Protein AF-0000000084978138 (afdb_homodimer)

Organism: Faecalibacterium duncaniae (strain DSM 17677 / JCM 31915 / A2-165) (NCBI:txid411483)

Secondary structure (DSSP, 8-state):
-TTTTSHHHHHHHHHHHHHHHHHHHHHTT-TT--HHHHHHHHHTSS---HHHHHHHHHHH--HHHHHHHHHHHH-TTTGGGTTTT--HHHHHHHHHHHHHHHHHHHHHHHHHHHHHHHHHHHHHTTT-EEEEEETTEEEEEEEHHHHHHHHHHHHHHHHHHHHHHHHH--B--S--SSSS-HHHHHHTTT-HHHHHHHHHHHHHHTTS-TT-B-SS-SSS--THHHHHHHHHHHHHHHHHHHHHHHHHHHHHTTSEE----TT----SS-TT----HHHHHHHHHHHHHHHHTHHHHHHHHT--TTB-SHHHHHHHHHHHHHHHHHHHHHHHHHHHHTS-EE-HHHHHHHHHHHHHHHTHHHHHHHHHHTT--HHHHHHHHHHHHHHHHHHHHHH-----HHHHHHH-TTT---HHHHHHH--GGGGSTTHHHHHHHHIIIIIHHHHHH-HHHHS-------/-TTTTSHHHHHHHHHHHHHHHHHHHHHTT-TT--HHHHHHHHHTSS---HHHHHHHHHHH--HHHHHHHHHHHH-TTTGGGTTTT--HHHHHHHHHHHHHHHHHHHHHHHHHHHHHHHHHHHHHTTT-EEEEEETTEEEEEEEHHHHHHHHHHHHHHHHHHHHHHHHH--B--S--SSSS-HHHHHHTTT-HHHHHHHHHHHHHHTTS-TT-B-SS-SSS--THHHHHHHHHHHHHHHHHHHHHHHHHHHHHTTSEE----TT----SS-TT----HHHHHHHHHHHHHHHHTHHHHHHHHT--TTB-SHHHHHHHHHHHHHHHHHHHHHHHHHHHHTS-EE-HHHHHHHHHHHHHHHTHHHHHHHHHHTT--HHHHHHHHHHHHHHHHHIIIII-----HHHHHHH-TTT---HHHHHHH--GGGGSTTHHHHHHHHIIIIIHHHHHH-HHHHS---PPP-

Solvent-accessible surface area (backbone atoms only — not comparable to full-atom values): 47304 Å² total; per-residue (Å²): 103,67,60,60,73,26,68,65,45,48,54,33,43,33,39,49,46,43,40,38,49,47,47,29,42,34,74,63,62,46,78,89,48,50,72,66,31,46,51,45,45,58,74,48,33,82,68,72,58,59,69,53,20,53,56,41,21,75,73,69,72,37,67,63,63,13,46,51,52,34,50,20,72,78,19,68,86,29,38,84,54,62,60,68,61,56,42,66,46,39,44,51,48,32,38,52,50,51,40,50,50,53,49,48,54,54,48,52,35,47,51,44,12,36,44,42,34,42,49,52,51,17,62,74,27,19,80,40,50,26,66,26,30,46,69,80,35,89,43,64,37,29,17,55,5,33,57,39,46,47,48,41,50,47,46,51,55,32,48,53,44,49,51,48,52,64,72,66,59,50,38,51,47,77,31,26,77,50,28,28,25,39,49,49,32,60,74,49,73,64,42,62,66,50,54,53,48,32,33,21,45,36,26,41,74,73,73,38,54,49,78,33,42,54,84,71,43,24,38,48,62,68,45,52,58,53,27,55,51,42,46,41,48,22,45,45,27,23,37,48,16,18,46,26,50,40,47,47,52,33,34,74,71,54,30,32,40,60,57,72,60,93,82,61,79,58,33,98,87,40,81,83,44,76,69,57,58,68,34,50,48,33,38,55,47,20,53,53,35,51,57,48,38,50,57,37,39,53,43,32,23,64,42,42,77,32,31,44,67,79,46,53,72,51,45,63,47,52,52,52,52,40,52,48,43,47,48,51,40,46,39,49,45,31,38,36,52,70,35,59,40,72,36,66,67,50,32,44,51,60,31,58,60,50,43,65,75,74,38,46,66,60,52,51,50,56,17,35,76,73,69,31,55,63,73,59,48,50,54,49,48,52,50,40,49,52,50,22,48,44,35,33,73,74,66,68,41,73,65,43,41,61,57,49,49,33,67,34,70,73,37,74,37,50,53,66,57,54,53,68,65,64,48,64,75,77,50,16,47,41,19,43,57,46,37,53,49,42,41,63,71,56,49,43,57,54,41,71,77,34,64,82,28,40,79,58,83,43,86,85,81,133,103,67,60,60,72,27,66,66,46,48,53,32,43,32,40,48,47,42,39,38,49,46,46,27,44,32,74,64,62,43,77,91,50,48,72,67,32,47,52,46,46,59,75,48,34,80,69,72,60,57,70,53,19,53,56,40,21,74,72,70,72,38,65,63,64,14,45,52,51,36,49,22,70,77,20,66,86,30,38,84,52,62,60,65,61,55,42,66,47,38,41,49,48,34,37,52,49,51,39,50,50,54,50,47,52,52,49,50,36,48,51,43,13,37,44,44,36,41,49,52,50,20,61,74,28,18,81,40,52,26,66,25,30,48,71,80,35,89,43,65,38,30,17,57,5,34,57,40,46,48,47,42,50,48,46,51,54,31,49,54,45,50,50,51,51,64,72,66,59,50,38,52,47,77,30,27,78,50,26,27,26,39,50,48,32,60,74,50,72,63,42,62,66,52,54,52,48,31,34,21,45,35,26,40,74,73,74,38,54,50,79,32,42,53,82,70,42,26,38,46,65,67,46,52,57,53,27,55,51,43,44,42,49,23,45,44,27,23,40,48,15,19,47,26,50,39,47,48,51,32,33,74,71,54,30,31,39,61,56,73,59,93,82,59,82,58,33,97,88,40,81,85,45,76,69,57,59,68,36,51,49,34,39,56,48,21,54,54,37,51,60,50,37,49,55,38,38,53,41,32,23,64,42,43,75,30,31,46,68,80,46,53,70,50,44,63,46,51,53,52,52,41,52,48,43,47,50,52,42,46,39,52,45,31,38,35,52,70,35,60,41,74,35,66,66,49,32,44,52,60,29,58,61,51,42,64,76,74,38,48,67,60,51,50,51,55,17,36,74,73,67,30,56,62,71,59,49,50,54,50,50,51,51,40,49,53,51,22,48,45,36,32,74,74,65,68,42,76,66,44,42,60,57,48,48,33,68,34,72,74,38,74,40,49,54,66,56,53,54,69,65,64,49,62,77,78,50,16,48,41,20,45,57,48,38,52,48,43,40,63,71,55,49,44,58,54,40,73,76,34,64,84,27,41,79,59,83,46,84,85,82,133

pLDDT: mean 95.04, std 5.7, range [57.56, 98.94]

Nearest PDB structures (foldseek):
  5nxa-assembly2_H  TM=9.726E-01  e=1.420E-44  Homo sapiens neanderthalensis
  5nxa-assembly2_E  TM=9.711E-01  e=4.985E-43  Homo sapiens neanderthalensis
  5v4l-assembly5_C  TM=9.621E-01  e=5.386E-40  Cryptococcus neoformans
  5nxa-assembly1_B  TM=9.755E-01  e=3.313E-35  Homo sapiens neanderthalensis
  4nle-assembly1_A-2  TM=9.613E-01  e=9.241E-31  Mycolicibacterium smegmatis MC2 155

InterPro domains:
  IPR000362 Fumarate lyase family [PR00149] (127-145)
  IPR000362 Fumarate lyase family [PR00149] (223-250)
  IPR000362 Fumarate lyase family [PR00149] (266-282)
  IPR004769 Adenylosuccinate lyase [TIGR00928] (1-438)
  IPR008948 L-Aspartase-like [SSF48557] (1-440)
  IPR019468 Adenylosuccinate lyase C-terminal [PF10397] (356-438)
  IPR019468 Adenylosuccinate lyase C-terminal [SM00998] (355-439)
  IPR020557 Fumarate lyase, conserved site [PS00163] (266-275)
  IPR022761 Fumarate lyase, N-terminal [PF00206] (65-284)

Foldseek 3Di:
DCVLLDPLLLQLLLLLLQLLLLVLLVVLPQPLRDPVLSVQSVVCSRPQPVVQLVVVCVVPVDNQVSRLVRSCVSRVSNSVVGQQLADPQSSVQQSVLLSLLVLLVVLLLLLLQLLLLLLVVLLVWLQQKFFDDDVHDTDFIAIPSLVSVVLSVLSLVLSVLSVVLNVLRAGQFGQGQFRPSVSVCVSSVNDVVSRLSSRLSSCVSSPHHSPRHDPTATRHPQLVSVLSSLVSLLSLLVSLLVVLVVQQVCVVLVFKAFDDDPPDQADPVDRVDHHNVLSVLSNVLSVVSNVLSVQSVVVNVPADRRGDCVNPVSCSCSRVSSSVSSVSSSLSSQRRSNGMDGDSVSRVVVCVLCLLVVCLVVLLVQLVVVPADSVVSVVQLVVLSVVQVCCCVVVVDTRCSLVSLCPDVRSVDHSVRSVVSSDSSVRNPCSSVVSVCCCVPRSVVVCVVPVVSNDDHHDDDD/DCVLLDPLLLQLLLLLLQLLLLVLLVVLPQPLRDPVLSVQSVVCSRPQPVVQLVVVCVVPVDRQVSRLCRSCVSRVSNSVVGQQLADPQSSVQQSVLLSLLVLLVVLLLLLLQLLLLLLVVLLVWLQQKFFDDDVHDTDFIAIPSLVSVVLSVLSLVLSVLSVVLNVLRAGQFGQGQFRPSVSVCVSSVNDVVSRLSSRLSSCVSSPHHSPRHDPTATRHPQLVSVLSSLVSLLSLLVSLLVVLVVQQVCVVLVFKAFDDDPPDQADPVDRVDHHNVLSVLSNVLSVVSNVLSVQSVVVNVPADRRGDCVNPVSCSCSRVSSSVSSVSSSLSSQRRSNGMDGDSVSRVVVCLLCLCVVCLVVLLVQLVVVPADNVVSVVQLVVLSVVQVCCCPVVVDTRCSLVSLCPDVRSVDHSVRSVVSSDSSVRNPCSSVVSVCCCVPRSVVVCVVPVVSNDDHHDDDD

Structure (mmCIF, N/CA/C/O backbone):
data_AF-0000000084978138-model_v1
#
loop_
_entity.id
_entity.type
_entity.pdbx_description
1 polymer 'Adenylosuccinate lyase'
#
loop_
_atom_site.group_PDB
_atom_site.id
_atom_site.type_symbol
_atom_site.label_atom_id
_atom_site.label_alt_id
_atom_site.label_comp_id
_atom_site.label_asym_id
_atom_site.label_entity_id
_atom_site.label_seq_id
_atom_site.pdbx_PDB_ins_code
_atom_site.Cartn_x
_atom_site.Cartn_y
_atom_site.Cartn_z
_atom_site.occupancy
_atom_site.B_iso_or_equiv
_atom_site.auth_seq_id
_atom_site.auth_comp_id
_atom_site.auth_asym_id
_atom_site.auth_atom_id
_atom_site.pdbx_PDB_model_num
ATOM 1 N N . MET A 1 1 ? 22.484 -2.121 -3.578 1 96.38 1 MET A N 1
ATOM 2 C CA . MET A 1 1 ? 21.266 -2.506 -4.273 1 96.38 1 MET A CA 1
ATOM 3 C C . MET A 1 1 ? 21.578 -3.121 -5.633 1 96.38 1 MET A C 1
ATOM 5 O O . MET A 1 1 ? 20.953 -4.109 -6.031 1 96.38 1 MET A O 1
ATOM 9 N N . GLN A 1 2 ? 22.625 -2.605 -6.273 1 95.38 2 GLN A N 1
ATOM 10 C CA . GLN A 1 2 ? 23.031 -3.148 -7.566 1 95.38 2 GLN A CA 1
ATOM 11 C C . GLN A 1 2 ? 23.453 -4.609 -7.441 1 95.38 2 GLN A C 1
ATOM 13 O O . GLN A 1 2 ? 23.125 -5.434 -8.297 1 95.38 2 GLN A O 1
ATOM 18 N N . TYR A 1 3 ? 24.172 -4.871 -6.426 1 97.25 3 TYR A N 1
ATOM 19 C CA . TYR A 1 3 ? 24.562 -6.262 -6.215 1 97.25 3 TYR A CA 1
ATOM 20 C C . TYR A 1 3 ? 23.359 -7.141 -5.941 1 97.25 3 TYR A C 1
ATOM 22 O O . TYR A 1 3 ? 23.25 -8.25 -6.469 1 97.25 3 TYR A O 1
ATOM 30 N N . ILE A 1 4 ? 22.469 -6.66 -5.113 1 98.25 4 ILE A N 1
ATOM 31 C CA . ILE A 1 4 ? 21.312 -7.434 -4.707 1 98.25 4 ILE A CA 1
ATOM 32 C C . ILE A 1 4 ? 20.5 -7.848 -5.941 1 98.25 4 ILE A C 1
ATOM 34 O O . ILE A 1 4 ? 20.031 -8.977 -6.023 1 98.25 4 ILE A O 1
ATOM 38 N N . PHE A 1 5 ? 20.438 -6.93 -6.949 1 97.62 5 PHE A N 1
ATOM 39 C CA . PHE A 1 5 ? 19.656 -7.215 -8.141 1 97.62 5 PHE A CA 1
ATOM 40 C C . PHE A 1 5 ? 20.547 -7.668 -9.289 1 97.62 5 PHE A C 1
ATOM 42 O O . PHE A 1 5 ? 20.109 -7.711 -10.438 1 97.62 5 PHE A O 1
ATOM 49 N N . SER A 1 6 ? 21.781 -8.047 -9.016 1 97.25 6 SER A N 1
ATOM 50 C CA . SER A 1 6 ? 22.734 -8.484 -10.031 1 97.25 6 SER A CA 1
ATOM 51 C C . SER A 1 6 ? 22.5 -9.938 -10.422 1 97.25 6 SER A C 1
ATOM 53 O O . SER A 1 6 ? 21.875 -10.695 -9.664 1 97.25 6 SER A O 1
ATOM 55 N N . ASP A 1 7 ? 23.047 -10.305 -11.516 1 95.75 7 ASP A N 1
ATOM 56 C CA . ASP A 1 7 ? 23 -11.688 -11.969 1 95.75 7 ASP A CA 1
ATOM 57 C C . ASP A 1 7 ? 23.781 -12.602 -11.016 1 95.75 7 ASP A C 1
ATOM 59 O O . ASP A 1 7 ? 23.359 -13.742 -10.781 1 95.75 7 ASP A O 1
ATOM 63 N N . ASP A 1 8 ? 24.797 -12.086 -10.547 1 97.38 8 ASP A N 1
ATOM 64 C CA . ASP A 1 8 ? 25.609 -12.891 -9.641 1 97.38 8 ASP A CA 1
ATOM 65 C C . ASP A 1 8 ? 24.812 -13.32 -8.414 1 97.38 8 ASP A C 1
ATOM 67 O O . ASP A 1 8 ? 24.844 -14.492 -8.031 1 97.38 8 ASP A O 1
ATOM 71 N N . ASN A 1 9 ? 24.141 -12.352 -7.809 1 98.19 9 ASN A N 1
ATOM 72 C CA . ASN A 1 9 ? 23.312 -12.695 -6.66 1 98.19 9 ASN A CA 1
ATOM 73 C C . ASN A 1 9 ? 22.172 -13.633 -7.051 1 98.19 9 ASN A C 1
ATOM 75 O O . ASN A 1 9 ? 21.828 -14.555 -6.305 1 98.19 9 ASN A O 1
ATOM 79 N N . LYS A 1 10 ? 21.625 -13.398 -8.141 1 97.69 10 LYS A N 1
ATOM 80 C CA . LYS A 1 10 ? 20.516 -14.211 -8.648 1 97.69 10 LYS A CA 1
ATOM 81 C C . LYS A 1 10 ? 20.938 -15.672 -8.812 1 97.69 10 LYS A C 1
ATOM 83 O O . LYS A 1 10 ? 20.312 -16.578 -8.25 1 97.69 10 LYS A O 1
ATOM 88 N N . PHE A 1 11 ? 22.047 -15.914 -9.5 1 98 11 PHE A N 1
ATOM 89 C CA . PHE A 1 11 ? 22.406 -17.281 -9.859 1 98 11 PHE A CA 1
ATOM 90 C C . PHE A 1 11 ? 23.031 -18 -8.664 1 98 11 PHE A C 1
ATOM 92 O O . PHE A 1 11 ? 22.859 -19.219 -8.516 1 98 11 PHE A O 1
ATOM 99 N N . ARG A 1 12 ? 23.672 -17.297 -7.805 1 98.31 12 ARG A N 1
ATOM 100 C CA . ARG A 1 12 ? 24.125 -17.891 -6.555 1 98.31 12 ARG A CA 1
ATOM 101 C C . ARG A 1 12 ? 22.938 -18.328 -5.699 1 98.31 12 ARG A C 1
ATOM 103 O O . ARG A 1 12 ? 22.969 -19.375 -5.055 1 98.31 12 ARG A O 1
ATOM 110 N N . THR A 1 13 ? 21.891 -17.484 -5.703 1 98.62 13 THR A N 1
ATOM 111 C CA . THR A 1 13 ? 20.688 -17.828 -4.961 1 98.62 13 THR A CA 1
ATOM 112 C C . THR A 1 13 ? 19.984 -19.031 -5.578 1 98.62 13 THR A C 1
ATOM 114 O O . THR A 1 13 ? 19.438 -19.875 -4.863 1 98.62 13 THR A O 1
ATOM 117 N N . TRP A 1 14 ? 19.984 -19.141 -6.941 1 98.5 14 TRP A N 1
ATOM 118 C CA . TRP A 1 14 ? 19.484 -20.344 -7.59 1 98.5 14 TRP A CA 1
ATOM 119 C C . TRP A 1 14 ? 20.156 -21.594 -7.043 1 98.5 14 TRP A C 1
ATOM 121 O O . TRP A 1 14 ? 19.484 -22.562 -6.688 1 98.5 14 TRP A O 1
ATOM 131 N N . ARG A 1 15 ? 21.469 -21.547 -6.988 1 98.69 15 ARG A N 1
ATOM 132 C CA . ARG A 1 15 ? 22.219 -22.719 -6.555 1 98.69 15 ARG A CA 1
ATOM 133 C C . ARG A 1 15 ? 21.969 -23.031 -5.086 1 98.69 15 ARG A C 1
ATOM 135 O O . ARG A 1 15 ? 21.875 -24.203 -4.699 1 98.69 15 ARG A O 1
ATOM 142 N N . ARG A 1 16 ? 21.844 -21.969 -4.258 1 98.69 16 ARG A N 1
ATOM 143 C CA . ARG A 1 16 ? 21.484 -22.203 -2.861 1 98.69 16 ARG A CA 1
ATOM 144 C C . ARG A 1 16 ? 20.125 -22.891 -2.752 1 98.69 16 ARG A C 1
ATOM 146 O O . ARG A 1 16 ? 19.922 -23.75 -1.886 1 98.69 16 ARG A O 1
ATOM 153 N N . LEU A 1 17 ? 19.203 -22.5 -3.572 1 98.75 17 LEU A N 1
ATOM 154 C CA . LEU A 1 17 ? 17.875 -23.109 -3.584 1 98.75 17 LEU A CA 1
ATOM 155 C C . LEU A 1 17 ? 17.953 -24.562 -4.043 1 98.75 17 LEU A C 1
ATOM 157 O O . LEU A 1 17 ? 17.234 -25.422 -3.516 1 98.75 17 LEU A O 1
ATOM 161 N N . TRP A 1 18 ? 18.797 -24.812 -5.047 1 98.5 18 TRP A N 1
ATOM 162 C CA . TRP A 1 18 ? 18.953 -26.203 -5.5 1 98.5 18 TRP A CA 1
ATOM 163 C C . TRP A 1 18 ? 19.578 -27.062 -4.41 1 98.5 18 TRP A C 1
ATOM 165 O O . TRP A 1 18 ? 19.188 -28.219 -4.23 1 98.5 18 TRP A O 1
ATOM 175 N N . VAL A 1 19 ? 20.547 -26.531 -3.689 1 98.69 19 VAL A N 1
ATOM 176 C CA . VAL A 1 19 ? 21.141 -27.25 -2.568 1 98.69 19 VAL A CA 1
ATOM 177 C C . VAL A 1 19 ? 20.078 -27.516 -1.505 1 98.69 19 VAL A C 1
ATOM 179 O O . VAL A 1 19 ? 19.969 -28.625 -0.989 1 98.69 19 VAL A O 1
ATOM 182 N N . ALA A 1 20 ? 19.297 -26.484 -1.196 1 98.56 20 ALA A N 1
ATOM 183 C CA . ALA A 1 20 ? 18.234 -26.625 -0.206 1 98.56 20 ALA A CA 1
ATOM 184 C C . ALA A 1 20 ? 17.234 -27.688 -0.632 1 98.56 20 ALA A C 1
ATOM 186 O O . ALA A 1 20 ? 16.75 -28.469 0.197 1 98.56 20 ALA A O 1
ATOM 187 N N . LEU A 1 21 ? 16.891 -27.734 -1.904 1 98.31 21 LEU A N 1
ATOM 188 C CA . LEU A 1 21 ? 15.961 -28.719 -2.438 1 98.31 21 LEU A CA 1
ATOM 189 C C . LEU A 1 21 ? 16.516 -30.125 -2.268 1 98.31 21 LEU A C 1
ATOM 191 O O . LEU A 1 21 ? 15.82 -31.016 -1.747 1 98.31 21 LEU A O 1
ATOM 195 N N . ALA A 1 22 ? 17.766 -30.344 -2.699 1 97.81 22 ALA A N 1
ATOM 196 C CA . ALA A 1 22 ? 18.406 -31.656 -2.607 1 97.81 22 ALA A CA 1
ATOM 197 C C . ALA A 1 22 ? 18.484 -32.125 -1.157 1 97.81 22 ALA A C 1
ATOM 199 O O . ALA A 1 22 ? 18.188 -33.281 -0.857 1 97.81 22 ALA A O 1
ATOM 200 N N . ARG A 1 23 ? 18.859 -31.219 -0.312 1 98.31 23 ARG A N 1
ATOM 201 C CA . ARG A 1 23 ? 19 -31.562 1.102 1 98.31 23 ARG A CA 1
ATOM 202 C C . ARG A 1 23 ? 17.641 -31.922 1.705 1 98.31 23 ARG A C 1
ATOM 204 O O . ARG A 1 23 ? 17.531 -32.906 2.447 1 98.31 23 ARG A O 1
ATOM 211 N N . ALA A 1 24 ? 16.625 -31.141 1.446 1 98.12 24 ALA A N 1
ATOM 212 C CA . ALA A 1 24 ? 15.289 -31.391 1.97 1 98.12 24 ALA A CA 1
ATOM 213 C C . ALA A 1 24 ? 14.758 -32.75 1.469 1 98.12 24 ALA A C 1
ATOM 215 O O . ALA A 1 24 ? 14.156 -33.5 2.23 1 98.12 24 ALA A O 1
ATOM 216 N N . GLU A 1 25 ? 14.969 -33 0.171 1 97.81 25 GLU A N 1
ATOM 217 C CA . GLU A 1 25 ? 14.516 -34.25 -0.417 1 97.81 25 GLU A CA 1
ATOM 218 C C . GLU A 1 25 ? 15.258 -35.438 0.189 1 97.81 25 GLU A C 1
ATOM 220 O O . GLU A 1 25 ? 14.648 -36.469 0.482 1 97.81 25 GLU A O 1
ATOM 225 N N . MET A 1 26 ? 16.531 -35.312 0.358 1 97.5 26 MET A N 1
ATOM 226 C CA . MET A 1 26 ? 17.328 -36.344 1.003 1 97.5 26 MET A CA 1
ATOM 227 C C . MET A 1 26 ? 16.828 -36.625 2.416 1 97.5 26 MET A C 1
ATOM 229 O O . MET A 1 26 ? 16.656 -37.781 2.795 1 97.5 26 MET A O 1
ATOM 233 N N . GLU A 1 27 ? 16.594 -35.594 3.152 1 97.62 27 GLU A N 1
ATOM 234 C CA . GLU A 1 27 ? 16.156 -35.719 4.543 1 97.62 27 GLU A CA 1
ATOM 235 C C . GLU A 1 27 ? 14.781 -36.375 4.645 1 97.62 27 GLU A C 1
ATOM 237 O O . GLU A 1 27 ? 14.477 -37.031 5.633 1 97.62 27 GLU A O 1
ATOM 242 N N . GLN A 1 28 ? 13.969 -36.188 3.561 1 97.06 28 GLN A N 1
ATOM 243 C CA . GLN A 1 28 ? 12.633 -36.781 3.58 1 97.06 28 GLN A CA 1
ATOM 244 C C . GLN A 1 28 ? 12.617 -38.156 2.957 1 97.06 28 GLN A C 1
ATOM 246 O O . GLN A 1 28 ? 11.555 -38.75 2.754 1 97.06 28 GLN A O 1
ATOM 251 N N . GLY A 1 29 ? 13.789 -38.688 2.531 1 95.44 29 GLY A N 1
ATOM 252 C CA . GLY A 1 29 ? 13.875 -40.125 2.301 1 95.44 29 GLY A CA 1
ATOM 253 C C . GLY A 1 29 ? 14.102 -40.469 0.843 1 95.44 29 GLY A C 1
ATOM 254 O O . GLY A 1 29 ? 14.047 -41.656 0.469 1 95.44 29 GLY A O 1
ATOM 255 N N . LEU A 1 30 ? 14.328 -39.531 -0.016 1 95.31 30 LEU A N 1
ATOM 256 C CA . LEU A 1 30 ? 14.695 -39.938 -1.376 1 95.31 30 LEU A CA 1
ATOM 257 C C . LEU A 1 30 ? 16.078 -40.562 -1.413 1 95.31 30 LEU A C 1
ATOM 259 O O . LEU A 1 30 ? 17.094 -39.844 -1.296 1 95.31 30 LEU A O 1
ATOM 263 N N . THR A 1 31 ? 16.141 -41.812 -1.759 1 93.5 31 THR A N 1
ATOM 264 C CA . THR A 1 31 ? 17.344 -42.594 -1.566 1 93.5 31 THR A CA 1
ATOM 265 C C . THR A 1 31 ? 18.328 -42.344 -2.701 1 93.5 31 THR A C 1
ATOM 267 O O . THR A 1 31 ? 19.516 -42.656 -2.572 1 93.5 31 THR A O 1
ATOM 270 N N . ASN A 1 32 ? 17.891 -41.844 -3.758 1 93.38 32 ASN A N 1
ATOM 271 C CA . ASN A 1 32 ? 18.797 -41.594 -4.879 1 93.38 32 ASN A CA 1
ATOM 272 C C . ASN A 1 32 ? 19.625 -40.344 -4.652 1 93.38 32 ASN A C 1
ATOM 274 O O . ASN A 1 32 ? 20.484 -40 -5.461 1 93.38 32 ASN A O 1
ATOM 278 N N . ILE A 1 33 ? 19.359 -39.625 -3.619 1 96.94 33 ILE A N 1
ATOM 279 C CA . ILE A 1 33 ? 20.156 -38.469 -3.242 1 96.94 33 ILE A CA 1
ATOM 280 C C . ILE A 1 33 ? 21.047 -38.812 -2.055 1 96.94 33 ILE A C 1
ATOM 282 O O . ILE A 1 33 ? 20.562 -39.188 -0.987 1 96.94 33 ILE A O 1
ATOM 286 N N . THR A 1 34 ? 22.375 -38.656 -2.186 1 97.25 34 THR A N 1
ATOM 287 C CA . THR A 1 34 ? 23.328 -39.031 -1.146 1 97.25 34 THR A CA 1
ATOM 288 C C . THR A 1 34 ? 23.953 -37.812 -0.521 1 97.25 34 THR A C 1
ATOM 290 O O . THR A 1 34 ? 23.953 -36.719 -1.118 1 97.25 34 THR A O 1
ATOM 293 N N . PRO A 1 35 ? 24.484 -37.969 0.69 1 97.62 35 PRO A N 1
ATOM 294 C CA . PRO A 1 35 ? 25.188 -36.844 1.322 1 97.62 35 PRO A CA 1
ATOM 295 C C . PRO A 1 35 ? 26.344 -36.344 0.476 1 97.62 35 PRO A C 1
ATOM 297 O O . PRO A 1 35 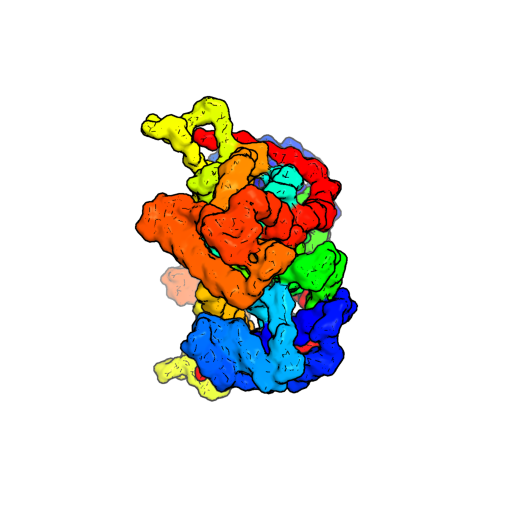? 26.625 -35.125 0.48 1 97.62 35 PRO A O 1
ATOM 300 N N . GLU A 1 36 ? 26.953 -37.219 -0.219 1 97.88 36 GLU A N 1
ATOM 301 C CA . GLU A 1 36 ? 28.078 -36.812 -1.065 1 97.88 36 GLU A CA 1
ATOM 302 C C . GLU A 1 36 ? 27.625 -35.906 -2.203 1 97.88 36 GLU A C 1
ATOM 304 O O . GLU A 1 36 ? 28.328 -34.969 -2.564 1 97.88 36 GLU A O 1
ATOM 309 N N . MET A 1 37 ? 26.5 -36.188 -2.809 1 97.88 37 MET A N 1
ATOM 310 C CA . MET A 1 37 ? 25.953 -35.375 -3.879 1 97.88 37 MET A CA 1
ATOM 311 C C . MET A 1 37 ? 25.609 -33.969 -3.373 1 97.88 37 MET A C 1
ATOM 313 O O . MET A 1 37 ? 25.938 -32.969 -4.027 1 97.88 37 MET A O 1
ATOM 317 N N . VAL A 1 38 ? 25.016 -33.906 -2.188 1 98.31 38 VAL A N 1
ATOM 318 C CA . VAL A 1 38 ? 24.656 -32.625 -1.592 1 98.31 38 VAL A CA 1
ATOM 319 C C . VAL A 1 38 ? 25.906 -31.812 -1.281 1 98.31 38 VAL A C 1
ATOM 321 O O . VAL A 1 38 ? 25.953 -30.594 -1.536 1 98.31 38 VAL A O 1
ATOM 324 N N . ALA A 1 39 ? 26.922 -32.469 -0.721 1 98.31 39 ALA A N 1
ATOM 325 C CA . ALA A 1 39 ? 28.188 -31.797 -0.405 1 98.31 39 ALA A CA 1
ATOM 326 C C . ALA A 1 39 ? 28.844 -31.234 -1.664 1 98.31 39 ALA A C 1
ATOM 328 O O . ALA A 1 39 ? 29.453 -30.172 -1.633 1 98.31 39 ALA A O 1
ATOM 329 N N . GLU A 1 40 ? 28.766 -32 -2.711 1 98.31 40 GLU A N 1
ATOM 330 C CA . GLU A 1 40 ? 29.328 -31.562 -3.984 1 98.31 40 GLU A CA 1
ATOM 331 C C . GLU A 1 40 ? 28.641 -30.281 -4.484 1 98.31 40 GLU A C 1
ATOM 333 O O . GLU A 1 40 ? 29.297 -29.359 -4.961 1 98.31 40 GLU A O 1
ATOM 338 N N . LEU A 1 41 ? 27.328 -30.266 -4.422 1 98.5 41 LEU A N 1
ATOM 339 C CA . LEU A 1 41 ? 26.578 -29.078 -4.809 1 98.5 41 LEU A CA 1
ATOM 340 C C . LEU A 1 41 ? 26.969 -27.875 -3.951 1 98.5 41 LEU A C 1
ATOM 342 O O . LEU A 1 41 ? 27.203 -26.781 -4.473 1 98.5 41 LEU A O 1
ATOM 346 N N . GLU A 1 42 ? 27.062 -28.078 -2.676 1 98.19 42 GLU A N 1
ATOM 347 C CA . GLU A 1 42 ? 27.391 -27.016 -1.731 1 98.19 42 GLU A CA 1
ATOM 348 C C . GLU A 1 42 ? 28.766 -26.406 -2.041 1 98.19 42 GLU A C 1
ATOM 350 O O . GLU A 1 42 ? 28.953 -25.203 -1.886 1 98.19 42 GLU A O 1
ATOM 355 N N . ALA A 1 43 ? 29.625 -27.203 -2.443 1 98.19 43 ALA A N 1
ATOM 356 C CA . ALA A 1 43 ? 31 -26.781 -2.676 1 98.19 43 ALA A CA 1
ATOM 357 C C . ALA A 1 43 ? 31.078 -25.812 -3.85 1 98.19 43 ALA A C 1
ATOM 359 O O . ALA A 1 43 ? 32.062 -25.062 -3.979 1 98.19 43 ALA A O 1
ATOM 360 N N . HIS A 1 44 ? 30.031 -25.766 -4.676 1 98.31 44 HIS A N 1
ATOM 361 C CA . HIS A 1 44 ? 30.125 -24.969 -5.891 1 98.31 44 HIS A CA 1
ATOM 362 C C . HIS A 1 44 ? 28.969 -23.969 -5.984 1 98.31 44 HIS A C 1
ATOM 364 O O . HIS A 1 44 ? 28.531 -23.609 -7.082 1 98.31 44 HIS A O 1
ATOM 370 N N . VAL A 1 45 ? 28.484 -23.547 -4.887 1 98 45 VAL A N 1
ATOM 371 C CA . VAL A 1 45 ? 27.375 -22.594 -4.848 1 98 45 VAL A CA 1
ATOM 372 C C . VAL A 1 45 ? 27.859 -21.219 -5.336 1 98 45 VAL A C 1
ATOM 374 O O . VAL A 1 45 ? 27.125 -20.531 -6.039 1 98 45 VAL A O 1
ATOM 377 N N . ASP A 1 46 ? 29.125 -20.859 -5.086 1 97.19 46 ASP A N 1
ATOM 378 C CA . ASP A 1 46 ? 29.547 -19.469 -5.277 1 97.19 46 ASP A CA 1
ATOM 379 C C . ASP A 1 46 ? 30.438 -19.344 -6.512 1 97.19 46 ASP A C 1
ATOM 381 O O . ASP A 1 46 ? 30.672 -18.234 -7 1 97.19 46 ASP A O 1
ATOM 385 N N . ASP A 1 47 ? 30.984 -20.375 -6.996 1 96.56 47 ASP A N 1
ATOM 386 C CA . ASP A 1 47 ? 31.859 -20.297 -8.164 1 96.56 47 ASP A CA 1
ATOM 387 C C . ASP A 1 47 ? 31.109 -20.703 -9.438 1 96.56 47 ASP A C 1
ATOM 389 O O . ASP A 1 47 ? 31.406 -21.734 -10.031 1 96.56 47 ASP A O 1
ATOM 393 N N . ILE A 1 48 ? 30.359 -19.859 -10.016 1 97.62 48 ILE A N 1
ATOM 394 C CA . ILE A 1 48 ? 29.469 -20.125 -11.141 1 97.62 48 ILE A CA 1
ATOM 395 C C . ILE A 1 48 ? 30.266 -20.141 -12.438 1 97.62 48 ILE A C 1
ATOM 397 O O . ILE A 1 48 ? 31.016 -19.203 -12.719 1 97.62 48 ILE A O 1
ATOM 401 N N . ASN A 1 49 ? 30.172 -21.125 -13.172 1 97.75 49 ASN A N 1
ATOM 402 C CA . ASN A 1 49 ? 30.766 -21.203 -14.508 1 97.75 49 ASN A CA 1
ATOM 403 C C . ASN A 1 49 ? 29.859 -20.547 -15.555 1 97.75 49 ASN A C 1
ATOM 405 O O . ASN A 1 49 ? 29.344 -21.234 -16.438 1 97.75 49 ASN A O 1
ATOM 409 N N . TYR A 1 50 ? 29.922 -19.281 -15.672 1 97.44 50 TYR A N 1
ATOM 410 C CA . TYR A 1 50 ? 29.047 -18.469 -16.5 1 97.44 50 TYR A CA 1
ATOM 411 C C . TYR A 1 50 ? 29.234 -18.781 -17.984 1 97.44 50 TYR A C 1
ATOM 413 O O . TYR A 1 50 ? 28.281 -18.797 -18.75 1 97.44 50 TYR A O 1
ATOM 421 N N . GLU A 1 51 ? 30.391 -18.984 -18.359 1 97.44 51 GLU A N 1
ATOM 422 C CA . GLU A 1 51 ? 30.688 -19.25 -19.766 1 97.44 51 GLU A CA 1
ATOM 423 C C . GLU A 1 51 ? 29.969 -20.5 -20.25 1 97.44 51 GLU A C 1
ATOM 425 O O . GLU A 1 51 ? 29.453 -20.531 -21.375 1 97.44 51 GLU A O 1
ATOM 430 N N . VAL A 1 52 ? 29.891 -21.531 -19.422 1 97.56 52 VAL A N 1
ATOM 431 C CA . VAL A 1 52 ? 29.203 -22.781 -19.766 1 97.56 52 VAL A CA 1
ATOM 432 C C . VAL A 1 52 ? 27.703 -22.516 -19.875 1 97.56 52 VAL A C 1
ATOM 434 O O . VAL A 1 52 ? 27.047 -22.984 -20.812 1 97.56 52 VAL A O 1
ATOM 437 N N . ALA A 1 53 ? 27.172 -21.781 -18.938 1 96.88 53 ALA A N 1
ATOM 438 C CA . ALA A 1 53 ? 25.734 -21.484 -18.922 1 96.88 53 ALA A CA 1
ATOM 439 C C . ALA A 1 53 ? 25.328 -20.688 -20.156 1 96.88 53 ALA A C 1
ATOM 441 O O . ALA A 1 53 ? 24.312 -20.969 -20.781 1 96.88 53 ALA A O 1
ATOM 442 N N . ILE A 1 54 ? 26.125 -19.703 -20.516 1 96.62 54 ILE A N 1
ATOM 443 C CA . ILE A 1 54 ? 25.844 -18.828 -21.656 1 96.62 54 ILE A CA 1
ATOM 444 C C . ILE A 1 54 ? 25.891 -19.641 -22.938 1 96.62 54 ILE A C 1
ATOM 446 O O . ILE A 1 54 ? 25.016 -19.5 -23.797 1 96.62 54 ILE A O 1
ATOM 450 N N . ALA A 1 55 ? 26.875 -20.469 -23.062 1 96.69 55 ALA A N 1
ATOM 451 C CA . ALA A 1 55 ? 27 -21.312 -24.25 1 96.69 55 ALA A CA 1
ATOM 452 C C . ALA A 1 55 ? 25.812 -22.266 -24.375 1 96.69 55 ALA A C 1
ATOM 454 O O . ALA A 1 55 ? 25.281 -22.469 -25.469 1 96.69 55 ALA A O 1
ATOM 455 N N . ARG A 1 56 ? 25.469 -22.812 -23.281 1 95.06 56 ARG A N 1
ATOM 456 C CA . ARG A 1 56 ? 24.328 -23.734 -23.266 1 95.06 56 ARG A CA 1
ATOM 457 C C . ARG A 1 56 ? 23.031 -23.016 -23.609 1 95.06 56 ARG A C 1
ATOM 459 O O . ARG A 1 56 ? 22.172 -23.562 -24.297 1 95.06 56 ARG A O 1
ATOM 466 N N . GLU A 1 57 ? 22.828 -21.828 -23.094 1 93.06 57 GLU A N 1
ATOM 467 C CA . GLU A 1 57 ? 21.609 -21.062 -23.344 1 93.06 57 GLU A CA 1
ATOM 468 C C . GLU A 1 57 ? 21.469 -20.719 -24.828 1 93.06 57 GLU A C 1
ATOM 470 O O . GLU A 1 57 ? 20.359 -20.672 -25.344 1 93.06 57 GLU A O 1
ATOM 475 N N . LYS A 1 58 ? 22.531 -20.453 -25.469 1 93.88 58 LYS A N 1
ATOM 476 C CA . LYS A 1 58 ? 22.516 -20.172 -26.891 1 93.88 58 LYS A CA 1
ATOM 477 C C . LYS A 1 58 ? 22 -21.375 -27.688 1 93.88 58 LYS A C 1
ATOM 479 O O . LYS A 1 58 ? 21.359 -21.219 -28.719 1 93.88 58 LYS A O 1
ATOM 484 N N . LEU A 1 59 ? 22.172 -22.562 -27.109 1 93.38 59 LEU A N 1
ATOM 485 C CA . LEU A 1 59 ? 21.797 -23.797 -27.781 1 93.38 59 LEU A CA 1
ATOM 486 C C . LEU A 1 59 ? 20.344 -24.156 -27.484 1 93.38 59 LEU A C 1
ATOM 488 O O . LEU A 1 59 ? 19.594 -24.516 -28.391 1 93.38 59 LEU A O 1
ATOM 492 N N . VAL A 1 60 ? 19.938 -23.984 -26.219 1 91.5 60 VAL A N 1
ATOM 493 C CA . VAL A 1 60 ? 18.672 -24.562 -25.812 1 91.5 60 VAL A CA 1
ATOM 494 C C . VAL A 1 60 ? 17.641 -23.453 -25.609 1 91.5 60 VAL A C 1
ATOM 496 O O . VAL A 1 60 ? 16.438 -23.719 -25.531 1 91.5 60 VAL A O 1
ATOM 499 N N . ARG A 1 61 ? 18.109 -22.172 -25.484 1 89.62 61 ARG A N 1
ATOM 500 C CA . ARG A 1 61 ? 17.266 -20.984 -25.359 1 89.62 61 ARG A CA 1
ATOM 501 C C . ARG A 1 61 ? 16.406 -21.047 -24.109 1 89.62 61 ARG A C 1
ATOM 503 O O . ARG A 1 61 ? 15.219 -20.734 -24.141 1 89.62 61 ARG A O 1
ATOM 510 N N . HIS A 1 62 ? 16.922 -21.547 -23.062 1 89.5 62 HIS A N 1
ATOM 511 C CA . HIS A 1 62 ? 16.281 -21.641 -21.75 1 89.5 62 HIS A CA 1
ATOM 512 C C . HIS A 1 62 ? 17.297 -21.391 -20.641 1 89.5 62 HIS A C 1
ATOM 514 O O . HIS A 1 62 ? 18.203 -22.203 -20.422 1 89.5 62 HIS A O 1
ATOM 520 N N . ASP A 1 63 ? 17.016 -20.422 -19.922 1 91.25 63 ASP A N 1
ATOM 521 C CA . ASP A 1 63 ? 18 -19.922 -18.953 1 91.25 63 ASP A CA 1
ATOM 522 C C . ASP A 1 63 ? 18.156 -20.891 -17.781 1 91.25 63 ASP A C 1
ATOM 524 O O . ASP A 1 63 ? 19.266 -21.328 -17.469 1 91.25 63 ASP A O 1
ATOM 528 N N . VAL A 1 64 ? 17.078 -21.344 -17.141 1 93.19 64 VAL A N 1
ATOM 529 C CA . VAL A 1 64 ? 17.156 -22.188 -15.953 1 93.19 64 VAL A CA 1
ATOM 530 C C . VAL A 1 64 ? 17.828 -23.516 -16.281 1 93.19 64 VAL A C 1
ATOM 532 O O . VAL A 1 64 ? 18.734 -23.953 -15.578 1 93.19 64 VAL A O 1
ATOM 535 N N . MET A 1 65 ? 17.469 -24.109 -17.375 1 92.25 65 MET A N 1
ATOM 536 C CA . MET A 1 65 ? 18.031 -25.406 -17.734 1 92.25 65 MET A CA 1
ATOM 537 C C . MET A 1 65 ? 19.5 -25.281 -18.125 1 92.25 65 MET A C 1
ATOM 539 O O . MET A 1 65 ? 20.281 -26.203 -17.922 1 92.25 65 MET A O 1
ATOM 543 N N . SER A 1 66 ? 19.875 -24.094 -18.656 1 95.12 66 SER A N 1
ATOM 544 C CA . SER A 1 66 ? 21.281 -23.828 -18.969 1 95.12 66 SER A CA 1
ATOM 545 C C . SER A 1 66 ? 22.125 -23.766 -17.688 1 95.12 66 SER A C 1
ATOM 547 O O . SER A 1 66 ? 23.25 -24.266 -17.656 1 95.12 66 SER A O 1
ATOM 549 N N . HIS A 1 67 ? 21.547 -23.219 -16.703 1 97.12 67 HIS A N 1
ATOM 550 C CA . HIS A 1 67 ? 22.266 -23.125 -15.445 1 97.12 67 HIS A CA 1
ATOM 551 C C . HIS A 1 67 ? 22.281 -24.469 -14.727 1 97.12 67 HIS A C 1
ATOM 553 O O . HIS A 1 67 ? 23.25 -24.781 -14.016 1 97.12 67 HIS A O 1
ATOM 559 N N . VAL A 1 68 ? 21.25 -25.312 -14.867 1 96.25 68 VAL A N 1
ATOM 560 C CA . VAL A 1 68 ? 21.266 -26.672 -14.344 1 96.25 68 VAL A CA 1
ATOM 561 C C . VAL A 1 68 ? 22.391 -27.469 -15 1 96.25 68 VAL A C 1
ATOM 563 O O . VAL A 1 68 ? 23.141 -28.172 -14.32 1 96.25 68 VAL A O 1
ATOM 566 N N . TYR A 1 69 ? 22.453 -27.344 -16.328 1 95.88 69 TYR A N 1
ATOM 567 C CA . TYR A 1 69 ? 23.516 -28.016 -17.078 1 95.88 69 TYR A CA 1
ATOM 568 C C . TYR A 1 69 ? 24.891 -27.562 -16.625 1 95.88 69 TYR A C 1
ATOM 570 O O . TYR A 1 69 ? 25.766 -28.391 -16.344 1 95.88 69 TYR A O 1
ATOM 578 N N . ALA A 1 70 ? 25.094 -26.281 -16.562 1 98.06 70 ALA A N 1
ATOM 579 C CA . ALA A 1 70 ? 26.375 -25.719 -16.141 1 98.06 70 ALA A CA 1
ATOM 580 C C . ALA A 1 70 ? 26.75 -26.188 -14.742 1 98.06 70 ALA A C 1
ATOM 582 O O . ALA A 1 70 ? 27.906 -26.562 -14.5 1 98.06 70 ALA A O 1
ATOM 583 N N . TYR A 1 71 ? 25.844 -26.219 -13.82 1 97.94 71 TYR A N 1
ATOM 584 C CA . TYR A 1 71 ? 26.078 -26.688 -12.461 1 97.94 71 TYR A CA 1
ATOM 585 C C . TYR A 1 71 ? 26.422 -28.172 -12.445 1 97.94 71 TYR A C 1
ATOM 587 O O . TYR A 1 71 ? 27.297 -28.594 -11.703 1 97.94 71 TYR A O 1
ATOM 595 N N . GLY A 1 72 ? 25.781 -28.922 -13.266 1 97.81 72 GLY A N 1
ATOM 596 C CA . GLY A 1 72 ? 26.031 -30.344 -13.391 1 97.81 72 GLY A CA 1
ATOM 597 C C . GLY A 1 72 ? 27.438 -30.656 -13.867 1 97.81 72 GLY A C 1
ATOM 598 O O . GLY A 1 72 ? 28.016 -31.688 -13.5 1 97.81 72 GLY A O 1
ATOM 599 N N . GLN A 1 73 ? 27.938 -29.781 -14.688 1 97.88 73 GLN A N 1
ATOM 600 C CA . GLN A 1 73 ? 29.312 -29.984 -15.156 1 97.88 73 GLN A CA 1
ATOM 601 C C . GLN A 1 73 ? 30.312 -29.859 -14.008 1 97.88 73 GLN A C 1
ATOM 603 O O . GLN A 1 73 ? 31.344 -30.531 -13.992 1 97.88 73 GLN A O 1
ATOM 608 N N . GLN A 1 74 ? 30.016 -29 -13.055 1 98.19 74 GLN A N 1
ATOM 609 C CA . GLN A 1 74 ? 30.875 -28.812 -11.891 1 98.19 74 GLN A CA 1
ATOM 610 C C . GLN A 1 74 ? 30.578 -29.844 -10.812 1 98.19 74 GLN A C 1
ATOM 612 O O . GLN A 1 74 ? 31.406 -30.094 -9.93 1 98.19 74 GLN A O 1
ATOM 617 N N . CYS A 1 75 ? 29.406 -30.438 -10.883 1 98.25 75 CYS A N 1
ATOM 618 C CA . CYS A 1 75 ? 28.953 -31.422 -9.906 1 98.25 75 CYS A CA 1
ATOM 619 C C . CYS A 1 75 ? 28.5 -32.719 -10.602 1 98.25 75 CYS A C 1
ATOM 621 O O . CYS A 1 75 ? 27.328 -33.094 -10.516 1 98.25 75 CYS A O 1
ATOM 623 N N . PRO A 1 76 ? 29.406 -33.469 -11.148 1 97.5 76 PRO A N 1
ATOM 624 C CA . PRO A 1 76 ? 29.031 -34.625 -11.961 1 97.5 76 PRO A CA 1
ATOM 625 C C . PRO A 1 76 ? 28.281 -35.688 -11.164 1 97.5 76 PRO A C 1
ATOM 627 O O . PRO A 1 76 ? 27.375 -36.344 -11.703 1 97.5 76 PRO A O 1
ATOM 630 N N . LYS A 1 77 ? 28.594 -35.906 -9.914 1 96.44 77 LYS A N 1
ATOM 631 C CA . LYS A 1 77 ? 27.906 -36.906 -9.094 1 96.44 77 LYS A CA 1
ATOM 632 C C . LYS A 1 77 ? 26.453 -36.5 -8.859 1 96.44 77 LYS A C 1
ATOM 634 O O . LYS A 1 77 ? 25.578 -37.375 -8.75 1 96.44 77 LYS A O 1
ATOM 639 N N . ALA A 1 78 ? 26.234 -35.156 -8.773 1 97.19 78 ALA A N 1
ATOM 640 C CA . ALA A 1 78 ? 24.922 -34.656 -8.391 1 97.19 78 ALA A CA 1
ATOM 641 C C . ALA A 1 78 ? 24.141 -34.188 -9.609 1 97.19 78 ALA A C 1
ATOM 643 O O . ALA A 1 78 ? 22.984 -33.75 -9.492 1 97.19 78 ALA A O 1
ATOM 644 N N . ALA A 1 79 ? 24.672 -34.25 -10.789 1 96.31 79 ALA A N 1
ATOM 645 C CA . ALA A 1 79 ? 24.078 -33.688 -12 1 96.31 79 ALA A CA 1
ATOM 646 C C . ALA A 1 79 ? 22.641 -34.188 -12.195 1 96.31 79 ALA A C 1
ATOM 648 O O . ALA A 1 79 ? 21.766 -33.406 -12.602 1 96.31 79 ALA A O 1
ATOM 649 N N . GLY A 1 80 ? 22.406 -35.406 -11.867 1 93.81 80 GLY A N 1
ATOM 650 C CA . GLY A 1 80 ? 21.125 -36.031 -12.133 1 93.81 80 GLY A CA 1
ATOM 651 C C . GLY A 1 80 ? 20.047 -35.625 -11.133 1 93.81 80 GLY A C 1
ATOM 652 O O . GLY A 1 80 ? 18.859 -35.812 -11.383 1 93.81 80 GLY A O 1
ATOM 653 N N . ILE A 1 81 ? 20.453 -34.969 -10.047 1 95.06 81 ILE A N 1
ATOM 654 C CA . ILE A 1 81 ? 19.453 -34.688 -9.023 1 95.06 81 ILE A CA 1
ATOM 655 C C . ILE A 1 81 ? 19.219 -33.188 -8.914 1 95.06 81 ILE A C 1
ATOM 657 O O . ILE A 1 81 ? 18.344 -32.75 -8.164 1 95.06 81 ILE A O 1
ATOM 661 N N . ILE A 1 82 ? 20 -32.438 -9.688 1 95.75 82 ILE A N 1
ATOM 662 C CA . ILE A 1 82 ? 19.766 -31 -9.695 1 95.75 82 ILE A CA 1
ATOM 663 C C . ILE A 1 82 ? 18.359 -30.703 -10.227 1 95.75 82 ILE A C 1
ATOM 665 O O . ILE A 1 82 ? 17.969 -31.234 -11.273 1 95.75 82 ILE A O 1
ATOM 669 N N . HIS A 1 83 ? 17.516 -29.922 -9.516 1 94.5 83 HIS A N 1
ATOM 670 C CA . HIS A 1 83 ? 16.219 -29.469 -10.008 1 94.5 83 HIS A CA 1
ATOM 671 C C . HIS A 1 83 ? 15.188 -30.594 -9.992 1 94.5 83 HIS A C 1
ATOM 673 O O . HIS A 1 83 ? 14.133 -30.484 -10.609 1 94.5 83 HIS A O 1
ATOM 679 N N . LEU A 1 84 ? 15.461 -31.672 -9.266 1 93.25 84 LEU A N 1
ATOM 680 C CA . LEU A 1 84 ? 14.594 -32.844 -9.242 1 93.25 84 LEU A CA 1
ATOM 681 C C . LEU A 1 84 ? 13.195 -32.469 -8.742 1 93.25 84 LEU A C 1
ATOM 683 O O . LEU A 1 84 ? 13.047 -31.984 -7.621 1 93.25 84 LEU A O 1
ATOM 687 N N . GLY A 1 85 ? 12.273 -32.688 -9.562 1 90.75 85 GLY A N 1
ATOM 688 C CA . GLY A 1 85 ? 10.883 -32.469 -9.219 1 90.75 85 GLY A CA 1
ATOM 689 C C . GLY A 1 85 ? 10.469 -31.016 -9.305 1 90.75 85 GLY A C 1
ATOM 690 O O . GLY A 1 85 ? 9.273 -30.703 -9.242 1 90.75 85 GLY A O 1
ATOM 691 N N . ALA A 1 86 ? 11.398 -30.156 -9.523 1 93.12 86 ALA A N 1
ATOM 692 C CA . ALA A 1 86 ? 11.125 -28.719 -9.461 1 93.12 86 ALA A CA 1
ATOM 693 C C . ALA A 1 86 ? 10.844 -28.156 -10.852 1 93.12 86 ALA A C 1
ATOM 695 O O . ALA A 1 86 ? 10.922 -28.875 -11.844 1 93.12 86 ALA A O 1
ATOM 696 N N . THR A 1 87 ? 10.273 -26.953 -10.844 1 91.94 87 THR A N 1
ATOM 697 C CA . THR A 1 87 ? 10.086 -26.172 -12.062 1 91.94 87 THR A CA 1
ATOM 698 C C . THR A 1 87 ? 10.977 -24.938 -12.047 1 91.94 87 THR A C 1
ATOM 700 O O . THR A 1 87 ? 11.641 -24.656 -11.039 1 91.94 87 THR A O 1
ATOM 703 N N . SER A 1 88 ? 11.016 -24.281 -13.203 1 93.06 88 SER A N 1
ATOM 704 C CA . SER A 1 88 ? 11.82 -23.062 -13.297 1 93.06 88 SER A CA 1
ATOM 705 C C . SER A 1 88 ? 11.367 -22.016 -12.273 1 93.06 88 SER A C 1
ATOM 707 O O . SER A 1 88 ? 12.188 -21.25 -11.766 1 93.06 88 SER A O 1
ATOM 709 N N . CYS A 1 89 ? 10.109 -22.062 -11.953 1 94.19 89 CYS A N 1
ATOM 710 C CA . CYS A 1 89 ? 9.578 -21.078 -11.016 1 94.19 89 CYS A CA 1
ATOM 711 C C . CYS A 1 89 ? 10.039 -21.375 -9.594 1 94.19 89 CYS A C 1
ATOM 713 O O . CYS A 1 89 ? 10.023 -20.484 -8.742 1 94.19 89 CYS A O 1
ATOM 715 N N . TYR A 1 90 ? 10.477 -22.562 -9.352 1 96.38 90 TYR A N 1
ATOM 716 C CA . TYR A 1 90 ? 11.07 -22.844 -8.047 1 96.38 90 TYR A CA 1
ATOM 717 C C . TYR A 1 90 ? 12.258 -21.922 -7.781 1 96.38 90 TYR A C 1
ATOM 719 O O . TYR A 1 90 ? 12.305 -21.219 -6.77 1 96.38 90 TYR A O 1
ATOM 727 N N . VAL A 1 91 ? 13.164 -21.922 -8.664 1 97 91 VAL A N 1
ATOM 728 C CA . VAL A 1 91 ? 14.336 -21.094 -8.414 1 97 91 VAL A CA 1
ATOM 729 C C . VAL A 1 91 ? 14.039 -19.641 -8.797 1 97 91 VAL A C 1
ATOM 731 O O . VAL A 1 91 ? 14.609 -18.719 -8.211 1 97 91 VAL A O 1
ATOM 734 N N . GLY A 1 92 ? 13.266 -19.422 -9.859 1 96.25 92 GLY A N 1
ATOM 735 C CA . GLY A 1 92 ? 12.969 -18.062 -10.289 1 96.25 92 GLY A CA 1
ATOM 736 C C . GLY A 1 92 ? 12.211 -17.266 -9.242 1 96.25 92 GLY A C 1
ATOM 737 O O . GLY A 1 92 ? 12.734 -16.281 -8.711 1 96.25 92 GLY A O 1
ATOM 738 N N . ASP A 1 93 ? 11.031 -17.734 -8.883 1 97.38 93 ASP A N 1
ATOM 739 C CA . ASP A 1 93 ? 10.125 -17 -8.008 1 97.38 93 ASP A CA 1
ATOM 740 C C . ASP A 1 93 ? 10.648 -16.953 -6.578 1 97.38 93 ASP A C 1
ATOM 742 O O . ASP A 1 93 ? 10.5 -15.945 -5.887 1 97.38 93 ASP A O 1
ATOM 746 N N . ASN A 1 94 ? 11.164 -18.047 -6.07 1 98.5 94 ASN A N 1
ATOM 747 C CA . ASN A 1 94 ? 11.75 -18 -4.738 1 98.5 94 ASN A CA 1
ATOM 748 C C . ASN A 1 94 ? 12.906 -17 -4.672 1 98.5 94 ASN A C 1
ATOM 750 O O . ASN A 1 94 ? 13.055 -16.281 -3.68 1 98.5 94 ASN A O 1
ATOM 754 N N . THR A 1 95 ? 13.75 -16.984 -5.68 1 98.44 95 THR A N 1
ATOM 755 C CA . THR A 1 95 ? 14.852 -16.031 -5.723 1 98.44 95 THR A CA 1
ATOM 756 C C . THR A 1 95 ? 14.32 -14.602 -5.742 1 98.44 95 THR A C 1
ATOM 758 O O . THR A 1 95 ? 14.859 -13.727 -5.062 1 98.44 95 THR A O 1
ATOM 761 N N . ASP A 1 96 ? 13.289 -14.352 -6.574 1 98 96 ASP A N 1
ATOM 762 C CA . ASP A 1 96 ? 12.703 -13.016 -6.613 1 98 96 ASP A CA 1
ATOM 763 C C . ASP A 1 96 ? 12.289 -12.555 -5.215 1 98 96 ASP A C 1
ATOM 765 O O . ASP A 1 96 ? 12.562 -11.422 -4.82 1 98 96 ASP A O 1
ATOM 769 N N . ILE A 1 97 ? 11.648 -13.438 -4.473 1 98.56 97 ILE A N 1
ATOM 770 C CA . ILE A 1 97 ? 11.18 -13.117 -3.129 1 98.56 97 ILE A CA 1
ATOM 771 C C . ILE A 1 97 ? 12.375 -12.836 -2.217 1 98.56 97 ILE A C 1
ATOM 773 O O . ILE A 1 97 ? 12.367 -11.875 -1.449 1 98.56 97 ILE A O 1
ATOM 777 N N . ILE A 1 98 ? 13.359 -13.648 -2.295 1 98.75 98 ILE A N 1
ATOM 778 C CA . ILE A 1 98 ? 14.547 -13.508 -1.461 1 98.75 98 ILE A CA 1
ATOM 779 C C . ILE A 1 98 ? 15.266 -12.203 -1.791 1 98.75 98 ILE A C 1
ATOM 781 O O . ILE A 1 98 ? 15.688 -11.477 -0.89 1 98.75 98 ILE A O 1
ATOM 785 N N . VAL A 1 99 ? 15.391 -11.906 -3.057 1 98.56 99 VAL A N 1
ATOM 786 C CA . VAL A 1 99 ? 16.047 -10.688 -3.516 1 98.56 99 VAL A CA 1
ATOM 787 C C . VAL A 1 99 ? 15.258 -9.469 -3.043 1 98.56 99 VAL A C 1
ATOM 789 O O . VAL A 1 99 ? 15.844 -8.484 -2.59 1 98.56 99 VAL A O 1
ATOM 792 N N . MET A 1 100 ? 13.961 -9.523 -3.139 1 98.69 100 MET A N 1
ATOM 793 C CA . MET A 1 100 ? 13.133 -8.414 -2.66 1 98.69 100 MET A CA 1
ATOM 794 C C . MET A 1 100 ? 13.273 -8.242 -1.153 1 98.69 100 MET A C 1
ATOM 796 O O . MET A 1 100 ? 13.297 -7.109 -0.656 1 98.69 100 MET A O 1
ATOM 800 N N . ARG A 1 101 ? 13.344 -9.359 -0.43 1 98.69 101 ARG A N 1
ATOM 801 C CA . ARG A 1 101 ? 13.586 -9.273 1.007 1 98.69 101 ARG A CA 1
ATOM 802 C C . ARG A 1 101 ? 14.906 -8.578 1.3 1 98.69 101 ARG A C 1
ATOM 804 O O . ARG A 1 101 ? 14.969 -7.688 2.15 1 98.69 101 ARG A O 1
ATOM 811 N N . GLN A 1 102 ? 15.938 -8.984 0.611 1 98.75 102 GLN A N 1
ATOM 812 C CA . GLN A 1 102 ? 17.25 -8.359 0.773 1 98.75 102 GLN A CA 1
ATOM 813 C C . GLN A 1 102 ? 17.188 -6.867 0.471 1 98.75 102 GLN A C 1
ATOM 815 O O . GLN A 1 102 ? 17.75 -6.055 1.204 1 98.75 102 GLN A O 1
ATOM 820 N N . GLY A 1 103 ? 16.547 -6.562 -0.624 1 98.81 103 GLY A N 1
ATOM 821 C CA . GLY A 1 103 ? 16.375 -5.164 -0.98 1 98.81 103 GLY A CA 1
ATOM 822 C C . GLY A 1 103 ? 15.641 -4.359 0.079 1 98.81 103 GLY A C 1
ATOM 823 O O . GLY A 1 103 ? 16.062 -3.252 0.422 1 98.81 103 GLY A O 1
ATOM 824 N N . LEU A 1 104 ? 14.555 -4.922 0.585 1 98.88 104 LEU A N 1
ATOM 825 C CA . LEU A 1 104 ? 13.766 -4.258 1.619 1 98.88 104 LEU A CA 1
ATOM 826 C C . LEU A 1 104 ? 14.586 -4.055 2.885 1 98.88 104 LEU A C 1
ATOM 828 O O . LEU A 1 104 ? 14.453 -3.029 3.559 1 98.88 104 LEU A O 1
ATOM 832 N N . GLU A 1 105 ? 15.352 -5.035 3.232 1 98.69 105 GLU A N 1
ATOM 833 C CA . GLU A 1 105 ? 16.203 -4.926 4.414 1 98.69 105 GLU A CA 1
ATOM 834 C C . GLU A 1 105 ? 17.188 -3.775 4.273 1 98.69 105 GLU A C 1
ATOM 836 O O . GLU A 1 105 ? 17.438 -3.043 5.23 1 98.69 105 GLU A O 1
ATOM 841 N N . LEU A 1 106 ? 17.766 -3.648 3.125 1 98.56 106 LEU A N 1
ATOM 842 C CA . LEU A 1 106 ? 18.688 -2.551 2.871 1 98.56 106 LEU A CA 1
ATOM 843 C C . LEU A 1 106 ? 17.969 -1.208 2.918 1 98.56 106 LEU A C 1
ATOM 845 O O . LEU A 1 106 ? 18.484 -0.245 3.496 1 98.56 106 LEU A O 1
ATOM 849 N N . ILE A 1 107 ? 16.828 -1.131 2.293 1 98.81 107 ILE A N 1
ATOM 850 C CA . ILE A 1 107 ? 15.992 0.067 2.305 1 98.81 107 ILE A CA 1
ATOM 851 C C . ILE A 1 107 ? 15.664 0.451 3.744 1 98.81 107 ILE A C 1
ATOM 853 O O . ILE A 1 107 ? 15.75 1.623 4.117 1 98.81 107 ILE A O 1
ATOM 857 N N . ARG A 1 108 ? 15.242 -0.549 4.551 1 98.81 108 ARG A N 1
ATOM 858 C CA . ARG A 1 108 ? 14.883 -0.35 5.953 1 98.81 108 ARG A CA 1
ATOM 859 C C . ARG A 1 108 ? 16.031 0.284 6.727 1 98.81 108 ARG A C 1
ATOM 861 O O . ARG A 1 108 ? 15.828 1.222 7.5 1 98.81 108 ARG A O 1
ATOM 868 N N . LYS A 1 109 ? 17.188 -0.209 6.547 1 98.56 109 LYS A N 1
ATOM 869 C CA . LYS A 1 109 ? 18.375 0.294 7.23 1 98.56 109 LYS A CA 1
ATOM 870 C C . LYS A 1 109 ? 18.641 1.752 6.867 1 98.56 109 LYS A C 1
ATOM 872 O O . LYS A 1 109 ? 18.906 2.578 7.746 1 98.56 109 LYS A O 1
ATOM 877 N N . LYS A 1 110 ? 18.609 2.08 5.641 1 98.5 110 LYS A N 1
ATOM 878 C CA . LYS A 1 110 ? 18.859 3.445 5.184 1 98.5 110 LYS A CA 1
ATOM 879 C C . LYS A 1 110 ? 17.766 4.398 5.668 1 98.5 110 LYS A C 1
ATOM 881 O O . LYS A 1 110 ? 18.047 5.547 6.012 1 98.5 110 LYS A O 1
ATOM 886 N N . LEU A 1 111 ? 16.547 3.918 5.637 1 98.75 111 LEU A N 1
ATOM 887 C CA . LEU A 1 111 ? 15.414 4.715 6.117 1 98.75 111 LEU A CA 1
ATOM 888 C C . LEU A 1 111 ? 15.609 5.105 7.578 1 98.75 111 LEU A C 1
ATOM 890 O O . LEU A 1 111 ? 15.383 6.258 7.953 1 98.75 111 LEU A O 1
ATOM 894 N N . ILE A 1 112 ? 16.047 4.141 8.406 1 98.88 112 ILE A N 1
ATOM 895 C CA . ILE A 1 112 ? 16.312 4.402 9.82 1 98.88 112 ILE A CA 1
ATOM 896 C C . ILE A 1 112 ? 17.453 5.395 9.953 1 98.88 112 ILE A C 1
ATOM 898 O O . ILE A 1 112 ? 17.438 6.27 10.828 1 98.88 112 ILE A O 1
ATOM 902 N N . GLY A 1 113 ? 18.453 5.281 9.109 1 98.75 113 GLY A N 1
ATOM 903 C CA . GLY A 1 113 ? 19.531 6.25 9.086 1 98.75 113 GLY A CA 1
ATOM 904 C C . GLY A 1 113 ? 19.062 7.672 8.836 1 98.75 113 GLY A C 1
ATOM 905 O O . GLY A 1 113 ? 19.516 8.609 9.5 1 98.75 113 GLY A O 1
ATOM 906 N N . VAL A 1 114 ? 18.203 7.84 7.84 1 98.81 114 VAL A N 1
ATOM 907 C CA . VAL A 1 114 ? 17.641 9.148 7.535 1 98.81 114 VAL A CA 1
ATOM 908 C C . VAL A 1 114 ? 16.859 9.672 8.742 1 98.81 114 VAL A C 1
ATOM 910 O O . VAL A 1 114 ? 16.969 10.844 9.094 1 98.81 114 VAL A O 1
ATOM 913 N N . LEU A 1 115 ? 16.062 8.781 9.391 1 98.88 115 LEU A N 1
ATOM 914 C CA . LEU A 1 115 ? 15.281 9.156 10.57 1 98.88 115 LEU A CA 1
ATOM 915 C C . LEU A 1 115 ? 16.188 9.633 11.695 1 98.88 115 LEU A C 1
ATOM 917 O O . LEU A 1 115 ? 15.859 10.594 12.398 1 98.88 115 LEU A O 1
ATOM 921 N N . ALA A 1 116 ? 17.281 8.984 11.859 1 98.81 116 ALA A N 1
ATOM 922 C CA . ALA A 1 116 ? 18.234 9.367 12.906 1 98.81 116 ALA A CA 1
ATOM 923 C C . ALA A 1 116 ? 18.781 10.773 12.656 1 98.81 116 ALA A C 1
ATOM 925 O O . ALA A 1 116 ? 18.906 11.562 13.594 1 98.81 116 ALA A O 1
ATOM 926 N N . LYS A 1 117 ? 19.125 11.047 11.461 1 98.44 117 LYS A N 1
ATOM 927 C CA . LYS A 1 117 ? 19.641 12.367 11.109 1 98.44 117 LYS A CA 1
ATOM 928 C C . LYS A 1 117 ? 18.594 13.445 11.297 1 98.44 117 LYS A C 1
ATOM 930 O O . LYS A 1 117 ? 18.875 14.523 11.82 1 98.44 117 LYS A O 1
ATOM 935 N N . LEU A 1 118 ? 17.359 13.18 10.859 1 98.75 118 LEU A N 1
ATOM 936 C CA . LEU A 1 118 ? 16.266 14.125 11.039 1 98.75 118 LEU A CA 1
ATOM 937 C C . LEU A 1 118 ? 15.969 14.328 12.523 1 98.75 118 LEU A C 1
ATOM 939 O O . LEU A 1 118 ? 15.594 15.43 12.938 1 98.75 118 LEU A O 1
ATOM 943 N N . SER A 1 119 ? 16.078 13.25 13.281 1 98.81 119 SER A N 1
ATOM 944 C CA . SER A 1 119 ? 15.875 13.336 14.727 1 98.81 119 SER A CA 1
ATOM 945 C C . SER A 1 119 ? 16.875 14.297 15.375 1 98.81 119 SER A C 1
ATOM 947 O O . SER A 1 119 ? 16.484 15.141 16.188 1 98.81 119 SER A O 1
ATOM 949 N N . ARG A 1 120 ? 18.125 14.172 15.086 1 98.44 120 ARG A N 1
ATOM 950 C CA . ARG A 1 120 ? 19.156 15.062 15.609 1 98.44 120 ARG A CA 1
ATOM 951 C C . ARG A 1 120 ? 18.891 16.5 15.195 1 98.44 120 ARG A C 1
ATOM 953 O O . ARG A 1 120 ? 19.016 17.422 16.016 1 98.44 120 ARG A O 1
ATOM 960 N N . PHE A 1 121 ? 18.547 16.656 13.953 1 98.62 121 PHE A N 1
ATOM 961 C CA . PHE A 1 121 ? 18.234 17.984 13.438 1 98.62 121 PHE A CA 1
ATOM 962 C C . PHE A 1 121 ? 17.062 18.594 14.195 1 98.62 121 PHE A C 1
ATOM 964 O O . PHE A 1 121 ? 17.109 19.75 14.602 1 98.62 121 PHE A O 1
ATOM 971 N N . ALA A 1 122 ? 15.977 17.797 14.328 1 98.88 122 ALA A N 1
ATOM 972 C CA . ALA A 1 122 ? 14.789 18.281 15.039 1 98.88 122 ALA A CA 1
ATOM 973 C C . ALA A 1 122 ? 15.125 18.672 16.469 1 98.88 122 ALA A C 1
ATOM 975 O O . ALA A 1 122 ? 14.641 19.688 16.969 1 98.88 122 ALA A O 1
ATOM 976 N N . GLU A 1 123 ? 15.93 17.906 17.109 1 98.75 123 GLU A N 1
ATOM 977 C CA . GLU A 1 123 ? 16.344 18.188 18.484 1 98.75 123 GLU A CA 1
ATOM 978 C C . GLU A 1 123 ? 17.172 19.469 18.547 1 98.75 123 GLU A C 1
ATOM 980 O O . GLU A 1 123 ? 16.969 20.297 19.422 1 98.75 123 GLU A O 1
ATOM 985 N N . GLU A 1 124 ? 18.078 19.594 17.672 1 98.62 124 GLU A N 1
ATOM 986 C CA . GLU A 1 124 ? 18.953 20.75 17.625 1 98.62 124 GLU A CA 1
ATOM 987 C C . GLU A 1 124 ? 18.156 22.047 17.484 1 98.62 124 GLU A C 1
ATOM 989 O O . GLU A 1 124 ? 18.516 23.062 18.094 1 98.62 124 GLU A O 1
ATOM 994 N N . TYR A 1 125 ? 17.109 22.016 16.75 1 98.75 125 TYR A N 1
ATOM 995 C CA . TYR A 1 125 ? 16.391 23.25 16.422 1 98.75 125 TYR A CA 1
ATOM 996 C C . TYR A 1 125 ? 15.008 23.25 17.047 1 98.75 125 TYR A C 1
ATOM 998 O O . TYR A 1 125 ? 14.125 23.984 16.594 1 98.75 125 TYR A O 1
ATOM 1006 N N . LYS A 1 126 ? 14.758 22.469 18.078 1 98.56 126 LYS A N 1
ATOM 1007 C CA . LYS A 1 126 ? 13.43 22.297 18.672 1 98.56 126 LYS A CA 1
ATOM 1008 C C . LYS A 1 126 ? 12.898 23.625 19.219 1 98.56 126 LYS A C 1
ATOM 1010 O O . LYS A 1 126 ? 11.695 23.875 19.203 1 98.56 126 LYS A O 1
ATOM 1015 N N . ASP A 1 127 ? 13.867 24.531 19.594 1 98.44 127 ASP A N 1
ATOM 1016 C CA . ASP A 1 127 ? 13.453 25.75 20.266 1 98.44 127 ASP A CA 1
ATOM 1017 C C . ASP A 1 127 ? 13.594 26.969 19.344 1 98.44 127 ASP A C 1
ATOM 1019 O O . ASP A 1 127 ? 13.414 28.109 19.781 1 98.44 127 ASP A O 1
ATOM 1023 N N . MET A 1 128 ? 13.914 26.797 18.062 1 98.62 128 MET A N 1
ATOM 1024 C CA . MET A 1 128 ? 14.125 27.922 17.172 1 98.62 128 MET A CA 1
ATOM 1025 C C . MET A 1 128 ? 12.82 28.297 16.453 1 98.62 128 MET A C 1
ATOM 1027 O O . MET A 1 128 ? 12.43 27.641 15.492 1 98.62 128 MET A O 1
ATOM 1031 N N . PRO A 1 129 ? 12.203 29.391 16.891 1 98.31 129 PRO A N 1
ATOM 1032 C CA . PRO A 1 129 ? 10.953 29.812 16.234 1 98.31 129 PRO A CA 1
ATOM 1033 C C . PRO A 1 129 ? 11.141 30.109 14.75 1 98.31 129 PRO A C 1
ATOM 1035 O O . PRO A 1 129 ? 12.156 30.688 14.359 1 98.31 129 PRO A O 1
ATOM 1038 N N . CYS A 1 130 ? 10.203 29.734 13.961 1 98.44 130 CYS A N 1
ATOM 1039 C CA . CYS A 1 130 ? 10.148 30.078 12.547 1 98.44 130 CYS A CA 1
ATOM 1040 C C . CYS A 1 130 ? 8.703 30.281 12.102 1 98.44 130 CYS A C 1
ATOM 1042 O O . CYS A 1 130 ? 7.766 29.953 12.828 1 98.44 130 CYS A O 1
ATOM 1044 N N . MET A 1 131 ? 8.578 31 10.969 1 97.44 131 MET A N 1
ATOM 1045 C CA . MET A 1 131 ? 7.258 31.188 10.375 1 97.44 131 MET A CA 1
ATOM 1046 C C . MET A 1 131 ? 6.66 29.859 9.922 1 97.44 131 MET A C 1
ATOM 1048 O O . MET A 1 131 ? 7.355 29.031 9.328 1 97.44 131 MET A O 1
ATOM 1052 N N . ALA A 1 132 ? 5.441 29.547 10.328 1 97.81 132 ALA A N 1
ATOM 1053 C CA . ALA A 1 132 ? 4.695 28.453 9.688 1 97.81 132 ALA A CA 1
ATOM 1054 C C . ALA A 1 132 ? 3.965 28.953 8.445 1 97.81 132 ALA A C 1
ATOM 1056 O O . ALA A 1 132 ? 3.695 30.156 8.312 1 97.81 132 ALA A O 1
ATOM 1057 N N . TYR A 1 133 ? 3.711 28.031 7.547 1 97.62 133 TYR A N 1
ATOM 1058 C CA . TYR A 1 133 ? 3.053 28.406 6.301 1 97.62 133 TYR A CA 1
ATOM 1059 C C . TYR A 1 133 ? 1.832 27.531 6.039 1 97.62 133 TYR A C 1
ATOM 1061 O O . TYR A 1 133 ? 1.914 26.297 6.113 1 97.62 133 TYR A O 1
ATOM 1069 N N . THR A 1 134 ? 0.74 28.109 5.82 1 95.62 134 THR A N 1
ATOM 1070 C CA . THR A 1 134 ? -0.449 27.531 5.215 1 95.62 134 THR A CA 1
ATOM 1071 C C . THR A 1 134 ? -0.77 28.203 3.885 1 95.62 134 THR A C 1
ATOM 1073 O O . THR A 1 134 ? -0.728 29.438 3.783 1 95.62 134 THR A O 1
ATOM 1076 N N . HIS A 1 135 ? -0.969 27.484 2.832 1 95 135 HIS A N 1
ATOM 1077 C CA . HIS A 1 135 ? -1.114 28.016 1.481 1 95 135 HIS A CA 1
ATOM 1078 C C . HIS A 1 135 ? 0.152 28.734 1.035 1 95 135 HIS A C 1
ATOM 1080 O O . HIS A 1 135 ? 0.101 29.609 0.162 1 95 135 HIS A O 1
ATOM 1086 N N . CYS A 1 136 ? 1.252 28.469 1.727 1 96.31 136 CYS A N 1
ATOM 1087 C CA . CYS A 1 136 ? 2.541 29.125 1.566 1 96.31 136 CYS A CA 1
ATOM 1088 C C . CYS A 1 136 ? 2.443 30.609 1.93 1 96.31 136 CYS A C 1
ATOM 1090 O O . CYS A 1 136 ? 3.207 31.422 1.42 1 96.31 136 CYS A O 1
ATOM 1092 N N . GLN A 1 137 ? 1.415 30.953 2.707 1 95.5 137 GLN A N 1
ATOM 1093 C CA . GLN A 1 137 ? 1.272 32.281 3.336 1 95.5 137 GLN A CA 1
ATOM 1094 C C . GLN A 1 137 ? 1.677 32.219 4.809 1 95.5 137 GLN A C 1
ATOM 1096 O O . GLN A 1 137 ? 1.502 31.188 5.469 1 95.5 137 GLN A O 1
ATOM 1101 N N . PRO A 1 138 ? 2.182 33.312 5.301 1 94.94 138 PRO A N 1
ATOM 1102 C CA . PRO A 1 138 ? 2.551 33.344 6.719 1 94.94 138 PRO A CA 1
ATOM 1103 C C . PRO A 1 138 ? 1.385 32.969 7.633 1 94.94 138 PRO A C 1
ATOM 1105 O O . PRO A 1 138 ? 0.278 33.5 7.469 1 94.94 138 PRO A O 1
ATOM 1108 N N . ALA A 1 139 ? 1.688 32.031 8.523 1 95.25 139 ALA A N 1
ATOM 1109 C CA . ALA A 1 139 ? 0.72 31.578 9.516 1 95.25 139 ALA A CA 1
ATOM 1110 C C . ALA A 1 139 ? 1.319 31.594 10.922 1 95.25 139 ALA A C 1
ATOM 1112 O O . ALA A 1 139 ? 2.383 32.188 11.141 1 95.25 139 ALA A O 1
ATOM 1113 N N . GLN A 1 140 ? 0.502 31.078 11.867 1 94.06 140 GLN A N 1
ATOM 1114 C CA . GLN A 1 140 ? 0.987 31.016 13.242 1 94.06 140 GLN A CA 1
ATOM 1115 C C . GLN A 1 140 ? 2.348 30.328 13.312 1 94.06 140 GLN A C 1
ATOM 1117 O O . GLN A 1 140 ? 2.551 29.281 12.695 1 94.06 140 GLN A O 1
ATOM 1122 N N . PRO A 1 141 ? 3.273 30.906 14.078 1 96.81 141 PRO A N 1
ATOM 1123 C CA . PRO A 1 141 ? 4.645 30.391 14.117 1 96.81 141 PRO A CA 1
ATOM 1124 C C . PRO A 1 141 ? 4.734 28.969 14.68 1 96.81 141 PRO A C 1
ATOM 1126 O O . PRO A 1 141 ? 3.82 28.516 15.375 1 96.81 141 PRO A O 1
ATOM 1129 N N . THR A 1 142 ? 5.781 28.297 14.297 1 98.25 142 THR A N 1
ATOM 1130 C CA . THR A 1 142 ? 6.25 27 14.797 1 98.25 142 THR A CA 1
ATOM 1131 C C . THR A 1 142 ? 7.75 27.047 15.078 1 98.25 142 THR A C 1
ATOM 1133 O O . THR A 1 142 ? 8.297 28.094 15.422 1 98.25 142 THR A O 1
ATOM 1136 N N . THR A 1 143 ? 8.391 25.906 15.188 1 98.75 143 THR A N 1
ATOM 1137 C CA . THR A 1 143 ? 9.844 25.875 15.273 1 98.75 143 THR A CA 1
ATOM 1138 C C . THR A 1 143 ? 10.438 25.078 14.109 1 98.75 143 THR A C 1
ATOM 1140 O O . THR A 1 143 ? 9.742 24.266 13.492 1 98.75 143 THR A O 1
ATOM 1143 N N . VAL A 1 144 ? 11.68 25.391 13.805 1 98.88 144 VAL A N 1
ATOM 1144 C CA . VAL A 1 144 ? 12.391 24.656 12.766 1 98.88 144 VAL A CA 1
ATOM 1145 C C . VAL A 1 144 ? 12.398 23.156 13.094 1 98.88 144 VAL A C 1
ATOM 1147 O O . VAL A 1 144 ? 12.172 22.328 12.219 1 98.88 144 VAL A O 1
ATOM 1150 N N . GLY A 1 145 ? 12.586 22.859 14.336 1 98.81 145 GLY A N 1
ATOM 1151 C CA . GLY A 1 145 ? 12.594 21.484 14.773 1 98.81 145 GLY A CA 1
ATOM 1152 C C . GLY A 1 145 ? 11.25 20.797 14.602 1 98.81 145 GLY A C 1
ATOM 1153 O O . GLY A 1 145 ? 11.18 19.641 14.195 1 98.81 145 GLY A O 1
ATOM 1154 N N . LYS A 1 146 ? 10.156 21.469 14.969 1 98.81 146 LYS A N 1
ATOM 1155 C CA . LYS A 1 146 ? 8.812 20.906 14.836 1 98.81 146 LYS A CA 1
ATOM 1156 C C . LYS A 1 146 ? 8.492 20.609 13.375 1 98.81 146 LYS A C 1
ATOM 1158 O O . LYS A 1 146 ? 7.887 19.578 13.07 1 98.81 146 LYS A O 1
ATOM 1163 N N . ARG A 1 147 ? 8.836 21.453 12.453 1 98.62 147 ARG A N 1
ATOM 1164 C CA . ARG A 1 147 ? 8.625 21.172 11.031 1 98.62 147 ARG A CA 1
ATOM 1165 C C . ARG A 1 147 ? 9.336 19.891 10.609 1 98.62 147 ARG A C 1
ATOM 1167 O O . ARG A 1 147 ? 8.789 19.109 9.844 1 98.62 147 ARG A O 1
ATOM 1174 N N . ALA A 1 148 ? 10.531 19.719 11.133 1 98.75 148 ALA A N 1
ATOM 1175 C CA . ALA A 1 148 ? 11.297 18.531 10.789 1 98.75 148 ALA A CA 1
ATOM 1176 C C . ALA A 1 148 ? 10.578 17.266 11.258 1 98.75 148 ALA A C 1
ATOM 1178 O O . ALA A 1 148 ? 10.68 16.203 10.617 1 98.75 148 ALA A O 1
ATOM 1179 N N . THR A 1 149 ? 9.891 17.344 12.375 1 98.81 149 THR A N 1
ATOM 1180 C CA . THR A 1 149 ? 9.172 16.172 12.867 1 98.81 149 THR A CA 1
ATOM 1181 C C . THR A 1 149 ? 8.047 15.781 11.898 1 98.81 149 THR A C 1
ATOM 1183 O O . THR A 1 149 ? 7.672 14.617 11.82 1 98.81 149 THR A O 1
ATOM 1186 N N . LEU A 1 150 ? 7.508 16.703 11.125 1 98.62 150 LEU A N 1
ATOM 1187 C CA . LEU A 1 150 ? 6.496 16.375 10.125 1 98.62 150 LEU A CA 1
ATOM 1188 C C . LEU A 1 150 ? 7.074 15.484 9.039 1 98.62 150 LEU A C 1
ATOM 1190 O O . LEU A 1 150 ? 6.445 14.5 8.641 1 98.62 150 LEU A O 1
ATOM 1194 N N . TRP A 1 151 ? 8.305 15.852 8.586 1 98.69 151 TRP A N 1
ATOM 1195 C CA . TRP A 1 151 ? 8.992 15.016 7.609 1 98.69 151 TRP A CA 1
ATOM 1196 C C . TRP A 1 151 ? 9.289 13.633 8.188 1 98.69 151 TRP A C 1
ATOM 1198 O O . TRP A 1 151 ? 9.031 12.617 7.539 1 98.69 151 TRP A O 1
ATOM 1208 N N . ALA A 1 152 ? 9.781 13.625 9.422 1 98.88 152 ALA A N 1
ATOM 1209 C CA . ALA A 1 152 ? 10.172 12.383 10.078 1 98.88 152 ALA A CA 1
ATOM 1210 C C . ALA A 1 152 ? 8.961 11.477 10.297 1 98.88 152 ALA A C 1
ATOM 1212 O O . ALA A 1 152 ? 9.055 10.258 10.148 1 98.88 152 ALA A O 1
ATOM 1213 N N . ASN A 1 153 ? 7.871 12.055 10.688 1 98.69 153 ASN A N 1
ATOM 1214 C CA . ASN A 1 153 ? 6.68 11.258 10.977 1 98.69 153 ASN A CA 1
ATOM 1215 C C . ASN A 1 153 ? 6.219 10.484 9.75 1 98.69 153 ASN A C 1
ATOM 1217 O O . ASN A 1 153 ? 5.781 9.336 9.867 1 98.69 153 ASN A O 1
ATOM 1221 N N . GLU A 1 154 ? 6.242 11.094 8.57 1 98.5 154 GLU A N 1
ATOM 1222 C CA . GLU A 1 154 ? 5.852 10.383 7.355 1 98.5 154 GLU A CA 1
ATOM 1223 C C . GLU A 1 154 ? 6.816 9.242 7.055 1 98.5 154 GLU A C 1
ATOM 1225 O O . GLU A 1 154 ? 6.398 8.18 6.594 1 98.5 154 GLU A O 1
ATOM 1230 N N . LEU A 1 155 ? 8.094 9.469 7.336 1 98.88 155 LEU A N 1
ATOM 1231 C CA . LEU A 1 155 ? 9.07 8.406 7.129 1 98.88 155 LEU A CA 1
ATOM 1232 C C . LEU A 1 155 ? 8.891 7.289 8.156 1 98.88 155 LEU A C 1
ATOM 1234 O O . LEU A 1 155 ? 9.141 6.121 7.859 1 98.88 155 LEU A O 1
ATOM 1238 N N . VAL A 1 156 ? 8.453 7.652 9.375 1 98.81 156 VAL A N 1
ATOM 1239 C CA . VAL A 1 156 ? 8.117 6.645 10.383 1 98.81 156 VAL A CA 1
ATOM 1240 C C . VAL A 1 156 ? 6.969 5.773 9.875 1 98.81 156 VAL A C 1
ATOM 1242 O O . VAL A 1 156 ? 6.988 4.555 10.039 1 98.81 156 VAL A O 1
ATOM 1245 N N . MET A 1 157 ? 5.992 6.398 9.266 1 98.56 157 MET A N 1
ATOM 1246 C CA . MET A 1 157 ? 4.891 5.652 8.664 1 98.56 157 MET A CA 1
ATOM 1247 C C . MET A 1 157 ? 5.398 4.707 7.582 1 98.56 157 MET A C 1
ATOM 1249 O O . MET A 1 157 ? 4.926 3.574 7.469 1 98.56 157 MET A O 1
ATOM 1253 N N . ASP A 1 158 ? 6.355 5.168 6.77 1 98.81 158 ASP A N 1
ATOM 1254 C CA . ASP A 1 158 ? 6.945 4.328 5.73 1 98.81 158 ASP A CA 1
ATOM 1255 C C . ASP A 1 158 ? 7.699 3.15 6.34 1 98.81 158 ASP A C 1
ATOM 1257 O O . ASP A 1 158 ? 7.66 2.037 5.809 1 98.81 158 ASP A O 1
ATOM 1261 N N . LEU A 1 159 ? 8.422 3.432 7.426 1 98.88 159 LEU A N 1
ATOM 1262 C CA . LEU A 1 159 ? 9.156 2.363 8.102 1 98.88 159 LEU A CA 1
ATOM 1263 C C . LEU A 1 159 ? 8.203 1.268 8.57 1 98.88 159 LEU A C 1
ATOM 1265 O O . LEU A 1 159 ? 8.5 0.079 8.438 1 98.88 159 LEU A O 1
ATOM 1269 N N . ALA A 1 160 ? 7.113 1.666 9.102 1 98.31 160 ALA A N 1
ATOM 1270 C CA . ALA A 1 160 ? 6.117 0.697 9.555 1 98.31 160 ALA A CA 1
ATOM 1271 C C . ALA A 1 160 ? 5.617 -0.161 8.398 1 98.31 160 ALA A C 1
ATOM 1273 O O . ALA A 1 160 ? 5.367 -1.356 8.562 1 98.31 160 ALA A O 1
ATOM 1274 N N . GLU A 1 161 ? 5.465 0.443 7.223 1 98.38 161 GLU A N 1
ATOM 1275 C CA . GLU A 1 161 ? 5.035 -0.303 6.043 1 98.38 161 GLU A CA 1
ATOM 1276 C C . GLU A 1 161 ? 6.098 -1.306 5.605 1 98.38 161 GLU A C 1
ATOM 1278 O O . GLU A 1 161 ? 5.777 -2.436 5.23 1 98.38 161 GLU A O 1
ATOM 1283 N N . ILE A 1 162 ? 7.352 -0.838 5.582 1 98.81 162 ILE A N 1
ATOM 1284 C CA . ILE A 1 162 ? 8.445 -1.723 5.211 1 98.81 162 ILE A CA 1
ATOM 1285 C C . ILE A 1 162 ? 8.516 -2.898 6.18 1 98.81 162 ILE A C 1
ATOM 1287 O O . ILE A 1 162 ? 8.688 -4.047 5.766 1 98.81 162 ILE A O 1
ATOM 1291 N N . ASP A 1 163 ? 8.383 -2.605 7.445 1 98.5 163 ASP A N 1
ATOM 1292 C CA . ASP A 1 163 ? 8.391 -3.656 8.461 1 98.5 163 ASP A CA 1
ATOM 1293 C C . ASP A 1 163 ? 7.246 -4.641 8.242 1 98.5 163 ASP A C 1
ATOM 1295 O O . ASP A 1 163 ? 7.422 -5.852 8.398 1 98.5 163 ASP A O 1
ATOM 1299 N N . HIS A 1 164 ? 6.121 -4.129 7.887 1 97.69 164 HIS A N 1
ATOM 1300 C CA . HIS A 1 164 ? 4.965 -4.973 7.609 1 97.69 164 HIS A CA 1
ATOM 1301 C C . HIS A 1 164 ? 5.223 -5.891 6.422 1 97.69 164 HIS A C 1
ATOM 1303 O O . HIS A 1 164 ? 4.867 -7.074 6.453 1 97.69 164 HIS A O 1
ATOM 1309 N N . ARG A 1 165 ? 5.805 -5.379 5.348 1 98.38 165 ARG A N 1
ATOM 1310 C CA . ARG A 1 165 ? 6.125 -6.18 4.172 1 98.38 165 ARG A CA 1
ATOM 1311 C C . ARG A 1 165 ? 7.117 -7.285 4.52 1 98.38 165 ARG A C 1
ATOM 1313 O O . ARG A 1 165 ? 6.957 -8.43 4.094 1 98.38 165 ARG A O 1
ATOM 1320 N N . LEU A 1 166 ? 8.133 -6.918 5.309 1 98.31 166 LEU A N 1
ATOM 1321 C CA . LEU A 1 166 ? 9.148 -7.891 5.703 1 98.31 166 LEU A CA 1
ATOM 1322 C C . LEU A 1 166 ? 8.547 -8.984 6.57 1 98.31 166 LEU A C 1
ATOM 1324 O O . LEU A 1 166 ? 8.867 -10.164 6.406 1 98.31 166 LEU A O 1
ATOM 1328 N N . ALA A 1 167 ? 7.645 -8.609 7.418 1 96.69 167 ALA A N 1
ATOM 1329 C CA . ALA A 1 167 ? 7.074 -9.539 8.391 1 96.69 167 ALA A CA 1
ATOM 1330 C C . ALA A 1 167 ? 6.109 -10.516 7.715 1 96.69 167 ALA A C 1
ATOM 1332 O O . ALA A 1 167 ? 5.891 -11.625 8.211 1 96.69 167 ALA A O 1
ATOM 1333 N N . THR A 1 168 ? 5.531 -10.141 6.551 1 95.62 168 THR A N 1
ATOM 1334 C CA . THR A 1 168 ? 4.461 -10.938 5.965 1 95.62 168 THR A CA 1
ATOM 1335 C C . THR A 1 168 ? 4.945 -11.648 4.699 1 95.62 168 THR A C 1
ATOM 1337 O O . THR A 1 168 ? 4.191 -12.398 4.078 1 95.62 168 THR A O 1
ATOM 1340 N N . LEU A 1 169 ? 6.156 -11.438 4.332 1 97.25 169 LEU A N 1
ATOM 1341 C CA . LEU A 1 169 ? 6.699 -12.039 3.121 1 97.25 169 LEU A CA 1
ATOM 1342 C C . LEU A 1 169 ? 6.809 -13.555 3.266 1 97.25 169 LEU A C 1
ATOM 1344 O O . LEU A 1 169 ? 7.273 -14.047 4.293 1 97.25 169 LEU A O 1
ATOM 1348 N N . GLN A 1 170 ? 6.328 -14.297 2.271 1 97.5 170 GLN A N 1
ATOM 1349 C CA . GLN A 1 170 ? 6.359 -15.75 2.273 1 97.5 170 GLN A CA 1
ATOM 1350 C C . GLN A 1 170 ? 7.07 -16.297 1.034 1 97.5 170 GLN A C 1
ATOM 1352 O O . GLN A 1 170 ? 6.957 -15.719 -0.051 1 97.5 170 GLN A O 1
ATOM 1357 N N . LEU A 1 171 ? 7.766 -17.344 1.25 1 97.88 171 LEU A N 1
ATOM 1358 C CA . LEU A 1 171 ? 8.406 -18.031 0.129 1 97.88 171 LEU A CA 1
ATOM 1359 C C . LEU A 1 171 ? 7.387 -18.781 -0.714 1 97.88 171 LEU A C 1
ATOM 1361 O O . LEU A 1 171 ? 6.359 -19.219 -0.199 1 97.88 171 LEU A O 1
ATOM 1365 N N . ARG A 1 172 ? 7.629 -18.891 -2.045 1 97.12 172 ARG A N 1
ATOM 1366 C CA . ARG A 1 172 ? 6.758 -19.688 -2.9 1 97.12 172 ARG A CA 1
ATOM 1367 C C . ARG A 1 172 ? 6.828 -21.156 -2.521 1 97.12 172 ARG A C 1
ATOM 1369 O O . ARG A 1 172 ? 5.809 -21.859 -2.492 1 97.12 172 ARG A O 1
ATOM 1376 N N . GLY A 1 173 ? 8.102 -21.672 -2.268 1 95.5 173 GLY A N 1
ATOM 1377 C CA . GLY A 1 173 ? 8.289 -23.078 -1.948 1 95.5 173 GLY A CA 1
ATOM 1378 C C . GLY A 1 173 ? 8.289 -23.969 -3.172 1 95.5 173 GLY A C 1
ATOM 1379 O O . GLY A 1 173 ? 8.711 -23.547 -4.254 1 95.5 173 GLY A O 1
ATOM 1380 N N . VAL A 1 174 ? 7.996 -25.281 -2.998 1 95.5 174 VAL A N 1
ATOM 1381 C CA . VAL A 1 174 ? 7.93 -26.266 -4.07 1 95.5 174 VAL A CA 1
ATOM 1382 C C . VAL A 1 174 ? 6.473 -26.531 -4.449 1 95.5 174 VAL A C 1
ATOM 1384 O O . VAL A 1 174 ? 5.789 -27.312 -3.797 1 95.5 174 VAL A O 1
ATOM 1387 N N . LYS A 1 175 ? 6.039 -25.969 -5.543 1 95.06 175 LYS A N 1
ATOM 1388 C CA . LYS A 1 175 ? 4.609 -25.938 -5.84 1 95.06 175 LYS A CA 1
ATOM 1389 C C . LYS A 1 175 ? 4.301 -26.688 -7.133 1 95.06 175 LYS A C 1
ATOM 1391 O O . LYS A 1 175 ? 3.154 -27.062 -7.383 1 95.06 175 LYS A O 1
ATOM 1396 N N . GLY A 1 176 ? 5.336 -27 -7.953 1 92 176 GLY A N 1
ATOM 1397 C CA . GLY A 1 176 ? 5.129 -27.734 -9.195 1 92 176 GLY A CA 1
ATOM 1398 C C . GLY A 1 176 ? 4.668 -26.844 -10.344 1 92 176 GLY A C 1
ATOM 1399 O O . GLY A 1 176 ? 4.695 -25.625 -10.234 1 92 176 GLY A O 1
ATOM 1400 N N . THR A 1 177 ? 4.273 -27.422 -11.398 1 91.69 177 THR A N 1
ATOM 1401 C CA . THR A 1 177 ? 4.027 -26.766 -12.672 1 91.69 177 THR A CA 1
ATOM 1402 C C . THR A 1 177 ? 2.795 -25.859 -12.586 1 91.69 177 THR A C 1
ATOM 1404 O O . THR A 1 177 ? 2.779 -24.766 -13.141 1 91.69 177 THR A O 1
ATOM 1407 N N . THR A 1 178 ? 1.761 -26.328 -11.945 1 95.75 178 THR A N 1
ATOM 1408 C CA . THR A 1 178 ? 0.538 -25.531 -11.859 1 95.75 178 THR A CA 1
ATOM 1409 C C . THR A 1 178 ? 0.12 -25.344 -10.406 1 95.75 178 THR A C 1
ATOM 1411 O O . THR A 1 178 ? -1.05 -25.078 -10.125 1 95.75 178 THR A O 1
ATOM 1414 N N . GLY A 1 179 ? 1.047 -25.609 -9.539 1 96.62 179 GLY A N 1
ATOM 1415 C CA . GLY A 1 179 ? 0.812 -25.328 -8.133 1 96.62 179 GLY A CA 1
ATOM 1416 C C . GLY A 1 179 ? 0.177 -26.484 -7.391 1 96.62 179 GLY A C 1
ATOM 1417 O O . GLY A 1 179 ? -0.098 -26.391 -6.191 1 96.62 179 GLY A O 1
ATOM 1418 N N . THR A 1 180 ? 0.028 -27.656 -8.023 1 96.56 180 THR A N 1
ATOM 1419 C CA . THR A 1 180 ? -0.665 -28.797 -7.414 1 96.56 180 THR A CA 1
ATOM 1420 C C . THR A 1 180 ? 0.328 -29.734 -6.73 1 96.56 180 THR A C 1
ATOM 1422 O O . THR A 1 180 ? -0.07 -30.641 -6.008 1 96.56 180 THR A O 1
ATOM 1425 N N . GLN A 1 181 ? 1.583 -29.562 -6.984 1 95.38 181 GLN A N 1
ATOM 1426 C CA . GLN A 1 181 ? 2.654 -30.375 -6.43 1 95.38 181 GLN A CA 1
ATOM 1427 C C . GLN A 1 181 ? 2.557 -31.812 -6.926 1 95.38 181 GLN A C 1
ATOM 1429 O O . GLN A 1 181 ? 2.953 -32.75 -6.223 1 95.38 181 GLN A O 1
ATOM 1434 N N . ALA A 1 182 ? 2.074 -31.953 -8.148 1 92.31 182 ALA A N 1
ATOM 1435 C CA . ALA A 1 182 ? 1.881 -33.281 -8.734 1 92.31 182 ALA A CA 1
ATOM 1436 C C . ALA A 1 182 ? 3.209 -34.031 -8.867 1 92.31 182 ALA A C 1
ATOM 1438 O O . ALA A 1 182 ? 3.297 -35.219 -8.57 1 92.31 182 ALA A O 1
ATOM 1439 N N . SER A 1 183 ? 4.223 -33.375 -9.289 1 89.62 183 SER A N 1
ATOM 1440 C CA . SER A 1 183 ? 5.527 -34 -9.477 1 89.62 183 SER A CA 1
ATOM 1441 C C . SER A 1 183 ? 6.094 -34.5 -8.148 1 89.62 183 SER A C 1
ATOM 1443 O O . SER A 1 183 ? 6.73 -35.531 -8.102 1 89.62 183 SER A O 1
ATOM 1445 N N . PHE A 1 184 ? 5.844 -33.812 -7.117 1 93.19 184 PHE A N 1
ATOM 1446 C CA . PHE A 1 184 ? 6.352 -34.188 -5.809 1 93.19 184 PHE A CA 1
ATOM 1447 C C . PHE A 1 184 ? 5.52 -35.344 -5.223 1 93.19 184 PHE A C 1
ATOM 1449 O O . PHE A 1 184 ? 6.043 -36.188 -4.5 1 93.19 184 PHE A O 1
ATOM 1456 N N . MET A 1 185 ? 4.234 -35.312 -5.562 1 93.06 185 MET A N 1
ATOM 1457 C CA . MET A 1 185 ? 3.414 -36.469 -5.184 1 93.06 185 MET A CA 1
ATOM 1458 C C . MET A 1 185 ? 3.951 -37.75 -5.805 1 93.06 185 MET A C 1
ATOM 1460 O O . MET A 1 185 ? 3.953 -38.812 -5.16 1 93.06 185 MET A O 1
ATOM 1464 N N . GLU A 1 186 ? 4.402 -37.562 -7.02 1 88 186 GLU A N 1
ATOM 1465 C CA . GLU A 1 186 ? 5.004 -38.719 -7.691 1 88 186 GLU A CA 1
ATOM 1466 C C . GLU A 1 186 ? 6.328 -39.094 -7.043 1 88 186 GLU A C 1
ATOM 1468 O O . GLU A 1 186 ? 6.574 -40.281 -6.773 1 88 186 GLU A O 1
ATOM 1473 N N . LEU A 1 187 ? 7.113 -38.125 -6.758 1 90.25 187 LEU A N 1
ATOM 1474 C CA . LEU A 1 187 ? 8.438 -38.344 -6.191 1 90.25 187 LEU A CA 1
ATOM 1475 C C . LEU A 1 187 ? 8.344 -39.031 -4.82 1 90.25 187 LEU A C 1
ATOM 1477 O O . LEU A 1 187 ? 9.156 -39.875 -4.48 1 90.25 187 LEU A O 1
ATOM 1481 N N . PHE A 1 188 ? 7.352 -38.688 -4.055 1 94.62 188 PHE A N 1
ATOM 1482 C CA . PHE A 1 188 ? 7.238 -39.156 -2.68 1 94.62 188 PHE A CA 1
ATOM 1483 C C . PHE A 1 188 ? 6.125 -40.188 -2.549 1 94.62 188 PHE A C 1
ATOM 1485 O O . PHE A 1 188 ? 5.641 -40.438 -1.446 1 94.62 188 PHE A O 1
ATOM 1492 N N . LYS A 1 189 ? 5.711 -40.688 -3.652 1 92.5 189 LYS A N 1
ATOM 1493 C CA . LYS A 1 189 ? 4.777 -41.812 -3.725 1 92.5 189 LYS A CA 1
ATOM 1494 C C . LYS A 1 189 ? 3.5 -41.531 -2.947 1 92.5 189 LYS A C 1
ATOM 1496 O O . LYS A 1 189 ? 3.064 -42.344 -2.125 1 92.5 189 LYS A O 1
ATOM 1501 N N . GLY A 1 190 ? 3.088 -40.312 -3.078 1 93.38 190 GLY A N 1
ATOM 1502 C CA . GLY A 1 190 ? 1.781 -39.906 -2.566 1 93.38 190 GLY A CA 1
ATOM 1503 C C . GLY A 1 190 ? 1.821 -39.438 -1.131 1 93.38 190 GLY A C 1
ATOM 1504 O O . GLY A 1 190 ? 0.777 -39.156 -0.529 1 93.38 190 GLY A O 1
ATOM 1505 N N . ASP A 1 191 ? 2.957 -39.219 -0.525 1 95.88 191 ASP A N 1
ATOM 1506 C CA . ASP A 1 191 ? 3.076 -38.812 0.868 1 95.88 191 ASP A CA 1
ATOM 1507 C C . ASP A 1 191 ? 3.08 -37.281 0.985 1 95.88 191 ASP A C 1
ATOM 1509 O O . ASP A 1 191 ? 4.141 -36.656 0.965 1 95.88 191 ASP A O 1
ATOM 1513 N N . ALA A 1 192 ? 1.926 -36.75 1.235 1 95.19 192 ALA A N 1
ATOM 1514 C CA . ALA A 1 192 ? 1.743 -35.281 1.312 1 95.19 192 ALA A CA 1
ATOM 1515 C C . ALA A 1 192 ? 2.537 -34.688 2.473 1 95.19 192 ALA A C 1
ATOM 1517 O O . ALA A 1 192 ? 3.01 -33.562 2.393 1 95.19 192 ALA A O 1
ATOM 1518 N N . ASN A 1 193 ? 2.701 -35.438 3.523 1 96.62 193 ASN A N 1
ATOM 1519 C CA . ASN A 1 193 ? 3.428 -34.938 4.691 1 96.62 193 ASN A CA 1
ATOM 1520 C C . ASN A 1 193 ? 4.895 -34.688 4.363 1 96.62 193 ASN A C 1
ATOM 1522 O O . ASN A 1 193 ? 5.473 -33.719 4.836 1 96.62 193 ASN A O 1
ATOM 1526 N N . LYS A 1 194 ? 5.461 -35.562 3.604 1 96.81 194 LYS A N 1
ATOM 1527 C CA . LYS A 1 194 ? 6.852 -35.375 3.197 1 96.81 194 LYS A CA 1
ATOM 1528 C C . LYS A 1 194 ? 7.004 -34.125 2.33 1 96.81 194 LYS A C 1
ATOM 1530 O O . LYS A 1 194 ? 8.008 -33.406 2.434 1 96.81 194 LYS A O 1
ATOM 1535 N N . ILE A 1 195 ? 6.047 -33.844 1.505 1 96.5 195 ILE A N 1
ATOM 1536 C CA . ILE A 1 195 ? 6.082 -32.656 0.623 1 96.5 195 ILE A CA 1
ATOM 1537 C C . ILE A 1 195 ? 6.012 -31.391 1.452 1 96.5 195 ILE A C 1
ATOM 1539 O O . ILE A 1 195 ? 6.766 -30.438 1.212 1 96.5 195 ILE A O 1
ATOM 1543 N N . ARG A 1 196 ? 5.129 -31.344 2.461 1 95.62 196 ARG A N 1
ATOM 1544 C CA . ARG A 1 196 ? 5.031 -30.203 3.363 1 95.62 196 ARG A CA 1
ATOM 1545 C C . ARG A 1 196 ? 6.336 -29.984 4.129 1 95.62 196 ARG A C 1
ATOM 1547 O O . ARG A 1 196 ? 6.754 -28.844 4.352 1 95.62 196 ARG A O 1
ATOM 1554 N N . ALA A 1 197 ? 6.895 -31.109 4.508 1 97.25 197 ALA A N 1
ATOM 1555 C CA . ALA A 1 197 ? 8.156 -31.047 5.234 1 97.25 197 ALA A CA 1
ATOM 1556 C C . ALA A 1 197 ? 9.266 -30.469 4.355 1 97.25 197 ALA A C 1
ATOM 1558 O O . ALA A 1 197 ? 10.117 -29.719 4.832 1 97.25 197 ALA A O 1
ATOM 1559 N N . VAL A 1 198 ? 9.289 -30.828 3.102 1 97.5 198 VAL A N 1
ATOM 1560 C CA . VAL A 1 198 ? 10.258 -30.297 2.154 1 97.5 198 VAL A CA 1
ATOM 1561 C C . VAL A 1 198 ? 10.102 -28.781 2.049 1 97.5 198 VAL A C 1
ATOM 1563 O O . VAL A 1 198 ? 11.086 -28.047 2.127 1 97.5 198 VAL A O 1
ATOM 1566 N N . ASP A 1 199 ? 8.875 -28.328 1.892 1 96.38 199 ASP A N 1
ATOM 1567 C CA . ASP A 1 199 ? 8.578 -26.891 1.812 1 96.38 199 ASP A CA 1
ATOM 1568 C C . ASP A 1 199 ? 9.086 -26.156 3.053 1 96.38 199 ASP A C 1
ATOM 1570 O O . ASP A 1 199 ? 9.742 -25.125 2.941 1 96.38 199 ASP A O 1
ATOM 1574 N N . ALA A 1 200 ? 8.781 -26.672 4.18 1 97.06 200 ALA A N 1
ATOM 1575 C CA . ALA A 1 200 ? 9.148 -26.062 5.453 1 97.06 200 ALA A CA 1
ATOM 1576 C C . ALA A 1 200 ? 10.672 -26 5.609 1 97.06 200 ALA A C 1
ATOM 1578 O O . ALA A 1 200 ? 11.203 -25 6.109 1 97.06 200 ALA A O 1
ATOM 1579 N N . SER A 1 201 ? 11.328 -27.078 5.219 1 97.81 201 SER A N 1
ATOM 1580 C CA . SER A 1 201 ? 12.781 -27.141 5.332 1 97.81 201 SER A CA 1
ATOM 1581 C C . SER A 1 201 ? 13.453 -26.109 4.445 1 97.81 201 SER A C 1
ATOM 1583 O O . SER A 1 201 ? 14.453 -25.5 4.844 1 97.81 201 SER A O 1
ATOM 1585 N N . ILE A 1 202 ? 12.961 -25.938 3.285 1 98 202 ILE A N 1
ATOM 1586 C CA . ILE A 1 202 ? 13.539 -24.984 2.35 1 98 202 ILE A CA 1
ATOM 1587 C C . ILE A 1 202 ? 13.336 -23.562 2.879 1 98 202 ILE A C 1
ATOM 1589 O O . ILE A 1 202 ? 14.258 -22.75 2.836 1 98 202 ILE A O 1
ATOM 1593 N N . ALA A 1 203 ? 12.117 -23.281 3.352 1 97.81 203 ALA A N 1
ATOM 1594 C CA . ALA A 1 203 ? 11.852 -21.969 3.938 1 97.81 203 ALA A CA 1
ATOM 1595 C C . ALA A 1 203 ? 12.828 -21.656 5.07 1 97.81 203 ALA A C 1
ATOM 1597 O O . ALA A 1 203 ? 13.453 -20.594 5.086 1 97.81 203 ALA A O 1
ATOM 1598 N N . LYS A 1 204 ? 13.008 -22.625 5.934 1 97.75 204 LYS A N 1
ATOM 1599 C CA . LYS A 1 204 ? 13.906 -22.453 7.074 1 97.75 204 LYS A CA 1
ATOM 1600 C C . LYS A 1 204 ? 15.344 -22.203 6.613 1 97.75 204 LYS A C 1
ATOM 1602 O O . LYS A 1 204 ? 16 -21.297 7.113 1 97.75 204 LYS A O 1
ATOM 1607 N N . GLU A 1 205 ? 15.758 -22.984 5.711 1 97.62 205 GLU A N 1
ATOM 1608 C CA . GLU A 1 205 ? 17.125 -22.859 5.23 1 97.62 205 GLU A CA 1
ATOM 1609 C C . GLU A 1 205 ? 17.359 -21.5 4.555 1 97.62 205 GLU A C 1
ATOM 1611 O O . GLU A 1 205 ? 18.469 -20.953 4.609 1 97.62 205 GLU A O 1
ATOM 1616 N N . MET A 1 206 ? 16.312 -20.984 3.936 1 98 206 MET A N 1
ATOM 1617 C CA . MET A 1 206 ? 16.438 -19.719 3.215 1 98 206 MET A CA 1
ATOM 1618 C C . MET A 1 206 ? 16.141 -18.547 4.133 1 98 206 MET A C 1
ATOM 1620 O O . MET A 1 206 ? 16.047 -17.406 3.668 1 98 206 MET A O 1
ATOM 1624 N N . GLY A 1 207 ? 15.945 -18.781 5.402 1 96.88 207 GLY A N 1
ATOM 1625 C CA . GLY A 1 207 ? 15.852 -17.719 6.383 1 96.88 207 GLY A CA 1
ATOM 1626 C C . GLY A 1 207 ? 14.43 -17.266 6.648 1 96.88 207 GLY A C 1
ATOM 1627 O O . GLY A 1 207 ? 14.203 -16.188 7.176 1 96.88 207 GLY A O 1
ATOM 1628 N N . PHE A 1 208 ? 13.469 -18.016 6.25 1 97.5 208 PHE A N 1
ATOM 1629 C CA . PHE A 1 208 ? 12.07 -17.766 6.555 1 97.5 208 PHE A CA 1
ATOM 1630 C C . PHE A 1 208 ? 11.586 -18.688 7.672 1 97.5 208 PHE A C 1
ATOM 1632 O O . PHE A 1 208 ? 12.211 -19.703 7.957 1 97.5 208 PHE A O 1
ATOM 1639 N N . ALA A 1 209 ? 10.461 -18.297 8.305 1 95.5 209 ALA A N 1
ATOM 1640 C CA . ALA A 1 209 ? 9.805 -19.25 9.203 1 95.5 209 ALA A CA 1
ATOM 1641 C C . ALA A 1 209 ? 9.32 -20.469 8.438 1 95.5 209 ALA A C 1
ATOM 1643 O O . ALA A 1 209 ? 8.914 -20.375 7.273 1 95.5 209 ALA A O 1
ATOM 1644 N N . PRO A 1 210 ? 9.328 -21.594 9.07 1 95 210 PRO A N 1
ATOM 1645 C CA . PRO A 1 210 ? 8.938 -22.828 8.375 1 95 210 PRO A CA 1
ATOM 1646 C C . PRO A 1 210 ? 7.52 -22.75 7.801 1 95 210 PRO A C 1
ATOM 1648 O O . PRO A 1 210 ? 7.227 -23.375 6.781 1 95 210 PRO A O 1
ATOM 1651 N N . ASP A 1 211 ? 6.738 -21.922 8.461 1 94.25 211 ASP A N 1
ATOM 1652 C CA . ASP A 1 211 ? 5.355 -21.844 7.992 1 94.25 211 ASP A CA 1
ATOM 1653 C C . ASP A 1 211 ? 5.156 -20.625 7.098 1 94.25 211 ASP A C 1
ATOM 1655 O O . ASP A 1 211 ? 4.031 -20.312 6.691 1 94.25 211 ASP A O 1
ATOM 1659 N N . ALA A 1 212 ? 6.254 -19.938 6.816 1 96.06 212 ALA A N 1
ATOM 1660 C CA . ALA A 1 212 ? 6.172 -18.766 5.934 1 96.06 212 ALA A CA 1
ATOM 1661 C C . ALA A 1 212 ? 6.336 -19.172 4.473 1 96.06 212 ALA A C 1
ATOM 1663 O O . ALA A 1 212 ? 7.219 -18.672 3.775 1 96.06 212 ALA A O 1
ATOM 1664 N N . VAL A 1 213 ? 5.484 -20.062 4.062 1 97.06 213 VAL A N 1
ATOM 1665 C CA . VAL A 1 213 ? 5.344 -20.516 2.682 1 97.06 213 VAL A CA 1
ATOM 1666 C C . VAL A 1 213 ? 3.926 -20.234 2.188 1 97.06 213 VAL A C 1
ATOM 1668 O O . VAL A 1 213 ? 2.961 -20.375 2.945 1 97.06 213 VAL A O 1
ATOM 1671 N N . ILE A 1 214 ? 3.76 -19.75 0.97 1 96.62 214 ILE A N 1
ATOM 1672 C CA . ILE A 1 214 ? 2.457 -19.391 0.426 1 96.62 214 ILE A CA 1
ATOM 1673 C C . ILE A 1 214 ? 1.505 -20.578 0.532 1 96.62 214 ILE A C 1
ATOM 1675 O O . ILE A 1 214 ? 1.864 -21.703 0.173 1 96.62 214 ILE A O 1
ATOM 1679 N N . PRO A 1 215 ? 0.338 -20.359 0.92 1 95.69 215 PRO A N 1
ATOM 1680 C CA . PRO A 1 215 ? -0.553 -21.484 1.189 1 95.69 215 PRO A CA 1
ATOM 1681 C C . PRO A 1 215 ? -1.071 -22.156 -0.086 1 95.69 215 PRO A C 1
ATOM 1683 O O . PRO A 1 215 ? -1.216 -23.375 -0.137 1 95.69 215 PRO A O 1
ATOM 1686 N N . VAL A 1 216 ? -1.399 -21.344 -1.07 1 96.88 216 VAL A N 1
ATOM 1687 C CA . VAL A 1 216 ? -1.826 -21.828 -2.375 1 96.88 216 VAL A CA 1
ATOM 1688 C C . VAL A 1 216 ? -1.258 -20.938 -3.477 1 96.88 216 VAL A C 1
ATOM 1690 O O . VAL A 1 216 ? -1.128 -19.734 -3.299 1 96.88 216 VAL A O 1
ATOM 1693 N N . SER A 1 217 ? -0.924 -21.578 -4.504 1 96.31 217 SER A N 1
ATOM 1694 C CA . SER A 1 217 ? -0.404 -20.844 -5.648 1 96.31 217 SER A CA 1
ATOM 1695 C C . SER A 1 217 ? -0.717 -21.562 -6.957 1 96.31 217 SER A C 1
ATOM 1697 O O . SER A 1 217 ? -1.079 -22.734 -6.953 1 96.31 217 SER A O 1
ATOM 1699 N N . GLY A 1 218 ? -0.706 -20.734 -8.047 1 96.56 218 GLY A N 1
ATOM 1700 C CA . GLY A 1 218 ? -0.517 -21.375 -9.344 1 96.56 218 GLY A CA 1
ATOM 1701 C C . GLY A 1 218 ? 0.914 -21.812 -9.586 1 96.56 218 GLY A C 1
ATOM 1702 O O . GLY A 1 218 ? 1.524 -22.469 -8.734 1 96.56 218 GLY A O 1
ATOM 1703 N N . GLN A 1 219 ? 1.382 -21.453 -10.781 1 95.5 219 GLN A N 1
ATOM 1704 C CA . GLN A 1 219 ? 2.791 -21.734 -11.023 1 95.5 219 GLN A CA 1
ATOM 1705 C C . GLN A 1 219 ? 3.691 -20.734 -10.305 1 95.5 219 GLN A C 1
ATOM 1707 O O . GLN A 1 219 ? 4.738 -21.109 -9.773 1 95.5 219 GLN A O 1
ATOM 1712 N N . THR A 1 220 ? 3.211 -19.484 -10.25 1 96.5 220 THR A N 1
ATOM 1713 C CA . THR A 1 220 ? 3.965 -18.406 -9.641 1 96.5 220 THR A CA 1
ATOM 1714 C C . THR A 1 220 ? 3.322 -17.969 -8.32 1 96.5 220 THR A C 1
ATOM 1716 O O . THR A 1 220 ? 2.174 -18.328 -8.039 1 96.5 220 THR A O 1
ATOM 1719 N N . TYR A 1 221 ? 4.121 -17.281 -7.453 1 96.88 221 TYR A N 1
ATOM 1720 C CA . TYR A 1 221 ? 3.467 -16.547 -6.379 1 96.88 221 TYR A CA 1
ATOM 1721 C C . TYR A 1 221 ? 2.607 -15.414 -6.941 1 96.88 221 TYR A C 1
ATOM 1723 O O . TYR A 1 221 ? 2.814 -14.977 -8.078 1 96.88 221 TYR A O 1
ATOM 1731 N N . SER A 1 222 ? 1.623 -14.992 -6.176 1 97.12 222 SER A N 1
ATOM 1732 C CA . SER A 1 222 ? 0.771 -13.898 -6.625 1 97.12 222 SER A CA 1
ATOM 1733 C C . SER A 1 222 ? 1.584 -12.625 -6.863 1 97.12 222 SER A C 1
ATOM 1735 O O . SER A 1 222 ? 2.385 -12.227 -6.016 1 97.12 222 SER A O 1
ATOM 1737 N N . ARG A 1 223 ? 1.34 -11.984 -7.992 1 97.38 223 ARG A N 1
ATOM 1738 C CA . ARG A 1 223 ? 2.051 -10.75 -8.312 1 97.38 223 ARG A CA 1
ATOM 1739 C C . ARG A 1 223 ? 1.557 -9.594 -7.453 1 97.38 223 ARG A C 1
ATOM 1741 O O . ARG A 1 223 ? 2.125 -8.5 -7.488 1 97.38 223 ARG A O 1
ATOM 1748 N N . LYS A 1 224 ? 0.615 -9.891 -6.66 1 97.19 224 LYS A N 1
ATOM 1749 C CA . LYS A 1 224 ? 0.173 -8.938 -5.645 1 97.19 224 LYS A CA 1
ATOM 1750 C C . LYS A 1 224 ? 1.302 -8.602 -4.676 1 97.19 224 LYS A C 1
ATOM 1752 O O . LYS A 1 224 ? 1.371 -7.484 -4.156 1 97.19 224 LYS A O 1
ATOM 1757 N N . VAL A 1 225 ? 2.154 -9.562 -4.457 1 98.19 225 VAL A N 1
ATOM 1758 C CA . VAL A 1 225 ? 3.305 -9.344 -3.586 1 98.19 225 VAL A CA 1
ATOM 1759 C C . VAL A 1 225 ? 4.164 -8.211 -4.141 1 98.19 225 VAL A C 1
ATOM 1761 O O . VAL A 1 225 ? 4.598 -7.328 -3.393 1 98.19 225 VAL A O 1
ATOM 1764 N N . ASP A 1 226 ? 4.336 -8.234 -5.473 1 98.44 226 ASP A N 1
ATOM 1765 C CA . ASP A 1 226 ? 5.094 -7.172 -6.121 1 98.44 226 ASP A CA 1
ATOM 1766 C C . ASP A 1 226 ? 4.406 -5.82 -5.945 1 98.44 226 ASP A C 1
ATOM 1768 O O . ASP A 1 226 ? 5.066 -4.809 -5.699 1 98.44 226 ASP A O 1
ATOM 1772 N N . ALA A 1 227 ? 3.098 -5.801 -6.109 1 98.5 227 ALA A N 1
ATOM 1773 C CA . ALA A 1 227 ? 2.328 -4.57 -5.953 1 98.5 227 ALA A CA 1
ATOM 1774 C C . ALA A 1 227 ? 2.463 -4.016 -4.539 1 98.5 227 ALA A C 1
ATOM 1776 O O . ALA A 1 227 ? 2.648 -2.809 -4.355 1 98.5 227 ALA A O 1
ATOM 1777 N N . PHE A 1 228 ? 2.363 -4.91 -3.531 1 98.38 228 PHE A N 1
ATOM 1778 C CA . PHE A 1 228 ? 2.51 -4.504 -2.139 1 98.38 228 PHE A CA 1
ATOM 1779 C C . PHE A 1 228 ? 3.873 -3.865 -1.901 1 98.38 228 PHE A C 1
ATOM 1781 O O . PHE A 1 228 ? 3.969 -2.803 -1.283 1 98.38 228 PHE A O 1
ATOM 1788 N N . ILE A 1 229 ? 4.859 -4.523 -2.41 1 98.69 229 ILE A N 1
ATOM 1789 C CA . ILE A 1 229 ? 6.227 -4.09 -2.146 1 98.69 229 ILE A CA 1
ATOM 1790 C C . ILE A 1 229 ? 6.5 -2.77 -2.859 1 98.69 229 ILE A C 1
ATOM 1792 O O . ILE A 1 229 ? 7.047 -1.838 -2.266 1 98.69 229 ILE A O 1
ATOM 1796 N N . LEU A 1 230 ? 6.121 -2.666 -4.086 1 98.62 230 LEU A N 1
ATOM 1797 C CA . LEU A 1 230 ? 6.402 -1.445 -4.836 1 98.62 230 LEU A CA 1
ATOM 1798 C C . LEU A 1 230 ? 5.621 -0.266 -4.262 1 98.62 230 LEU A C 1
ATOM 1800 O O . LEU A 1 230 ? 6.105 0.868 -4.277 1 98.62 230 LEU A O 1
ATOM 1804 N N . ASN A 1 231 ? 4.406 -0.478 -3.779 1 98.56 231 ASN A N 1
ATOM 1805 C CA . ASN A 1 231 ? 3.639 0.566 -3.111 1 98.56 231 ASN A CA 1
ATOM 1806 C C . ASN A 1 231 ? 4.352 1.071 -1.858 1 98.56 231 ASN A C 1
ATOM 1808 O O . ASN A 1 231 ? 4.301 2.264 -1.551 1 98.56 231 ASN A O 1
ATOM 1812 N N . ALA A 1 232 ? 4.914 0.149 -1.118 1 98.69 232 ALA A N 1
ATOM 1813 C CA . ALA A 1 232 ? 5.66 0.55 0.071 1 98.69 232 ALA A CA 1
ATOM 1814 C C . ALA A 1 232 ? 6.852 1.432 -0.299 1 98.69 232 ALA A C 1
ATOM 1816 O O . ALA A 1 232 ? 7.125 2.432 0.37 1 98.69 232 ALA A O 1
ATOM 1817 N N . LEU A 1 233 ? 7.566 1.074 -1.37 1 98.88 233 LEU A N 1
ATOM 1818 C CA . LEU A 1 233 ? 8.695 1.875 -1.843 1 98.88 233 LEU A CA 1
ATOM 1819 C C . LEU A 1 233 ? 8.219 3.246 -2.318 1 98.88 233 LEU A C 1
ATOM 1821 O O . LEU A 1 233 ? 8.875 4.258 -2.057 1 98.88 233 LEU A O 1
ATOM 1825 N N . ALA A 1 234 ? 7.102 3.25 -3.006 1 98.75 234 ALA A N 1
ATOM 1826 C CA . ALA A 1 234 ? 6.543 4.508 -3.492 1 98.75 234 ALA A CA 1
ATOM 1827 C C . ALA A 1 234 ? 6.133 5.41 -2.334 1 98.75 234 ALA A C 1
ATOM 1829 O O . ALA A 1 234 ? 6.188 6.637 -2.445 1 98.75 234 ALA A O 1
ATOM 1830 N N . GLY A 1 235 ? 5.703 4.777 -1.225 1 98.75 235 GLY A N 1
ATOM 1831 C CA . GLY A 1 235 ? 5.441 5.555 -0.024 1 98.75 235 GLY A CA 1
ATOM 1832 C C . GLY A 1 235 ? 6.641 6.363 0.435 1 98.75 235 GLY A C 1
ATOM 1833 O O . GLY A 1 235 ? 6.508 7.535 0.792 1 98.75 235 GLY A O 1
ATOM 1834 N N . ILE A 1 236 ? 7.781 5.754 0.417 1 98.88 236 ILE A N 1
ATOM 1835 C CA . ILE A 1 236 ? 9.016 6.441 0.774 1 98.88 236 ILE A CA 1
ATOM 1836 C C . ILE A 1 236 ? 9.242 7.617 -0.174 1 98.88 236 ILE A C 1
ATOM 1838 O O . ILE A 1 236 ? 9.617 8.711 0.261 1 98.88 236 ILE A O 1
ATOM 1842 N N . ALA A 1 237 ? 9 7.379 -1.443 1 98.88 237 ALA A N 1
ATOM 1843 C CA . ALA A 1 237 ? 9.164 8.43 -2.447 1 98.88 237 ALA A CA 1
ATOM 1844 C C . ALA A 1 237 ? 8.25 9.617 -2.154 1 98.88 237 ALA A C 1
ATOM 1846 O O . ALA A 1 237 ? 8.656 10.766 -2.311 1 98.88 237 ALA A O 1
ATOM 1847 N N . GLN A 1 238 ? 7.039 9.359 -1.753 1 98.81 238 GLN A N 1
ATOM 1848 C CA . GLN A 1 238 ? 6.094 10.414 -1.388 1 98.81 238 GLN A CA 1
ATOM 1849 C C . GLN A 1 238 ? 6.66 11.297 -0.283 1 98.81 238 GLN A C 1
ATOM 1851 O O . GLN A 1 238 ? 6.672 12.523 -0.41 1 98.81 238 GLN A O 1
ATOM 1856 N N . SER A 1 239 ? 7.094 10.656 0.781 1 98.88 239 SER A N 1
ATOM 1857 C CA . SER A 1 239 ? 7.617 11.367 1.944 1 98.88 239 SER A CA 1
ATOM 1858 C C . SER A 1 239 ? 8.852 12.188 1.584 1 98.88 239 SER A C 1
ATOM 1860 O O . SER A 1 239 ? 9 13.328 2.025 1 98.88 239 SER A O 1
ATOM 1862 N N . CYS A 1 240 ? 9.727 11.578 0.789 1 98.94 240 CYS A N 1
ATOM 1863 C CA . CYS A 1 240 ? 10.969 12.242 0.42 1 98.94 240 CYS A CA 1
ATOM 1864 C C . CYS A 1 240 ? 10.711 13.398 -0.535 1 98.94 240 CYS A C 1
ATOM 1866 O O . CYS A 1 240 ? 11.406 14.414 -0.495 1 98.94 240 CYS A O 1
ATOM 1868 N N . MET A 1 241 ? 9.742 13.25 -1.405 1 98.75 241 MET A N 1
ATOM 1869 C CA . MET A 1 241 ? 9.375 14.344 -2.303 1 98.75 241 MET A CA 1
ATOM 1870 C C . MET A 1 241 ? 8.836 15.539 -1.519 1 98.75 241 MET A C 1
ATOM 1872 O O . MET A 1 241 ? 9.156 16.688 -1.834 1 98.75 241 MET A O 1
ATOM 1876 N N . LYS A 1 242 ? 8.039 15.305 -0.508 1 98.62 242 LYS A N 1
ATOM 1877 C CA . LYS A 1 242 ? 7.547 16.375 0.347 1 98.62 242 LYS A CA 1
ATOM 1878 C C . LYS A 1 242 ? 8.703 17.109 1.021 1 98.62 242 LYS A C 1
ATOM 1880 O O . LYS A 1 242 ? 8.766 18.344 0.985 1 98.62 242 LYS A O 1
ATOM 1885 N N . PHE A 1 243 ? 9.547 16.344 1.666 1 98.75 243 PHE A N 1
ATOM 1886 C CA . PHE A 1 243 ? 10.719 16.922 2.305 1 98.75 243 PHE A CA 1
ATOM 1887 C C . PHE A 1 243 ? 11.5 17.781 1.32 1 98.75 243 PHE A C 1
ATOM 1889 O O . PHE A 1 243 ? 11.828 18.938 1.622 1 98.75 243 PHE A O 1
ATOM 1896 N N . ALA A 1 244 ? 11.812 17.188 0.164 1 98.81 244 ALA A N 1
ATOM 1897 C CA . ALA A 1 244 ? 12.656 17.844 -0.834 1 98.81 244 ALA A CA 1
ATOM 1898 C C . ALA A 1 244 ? 11.984 19.109 -1.357 1 98.81 244 ALA A C 1
ATOM 1900 O O . ALA A 1 244 ? 12.656 20.125 -1.581 1 98.81 244 ALA A O 1
ATOM 1901 N N . THR A 1 245 ? 10.734 19.094 -1.543 1 98.44 245 THR A N 1
ATOM 1902 C CA . THR A 1 245 ? 10 20.266 -2.006 1 98.44 245 THR A CA 1
ATOM 1903 C C . THR A 1 245 ? 10.039 21.375 -0.96 1 98.44 245 THR A C 1
ATOM 1905 O O . THR A 1 245 ? 10.289 22.547 -1.292 1 98.44 245 THR A O 1
ATOM 1908 N N . ASP A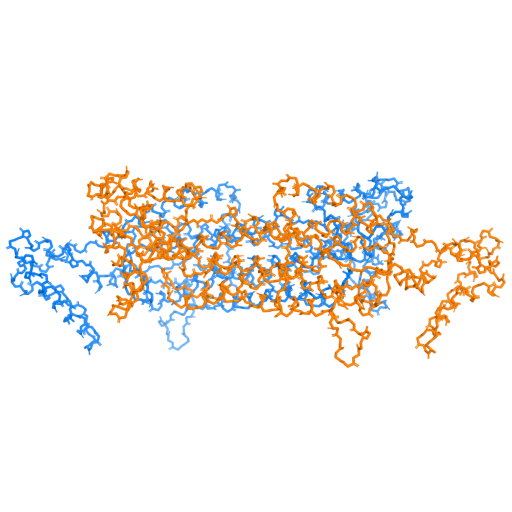 1 246 ? 9.812 21 0.29 1 98.56 246 ASP A N 1
ATOM 1909 C CA . ASP A 1 246 ? 9.898 21.984 1.365 1 98.56 246 ASP A CA 1
ATOM 1910 C C . ASP A 1 246 ? 11.281 22.625 1.417 1 98.56 246 ASP A C 1
ATOM 1912 O O . ASP A 1 246 ? 11.398 23.844 1.558 1 98.56 246 ASP A O 1
ATOM 1916 N N . LEU A 1 247 ? 12.305 21.797 1.289 1 98.56 247 LEU A N 1
ATOM 1917 C CA . LEU A 1 247 ? 13.664 22.312 1.382 1 98.56 247 LEU A CA 1
ATOM 1918 C C . LEU A 1 247 ? 13.977 23.234 0.206 1 98.56 247 LEU A C 1
ATOM 1920 O O . LEU A 1 247 ? 14.695 24.219 0.362 1 98.56 247 LEU A O 1
ATOM 1924 N N . ARG A 1 248 ? 13.508 22.891 -0.98 1 98.19 248 ARG A N 1
ATOM 1925 C CA . ARG A 1 248 ? 13.688 23.75 -2.148 1 98.19 248 ARG A CA 1
ATOM 1926 C C . ARG A 1 248 ? 13.055 25.109 -1.925 1 98.19 248 ARG A C 1
ATOM 1928 O O . ARG A 1 248 ? 13.641 26.141 -2.273 1 98.19 248 ARG A O 1
ATOM 1935 N N . LEU A 1 249 ? 11.883 25.141 -1.302 1 98.44 249 LEU A N 1
ATOM 1936 C CA . LEU A 1 249 ? 11.195 26.391 -1.003 1 98.44 249 LEU A CA 1
ATOM 1937 C C . LEU A 1 249 ? 11.93 27.156 0.087 1 98.44 249 LEU A C 1
ATOM 1939 O O . LEU A 1 249 ? 12.102 28.375 -0.016 1 98.44 249 LEU A O 1
ATOM 1943 N N . LEU A 1 250 ? 12.391 26.484 1.056 1 98.5 250 LEU A N 1
ATOM 1944 C CA . LEU A 1 250 ? 13.125 27.125 2.145 1 98.5 250 LEU A CA 1
ATOM 1945 C C . LEU A 1 250 ? 14.453 27.688 1.648 1 98.5 250 LEU A C 1
ATOM 1947 O O . LEU A 1 250 ? 14.914 28.719 2.15 1 98.5 250 LEU A O 1
ATOM 1951 N N . ALA A 1 251 ? 15.055 26.969 0.732 1 97.31 251 ALA A N 1
ATOM 1952 C CA . ALA A 1 251 ? 16.266 27.5 0.101 1 97.31 251 ALA A CA 1
ATOM 1953 C C . ALA A 1 251 ? 15.977 28.797 -0.639 1 97.31 251 ALA A C 1
ATOM 1955 O O . ALA A 1 251 ? 16.781 29.734 -0.601 1 97.31 251 ALA A O 1
ATOM 1956 N N . ASN A 1 252 ? 14.891 28.828 -1.347 1 97.12 252 ASN A N 1
ATOM 1957 C CA . ASN A 1 252 ? 14.484 30.062 -2.018 1 97.12 252 ASN A CA 1
ATOM 1958 C C . ASN A 1 252 ? 14.273 31.203 -1.023 1 97.12 252 ASN A C 1
ATOM 1960 O O . ASN A 1 252 ? 14.586 32.344 -1.318 1 97.12 252 ASN A O 1
ATOM 1964 N N . PHE A 1 253 ? 13.758 30.859 0.201 1 97.25 253 PHE A N 1
ATOM 1965 C CA . PHE A 1 253 ? 13.562 31.844 1.262 1 97.25 253 PHE A CA 1
ATOM 1966 C C . PHE A 1 253 ? 14.883 32.219 1.906 1 97.25 253 PHE A C 1
ATOM 1968 O O . PHE A 1 253 ? 14.938 33.125 2.762 1 97.25 253 PHE A O 1
ATOM 1975 N N . LYS A 1 254 ? 15.953 31.5 1.572 1 96.81 254 LYS A N 1
ATOM 1976 C CA . LYS A 1 254 ? 17.297 31.688 2.117 1 96.81 254 LYS A CA 1
ATOM 1977 C C . LYS A 1 254 ? 17.344 31.281 3.592 1 96.81 254 LYS A C 1
ATOM 1979 O O . LYS A 1 254 ? 18.203 31.766 4.336 1 96.81 254 LYS A O 1
ATOM 1984 N N . GLU A 1 255 ? 16.406 30.453 4.023 1 98 255 GLU A N 1
ATOM 1985 C CA . GLU A 1 255 ? 16.359 30.016 5.414 1 98 255 GLU A CA 1
ATOM 1986 C C . GLU A 1 255 ? 17.219 28.781 5.633 1 98 255 GLU A C 1
ATOM 1988 O O . GLU A 1 255 ? 17.812 28.609 6.699 1 98 255 GLU A O 1
ATOM 1993 N N . MET A 1 256 ? 17.172 27.922 4.652 1 97.56 256 MET A N 1
ATOM 1994 C CA . MET A 1 256 ? 17.891 26.641 4.73 1 97.56 256 MET A CA 1
ATOM 1995 C C . MET A 1 256 ? 18.516 26.297 3.387 1 97.56 256 MET A C 1
ATOM 1997 O O . MET A 1 256 ? 18.094 26.797 2.346 1 97.56 256 MET A O 1
ATOM 2001 N N . GLU A 1 257 ? 19.531 25.484 3.445 1 95.56 257 GLU A N 1
ATOM 2002 C CA . GLU A 1 257 ? 20.172 24.969 2.232 1 95.56 257 GLU A CA 1
ATOM 2003 C C . GLU A 1 257 ? 20.656 23.531 2.424 1 95.56 257 GLU A C 1
ATOM 2005 O O . GLU A 1 257 ? 20.844 23.078 3.557 1 95.56 257 GLU A O 1
ATOM 2010 N N . GLU A 1 258 ? 20.703 22.812 1.366 1 94 258 GLU A N 1
ATOM 2011 C CA . GLU A 1 258 ? 21.391 21.531 1.402 1 94 258 GLU A CA 1
ATOM 2012 C C . GLU A 1 258 ? 22.891 21.719 1.604 1 94 258 GLU A C 1
ATOM 2014 O O . GLU A 1 258 ? 23.422 22.812 1.446 1 94 258 GLU A O 1
ATOM 2019 N N . PRO A 1 259 ? 23.562 20.656 2.021 1 90.19 259 PRO A N 1
ATOM 2020 C CA . PRO A 1 259 ? 25 20.797 2.246 1 90.19 259 PRO A CA 1
ATOM 2021 C C . PRO A 1 259 ? 25.75 21.188 0.977 1 90.19 259 PRO A C 1
ATOM 2023 O O . PRO A 1 259 ? 25.359 20.797 -0.125 1 90.19 259 PRO A O 1
ATOM 2026 N N . PHE A 1 260 ? 26.672 22.016 1.226 1 81.19 260 PHE A N 1
ATOM 2027 C CA . PHE A 1 260 ? 27.531 22.469 0.131 1 81.19 260 PHE A CA 1
ATOM 2028 C C . PHE A 1 260 ? 29 22.172 0.422 1 81.19 260 PHE A C 1
ATOM 2030 O O . PHE A 1 260 ? 29.531 22.625 1.434 1 81.19 260 PHE A O 1
ATOM 2037 N N . GLU A 1 261 ? 29.516 21.391 -0.391 1 73.12 261 GLU A N 1
ATOM 2038 C CA . GLU A 1 261 ? 30.938 21.062 -0.211 1 73.12 261 GLU A CA 1
ATOM 2039 C C . GLU A 1 261 ? 31.828 22.25 -0.551 1 73.12 261 GLU A C 1
ATOM 2041 O O . GLU A 1 261 ? 31.438 23.109 -1.347 1 73.12 261 GLU A O 1
ATOM 2046 N N . LYS A 1 262 ? 32.969 22.375 0.007 1 66.75 262 LYS A N 1
ATOM 2047 C CA . LYS A 1 262 ? 33.906 23.5 -0.099 1 66.75 262 LYS A CA 1
ATOM 2048 C C . LYS A 1 262 ? 34.25 23.781 -1.556 1 66.75 262 LYS A C 1
ATOM 2050 O O . LYS A 1 262 ? 34.344 24.938 -1.963 1 66.75 262 LYS A O 1
ATOM 2055 N N . ASN A 1 263 ? 34.344 22.812 -2.312 1 71.06 263 ASN A N 1
ATOM 2056 C CA . ASN A 1 263 ? 34.781 23.016 -3.686 1 71.06 263 ASN A CA 1
ATOM 2057 C C . ASN A 1 263 ? 33.656 22.812 -4.68 1 71.06 263 ASN A C 1
ATOM 2059 O O . ASN A 1 263 ? 33.875 22.781 -5.891 1 71.06 263 ASN A O 1
ATOM 2063 N N . GLN A 1 264 ? 32.531 22.844 -4.102 1 71.38 264 GLN A N 1
ATOM 2064 C CA . GLN A 1 264 ? 31.391 22.609 -4.977 1 71.38 264 GLN A CA 1
ATOM 2065 C C . GLN A 1 264 ? 31 23.891 -5.715 1 71.38 264 GLN A C 1
ATOM 2067 O O . GLN A 1 264 ? 31.016 24.984 -5.137 1 71.38 264 GLN A O 1
ATOM 2072 N N . ILE A 1 265 ? 31.016 23.781 -7.113 1 67.69 265 ILE A N 1
ATOM 2073 C CA . ILE A 1 265 ? 30.578 24.906 -7.938 1 67.69 265 ILE A CA 1
ATOM 2074 C C . ILE A 1 265 ? 29.047 24.922 -8.039 1 67.69 265 ILE A C 1
ATOM 2076 O O . ILE A 1 265 ? 28.453 23.922 -8.469 1 67.69 265 ILE A O 1
ATOM 2080 N N . GLY A 1 266 ? 28.328 25.859 -7.574 1 64.31 266 GLY A N 1
ATOM 2081 C CA . GLY A 1 266 ? 26.875 25.969 -7.609 1 64.31 266 GLY A CA 1
ATOM 2082 C C . GLY A 1 266 ? 26.344 26.328 -8.977 1 64.31 266 GLY A C 1
ATOM 2083 O O . GLY A 1 266 ? 25.578 25.547 -9.57 1 64.31 266 GLY A O 1
ATOM 2084 N N . SER A 1 267 ? 26.578 27.594 -9.43 1 71.94 267 SER A N 1
ATOM 2085 C CA . SER A 1 267 ? 26.188 28.078 -10.75 1 71.94 267 SER A CA 1
ATOM 2086 C C . SER A 1 267 ? 27.391 28.484 -11.578 1 71.94 267 SER A C 1
ATOM 2088 O O . SER A 1 267 ? 28.344 29.078 -11.055 1 71.94 267 SER A O 1
ATOM 2090 N N . SER A 1 268 ? 27.516 28.062 -12.781 1 68.31 268 SER A N 1
ATOM 2091 C CA . SER A 1 268 ? 28.609 28.359 -13.68 1 68.31 268 SER A CA 1
ATOM 2092 C C . SER A 1 268 ? 28.688 29.859 -13.984 1 68.31 268 SER A C 1
ATOM 2094 O O . SER A 1 268 ? 29.766 30.406 -14.227 1 68.31 268 SER A O 1
ATOM 2096 N N . ALA A 1 269 ? 27.469 30.453 -13.984 1 71.31 269 ALA A N 1
ATOM 2097 C CA . ALA A 1 269 ? 27.406 31.844 -14.422 1 71.31 269 ALA A CA 1
ATOM 2098 C C . ALA A 1 269 ? 27.281 32.781 -13.227 1 71.31 269 ALA A C 1
ATOM 2100 O O . ALA A 1 269 ? 27.641 33.969 -13.312 1 71.31 269 ALA A O 1
ATOM 2101 N N . MET A 1 270 ? 26.719 32.188 -12.117 1 81.56 270 MET A N 1
ATOM 2102 C CA . MET A 1 270 ? 26.469 32.969 -10.922 1 81.56 270 MET A CA 1
ATOM 2103 C C . MET A 1 270 ? 27.125 32.344 -9.695 1 81.56 270 MET A C 1
ATOM 2105 O O . MET A 1 270 ? 26.5 31.562 -8.992 1 81.56 270 MET A O 1
ATOM 2109 N N . PRO A 1 271 ? 28.266 32.812 -9.328 1 74.94 271 PRO A N 1
ATOM 2110 C CA . PRO A 1 271 ? 29.062 32.125 -8.305 1 74.94 271 PRO A CA 1
ATOM 2111 C C . PRO A 1 271 ? 28.359 32.094 -6.945 1 74.94 271 PRO A C 1
ATOM 2113 O O . PRO A 1 271 ? 28.641 31.219 -6.129 1 74.94 271 PRO A O 1
ATOM 2116 N N . TYR A 1 272 ? 27.391 32.969 -6.695 1 79.06 272 TYR A N 1
ATOM 2117 C CA . TYR A 1 272 ? 26.766 33.062 -5.379 1 79.06 272 TYR A CA 1
ATOM 2118 C C . TYR A 1 272 ? 25.547 32.156 -5.293 1 79.06 272 TYR A C 1
ATOM 2120 O O . TYR A 1 272 ? 25.047 31.891 -4.199 1 79.06 272 TYR A O 1
ATOM 2128 N N . LYS A 1 273 ? 25.109 31.703 -6.445 1 86.69 273 LYS A N 1
ATOM 2129 C CA . LYS A 1 273 ? 23.859 30.969 -6.48 1 86.69 273 LYS A CA 1
ATOM 2130 C C . LYS A 1 273 ? 24.062 29.5 -6.102 1 86.69 273 LYS A C 1
ATOM 2132 O O . LYS A 1 273 ? 24.938 28.828 -6.652 1 86.69 273 LYS A O 1
ATOM 2137 N N . ARG A 1 274 ? 23.406 29 -5.031 1 86.44 274 ARG A N 1
ATOM 2138 C CA . ARG A 1 274 ? 23.406 27.609 -4.594 1 86.44 274 ARG A CA 1
ATOM 2139 C C . ARG A 1 274 ? 22.078 26.938 -4.895 1 86.44 274 ARG A C 1
ATOM 2141 O O . ARG A 1 274 ? 21.078 27.219 -4.242 1 86.44 274 ARG A O 1
ATOM 2148 N N . ASN A 1 275 ? 22.094 26.094 -5.898 1 91.06 275 ASN A N 1
ATOM 2149 C CA . ASN A 1 275 ? 20.875 25.406 -6.32 1 91.06 275 ASN A CA 1
ATOM 2150 C C . ASN A 1 275 ? 20.656 24.125 -5.531 1 91.06 275 ASN A C 1
ATOM 2152 O O . ASN A 1 275 ? 21.609 23.391 -5.258 1 91.06 275 ASN A O 1
ATOM 2156 N N . PRO A 1 276 ? 19.453 23.844 -5.051 1 94.94 276 PRO A N 1
ATOM 2157 C CA . PRO A 1 276 ? 19.156 22.594 -4.355 1 94.94 276 PRO A CA 1
ATOM 2158 C C . PRO A 1 276 ? 19.016 21.406 -5.316 1 94.94 276 PRO A C 1
ATOM 2160 O O . PRO A 1 276 ? 17.953 20.766 -5.359 1 94.94 276 PRO A O 1
ATOM 2163 N N . MET A 1 277 ? 20.109 21.062 -6.004 1 94.31 277 MET A N 1
ATOM 2164 C CA . MET A 1 277 ? 20.094 20.078 -7.082 1 94.31 277 MET A CA 1
ATOM 2165 C C . MET A 1 277 ? 19.797 18.688 -6.543 1 94.31 277 MET A C 1
ATOM 2167 O O . MET A 1 277 ? 19.156 17.875 -7.219 1 94.31 277 MET A O 1
ATOM 2171 N N . ARG A 1 278 ? 20.281 18.344 -5.352 1 95.94 278 ARG A N 1
ATOM 2172 C CA . ARG A 1 278 ? 20.031 17.031 -4.762 1 95.94 278 ARG A CA 1
ATOM 2173 C C . ARG A 1 278 ? 18.547 16.828 -4.473 1 95.94 278 ARG A C 1
ATOM 2175 O O . ARG A 1 278 ? 18 15.781 -4.773 1 95.94 278 ARG A O 1
ATOM 2182 N N . CYS A 1 279 ? 17.906 17.859 -3.938 1 98 279 CYS A N 1
ATOM 2183 C CA . CYS A 1 279 ? 16.469 17.797 -3.658 1 98 279 CYS A CA 1
ATOM 2184 C C . CYS A 1 279 ? 15.672 17.719 -4.953 1 98 279 CYS A C 1
ATOM 2186 O O . CYS A 1 279 ? 14.633 17.062 -5.004 1 98 279 CYS A O 1
ATOM 2188 N N . GLU A 1 280 ? 16.172 18.453 -5.984 1 97.62 280 GLU A N 1
ATOM 2189 C CA . GLU A 1 280 ? 15.523 18.328 -7.285 1 97.62 280 GLU A CA 1
ATOM 2190 C C . GLU A 1 280 ? 15.594 16.891 -7.805 1 97.62 280 GLU A C 1
ATOM 2192 O O . GLU A 1 280 ? 14.641 16.391 -8.398 1 97.62 280 GLU A O 1
ATOM 2197 N N . ARG A 1 281 ? 16.719 16.297 -7.625 1 97.38 281 ARG A N 1
ATOM 2198 C CA . ARG A 1 281 ? 16.906 14.922 -8.055 1 97.38 281 ARG A CA 1
ATOM 2199 C C . ARG A 1 281 ? 15.984 13.984 -7.281 1 97.38 281 ARG A C 1
ATOM 2201 O O . ARG A 1 281 ? 15.422 13.047 -7.852 1 97.38 281 ARG A O 1
ATOM 2208 N N . ILE A 1 282 ? 15.828 14.203 -5.969 1 98.69 282 ILE A N 1
ATOM 2209 C CA . ILE A 1 282 ? 14.898 13.43 -5.156 1 98.69 282 ILE A CA 1
ATOM 2210 C C . ILE A 1 282 ? 13.492 13.539 -5.742 1 98.69 282 ILE A C 1
ATOM 2212 O O . ILE A 1 282 ? 12.805 12.531 -5.922 1 98.69 282 ILE A O 1
ATOM 2216 N N . CYS A 1 283 ? 13.031 14.75 -6.07 1 98.56 283 CYS A N 1
ATOM 2217 C CA . CYS A 1 283 ? 11.695 14.969 -6.617 1 98.56 283 CYS A CA 1
ATOM 2218 C C . CYS A 1 283 ? 11.516 14.227 -7.938 1 98.56 283 CYS A C 1
ATOM 2220 O O . CYS A 1 283 ? 10.484 13.586 -8.156 1 98.56 283 CYS A O 1
ATOM 2222 N N . ALA A 1 284 ? 12.539 14.297 -8.805 1 98.38 284 ALA A N 1
ATOM 2223 C CA . ALA A 1 284 ? 12.469 13.656 -10.117 1 98.38 284 ALA A CA 1
ATOM 2224 C C . ALA A 1 284 ? 12.328 12.141 -9.984 1 98.38 284 ALA A C 1
ATOM 2226 O O . ALA A 1 284 ? 11.477 11.531 -10.633 1 98.38 284 ALA A O 1
ATOM 2227 N N . LEU A 1 285 ? 13.156 11.539 -9.18 1 98.56 285 LEU A N 1
ATOM 2228 C CA . LEU A 1 285 ? 13.148 10.094 -8.984 1 98.56 285 LEU A CA 1
ATOM 2229 C C . LEU A 1 285 ? 11.867 9.648 -8.273 1 98.56 285 LEU A C 1
ATOM 2231 O O . LEU A 1 285 ? 11.352 8.562 -8.539 1 98.56 285 LEU A O 1
ATOM 2235 N N . SER A 1 286 ? 11.375 10.469 -7.359 1 98.75 286 SER A N 1
ATOM 2236 C CA . SER A 1 286 ? 10.148 10.156 -6.641 1 98.75 286 SER A CA 1
ATOM 2237 C C . SER A 1 286 ? 8.953 10.062 -7.59 1 98.75 286 SER A C 1
ATOM 2239 O O . SER A 1 286 ? 8.109 9.18 -7.449 1 98.75 286 SER A O 1
ATOM 2241 N N . ARG A 1 287 ? 8.867 10.961 -8.547 1 98.12 287 ARG A N 1
ATOM 2242 C CA . ARG A 1 287 ? 7.785 10.914 -9.531 1 98.12 287 ARG A CA 1
ATOM 2243 C C . ARG A 1 287 ? 7.801 9.594 -10.297 1 98.12 287 ARG A C 1
ATOM 2245 O O . ARG A 1 287 ? 6.754 8.984 -10.508 1 98.12 287 ARG A O 1
ATOM 2252 N N . TYR A 1 288 ? 9.016 9.227 -10.734 1 98.25 288 TYR A N 1
ATOM 2253 C CA . TYR A 1 288 ? 9.141 7.961 -11.445 1 98.25 288 TYR A CA 1
ATOM 2254 C C . TYR A 1 288 ? 8.586 6.812 -10.617 1 98.25 288 TYR A C 1
ATOM 2256 O O . TYR A 1 288 ? 7.789 6.012 -11.109 1 98.25 288 TYR A O 1
ATOM 2264 N N . LEU A 1 289 ? 9.023 6.711 -9.391 1 98.44 289 LEU A N 1
ATOM 2265 C CA . LEU A 1 289 ? 8.672 5.59 -8.516 1 98.44 289 LEU A CA 1
ATOM 2266 C C . LEU A 1 289 ? 7.18 5.586 -8.211 1 98.44 289 LEU A C 1
ATOM 2268 O O . LEU A 1 289 ? 6.562 4.52 -8.148 1 98.44 289 LEU A O 1
ATOM 2272 N N . MET A 1 290 ? 6.523 6.73 -7.957 1 98.31 290 MET A N 1
ATOM 2273 C CA . MET A 1 290 ? 5.098 6.82 -7.656 1 98.31 290 MET A CA 1
ATOM 2274 C C . MET A 1 290 ? 4.262 6.359 -8.844 1 98.31 290 MET A C 1
ATOM 2276 O O . MET A 1 290 ? 3.213 5.742 -8.672 1 98.31 290 MET A O 1
ATOM 2280 N N . VAL A 1 291 ? 4.723 6.613 -10.062 1 98.25 291 VAL A N 1
ATOM 2281 C CA . VAL A 1 291 ? 4.004 6.195 -11.258 1 98.25 291 VAL A CA 1
ATOM 2282 C C . VAL A 1 291 ? 4.223 4.703 -11.5 1 98.25 291 VAL A C 1
ATOM 2284 O O . VAL A 1 291 ? 3.32 4.004 -11.961 1 98.25 291 VAL A O 1
ATOM 2287 N N . ASP A 1 292 ? 5.379 4.227 -11.148 1 98.31 292 ASP A N 1
ATOM 2288 C CA . ASP A 1 292 ? 5.797 2.85 -11.383 1 98.31 292 ASP A CA 1
ATOM 2289 C C . ASP A 1 292 ? 4.859 1.864 -10.688 1 98.31 292 ASP A C 1
ATOM 2291 O O . ASP A 1 292 ? 4.766 0.702 -11.086 1 98.31 292 ASP A O 1
ATOM 2295 N N . VAL A 1 293 ? 4.055 2.262 -9.695 1 98 293 VAL A N 1
ATOM 2296 C CA . VAL A 1 293 ? 3.223 1.37 -8.891 1 98 293 VAL A CA 1
ATOM 2297 C C . VAL A 1 293 ? 2.113 0.778 -9.758 1 98 293 VAL A C 1
ATOM 2299 O O . VAL A 1 293 ? 1.579 -0.29 -9.453 1 98 293 VAL A O 1
ATOM 2302 N N . LEU A 1 294 ? 1.804 1.42 -10.891 1 97.94 294 LEU A N 1
ATOM 2303 C CA . LEU A 1 294 ? 0.734 0.949 -11.766 1 97.94 294 LEU A CA 1
ATOM 2304 C C . LEU A 1 294 ? 1.136 -0.343 -12.469 1 97.94 294 LEU A C 1
ATOM 2306 O O . LEU A 1 294 ? 0.285 -1.187 -12.758 1 97.94 294 LEU A O 1
ATOM 2310 N N . ASN A 1 295 ? 2.426 -0.549 -12.688 1 97.69 295 ASN A N 1
ATOM 2311 C CA . ASN A 1 295 ? 2.914 -1.708 -13.43 1 97.69 295 ASN A CA 1
ATOM 2312 C C . ASN A 1 295 ? 2.555 -3.014 -12.727 1 97.69 295 ASN A C 1
ATOM 2314 O O . ASN A 1 295 ? 1.837 -3.846 -13.281 1 97.69 295 ASN A O 1
ATOM 2318 N N . PRO A 1 296 ? 3.01 -3.203 -11.477 1 97.94 296 PRO A N 1
ATOM 2319 C CA . PRO A 1 296 ? 2.631 -4.465 -10.844 1 97.94 296 PRO A CA 1
ATOM 2320 C C . PRO A 1 296 ? 1.135 -4.555 -10.555 1 97.94 296 PRO A C 1
ATOM 2322 O O . PRO A 1 296 ? 0.575 -5.652 -10.508 1 97.94 296 PRO A O 1
ATOM 2325 N N . SER A 1 297 ? 0.397 -3.438 -10.352 1 97.81 297 SER A N 1
ATOM 2326 C CA . SER A 1 297 ? -1.043 -3.443 -10.109 1 97.81 297 SER A CA 1
ATOM 2327 C C . SER A 1 297 ? -1.799 -4.031 -11.297 1 97.81 297 SER A C 1
ATOM 2329 O O . SER A 1 297 ? -2.627 -4.93 -11.125 1 97.81 297 SER A O 1
ATOM 2331 N N . PHE A 1 298 ? -1.479 -3.537 -12.469 1 97.5 298 PHE A N 1
ATOM 2332 C CA . PHE A 1 298 ? -2.139 -4.039 -13.672 1 97.5 298 PHE A CA 1
ATOM 2333 C C . PHE A 1 298 ? -1.702 -5.469 -13.969 1 97.5 298 PHE A C 1
ATOM 2335 O O . PHE A 1 298 ? -2.492 -6.273 -14.469 1 97.5 298 PHE A O 1
ATOM 2342 N N . THR A 1 299 ? -0.448 -5.746 -13.672 1 97.94 299 THR A N 1
ATOM 2343 C CA . THR A 1 299 ? 0.027 -7.113 -13.844 1 97.94 299 THR A CA 1
ATOM 2344 C C . THR A 1 299 ? -0.788 -8.078 -12.992 1 97.94 299 THR A C 1
ATOM 2346 O O . THR A 1 299 ? -1.21 -9.133 -13.477 1 97.94 299 THR A O 1
ATOM 2349 N N . THR A 1 300 ? -1.05 -7.742 -11.75 1 97.31 300 THR A N 1
ATOM 2350 C CA . THR A 1 300 ? -1.847 -8.578 -10.859 1 97.31 300 THR A CA 1
ATOM 2351 C C . THR A 1 300 ? -3.25 -8.781 -11.422 1 97.31 300 THR A C 1
ATOM 2353 O O . THR A 1 300 ? -3.744 -9.914 -11.469 1 97.31 300 THR A O 1
ATOM 2356 N N . GLY A 1 301 ? -3.869 -7.75 -11.906 1 96.62 301 GLY A N 1
ATOM 2357 C CA . GLY A 1 301 ? -5.25 -7.789 -12.352 1 96.62 301 GLY A CA 1
ATOM 2358 C C . GLY A 1 301 ? -5.434 -8.523 -13.664 1 96.62 301 GLY A C 1
ATOM 2359 O O . GLY A 1 301 ? -6.551 -8.906 -14.023 1 96.62 301 GLY A O 1
ATOM 2360 N N . THR A 1 302 ? -4.277 -8.789 -14.336 1 95.44 302 THR A N 1
ATOM 2361 C CA . THR A 1 302 ? -4.41 -9.352 -15.672 1 95.44 302 THR A CA 1
ATOM 2362 C C . THR A 1 302 ? -3.691 -10.695 -15.773 1 95.44 302 THR A C 1
ATOM 2364 O O . THR A 1 302 ? -3.492 -11.219 -16.875 1 95.44 302 THR A O 1
ATOM 2367 N N . GLN A 1 303 ? -3.26 -11.188 -14.711 1 96 303 GLN A N 1
ATOM 2368 C CA . GLN A 1 303 ? -2.686 -12.531 -14.734 1 96 303 GLN A CA 1
ATOM 2369 C C . GLN A 1 303 ? -3.773 -13.594 -14.844 1 96 303 GLN A C 1
ATOM 2371 O O . GLN A 1 303 ? -4.625 -13.711 -13.961 1 96 303 GLN A O 1
ATOM 2376 N N . 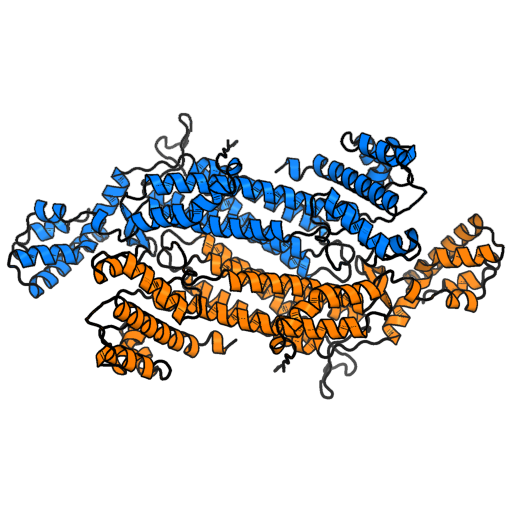TRP A 1 304 ? -3.668 -14.398 -15.898 1 96.81 304 TRP A N 1
ATOM 2377 C CA . TRP A 1 304 ? -4.746 -15.352 -16.156 1 96.81 304 TRP A CA 1
ATOM 2378 C C . TRP A 1 304 ? -4.453 -16.703 -15.5 1 96.81 304 TRP A C 1
ATOM 2380 O O . TRP A 1 304 ? -3.336 -17.203 -15.586 1 96.81 304 TRP A O 1
ATOM 2390 N N . PHE A 1 305 ? -5.465 -17.297 -14.828 1 97.94 305 PHE A N 1
ATOM 2391 C CA . PHE A 1 305 ? -5.473 -18.672 -14.344 1 97.94 305 PHE A CA 1
ATOM 2392 C C . PHE A 1 305 ? -4.227 -18.953 -13.516 1 97.94 305 PHE A C 1
ATOM 2394 O O . PHE A 1 305 ? -3.932 -18.234 -12.555 1 97.94 305 PHE A O 1
ATOM 2401 N N . GLU A 1 306 ? -3.562 -19.984 -13.805 1 97.12 306 GLU A N 1
ATOM 2402 C CA . GLU A 1 306 ? -2.422 -20.406 -12.992 1 97.12 306 GLU A CA 1
ATOM 2403 C C . GLU A 1 306 ? -1.179 -19.594 -13.328 1 97.12 306 GLU A C 1
ATOM 2405 O O . GLU A 1 306 ? -0.243 -19.516 -12.523 1 97.12 306 GLU A O 1
ATOM 2410 N N . ARG A 1 307 ? -1.091 -18.984 -14.57 1 94.56 307 ARG A N 1
ATOM 2411 C CA . ARG A 1 307 ? -0.095 -17.953 -14.828 1 94.56 307 ARG A CA 1
ATOM 2412 C C . ARG A 1 307 ? -0.062 -17.578 -16.297 1 94.56 307 ARG A C 1
ATOM 2414 O O . ARG A 1 307 ? -0.365 -18.406 -17.172 1 94.56 307 ARG A O 1
ATOM 2421 N N . THR A 1 308 ? 0.24 -16.344 -16.578 1 95 308 THR A N 1
ATOM 2422 C CA . THR A 1 308 ? 0.71 -15.906 -17.875 1 95 308 THR A CA 1
ATOM 2423 C C . THR A 1 308 ? 2.104 -15.289 -17.781 1 95 308 THR A C 1
ATOM 2425 O O . THR A 1 308 ? 2.566 -14.969 -16.688 1 95 308 THR A O 1
ATOM 2428 N N . LEU A 1 309 ? 2.752 -15.195 -18.938 1 93.25 309 LEU A N 1
ATOM 2429 C CA . LEU A 1 309 ? 4.156 -14.805 -18.891 1 93.25 309 LEU A CA 1
ATOM 2430 C C . LEU A 1 309 ? 4.316 -13.312 -19.141 1 93.25 309 LEU A C 1
ATOM 2432 O O . LEU A 1 309 ? 5.438 -12.797 -19.156 1 93.25 309 LEU A O 1
ATOM 2436 N N . ASP A 1 310 ? 3.27 -12.547 -19.344 1 93.31 310 ASP A N 1
ATOM 2437 C CA . ASP A 1 310 ? 3.348 -11.117 -19.594 1 93.31 310 ASP A CA 1
ATOM 2438 C C . ASP A 1 310 ? 3.74 -10.352 -18.328 1 93.31 310 ASP A C 1
ATOM 2440 O O . ASP A 1 310 ? 3.99 -9.148 -18.391 1 93.31 310 ASP A O 1
ATOM 2444 N N . ASP A 1 311 ? 3.891 -11.039 -17.25 1 94.69 311 ASP A N 1
ATOM 2445 C CA . ASP A 1 311 ? 4.395 -10.445 -16.016 1 94.69 311 ASP A CA 1
ATOM 2446 C C . ASP A 1 311 ? 5.914 -10.328 -16.047 1 94.69 311 ASP A C 1
ATOM 2448 O O . ASP A 1 311 ? 6.484 -9.422 -15.43 1 94.69 311 ASP A O 1
ATOM 2452 N N . SER A 1 312 ? 6.598 -11.18 -16.734 1 92.56 312 SER A N 1
ATOM 2453 C CA . SER A 1 312 ? 8.031 -11.391 -16.609 1 92.56 312 SER A CA 1
ATOM 2454 C C . SER A 1 312 ? 8.812 -10.156 -17.062 1 92.56 312 SER A C 1
ATOM 2456 O O . SER A 1 312 ? 9.641 -9.633 -16.297 1 92.56 312 SER A O 1
ATOM 2458 N N . ALA A 1 313 ? 8.547 -9.75 -18.312 1 93.56 313 ALA A N 1
ATOM 2459 C CA . ALA A 1 313 ? 9.281 -8.602 -18.844 1 93.56 313 ALA A CA 1
ATOM 2460 C C . ALA A 1 313 ? 9 -7.344 -18.016 1 93.56 313 ALA A C 1
ATOM 2462 O O . ALA A 1 313 ? 9.906 -6.543 -17.766 1 93.56 313 ALA A O 1
ATOM 2463 N N . ASN A 1 314 ? 7.832 -7.137 -17.672 1 96.12 314 ASN A N 1
ATOM 2464 C CA . ASN A 1 314 ? 7.434 -5.973 -16.891 1 96.12 314 ASN A CA 1
ATOM 2465 C C . ASN A 1 314 ? 8.086 -5.973 -15.516 1 96.12 314 ASN A C 1
ATOM 2467 O O . ASN A 1 314 ? 8.688 -4.977 -15.109 1 96.12 314 ASN A O 1
ATOM 2471 N N . LYS A 1 315 ? 8.047 -7.035 -14.836 1 96.25 315 LYS A N 1
ATOM 2472 C CA . LYS A 1 315 ? 8.562 -7.164 -13.469 1 96.25 315 LYS A CA 1
ATOM 2473 C C . LYS A 1 315 ? 10.062 -6.906 -13.422 1 96.25 315 LYS A C 1
ATOM 2475 O O . LYS A 1 315 ? 10.555 -6.258 -12.492 1 96.25 315 LYS A O 1
ATOM 2480 N N . ARG A 1 316 ? 10.727 -7.453 -14.359 1 93.69 316 ARG A N 1
ATOM 2481 C CA . ARG A 1 316 ? 12.172 -7.301 -14.406 1 93.69 316 ARG A CA 1
ATOM 2482 C C . ARG A 1 316 ? 12.57 -5.832 -14.414 1 93.69 316 ARG A C 1
ATOM 2484 O O . ARG A 1 316 ? 13.594 -5.453 -13.844 1 93.69 316 ARG A O 1
ATOM 2491 N N . VAL A 1 317 ? 11.719 -5.047 -15.039 1 96.19 317 VAL A N 1
ATOM 2492 C CA . VAL A 1 317 ? 12.016 -3.623 -15.133 1 96.19 317 VAL A CA 1
ATOM 2493 C C . VAL A 1 317 ? 11.43 -2.891 -13.93 1 96.19 317 VAL A C 1
ATOM 2495 O O . VAL A 1 317 ? 12.148 -2.209 -13.195 1 96.19 317 VAL A O 1
ATOM 2498 N N . ALA A 1 318 ? 10.211 -3.121 -13.68 1 97.88 318 ALA A N 1
ATOM 2499 C CA . ALA A 1 318 ? 9.461 -2.338 -12.695 1 97.88 318 ALA A CA 1
ATOM 2500 C C . ALA A 1 318 ? 10.031 -2.537 -11.297 1 97.88 318 ALA A C 1
ATOM 2502 O O . ALA A 1 318 ? 10.242 -1.568 -10.562 1 97.88 318 ALA A O 1
ATOM 2503 N N . MET A 1 319 ? 10.32 -3.746 -10.93 1 98.25 319 MET A N 1
ATOM 2504 C CA . MET A 1 319 ? 10.773 -4.035 -9.578 1 98.25 319 MET A CA 1
ATOM 2505 C C . MET A 1 319 ? 12.227 -3.605 -9.383 1 98.25 319 MET A C 1
ATOM 2507 O O . MET A 1 319 ? 12.555 -2.941 -8.398 1 98.25 319 MET A O 1
ATOM 2511 N N . ALA A 1 320 ? 13.078 -4.016 -10.312 1 97.75 320 ALA A N 1
ATOM 2512 C CA . ALA A 1 320 ? 14.484 -3.658 -10.195 1 97.75 320 ALA A CA 1
ATOM 2513 C C . ALA A 1 320 ? 14.664 -2.143 -10.172 1 97.75 320 ALA A C 1
ATOM 2515 O O . ALA A 1 320 ? 15.359 -1.607 -9.305 1 97.75 320 ALA A O 1
ATOM 2516 N N . GLU A 1 321 ? 14.008 -1.464 -11.125 1 97.88 321 GLU A N 1
ATOM 2517 C CA . GLU A 1 321 ? 14.125 -0.011 -11.203 1 97.88 321 GLU A CA 1
ATOM 2518 C C . GLU A 1 321 ? 13.477 0.655 -9.992 1 97.88 321 GLU A C 1
ATOM 2520 O O . GLU A 1 321 ? 13.938 1.703 -9.531 1 97.88 321 GLU A O 1
ATOM 2525 N N . GLY A 1 322 ? 12.398 0.058 -9.484 1 98.62 322 GLY A N 1
ATOM 2526 C CA . GLY A 1 322 ? 11.773 0.58 -8.281 1 98.62 322 GLY A CA 1
ATOM 2527 C C . GLY A 1 322 ? 12.703 0.559 -7.078 1 98.62 322 GLY A C 1
ATOM 2528 O O . GLY A 1 322 ? 12.82 1.557 -6.363 1 98.62 322 GLY A O 1
ATOM 2529 N N . PHE A 1 323 ? 13.383 -0.535 -6.852 1 98.81 323 PHE A N 1
ATOM 2530 C CA . PHE A 1 323 ? 14.312 -0.668 -5.738 1 98.81 323 PHE A CA 1
ATOM 2531 C C . PHE A 1 323 ? 15.516 0.254 -5.922 1 98.81 323 PHE A C 1
ATOM 2533 O O . PHE A 1 323 ? 15.984 0.869 -4.961 1 98.81 323 PHE A O 1
ATOM 2540 N N . LEU A 1 324 ? 16.016 0.3 -7.137 1 98.44 324 LEU A N 1
ATOM 2541 C CA . LEU A 1 324 ? 17.156 1.155 -7.406 1 98.44 324 LEU A CA 1
ATOM 2542 C C . LEU A 1 324 ? 16.812 2.623 -7.195 1 98.44 324 LEU A C 1
ATOM 2544 O O . LEU A 1 324 ? 17.609 3.387 -6.652 1 98.44 324 LEU A O 1
ATOM 2548 N N . ALA A 1 325 ? 15.617 3.035 -7.648 1 98.62 325 ALA A N 1
ATOM 2549 C CA . ALA A 1 325 ? 15.172 4.41 -7.453 1 98.62 325 ALA A CA 1
ATOM 2550 C C . ALA A 1 325 ? 15.031 4.734 -5.969 1 98.62 325 ALA A C 1
ATOM 2552 O O . ALA A 1 325 ? 15.469 5.793 -5.512 1 98.62 325 ALA A O 1
ATOM 2553 N N . ALA A 1 326 ? 14.391 3.854 -5.215 1 98.81 326 ALA A N 1
ATOM 2554 C CA . ALA A 1 326 ? 14.234 4.062 -3.777 1 98.81 326 ALA A CA 1
ATOM 2555 C C . ALA A 1 326 ? 15.594 4.168 -3.088 1 98.81 326 ALA A C 1
ATOM 2557 O O . ALA A 1 326 ? 15.781 5.004 -2.201 1 98.81 326 ALA A O 1
ATOM 2558 N N . ASP A 1 327 ? 16.484 3.275 -3.482 1 98.5 327 ASP A N 1
ATOM 2559 C CA . ASP A 1 327 ? 17.828 3.287 -2.941 1 98.5 327 ASP A CA 1
ATOM 2560 C C . ASP A 1 327 ? 18.531 4.617 -3.229 1 98.5 327 ASP A C 1
ATOM 2562 O O . ASP A 1 327 ? 19.172 5.195 -2.344 1 98.5 327 ASP A O 1
ATOM 2566 N N . ALA A 1 328 ? 18.453 5.078 -4.43 1 98.38 328 ALA A N 1
ATOM 2567 C CA . ALA A 1 328 ? 19.062 6.348 -4.824 1 98.38 328 ALA A CA 1
ATOM 2568 C C . ALA A 1 328 ? 18.453 7.512 -4.035 1 98.38 328 ALA A C 1
ATOM 2570 O O . ALA A 1 328 ? 19.188 8.391 -3.564 1 98.38 328 ALA A O 1
ATOM 2571 N N . ILE A 1 329 ? 17.172 7.551 -3.912 1 98.75 329 ILE A N 1
ATOM 2572 C CA . ILE A 1 329 ? 16.469 8.594 -3.176 1 98.75 329 ILE A CA 1
ATOM 2573 C C . ILE A 1 329 ? 16.984 8.641 -1.737 1 98.75 329 ILE A C 1
ATOM 2575 O O . ILE A 1 329 ? 17.328 9.711 -1.227 1 98.75 329 ILE A O 1
ATOM 2579 N N . LEU A 1 330 ? 17.094 7.473 -1.096 1 98.75 330 LEU A N 1
ATOM 2580 C CA . LEU A 1 330 ? 17.5 7.414 0.306 1 98.75 330 LEU A CA 1
ATOM 2581 C C . LEU A 1 330 ? 18.969 7.773 0.465 1 98.75 330 LEU A C 1
ATOM 2583 O O . LEU A 1 330 ? 19.375 8.367 1.471 1 98.75 330 LEU A O 1
ATOM 2587 N N . ASN A 1 331 ? 19.766 7.375 -0.505 1 98.12 331 ASN A N 1
ATOM 2588 C CA . ASN A 1 331 ? 21.156 7.801 -0.469 1 98.12 331 ASN A CA 1
ATOM 2589 C C . ASN A 1 331 ? 21.281 9.32 -0.498 1 98.12 331 ASN A C 1
ATOM 2591 O O . ASN A 1 331 ? 22.078 9.898 0.246 1 98.12 331 ASN A O 1
ATOM 2595 N N . ILE A 1 332 ? 20.531 9.969 -1.362 1 98.06 332 ILE A N 1
ATOM 2596 C CA . ILE A 1 332 ? 20.562 11.43 -1.449 1 98.06 332 ILE A CA 1
ATOM 2597 C C . ILE A 1 332 ? 20 12.031 -0.165 1 98.06 332 ILE A C 1
ATOM 2599 O O . ILE A 1 332 ? 20.547 13.023 0.346 1 98.06 332 ILE A O 1
ATOM 2603 N N . MET A 1 333 ? 18.922 11.43 0.384 1 98.62 333 MET A N 1
ATOM 2604 C CA . MET A 1 333 ? 18.344 11.891 1.646 1 98.62 333 MET A CA 1
ATOM 2605 C C . MET A 1 333 ? 19.391 11.828 2.766 1 98.62 333 MET A C 1
ATOM 2607 O O . MET A 1 333 ? 19.484 12.758 3.572 1 98.62 333 MET A O 1
ATOM 2611 N N . LEU A 1 334 ? 20.109 10.711 2.857 1 98.12 334 LEU A N 1
ATOM 2612 C CA . LEU A 1 334 ? 21.156 10.562 3.865 1 98.12 334 LEU A CA 1
ATOM 2613 C C . LEU A 1 334 ? 22.188 11.688 3.748 1 98.12 334 LEU A C 1
ATOM 2615 O O . LEU A 1 334 ? 22.609 12.258 4.758 1 98.12 334 LEU A O 1
ATOM 2619 N N . ASN A 1 335 ? 22.516 12 2.559 1 96.38 335 ASN A N 1
ATOM 2620 C CA . ASN A 1 335 ? 23.484 13.062 2.316 1 96.38 335 ASN A CA 1
ATOM 2621 C C . ASN A 1 335 ? 22.938 14.43 2.717 1 96.38 335 ASN A C 1
ATOM 2623 O O . ASN A 1 335 ? 23.594 15.188 3.43 1 96.38 335 ASN A O 1
ATOM 2627 N N . VAL A 1 336 ? 21.75 14.742 2.252 1 97.31 336 VAL A N 1
ATOM 2628 C CA . VAL A 1 336 ? 21.141 16.047 2.475 1 97.31 336 VAL A CA 1
ATOM 2629 C C . VAL A 1 336 ? 20.875 16.25 3.965 1 97.31 336 VAL A C 1
ATOM 2631 O O . VAL A 1 336 ? 21.203 17.297 4.523 1 97.31 336 VAL A O 1
ATOM 2634 N N . THR A 1 337 ? 20.328 15.234 4.664 1 97.62 337 THR A N 1
ATOM 2635 C CA . THR A 1 337 ? 19.938 15.375 6.059 1 97.62 337 THR A CA 1
ATOM 2636 C C . THR A 1 337 ? 21.156 15.375 6.977 1 97.62 337 THR A C 1
ATOM 2638 O O . THR A 1 337 ? 21.062 15.797 8.133 1 97.62 337 THR A O 1
ATOM 2641 N N . ASP A 1 338 ? 22.297 14.93 6.516 1 93.75 338 ASP A N 1
ATOM 2642 C CA . ASP A 1 338 ? 23.531 14.914 7.285 1 93.75 338 ASP A CA 1
ATOM 2643 C C . ASP A 1 338 ? 24.141 16.312 7.379 1 93.75 338 ASP A C 1
ATOM 2645 O O . ASP A 1 338 ? 24.984 16.562 8.25 1 93.75 338 ASP A O 1
ATOM 2649 N N . GLY A 1 339 ? 23.641 17.219 6.512 1 93.56 339 GLY A N 1
ATOM 2650 C CA . GLY A 1 339 ? 24.328 18.5 6.504 1 93.56 339 GLY A CA 1
ATOM 2651 C C . GLY A 1 339 ? 23.422 19.656 6.145 1 93.56 339 GLY A C 1
ATOM 2652 O O . GLY A 1 339 ? 23.828 20.578 5.445 1 93.56 339 GLY A O 1
ATOM 2653 N N . ILE A 1 340 ? 22.172 19.594 6.551 1 96.81 340 ILE A N 1
ATOM 2654 C CA . ILE A 1 340 ? 21.281 20.734 6.309 1 96.81 340 ILE A CA 1
ATOM 2655 C C . ILE A 1 340 ? 21.859 21.984 6.961 1 96.81 340 ILE A C 1
ATOM 2657 O O . ILE A 1 340 ? 22.297 21.953 8.117 1 96.81 340 ILE A O 1
ATOM 2661 N N . VAL A 1 341 ? 21.953 23.031 6.219 1 96.62 341 VAL A N 1
ATOM 2662 C CA . VAL A 1 341 ? 22.438 24.297 6.742 1 96.62 341 VAL A CA 1
ATOM 2663 C C . VAL A 1 341 ? 21.25 25.219 7.059 1 96.62 341 VAL A C 1
ATOM 2665 O O . VAL A 1 341 ? 20.375 25.422 6.211 1 96.62 341 VAL A O 1
ATOM 2668 N N . VAL A 1 342 ? 21.203 25.75 8.289 1 98.19 342 VAL A N 1
ATOM 2669 C CA . VAL A 1 342 ? 20.172 26.688 8.711 1 98.19 342 VAL A CA 1
ATOM 2670 C C . VAL A 1 342 ? 20.766 28.078 8.938 1 98.19 342 VAL A C 1
ATOM 2672 O O . VAL A 1 342 ? 21.891 28.188 9.453 1 98.19 342 VAL A O 1
ATOM 2675 N N . TYR A 1 343 ? 20.094 29.062 8.43 1 97.88 343 TYR A N 1
ATOM 2676 C CA . TYR A 1 343 ? 20.5 30.438 8.656 1 97.88 343 TYR A CA 1
ATOM 2677 C C . TYR A 1 343 ? 19.594 31.109 9.688 1 97.88 343 TYR A C 1
ATOM 2679 O O . TYR A 1 343 ? 18.641 31.797 9.328 1 97.88 343 TYR A O 1
ATOM 2687 N N . PRO A 1 344 ? 20 31.078 10.938 1 98.06 344 PRO A N 1
ATOM 2688 C CA . PRO A 1 344 ? 19.125 31.5 12.039 1 98.06 344 PRO A CA 1
ATOM 2689 C C . PRO A 1 344 ? 18.719 32.969 11.945 1 98.06 344 PRO A C 1
ATOM 2691 O O . PRO A 1 344 ? 17.578 33.312 12.273 1 98.06 344 PRO A O 1
ATOM 2694 N N . LYS A 1 345 ? 19.578 33.812 11.5 1 97.94 345 LYS A N 1
ATOM 2695 C CA . LYS A 1 345 ? 19.266 35.219 11.422 1 97.94 345 LYS A CA 1
ATOM 2696 C C . LYS A 1 345 ? 18.234 35.5 10.336 1 97.94 345 LYS A C 1
ATOM 2698 O O . LYS A 1 345 ? 17.391 36.375 10.484 1 97.94 345 LYS A O 1
ATOM 2703 N N . VAL A 1 346 ? 18.359 34.781 9.242 1 97.81 346 VAL A N 1
ATOM 2704 C CA . VAL A 1 346 ? 17.375 34.906 8.172 1 97.81 346 VAL A CA 1
ATOM 2705 C C . VAL A 1 346 ? 16.016 34.406 8.648 1 97.81 346 VAL A C 1
ATOM 2707 O O . VAL A 1 346 ? 14.992 35.062 8.43 1 97.81 346 VAL A O 1
ATOM 2710 N N . VAL A 1 347 ? 16.031 33.281 9.32 1 98.31 347 VAL A N 1
ATOM 2711 C CA . VAL A 1 347 ? 14.797 32.719 9.859 1 98.31 347 VAL A CA 1
ATOM 2712 C C . VAL A 1 347 ? 14.141 33.719 10.805 1 98.31 347 VAL A C 1
ATOM 2714 O O . VAL A 1 347 ? 12.938 33.969 10.711 1 98.31 347 VAL A O 1
ATOM 2717 N N . HIS A 1 348 ? 14.93 34.281 11.633 1 97.19 348 HIS A N 1
ATOM 2718 C CA . HIS A 1 348 ? 14.438 35.281 12.602 1 97.19 348 HIS A CA 1
ATOM 2719 C C . HIS A 1 348 ? 13.898 36.5 11.906 1 97.19 348 HIS A C 1
ATOM 2721 O O . HIS A 1 348 ? 12.828 37 12.258 1 97.19 348 HIS A O 1
ATOM 2727 N N . SER A 1 349 ? 14.656 37 10.977 1 96.19 349 SER A N 1
ATOM 2728 C CA . SER A 1 349 ? 14.266 38.219 10.273 1 96.19 349 SER A CA 1
ATOM 2729 C C . SER A 1 349 ? 12.93 38.031 9.555 1 96.19 349 SER A C 1
ATOM 2731 O O . SER A 1 349 ? 12.07 38.938 9.609 1 96.19 349 SER A O 1
ATOM 2733 N N . ARG A 1 350 ? 12.742 36.938 8.891 1 96.19 350 ARG A N 1
ATOM 2734 C CA . ARG A 1 350 ? 11.508 36.688 8.164 1 96.19 350 ARG A CA 1
ATOM 2735 C C . ARG A 1 350 ? 10.328 36.531 9.117 1 96.19 350 ARG A C 1
ATOM 2737 O O . ARG A 1 350 ? 9.219 36.969 8.828 1 96.19 350 ARG A O 1
ATOM 2744 N N . LEU A 1 351 ? 10.562 35.906 10.242 1 96.94 351 LEU A N 1
ATOM 2745 C CA . LEU A 1 351 ? 9.523 35.781 11.25 1 96.94 351 LEU A CA 1
ATOM 2746 C C . LEU A 1 351 ? 9.117 37.156 11.805 1 96.94 351 LEU A C 1
ATOM 2748 O O . LEU A 1 351 ? 7.93 37.438 11.914 1 96.94 351 LEU A O 1
ATOM 2752 N N . MET A 1 352 ? 10.07 37.969 12.039 1 93.69 352 MET A N 1
ATOM 2753 C CA . MET A 1 352 ? 9.836 39.25 12.672 1 93.69 352 MET A CA 1
ATOM 2754 C C . MET A 1 352 ? 9.125 40.219 11.719 1 93.69 352 MET A C 1
ATOM 2756 O O . MET A 1 352 ? 8.406 41.125 12.156 1 93.69 352 MET A O 1
ATOM 2760 N N . ALA A 1 353 ? 9.305 40 10.484 1 92.69 353 ALA A N 1
ATOM 2761 C CA . ALA A 1 353 ? 8.641 40.812 9.484 1 92.69 353 ALA A CA 1
ATOM 2762 C C . ALA A 1 353 ? 7.129 40.625 9.523 1 92.69 353 ALA A C 1
ATOM 2764 O O . ALA A 1 353 ? 6.375 41.531 9.172 1 92.69 353 ALA A O 1
ATOM 2765 N N . GLU A 1 354 ? 6.684 39.5 10.016 1 93.19 354 GLU A N 1
ATOM 2766 C CA . GLU A 1 354 ? 5.262 39.188 10 1 93.19 354 GLU A CA 1
ATOM 2767 C C . GLU A 1 354 ? 4.688 39.156 11.414 1 93.19 354 GLU A C 1
ATOM 2769 O O . GLU A 1 354 ? 3.479 39.312 11.602 1 93.19 354 GLU A O 1
ATOM 2774 N N . LEU A 1 355 ? 5.445 39.031 12.445 1 92.81 355 LEU A N 1
ATOM 2775 C CA . LEU A 1 355 ? 5.035 38.75 13.812 1 92.81 355 LEU A CA 1
ATOM 2776 C C . LEU A 1 355 ? 4.141 39.844 14.359 1 92.81 355 LEU A C 1
ATOM 2778 O O . LEU A 1 355 ? 3.189 39.594 15.094 1 92.81 355 LEU A O 1
ATOM 2782 N N . PRO A 1 356 ? 4.383 41.062 13.977 1 89.81 356 PRO A N 1
ATOM 2783 C CA . PRO A 1 356 ? 3.545 42.156 14.523 1 89.81 356 PRO A CA 1
ATOM 2784 C C . PRO A 1 356 ? 2.072 41.969 14.156 1 89.81 356 PRO A C 1
ATOM 2786 O O . PRO A 1 356 ? 1.193 42.344 14.953 1 89.81 356 PRO A O 1
ATOM 2789 N N . PHE A 1 357 ? 1.841 41.469 13.016 1 87.56 357 PHE A N 1
ATOM 2790 C CA . PHE A 1 357 ? 0.465 41.219 12.594 1 87.56 357 PHE A CA 1
ATOM 2791 C C . PHE A 1 357 ? -0.196 40.188 13.469 1 87.56 357 PHE A C 1
ATOM 2793 O O . PHE A 1 357 ? -1.397 40.25 13.734 1 87.56 357 PHE A O 1
ATOM 2800 N N . MET A 1 358 ? 0.594 39.281 13.961 1 86.38 358 MET A N 1
ATOM 2801 C CA . MET A 1 358 ? 0.079 38.156 14.734 1 86.38 358 MET A CA 1
ATOM 2802 C C . MET A 1 358 ? -0.006 38.5 16.219 1 86.38 358 MET A C 1
ATOM 2804 O O . MET A 1 358 ? -0.726 37.844 16.969 1 86.38 358 MET A O 1
ATOM 2808 N N . ALA A 1 359 ? 0.659 39.531 16.578 1 84.81 359 ALA A N 1
ATOM 2809 C CA . ALA A 1 359 ? 0.741 39.906 17.984 1 84.81 359 ALA A CA 1
ATOM 2810 C C . ALA A 1 359 ? -0.19 41.094 18.297 1 84.81 359 ALA A C 1
ATOM 2812 O O . ALA A 1 359 ? 0.039 41.844 19.234 1 84.81 359 ALA A O 1
ATOM 2813 N N . SER A 1 360 ? -1.161 41.219 17.422 1 82.06 360 SER A N 1
ATOM 2814 C CA . SER A 1 360 ? -2.068 42.344 17.578 1 82.06 360 SER A CA 1
ATOM 2815 C C . SER A 1 360 ? -2.744 42.344 18.953 1 82.06 360 SER A C 1
ATOM 2817 O O . SER A 1 360 ? -2.855 43.375 19.594 1 82.06 360 SER A O 1
ATOM 2819 N N . GLU A 1 361 ? -3.139 41.188 19.328 1 77.88 361 GLU A N 1
ATOM 2820 C CA . GLU A 1 361 ? -3.801 41.062 20.625 1 77.88 361 GLU A CA 1
ATOM 2821 C C . GLU A 1 361 ? -2.844 41.406 21.766 1 77.88 361 GLU A C 1
ATOM 2823 O O . GLU A 1 361 ? -3.248 42 22.766 1 77.88 361 GLU A O 1
ATOM 2828 N N . ASN A 1 362 ? -1.65 41.031 21.672 1 81.88 362 ASN A N 1
ATOM 2829 C CA . ASN A 1 362 ? -0.636 41.312 22.672 1 81.88 362 ASN A CA 1
ATOM 2830 C C . ASN A 1 362 ? -0.36 42.812 22.766 1 81.88 362 ASN A C 1
ATOM 2832 O O . ASN A 1 362 ? -0.232 43.375 23.859 1 81.88 362 ASN A O 1
ATOM 2836 N N . ILE A 1 363 ? -0.354 43.438 21.688 1 86.88 363 ILE A N 1
ATOM 2837 C CA . ILE A 1 363 ? -0.112 44.875 21.609 1 86.88 363 ILE A CA 1
ATOM 2838 C C . ILE A 1 363 ? -1.288 45.625 22.234 1 86.88 363 ILE A C 1
ATOM 2840 O O . ILE A 1 363 ? -1.095 46.562 23.016 1 86.88 363 ILE A O 1
ATOM 2844 N N . MET A 1 364 ? -2.41 45.125 21.906 1 85.81 364 MET A N 1
ATOM 2845 C CA . MET A 1 364 ? -3.627 45.75 22.438 1 85.81 364 MET A CA 1
ATOM 2846 C C . MET A 1 364 ? -3.674 45.625 23.953 1 85.81 364 MET A C 1
ATOM 2848 O O . MET A 1 364 ? -3.98 46.594 24.641 1 85.81 364 MET A O 1
ATOM 2852 N N . MET A 1 365 ? -3.299 44.562 24.406 1 84.06 365 MET A N 1
ATOM 2853 C CA . MET A 1 365 ? -3.328 44.312 25.859 1 84.06 365 MET A CA 1
ATOM 2854 C C . MET A 1 365 ? -2.33 45.219 26.578 1 84.06 365 MET A C 1
ATOM 2856 O O . MET A 1 365 ? -2.637 45.781 27.625 1 84.06 365 MET A O 1
ATOM 2860 N N . GLN A 1 366 ? -1.222 45.344 26.047 1 87.31 366 GLN A N 1
ATOM 2861 C CA . GLN A 1 366 ? -0.201 46.188 26.625 1 87.31 366 GLN A CA 1
ATOM 2862 C C . GLN A 1 366 ? -0.66 47.656 26.656 1 87.31 366 GLN A C 1
ATOM 2864 O O . GLN A 1 366 ? -0.452 48.344 27.656 1 87.31 366 GLN A O 1
ATOM 2869 N N . ALA A 1 367 ? -1.308 48.094 25.609 1 90.12 367 ALA A N 1
ATOM 2870 C CA . ALA A 1 367 ? -1.787 49.469 25.516 1 90.12 367 ALA A CA 1
ATOM 2871 C C . ALA A 1 367 ? -2.928 49.719 26.484 1 90.12 367 ALA A C 1
ATOM 2873 O O . ALA A 1 367 ? -3.012 50.812 27.094 1 90.12 367 ALA A O 1
ATOM 2874 N N . VAL A 1 368 ? -3.727 48.812 26.656 1 89.38 368 VAL A N 1
ATOM 2875 C CA . VAL A 1 368 ? -4.852 48.938 27.578 1 89.38 368 VAL A CA 1
ATOM 2876 C C . VAL A 1 368 ? -4.336 49 29.016 1 89.38 368 VAL A C 1
ATOM 2878 O O . VAL A 1 368 ? -4.871 49.75 29.844 1 89.38 368 VAL A O 1
ATOM 2881 N N . GLU A 1 369 ? -3.379 48.25 29.266 1 87.81 369 GLU A N 1
ATOM 2882 C CA . GLU A 1 369 ? -2.766 48.25 30.594 1 87.81 369 GLU A CA 1
ATOM 2883 C C . GLU A 1 369 ? -2.182 49.625 30.906 1 87.81 369 GLU A C 1
ATOM 2885 O O . GLU A 1 369 ? -2.123 50.031 32.062 1 87.81 369 GLU A O 1
ATOM 2890 N N . LYS A 1 370 ? -1.891 50.344 29.875 1 89 370 LYS A N 1
ATOM 2891 C CA . LYS A 1 370 ? -1.319 51.656 30.047 1 89 370 LYS A CA 1
ATOM 2892 C C . LYS A 1 370 ? -2.406 52.75 30.031 1 89 370 LYS A C 1
ATOM 2894 O O . LYS A 1 370 ? -2.107 53.938 29.969 1 89 370 LYS A O 1
ATOM 2899 N N . GLY A 1 371 ? -3.65 52.281 29.938 1 84.31 371 GLY A N 1
ATOM 2900 C CA . GLY A 1 371 ? -4.746 53.219 30.109 1 84.31 371 GLY A CA 1
ATOM 2901 C C . GLY A 1 371 ? -5.52 53.469 28.828 1 84.31 371 GLY A C 1
ATOM 2902 O O . GLY A 1 371 ? -6.426 54.312 28.797 1 84.31 371 GLY A O 1
ATOM 2903 N N . GLY A 1 372 ? -5.188 52.75 27.828 1 86.25 372 GLY A N 1
ATOM 2904 C CA . GLY A 1 372 ? -5.895 52.938 26.562 1 86.25 372 GLY A CA 1
ATOM 2905 C C . GLY A 1 372 ? -7.273 52.312 26.562 1 86.25 372 GLY A C 1
ATOM 2906 O O . GLY A 1 372 ? -7.547 51.375 27.328 1 86.25 372 GLY A O 1
ATOM 2907 N N . ASN A 1 373 ? -8.156 52.844 25.75 1 88.25 373 ASN A N 1
ATOM 2908 C CA . ASN A 1 373 ? -9.492 52.281 25.531 1 88.25 373 ASN A CA 1
ATOM 2909 C C . ASN A 1 373 ? -9.469 51.094 24.562 1 88.25 373 ASN A C 1
ATOM 2911 O O . ASN A 1 373 ? -9.117 51.281 23.391 1 88.25 373 ASN A O 1
ATOM 2915 N N . ARG A 1 374 ? -9.984 50 25 1 86.94 374 ARG A N 1
ATOM 2916 C CA . ARG A 1 374 ? -9.875 48.75 24.234 1 86.94 374 ARG A CA 1
ATOM 2917 C C . ARG A 1 374 ? -10.57 48.875 22.891 1 86.94 374 ARG A C 1
ATOM 2919 O O . ARG A 1 374 ? -10.023 48.469 21.859 1 86.94 374 ARG A O 1
ATOM 2926 N N . GLN A 1 375 ? -11.734 49.375 22.859 1 85 375 GLN A N 1
ATOM 2927 C CA . GLN A 1 375 ? -12.508 49.469 21.625 1 85 375 GLN A CA 1
ATOM 2928 C C . GLN A 1 375 ? -11.852 50.438 20.641 1 85 375 GLN A C 1
ATOM 2930 O O . GLN A 1 375 ? -11.766 50.125 19.438 1 85 375 GLN A O 1
ATOM 2935 N N . GLU A 1 376 ? -11.406 51.438 21.078 1 88 376 GLU A N 1
ATOM 2936 C CA . GLU A 1 376 ? -10.742 52.406 20.234 1 88 376 GLU A CA 1
ATOM 2937 C C . GLU A 1 376 ? -9.414 51.875 19.703 1 88 376 GLU A C 1
ATOM 2939 O O . GLU A 1 376 ? -9.102 52.031 18.516 1 88 376 GLU A O 1
ATOM 2944 N N . LEU A 1 377 ? -8.727 51.281 20.594 1 91.44 377 LEU A N 1
ATOM 2945 C CA . LEU A 1 377 ? -7.418 50.75 20.234 1 91.44 377 LEU A CA 1
ATOM 2946 C C . LEU A 1 377 ? -7.562 49.625 19.203 1 91.44 377 LEU A C 1
ATOM 2948 O O . LEU A 1 377 ? -6.719 49.5 18.312 1 91.44 377 LEU A O 1
ATOM 2952 N N . HIS A 1 378 ? -8.609 48.906 19.375 1 89.94 378 HIS A N 1
ATOM 2953 C CA . HIS A 1 378 ? -8.867 47.812 18.422 1 89.94 378 HIS A CA 1
ATOM 2954 C C . HIS A 1 378 ? -9.07 48.375 17.016 1 89.94 378 HIS A C 1
ATOM 2956 O O . HIS A 1 378 ? -8.508 47.844 16.047 1 89.94 378 HIS A O 1
ATOM 2962 N N . GLU A 1 379 ? -9.82 49.312 16.922 1 89.81 379 GLU A N 1
ATOM 2963 C CA . GLU A 1 379 ? -10.094 49.906 15.617 1 89.81 379 GLU A CA 1
ATOM 2964 C C . GLU A 1 379 ? -8.836 50.562 15.039 1 89.81 379 GLU A C 1
ATOM 2966 O O . GLU A 1 379 ? -8.562 50.438 13.844 1 89.81 379 GLU A O 1
ATOM 2971 N N . ARG A 1 380 ? -8.102 51.156 15.836 1 92.25 380 ARG A N 1
ATOM 2972 C CA . ARG A 1 380 ? -6.879 51.812 15.375 1 92.25 380 ARG A CA 1
ATOM 2973 C C . ARG A 1 380 ? -5.84 50.781 14.953 1 92.25 380 ARG A C 1
ATOM 2975 O O . ARG A 1 380 ? -5.148 50.969 13.953 1 92.25 380 ARG A O 1
ATOM 2982 N N . LEU A 1 381 ? -5.766 49.844 15.773 1 91.56 381 LEU A N 1
ATOM 2983 C CA . LEU A 1 381 ? -4.824 48.75 15.445 1 91.56 381 LEU A CA 1
ATOM 2984 C C . LEU A 1 381 ? -5.172 48.125 14.102 1 91.56 381 LEU A C 1
ATOM 2986 O O . LEU A 1 381 ? -4.281 47.812 13.305 1 91.56 381 LEU A O 1
ATOM 2990 N N . ARG A 1 382 ? -6.398 47.875 13.875 1 90.56 382 ARG A N 1
ATOM 2991 C CA . ARG A 1 382 ? -6.867 47.344 12.602 1 90.56 382 ARG A CA 1
ATOM 2992 C C . ARG A 1 382 ? -6.457 48.25 11.445 1 90.56 382 ARG A C 1
ATOM 2994 O O . ARG A 1 382 ? -5.973 47.781 10.414 1 90.56 382 ARG A O 1
ATOM 3001 N N . GLN A 1 383 ? -6.598 49.469 11.609 1 92.62 383 GLN A N 1
ATOM 3002 C CA . GLN A 1 383 ? -6.238 50.438 10.586 1 92.62 383 GLN A CA 1
ATOM 3003 C C . GLN A 1 383 ? -4.734 50.406 10.312 1 92.62 383 GLN A C 1
ATOM 3005 O O . GLN A 1 383 ? -4.305 50.469 9.164 1 92.62 383 GLN A O 1
ATOM 3010 N N . HIS A 1 384 ? -3.98 50.375 11.406 1 94.31 384 HIS A N 1
ATOM 3011 C CA . HIS A 1 384 ? -2.531 50.344 11.258 1 94.31 384 HIS A CA 1
ATOM 3012 C C . HIS A 1 384 ? -2.1 49.062 10.539 1 94.31 384 HIS A C 1
ATOM 3014 O O . HIS A 1 384 ? -1.184 49.062 9.719 1 94.31 384 HIS A O 1
ATOM 3020 N N . ALA A 1 385 ? -2.723 48 10.883 1 91.75 385 ALA A N 1
ATOM 3021 C CA . ALA A 1 385 ? -2.408 46.719 10.25 1 91.75 385 ALA A CA 1
ATOM 3022 C C . ALA A 1 385 ? -2.719 46.781 8.75 1 91.75 385 ALA A C 1
ATOM 3024 O O . ALA A 1 385 ? -1.934 46.281 7.938 1 91.75 385 ALA A O 1
ATOM 3025 N N . ILE A 1 386 ? -3.832 47.281 8.406 1 92.81 386 ILE A N 1
ATOM 3026 C CA . ILE A 1 386 ? -4.234 47.406 7.016 1 92.81 386 ILE A CA 1
ATOM 3027 C C . ILE A 1 386 ? -3.242 48.312 6.266 1 92.81 386 ILE A C 1
ATOM 3029 O O . ILE A 1 386 ? -2.824 47.969 5.152 1 92.81 386 ILE A O 1
ATOM 3033 N N . ALA A 1 387 ? -2.924 49.375 6.879 1 94.12 387 ALA A N 1
ATOM 3034 C CA . ALA A 1 387 ? -1.985 50.312 6.258 1 94.12 387 ALA A CA 1
ATOM 3035 C C . ALA A 1 387 ? -0.613 49.656 6.078 1 94.12 387 ALA A C 1
ATOM 3037 O O . ALA A 1 387 ? 0.037 49.844 5.047 1 94.12 387 ALA A O 1
ATOM 3038 N N . ALA A 1 388 ? -0.181 49.062 7.078 1 94.38 388 ALA A N 1
ATOM 3039 C CA . ALA A 1 388 ? 1.099 48.344 6.992 1 94.38 388 ALA A CA 1
ATOM 3040 C C . ALA A 1 388 ? 1.073 47.281 5.891 1 94.38 388 ALA A C 1
ATOM 3042 O O . ALA A 1 388 ? 2.057 47.125 5.168 1 94.38 388 ALA A O 1
ATOM 3043 N N . GLY A 1 389 ? 0.039 46.625 5.746 1 92.5 389 GLY A N 1
ATOM 3044 C CA . GLY A 1 389 ? -0.129 45.656 4.684 1 92.5 389 GLY A CA 1
ATOM 3045 C C . GLY A 1 389 ? -0.062 46.25 3.295 1 92.5 389 GLY A C 1
ATOM 3046 O O . GLY A 1 389 ? 0.532 45.688 2.383 1 92.5 389 GLY A O 1
ATOM 3047 N N . LYS A 1 390 ? -0.721 47.312 3.172 1 93.25 390 LYS A N 1
ATOM 3048 C CA . LYS A 1 390 ? -0.694 48.031 1.9 1 93.25 390 LYS A CA 1
ATOM 3049 C C . LYS A 1 390 ? 0.724 48.469 1.544 1 93.25 390 LYS A C 1
ATOM 3051 O O . LYS A 1 390 ? 1.122 48.406 0.378 1 93.25 390 LYS A O 1
ATOM 3056 N N . GLN A 1 391 ? 1.399 48.938 2.566 1 93.75 391 GLN A N 1
ATOM 3057 C CA . GLN A 1 391 ? 2.783 49.344 2.344 1 93.75 391 GLN A CA 1
ATOM 3058 C C . GLN A 1 391 ? 3.615 48.188 1.789 1 93.75 391 GLN A C 1
ATOM 3060 O O . GLN A 1 391 ? 4.395 48.375 0.853 1 93.75 391 GLN A O 1
ATOM 3065 N N . VAL A 1 392 ? 3.471 47.094 2.311 1 92.31 392 VAL A N 1
ATOM 3066 C CA . VAL A 1 392 ? 4.227 45.906 1.898 1 92.31 392 VAL A CA 1
ATOM 3067 C C . VAL A 1 392 ? 3.799 45.5 0.496 1 92.31 392 VAL A C 1
ATOM 3069 O O . VAL A 1 392 ? 4.641 45.281 -0.382 1 92.31 392 VAL A O 1
ATOM 3072 N N . LYS A 1 393 ? 2.549 45.438 0.178 1 93.25 393 LYS A N 1
ATOM 3073 C CA . LYS A 1 393 ? 2.029 44.812 -1.037 1 93.25 393 LYS A CA 1
ATOM 3074 C C . LYS A 1 393 ? 2.002 45.812 -2.193 1 93.25 393 LYS A C 1
ATOM 3076 O O . LYS A 1 393 ? 2.275 45.438 -3.34 1 93.25 393 LYS A O 1
ATOM 3081 N N . GLU A 1 394 ? 1.702 47 -1.845 1 94.06 394 GLU A N 1
ATOM 3082 C CA . GLU A 1 394 ? 1.514 47.969 -2.914 1 94.06 394 GLU A CA 1
ATOM 3083 C C . GLU A 1 394 ? 2.775 48.812 -3.135 1 94.06 394 GLU A C 1
ATOM 3085 O O . GLU A 1 394 ? 3.049 49.25 -4.254 1 94.06 394 GLU A O 1
ATOM 3090 N N . GLU A 1 395 ? 3.568 49 -2.119 1 95.19 395 GLU A N 1
ATOM 3091 C CA . GLU A 1 395 ? 4.73 49.875 -2.244 1 95.19 395 GLU A CA 1
ATOM 3092 C C . GLU A 1 395 ? 6.027 49.062 -2.215 1 95.19 395 GLU A C 1
ATOM 3094 O O . GLU A 1 395 ? 7.098 49.594 -2.523 1 95.19 395 GLU A O 1
ATOM 3099 N N . GLY A 1 396 ? 5.945 47.906 -1.847 1 93.38 396 GLY A N 1
ATOM 3100 C CA . GLY A 1 396 ? 7.129 47.062 -1.81 1 93.38 396 GLY A CA 1
ATOM 3101 C C . GLY A 1 396 ? 8.086 47.438 -0.687 1 93.38 396 GLY A C 1
ATOM 3102 O O . GLY A 1 396 ? 9.289 47.219 -0.803 1 93.38 396 GLY A O 1
ATOM 3103 N N . LEU A 1 397 ? 7.633 48 0.376 1 93.69 397 LEU A N 1
ATOM 3104 C CA . LEU A 1 397 ? 8.438 48.406 1.519 1 93.69 397 LEU A CA 1
ATOM 3105 C C . LEU A 1 397 ? 8.25 47.438 2.693 1 93.69 397 LEU A C 1
ATOM 3107 O O . LEU A 1 397 ? 7.301 46.656 2.721 1 93.69 397 LEU A O 1
ATOM 3111 N N . PRO A 1 398 ? 9.141 47.5 3.619 1 93.12 398 PRO A N 1
ATOM 3112 C CA . PRO A 1 398 ? 9.023 46.594 4.773 1 93.12 398 PRO A CA 1
ATOM 3113 C C . PRO A 1 398 ? 7.801 46.906 5.637 1 93.12 398 PRO A C 1
ATOM 3115 O O . PRO A 1 398 ? 7.281 48.031 5.602 1 93.12 398 PRO A O 1
ATOM 3118 N N . ASN A 1 399 ? 7.398 45.906 6.391 1 92.75 399 ASN A N 1
ATOM 3119 C CA . ASN A 1 399 ? 6.332 46.031 7.375 1 92.75 399 ASN A CA 1
ATOM 3120 C C . ASN A 1 399 ? 6.691 47.094 8.438 1 92.75 399 ASN A C 1
ATOM 3122 O O . ASN A 1 399 ? 7.68 46.906 9.156 1 92.75 399 ASN A O 1
ATOM 3126 N N . ASP A 1 400 ? 5.828 48.156 8.523 1 94.19 400 ASP A N 1
ATOM 3127 C CA . ASP A 1 400 ? 6.133 49.219 9.484 1 94.19 400 ASP A CA 1
ATOM 3128 C C . ASP A 1 400 ? 5.043 49.312 10.547 1 94.19 400 ASP A C 1
ATOM 3130 O O . ASP A 1 400 ? 4.809 50.375 11.102 1 94.19 400 ASP A O 1
ATOM 3134 N N . MET A 1 401 ? 4.355 48.25 10.797 1 94.12 401 MET A N 1
ATOM 3135 C CA . MET A 1 401 ? 3.258 48.25 11.758 1 94.12 401 MET A CA 1
ATOM 3136 C C . MET A 1 401 ? 3.73 48.719 13.133 1 94.12 401 MET A C 1
ATOM 3138 O O . MET A 1 401 ? 3.059 49.531 13.773 1 94.12 401 MET A O 1
ATOM 3142 N N . VAL A 1 402 ? 4.844 48.281 13.562 1 94.06 402 VAL A N 1
ATOM 3143 C CA . VAL A 1 402 ? 5.383 48.656 14.867 1 94.06 402 VAL A CA 1
ATOM 3144 C C . VAL A 1 402 ? 5.625 50.156 14.938 1 94.06 402 VAL A C 1
ATOM 3146 O O . VAL A 1 402 ? 5.297 50.812 15.938 1 94.06 402 VAL A O 1
ATOM 3149 N N . ASP A 1 403 ? 6.129 50.656 13.836 1 95.12 403 ASP A N 1
ATOM 3150 C CA . ASP A 1 403 ? 6.391 52.094 13.773 1 95.12 403 ASP A CA 1
ATOM 3151 C C . ASP A 1 403 ? 5.09 52.875 13.805 1 95.12 403 ASP A C 1
ATOM 3153 O O . ASP A 1 403 ? 5.012 53.938 14.453 1 95.12 403 ASP A O 1
ATOM 3157 N N . ARG A 1 404 ? 4.164 52.375 13.164 1 95.69 404 ARG A N 1
ATOM 3158 C CA . ARG A 1 404 ? 2.863 53.031 13.117 1 95.69 404 ARG A CA 1
ATOM 3159 C C . ARG A 1 404 ? 2.211 53.062 14.492 1 95.69 404 ARG A C 1
ATOM 3161 O O . ARG A 1 404 ? 1.688 54.094 14.922 1 95.69 404 ARG A O 1
ATOM 3168 N N . VAL A 1 405 ? 2.225 51.969 15.125 1 95.19 405 VAL A N 1
ATOM 3169 C CA . VAL A 1 405 ? 1.604 51.875 16.438 1 95.19 405 VAL A CA 1
ATOM 3170 C C . VAL A 1 405 ? 2.361 52.719 17.453 1 95.19 405 VAL A C 1
ATOM 3172 O O . VAL A 1 405 ? 1.751 53.406 18.281 1 95.19 405 VAL A O 1
ATOM 3175 N N . ALA A 1 406 ? 3.631 52.719 17.328 1 94.75 406 ALA A N 1
ATOM 3176 C CA . ALA A 1 406 ? 4.469 53.5 18.234 1 94.75 406 ALA A CA 1
ATOM 3177 C C . ALA A 1 406 ? 4.246 55 18.031 1 94.75 406 ALA A C 1
ATOM 3179 O O . ALA A 1 406 ? 4.355 55.781 18.984 1 94.75 406 ALA A O 1
ATOM 3180 N N . ALA A 1 407 ? 3.861 55.344 16.844 1 95.31 407 ALA A N 1
ATOM 3181 C CA . ALA A 1 407 ? 3.68 56.75 16.5 1 95.31 407 ALA A CA 1
ATOM 3182 C C . ALA A 1 407 ? 2.285 57.25 16.891 1 95.31 407 ALA A C 1
ATOM 3184 O O . ALA A 1 407 ? 2.027 58.438 16.938 1 95.31 407 ALA A O 1
ATOM 3185 N N . ASP A 1 408 ? 1.454 56.312 17.188 1 95.62 408 ASP A N 1
ATOM 3186 C CA . ASP A 1 408 ? 0.088 56.656 17.578 1 95.62 408 ASP A CA 1
ATOM 3187 C C . ASP A 1 408 ? -0.022 56.844 19.078 1 95.62 408 ASP A C 1
ATOM 3189 O O . ASP A 1 408 ? 0.044 55.875 19.844 1 95.62 408 ASP A O 1
ATOM 3193 N N . PRO A 1 409 ? -0.259 58.031 19.484 1 93.19 409 PRO A N 1
ATOM 3194 C CA . PRO A 1 409 ? -0.265 58.312 20.906 1 93.19 409 PRO A CA 1
ATOM 3195 C C . PRO A 1 409 ? -1.378 57.594 21.656 1 93.19 409 PRO A C 1
ATOM 3197 O O . PRO A 1 409 ? -1.288 57.375 22.875 1 93.19 409 PRO A O 1
ATOM 3200 N N . ALA A 1 410 ? -2.309 57.188 20.938 1 93 410 ALA A N 1
ATOM 3201 C CA . ALA A 1 410 ? -3.424 56.5 21.562 1 93 410 ALA A CA 1
ATOM 3202 C C . ALA A 1 410 ? -2.957 55.188 22.219 1 93 410 ALA A C 1
ATOM 3204 O O . ALA A 1 410 ? -3.559 54.75 23.203 1 93 410 ALA A O 1
ATOM 3205 N N . PHE A 1 411 ? -1.928 54.594 21.812 1 94.44 411 PHE A N 1
ATOM 3206 C CA . PHE A 1 411 ? -1.451 53.344 22.312 1 94.44 411 PHE A CA 1
ATOM 3207 C C . PHE A 1 411 ? -0.528 53.531 23.516 1 94.44 411 PHE A C 1
ATOM 3209 O O . PHE A 1 411 ? -0.387 52.625 24.359 1 94.44 411 PHE A O 1
ATOM 3216 N N . GLY A 1 412 ? 0.137 54.656 23.547 1 92.12 412 GLY A N 1
ATOM 3217 C CA . GLY A 1 412 ? 1.037 54.969 24.656 1 92.12 412 GLY A CA 1
ATOM 3218 C C . GLY A 1 412 ? 2.227 54.031 24.719 1 92.12 412 GLY A C 1
ATOM 3219 O O . GLY A 1 412 ? 2.773 53.781 25.797 1 92.12 412 GLY A O 1
ATOM 3220 N N . LEU A 1 413 ? 2.582 53.406 23.688 1 94.44 413 LEU A N 1
ATOM 3221 C CA . LEU A 1 413 ? 3.695 52.469 23.625 1 94.44 413 LEU A CA 1
ATOM 3222 C C . LEU A 1 413 ? 4.828 53 22.766 1 94.44 413 LEU A C 1
ATOM 3224 O O . LEU A 1 413 ? 4.582 53.625 21.734 1 94.44 413 LEU A O 1
ATOM 3228 N N . THR A 1 414 ? 6.027 52.781 23.297 1 93.81 414 THR A N 1
ATOM 3229 C CA . THR A 1 414 ? 7.188 53.094 22.469 1 93.81 414 THR A CA 1
ATOM 3230 C C . THR A 1 414 ? 7.52 51.906 21.547 1 93.81 414 THR A C 1
ATOM 3232 O O . THR A 1 414 ? 7.035 50.812 21.75 1 93.81 414 THR A O 1
ATOM 3235 N N . LYS A 1 415 ? 8.266 52.219 20.578 1 93.94 415 LYS A N 1
ATOM 3236 C CA . LYS A 1 415 ? 8.727 51.188 19.656 1 93.94 415 LYS A CA 1
ATOM 3237 C C . LYS A 1 415 ? 9.461 50.062 20.422 1 93.94 415 LYS A C 1
ATOM 3239 O O . LYS A 1 415 ? 9.258 48.875 20.156 1 93.94 415 LYS A O 1
ATOM 3244 N N . GLU A 1 416 ? 10.219 50.5 21.312 1 93.31 416 GLU A N 1
ATOM 3245 C CA . GLU A 1 416 ? 11 49.562 22.094 1 93.31 416 GLU A CA 1
ATOM 3246 C C . GLU A 1 416 ? 10.102 48.656 22.938 1 93.31 416 GLU A C 1
ATOM 3248 O O . GLU A 1 416 ? 10.352 47.438 23.047 1 93.31 416 GLU A O 1
ATOM 3253 N N . GLU A 1 417 ? 9.094 49.219 23.438 1 91.06 417 GLU A N 1
ATOM 3254 C CA . GLU A 1 417 ? 8.148 48.438 24.25 1 91.06 417 GLU A CA 1
ATOM 3255 C C . GLU A 1 417 ? 7.395 47.406 23.406 1 91.06 417 GLU A C 1
ATOM 3257 O O . GLU A 1 417 ? 7.188 46.281 23.828 1 91.06 417 GLU A O 1
ATOM 3262 N N . ILE A 1 418 ? 7 47.844 22.266 1 91.75 418 ILE A N 1
ATOM 3263 C CA . ILE A 1 418 ? 6.27 46.969 21.359 1 91.75 418 ILE A CA 1
ATOM 3264 C C . ILE A 1 418 ? 7.164 45.781 20.953 1 91.75 418 ILE A C 1
ATOM 3266 O O . ILE A 1 418 ? 6.758 44.625 21.031 1 91.75 418 ILE A O 1
ATOM 3270 N N . VAL A 1 419 ? 8.352 46.125 20.531 1 89.5 419 VAL A N 1
ATOM 3271 C CA . VAL A 1 419 ? 9.289 45.125 20.047 1 89.5 419 VAL A CA 1
ATOM 3272 C C . VAL A 1 419 ? 9.648 44.156 21.172 1 89.5 419 VAL A C 1
ATOM 3274 O O . VAL A 1 419 ? 9.812 42.969 20.938 1 89.5 419 VAL A O 1
ATOM 3277 N N . ALA A 1 420 ? 9.773 44.656 22.359 1 87.56 420 ALA A N 1
ATOM 3278 C CA . ALA A 1 420 ? 10.094 43.844 23.516 1 87.56 420 ALA A CA 1
ATOM 3279 C C . ALA A 1 420 ? 8.984 42.812 23.766 1 87.56 420 ALA A C 1
ATOM 3281 O O . ALA A 1 420 ? 9.25 41.719 24.266 1 87.56 420 ALA A O 1
ATOM 3282 N N . GLY A 1 421 ? 7.887 43.156 23.375 1 85.75 421 GLY A N 1
ATOM 3283 C CA . GLY A 1 421 ? 6.754 42.25 23.547 1 85.75 421 GLY A CA 1
ATOM 3284 C C . GLY A 1 421 ? 6.621 41.25 22.422 1 85.75 421 GLY A C 1
ATOM 3285 O O . GLY A 1 421 ? 5.906 40.25 22.578 1 85.75 421 GLY A O 1
ATOM 3286 N N . LEU A 1 422 ? 7.32 41.5 21.375 1 90.81 422 LEU A N 1
ATOM 3287 C CA . LEU A 1 422 ? 7.293 40.594 20.234 1 90.81 422 LEU A CA 1
ATOM 3288 C C . LEU A 1 422 ? 8.32 39.5 20.406 1 90.81 422 LEU A C 1
ATOM 3290 O O . LEU A 1 422 ? 9.312 39.438 19.672 1 90.81 422 LEU A O 1
ATOM 3294 N N . VAL A 1 423 ? 8.047 38.531 21.328 1 91.88 423 VAL A N 1
ATOM 3295 C CA . VAL A 1 423 ? 8.922 37.406 21.609 1 91.88 423 VAL A CA 1
ATOM 3296 C C . VAL A 1 423 ? 8.453 36.188 20.844 1 91.88 423 VAL A C 1
ATOM 3298 O O . VAL A 1 423 ? 7.52 35.5 21.266 1 91.88 423 VAL A O 1
ATOM 3301 N N . PRO A 1 424 ? 9.172 35.906 19.781 1 94.5 424 PRO A N 1
ATOM 3302 C CA . PRO A 1 424 ? 8.734 34.812 18.906 1 94.5 424 PRO A CA 1
ATOM 3303 C C . PRO A 1 424 ? 8.438 33.5 19.656 1 94.5 424 PRO A C 1
ATOM 3305 O O . PRO A 1 424 ? 7.516 32.781 19.312 1 94.5 424 PRO A O 1
ATOM 3308 N N . GLU A 1 425 ? 9.172 33.219 20.734 1 94.25 425 GLU A N 1
ATOM 3309 C CA . GLU A 1 425 ? 9.055 31.984 21.5 1 94.25 425 GLU A CA 1
ATOM 3310 C C . GLU A 1 425 ? 7.668 31.859 22.125 1 94.25 425 GLU A C 1
ATOM 3312 O O . GLU A 1 425 ? 7.199 30.75 22.391 1 94.25 425 GLU A O 1
ATOM 3317 N N . ASN A 1 426 ? 7.035 33 22.281 1 91.75 426 ASN A N 1
ATOM 3318 C CA . ASN A 1 426 ? 5.723 32.969 22.922 1 91.75 426 ASN A CA 1
ATOM 3319 C C . ASN A 1 426 ? 4.629 32.562 21.938 1 91.75 426 ASN A C 1
ATOM 3321 O O . ASN A 1 426 ? 3.492 32.312 22.344 1 91.75 426 ASN A O 1
ATOM 3325 N N . PHE A 1 427 ? 4.953 32.375 20.703 1 93.31 427 PHE A N 1
ATOM 3326 C CA . PHE A 1 427 ? 3.938 32.188 19.672 1 93.31 427 PHE A CA 1
ATOM 3327 C C . PHE A 1 427 ? 4.055 30.781 19.062 1 93.31 427 PHE A C 1
ATOM 3329 O O . PHE A 1 427 ? 3.383 30.469 18.078 1 93.31 427 PHE A O 1
ATOM 3336 N N . VAL A 1 428 ? 4.871 29.906 19.656 1 96.5 428 VAL A N 1
ATOM 3337 C CA . VAL A 1 428 ? 5.145 28.625 19 1 96.5 428 VAL A CA 1
ATOM 3338 C C . VAL A 1 428 ? 4.379 27.516 19.703 1 96.5 428 VAL A C 1
ATOM 3340 O O . VAL A 1 428 ? 4.582 26.328 19.422 1 96.5 428 VAL A O 1
ATOM 3343 N N . GLY A 1 429 ? 3.564 27.844 20.656 1 94.75 429 GLY A N 1
ATOM 3344 C CA . GLY A 1 429 ? 2.752 26.859 21.359 1 94.75 429 GLY A CA 1
ATOM 3345 C C . GLY A 1 429 ? 3.57 25.75 21.984 1 94.75 429 GLY A C 1
ATOM 3346 O O . GLY A 1 429 ? 4.543 26.016 22.703 1 94.75 429 GLY A O 1
ATOM 3347 N N . ARG A 1 430 ? 3.191 24.516 21.703 1 96.75 430 ARG A N 1
ATOM 3348 C CA . ARG A 1 430 ? 3.818 23.344 22.312 1 96.75 430 ARG A CA 1
ATOM 3349 C C . ARG A 1 430 ? 4.91 22.781 21.406 1 96.75 430 ARG A C 1
ATOM 3351 O O . ARG A 1 430 ? 5.414 21.672 21.656 1 96.75 430 ARG A O 1
ATOM 3358 N N . ALA A 1 431 ? 5.289 23.5 20.375 1 97.94 431 ALA A N 1
ATOM 3359 C CA . ALA A 1 431 ? 6.164 22.953 19.344 1 97.94 431 ALA A CA 1
ATOM 3360 C C . ALA A 1 431 ? 7.41 22.312 19.953 1 97.94 431 ALA A C 1
ATOM 3362 O O . ALA A 1 431 ? 7.742 21.172 19.656 1 97.94 431 ALA A O 1
ATOM 3363 N N . PRO A 1 432 ? 8.125 23.016 20.906 1 98.25 432 PRO A N 1
ATOM 3364 C CA . PRO A 1 432 ? 9.312 22.391 21.5 1 98.25 432 PRO A CA 1
ATOM 3365 C C . PRO A 1 432 ? 8.992 21.094 22.219 1 98.25 432 PRO A C 1
ATOM 3367 O O . PRO A 1 432 ? 9.711 20.094 22.062 1 98.25 432 PRO A O 1
ATOM 3370 N N . GLN A 1 433 ? 7.883 21.062 22.969 1 97.75 433 GLN A N 1
ATOM 3371 C CA . GLN A 1 433 ? 7.484 19.875 23.703 1 97.75 433 GLN A CA 1
ATOM 3372 C C . GLN A 1 433 ? 7.09 18.734 22.766 1 97.75 433 GLN A C 1
ATOM 3374 O O . GLN A 1 433 ? 7.363 17.578 23.031 1 97.75 433 GLN A O 1
ATOM 3379 N N . GLN A 1 434 ? 6.418 19.094 21.703 1 98.12 434 GLN A N 1
ATOM 3380 C CA . GLN A 1 434 ? 6.004 18.094 20.734 1 98.12 434 GLN A CA 1
ATOM 3381 C C . GLN A 1 434 ? 7.215 17.406 20.109 1 98.12 434 GLN A C 1
ATOM 3383 O O . GLN A 1 434 ? 7.188 16.188 19.859 1 98.12 434 GLN A O 1
ATOM 3388 N N . VAL A 1 435 ? 8.305 18.172 19.812 1 98.75 435 VAL A N 1
ATOM 3389 C CA . VAL A 1 435 ? 9.531 17.609 19.281 1 98.75 435 VAL A CA 1
ATOM 3390 C C . VAL A 1 435 ? 10.117 16.609 20.281 1 98.75 435 VAL A C 1
ATOM 3392 O O . VAL A 1 435 ? 10.453 15.477 19.922 1 98.75 435 VAL A O 1
ATOM 3395 N N . GLU A 1 436 ? 10.18 17.047 21.547 1 98.56 436 GLU A N 1
ATOM 3396 C CA . GLU A 1 436 ? 10.75 16.203 22.594 1 98.56 436 GLU A CA 1
ATOM 3397 C C . GLU A 1 436 ? 9.945 14.906 22.75 1 98.56 436 GLU A C 1
ATOM 3399 O O . GLU A 1 436 ? 10.523 13.82 22.844 1 98.56 436 GLU A O 1
ATOM 3404 N N . GLU A 1 437 ? 8.656 15.023 22.781 1 98.06 437 GLU A N 1
ATOM 3405 C CA . GLU A 1 437 ? 7.773 13.875 22.969 1 98.06 437 GLU A CA 1
ATOM 3406 C C . GLU A 1 437 ? 7.863 12.922 21.781 1 98.06 437 GLU A C 1
ATOM 3408 O O . GLU A 1 437 ? 7.871 11.703 21.953 1 98.06 437 GLU A O 1
ATOM 3413 N N . PHE A 1 438 ? 7.898 13.469 20.578 1 98.69 438 PHE A N 1
ATOM 3414 C CA . PHE A 1 438 ? 7.98 12.641 19.375 1 98.69 438 PHE A CA 1
ATOM 3415 C C . PHE A 1 438 ? 9.281 11.852 19.359 1 98.69 438 PHE A C 1
ATOM 3417 O O . PHE A 1 438 ? 9.289 10.664 19.031 1 98.69 438 PHE A O 1
ATOM 3424 N N . ILE A 1 439 ? 10.367 12.516 19.688 1 98.81 439 ILE A N 1
ATOM 3425 C CA . ILE A 1 439 ? 11.664 11.844 19.703 1 98.81 439 ILE A CA 1
ATOM 3426 C C . ILE A 1 439 ? 11.672 10.758 20.766 1 98.81 439 ILE A C 1
ATOM 3428 O O . ILE A 1 439 ? 12.047 9.617 20.5 1 98.81 439 ILE A O 1
ATOM 3432 N N . ALA A 1 440 ? 11.188 11.062 21.922 1 98.5 440 ALA A N 1
ATOM 3433 C CA . ALA A 1 440 ? 11.258 10.156 23.062 1 98.5 440 ALA A CA 1
ATOM 3434 C C . ALA A 1 440 ? 10.336 8.953 22.859 1 98.5 440 ALA A C 1
ATOM 3436 O O . ALA A 1 440 ? 10.688 7.824 23.219 1 98.5 440 ALA A O 1
ATOM 3437 N N . ASN A 1 441 ? 9.148 9.219 22.281 1 97.94 441 ASN A N 1
ATOM 3438 C CA . ASN A 1 441 ? 8.109 8.188 22.297 1 97.94 441 ASN A CA 1
ATOM 3439 C C . ASN A 1 441 ? 8.031 7.445 20.969 1 97.94 441 ASN A C 1
ATOM 3441 O O . ASN A 1 441 ? 7.48 6.344 20.906 1 97.94 441 ASN A O 1
ATOM 3445 N N . VAL A 1 442 ? 8.539 8.031 19.891 1 98.44 442 VAL A N 1
ATOM 3446 C CA . VAL A 1 442 ? 8.375 7.418 18.594 1 98.44 442 VAL A CA 1
ATOM 3447 C C . VAL A 1 442 ? 9.734 7.051 18 1 98.44 442 VAL A C 1
ATOM 3449 O O . VAL A 1 442 ? 9.992 5.883 17.703 1 98.44 442 VAL A O 1
ATOM 3452 N N . LEU A 1 443 ? 10.672 7.984 17.969 1 98.81 443 LEU A N 1
ATOM 3453 C CA . LEU A 1 443 ? 11.922 7.789 17.25 1 98.81 443 LEU A CA 1
ATOM 3454 C C . LEU A 1 443 ? 12.914 6.984 18.078 1 98.81 443 LEU A C 1
ATOM 3456 O O . LEU A 1 443 ? 13.539 6.047 17.578 1 98.81 443 LEU A O 1
ATOM 3460 N N . GLN A 1 444 ? 13.055 7.344 19.344 1 98.69 444 GLN A N 1
ATOM 3461 C CA . GLN A 1 444 ? 14.078 6.715 20.172 1 98.69 444 GLN A CA 1
ATOM 3462 C C . GLN A 1 444 ? 13.852 5.211 20.281 1 98.69 444 GLN A C 1
ATOM 3464 O O . GLN A 1 444 ? 14.797 4.43 20.219 1 98.69 444 GLN A O 1
ATOM 3469 N N . PRO A 1 445 ? 12.594 4.746 20.516 1 98.62 445 PRO A N 1
ATOM 3470 C CA . PRO A 1 445 ? 12.359 3.301 20.531 1 98.62 445 PRO A CA 1
ATOM 3471 C C . PRO A 1 445 ? 12.812 2.611 19.25 1 98.62 445 PRO A C 1
ATOM 3473 O O . PRO A 1 445 ? 13.297 1.478 19.281 1 98.62 445 PRO A O 1
ATOM 3476 N N . ILE A 1 446 ? 12.633 3.225 18.094 1 98.69 446 ILE A N 1
ATOM 3477 C CA . ILE A 1 446 ? 13.086 2.678 16.812 1 98.69 446 ILE A CA 1
ATOM 3478 C C . ILE A 1 446 ? 14.602 2.527 16.828 1 98.69 446 ILE A C 1
ATOM 3480 O O . ILE A 1 446 ? 15.133 1.488 16.422 1 98.69 446 ILE A O 1
ATOM 3484 N N . PHE A 1 447 ? 15.328 3.566 17.344 1 98.62 447 PHE A N 1
ATOM 3485 C CA . PHE A 1 447 ? 16.781 3.557 17.359 1 98.62 447 PHE A CA 1
ATOM 3486 C C . PHE A 1 447 ? 17.312 2.512 18.344 1 98.62 447 PHE A C 1
ATOM 3488 O O . PHE A 1 447 ? 18.281 1.807 18.062 1 98.62 447 PHE A O 1
ATOM 3495 N N . ASP A 1 448 ? 16.641 2.459 19.5 1 98.56 448 ASP A N 1
ATOM 3496 C CA . ASP A 1 448 ? 17.047 1.486 20.5 1 98.56 448 ASP A CA 1
ATOM 3497 C C . ASP A 1 448 ? 16.922 0.059 19.984 1 98.56 448 ASP A C 1
ATOM 3499 O O . ASP A 1 448 ? 17.75 -0.801 20.297 1 98.56 448 ASP A O 1
ATOM 3503 N N . ALA A 1 449 ? 15.945 -0.185 19.125 1 98.19 449 ALA A N 1
ATOM 3504 C CA . ALA A 1 449 ? 15.688 -1.519 18.594 1 98.19 449 ALA A CA 1
ATOM 3505 C C . ALA A 1 449 ? 16.594 -1.819 17.406 1 98.19 449 ALA A C 1
ATOM 3507 O O . ALA A 1 449 ? 16.734 -2.975 17 1 98.19 449 ALA A O 1
ATOM 3508 N N . ASN A 1 450 ? 17.234 -0.754 16.875 1 98 450 ASN A N 1
ATOM 3509 C CA . ASN A 1 450 ? 18.031 -0.925 15.656 1 98 450 ASN A CA 1
ATOM 3510 C C . ASN A 1 450 ? 19.328 -0.129 15.719 1 98 450 ASN A C 1
ATOM 3512 O O . ASN A 1 450 ? 19.609 0.689 14.844 1 98 450 ASN A O 1
ATOM 3516 N N . PRO A 1 451 ? 20.219 -0.345 16.656 1 96.94 451 PRO A N 1
ATOM 3517 C CA . PRO A 1 451 ? 21.422 0.484 16.844 1 96.94 451 PRO A CA 1
ATOM 3518 C C . PRO A 1 451 ? 22.344 0.469 15.641 1 96.94 451 PRO A C 1
ATOM 3520 O O . PRO A 1 451 ? 23 1.472 15.352 1 96.94 451 PRO A O 1
ATOM 3523 N N . ASP A 1 452 ? 22.359 -0.628 14.867 1 95.38 452 ASP A N 1
ATOM 3524 C CA . ASP A 1 452 ? 23.281 -0.778 13.742 1 95.38 452 ASP A CA 1
ATOM 3525 C C . ASP A 1 452 ? 22.812 0.048 12.547 1 95.38 452 ASP A C 1
ATOM 3527 O O . ASP A 1 452 ? 23.594 0.285 11.617 1 95.38 452 ASP A O 1
ATOM 3531 N N . ALA A 1 453 ? 21.547 0.484 12.578 1 95.31 453 ALA A N 1
ATOM 3532 C CA . ALA A 1 453 ? 20.984 1.191 11.43 1 95.31 453 ALA A CA 1
ATOM 3533 C C . ALA A 1 453 ? 21.062 2.703 11.633 1 95.31 453 ALA A C 1
ATOM 3535 O O . ALA A 1 453 ? 20.828 3.471 10.695 1 95.31 453 ALA A O 1
ATOM 3536 N N . VAL A 1 454 ? 21.438 3.158 12.789 1 94.69 454 VAL A N 1
ATOM 3537 C CA . VAL A 1 454 ? 21.344 4.566 13.172 1 94.69 454 VAL A CA 1
ATOM 3538 C C . VAL A 1 454 ? 22.438 5.359 12.461 1 94.69 454 VAL A C 1
ATOM 3540 O O . VAL A 1 454 ? 22.203 6.469 11.977 1 94.69 454 VAL A O 1
ATOM 3543 N N . GLU A 1 455 ? 23.656 4.75 12.398 1 91.44 455 GLU A N 1
ATOM 3544 C CA . GLU A 1 455 ? 24.766 5.461 11.773 1 91.44 455 GLU A CA 1
ATOM 3545 C C . GLU A 1 455 ? 24.938 5.039 10.32 1 91.44 455 GLU A C 1
ATOM 3547 O O . GLU A 1 455 ? 25.641 4.07 10.023 1 91.44 455 GLU A O 1
ATOM 3552 N N . GLN A 1 456 ? 24.219 5.672 9.477 1 88.69 456 GLN A N 1
ATOM 3553 C CA . GLN A 1 456 ? 24.344 5.477 8.031 1 88.69 456 GLN A CA 1
ATOM 3554 C C . GLN A 1 456 ? 24.891 6.727 7.352 1 88.69 456 GLN A C 1
ATOM 3556 O O . GLN A 1 456 ? 24.594 7.848 7.77 1 88.69 456 GLN A O 1
ATOM 3561 N N . HIS A 1 457 ? 25.734 6.465 6.391 1 85.12 457 HIS A N 1
ATOM 3562 C CA . HIS A 1 457 ? 26.297 7.559 5.602 1 85.12 457 HIS A CA 1
ATOM 3563 C C . HIS A 1 457 ? 26.281 7.23 4.113 1 85.12 457 HIS A C 1
ATOM 3565 O O . HIS A 1 457 ? 26.266 6.059 3.732 1 85.12 457 HIS A O 1
ATOM 3571 N N . ALA A 1 458 ? 26.047 8.328 3.338 1 83.81 458 ALA A N 1
ATOM 3572 C CA . ALA A 1 458 ? 26.109 8.117 1.896 1 83.81 458 ALA A CA 1
ATOM 3573 C C . ALA A 1 458 ? 26.969 9.188 1.222 1 83.81 458 ALA A C 1
ATOM 3575 O O . ALA A 1 458 ? 26.844 10.375 1.529 1 83.81 458 ALA A O 1
ATOM 3576 N N . SER A 1 459 ? 27.859 8.602 0.385 1 79.25 459 SER A N 1
ATOM 3577 C CA . SER A 1 459 ? 28.594 9.477 -0.521 1 79.25 459 SER A CA 1
ATOM 3578 C C . SER A 1 459 ? 27.984 9.461 -1.92 1 79.25 459 SER A C 1
ATOM 3580 O O . SER A 1 459 ? 27.578 8.406 -2.414 1 79.25 459 SER A O 1
ATOM 3582 N N . LEU A 1 460 ? 27.766 10.672 -2.447 1 80.69 460 LEU A N 1
ATOM 3583 C CA . LEU A 1 460 ? 27.109 10.742 -3.744 1 80.69 460 LEU A CA 1
ATOM 3584 C C . LEU A 1 460 ? 28.125 10.914 -4.867 1 80.69 460 LEU A C 1
ATOM 3586 O O . LEU A 1 460 ? 29.094 11.648 -4.715 1 80.69 460 LEU A O 1
ATOM 3590 N N . SER A 1 461 ? 27.906 10.094 -5.77 1 69.19 461 SER A N 1
ATOM 3591 C CA . SER A 1 461 ? 28.688 10.266 -6.996 1 69.19 461 SER A CA 1
ATOM 3592 C C . SER A 1 461 ? 27.812 10.852 -8.109 1 69.19 461 SER A C 1
ATOM 3594 O O . SER A 1 461 ? 26.656 10.461 -8.273 1 69.19 461 SER A O 1
ATOM 3596 N N . VAL A 1 462 ? 28.344 11.977 -8.719 1 57.94 462 VAL A N 1
ATOM 3597 C CA . VAL A 1 462 ? 27.609 12.609 -9.812 1 57.94 462 VAL A CA 1
ATOM 3598 C C . VAL A 1 462 ? 28.016 11.984 -11.141 1 57.94 462 VAL A C 1
ATOM 3600 O O . VAL A 1 462 ? 29.203 11.75 -11.391 1 57.94 462 VAL A O 1
ATOM 3603 N N . MET B 1 1 ? -22.484 2.789 1.605 1 96.38 1 MET B N 1
ATOM 3604 C CA . MET B 1 1 ? -21.312 3.627 1.35 1 96.38 1 MET B CA 1
ATOM 3605 C C . MET B 1 1 ? -21.734 5.055 1.017 1 96.38 1 MET B C 1
ATOM 3607 O O . MET B 1 1 ? -21.109 6.012 1.476 1 96.38 1 MET B O 1
ATOM 3611 N N . GLN B 1 2 ? -22.859 5.184 0.318 1 95.44 2 GLN B N 1
ATOM 3612 C CA . GLN B 1 2 ? -23.375 6.508 -0.019 1 95.44 2 GLN B CA 1
ATOM 3613 C C . GLN B 1 2 ? -23.703 7.305 1.239 1 95.44 2 GLN B C 1
ATOM 3615 O O . GLN B 1 2 ? -23.406 8.5 1.316 1 95.44 2 GLN B O 1
ATOM 3620 N N . TYR B 1 3 ? -24.297 6.648 2.143 1 97.25 3 TYR B N 1
ATOM 3621 C CA . TYR B 1 3 ? -24.609 7.328 3.396 1 97.25 3 TYR B CA 1
ATOM 3622 C C . TYR B 1 3 ? -23.328 7.727 4.125 1 97.25 3 TYR B C 1
ATOM 3624 O O . TYR B 1 3 ? -23.234 8.836 4.66 1 97.25 3 TYR B O 1
ATOM 3632 N N . ILE B 1 4 ? -22.391 6.82 4.18 1 98.25 4 ILE B N 1
ATOM 3633 C CA . ILE B 1 4 ? -21.156 7.043 4.914 1 98.25 4 ILE B CA 1
ATOM 3634 C C . ILE B 1 4 ? -20.469 8.305 4.391 1 98.25 4 ILE B C 1
ATOM 3636 O O . ILE B 1 4 ? -19.938 9.102 5.172 1 98.25 4 ILE B O 1
ATOM 3640 N N . PHE B 1 5 ? -20.547 8.523 3.045 1 97.62 5 PHE B N 1
ATOM 3641 C CA . PHE B 1 5 ? -19.875 9.664 2.447 1 97.62 5 PHE B CA 1
ATOM 3642 C C . PHE B 1 5 ? -20.859 10.797 2.178 1 97.62 5 PHE B C 1
ATOM 3644 O O . PHE B 1 5 ? -20.531 11.742 1.452 1 97.62 5 PHE B O 1
ATOM 3651 N N . SER B 1 6 ? -22.031 10.766 2.779 1 97.19 6 SER B N 1
ATOM 3652 C CA . SER B 1 6 ? -23.062 11.781 2.584 1 97.19 6 SER B CA 1
ATOM 3653 C C . SER B 1 6 ? -22.797 13.008 3.447 1 97.19 6 SER B C 1
ATOM 3655 O O . SER B 1 6 ? -22.062 12.93 4.441 1 97.19 6 SER B O 1
ATOM 3657 N N . ASP B 1 7 ? -23.438 14.047 3.109 1 95.69 7 ASP B N 1
ATOM 3658 C CA . ASP B 1 7 ? -23.375 15.273 3.898 1 95.69 7 ASP B CA 1
ATOM 3659 C C . ASP B 1 7 ? -24 15.07 5.277 1 95.69 7 ASP B C 1
ATOM 3661 O O . ASP B 1 7 ? -23.516 15.617 6.27 1 95.69 7 ASP B O 1
ATOM 3665 N N . ASP B 1 8 ? -24.984 14.336 5.277 1 97.31 8 ASP B N 1
ATOM 3666 C CA . ASP B 1 8 ? -25.672 14.094 6.543 1 97.31 8 ASP B CA 1
ATOM 3667 C C . ASP B 1 8 ? -24.734 13.445 7.559 1 97.31 8 ASP B C 1
ATOM 3669 O O . ASP B 1 8 ? -24.656 13.883 8.711 1 97.31 8 ASP B O 1
ATOM 3673 N N . ASN B 1 9 ? -24.047 12.398 7.113 1 98.19 9 ASN B N 1
ATOM 3674 C CA . ASN B 1 9 ? -23.094 11.766 8.008 1 98.19 9 ASN B CA 1
ATOM 3675 C C . ASN B 1 9 ? -21.953 12.703 8.375 1 98.19 9 ASN B C 1
ATOM 3677 O O . ASN B 1 9 ? -21.5 12.727 9.523 1 98.19 9 ASN B O 1
ATOM 3681 N N . LYS B 1 10 ? -21.516 13.438 7.457 1 97.69 10 LYS B N 1
ATOM 3682 C CA . LYS B 1 10 ? -20.438 14.398 7.664 1 97.69 10 LYS B CA 1
ATOM 3683 C C . LYS B 1 10 ? -20.797 15.414 8.742 1 97.69 10 LYS B C 1
ATOM 3685 O O . LYS B 1 10 ? -20.078 15.578 9.719 1 97.69 10 LYS B O 1
ATOM 3690 N N . PHE B 1 11 ? -21.969 16.047 8.625 1 98 11 PHE B N 1
ATOM 3691 C CA . PHE B 1 11 ? -22.297 17.156 9.5 1 98 11 PHE B CA 1
ATOM 3692 C C . PHE B 1 11 ? -22.75 16.656 10.867 1 98 11 PHE B C 1
ATOM 3694 O O . PHE B 1 11 ? -22.5 17.312 11.883 1 98 11 PHE B O 1
ATOM 3701 N N . ARG B 1 12 ? -23.328 15.508 10.906 1 98.31 12 ARG B N 1
ATOM 3702 C CA . ARG B 1 12 ? -23.625 14.891 12.195 1 98.31 12 ARG B CA 1
ATOM 3703 C C . ARG B 1 12 ? -22.328 14.547 12.938 1 98.31 12 ARG B C 1
ATOM 3705 O O . ARG B 1 12 ? -22.25 14.703 14.156 1 98.31 12 ARG B O 1
ATOM 3712 N N . THR B 1 13 ? -21.344 14.086 12.18 1 98.56 13 THR B N 1
ATOM 3713 C CA . THR B 1 13 ? -20.047 13.773 12.773 1 98.56 13 THR B CA 1
ATOM 3714 C C . THR B 1 13 ? -19.359 15.047 13.258 1 98.56 13 THR B C 1
ATOM 3716 O O . THR B 1 13 ? -18.703 15.047 14.297 1 98.56 13 THR B O 1
ATOM 3719 N N . TRP B 1 14 ? -19.5 16.172 12.5 1 98.5 14 TRP B N 1
ATOM 3720 C CA . TRP B 1 14 ? -19 17.453 12.977 1 98.5 14 TRP B CA 1
ATOM 3721 C C . TRP B 1 14 ? -19.562 17.781 14.359 1 98.5 14 TRP B C 1
ATOM 3723 O O . TRP B 1 14 ? -18.812 18.156 15.266 1 98.5 14 TRP B O 1
ATOM 3733 N N . ARG B 1 15 ? -20.844 17.641 14.5 1 98.62 15 ARG B N 1
ATOM 3734 C CA . ARG B 1 15 ? -21.5 18.016 15.758 1 98.62 15 ARG B CA 1
ATOM 3735 C C . ARG B 1 15 ? -21.078 17.062 16.891 1 98.62 15 ARG B C 1
ATOM 3737 O O . ARG B 1 15 ? -20.891 17.5 18.016 1 98.62 15 ARG B O 1
ATOM 3744 N N . ARG B 1 16 ? -20.922 15.766 16.562 1 98.69 16 ARG B N 1
ATOM 3745 C CA . ARG B 1 16 ? -20.422 14.844 17.562 1 98.69 16 ARG B CA 1
ATOM 3746 C C . ARG B 1 16 ? -19.016 15.258 18.031 1 98.69 16 ARG B C 1
ATOM 3748 O O . ARG B 1 16 ? -18.688 15.133 19.219 1 98.69 16 ARG B O 1
ATOM 3755 N N . LEU B 1 17 ? -18.219 15.695 17.109 1 98.75 17 LEU B N 1
ATOM 3756 C CA . LEU B 1 17 ? -16.859 16.156 17.453 1 98.75 17 LEU B CA 1
ATOM 3757 C C . LEU B 1 17 ? -16.922 17.422 18.297 1 98.75 17 LEU B C 1
ATOM 3759 O O . LEU B 1 17 ? -16.109 17.578 19.219 1 98.75 17 LEU B O 1
ATOM 3763 N N . TRP B 1 18 ? -17.844 18.312 17.969 1 98.44 18 TRP B N 1
ATOM 3764 C CA . TRP B 1 18 ? -17.984 19.531 18.781 1 98.44 18 TRP B CA 1
ATOM 3765 C C . TRP B 1 18 ? -18.453 19.188 20.188 1 98.44 18 TRP B C 1
ATOM 3767 O O . TRP B 1 18 ? -17.984 19.797 21.156 1 98.44 18 TRP B O 1
ATOM 3777 N N . VAL B 1 19 ? -19.359 18.25 20.312 1 98.69 19 VAL B N 1
ATOM 3778 C CA . VAL B 1 19 ? -19.797 17.797 21.625 1 98.69 19 VAL B CA 1
ATOM 3779 C C . VAL B 1 19 ? -18.625 17.188 22.391 1 98.69 19 VAL B C 1
ATOM 3781 O O . VAL B 1 19 ? -18.406 17.484 23.562 1 98.69 19 VAL B O 1
ATOM 3784 N N . ALA B 1 20 ? -17.875 16.344 21.703 1 98.56 20 ALA B N 1
ATOM 3785 C CA . ALA B 1 20 ? -16.703 15.711 22.312 1 98.56 20 ALA B CA 1
ATOM 3786 C C . ALA B 1 20 ? -15.695 16.766 22.781 1 98.56 20 ALA B C 1
ATOM 3788 O O . ALA B 1 20 ? -15.094 16.625 23.844 1 98.56 20 ALA B O 1
ATOM 3789 N N . LEU B 1 21 ? -15.484 17.781 21.984 1 98.31 21 LEU B N 1
ATOM 3790 C CA . LEU B 1 21 ? -14.562 18.859 22.328 1 98.31 21 LEU B CA 1
ATOM 3791 C C . LEU B 1 21 ? -15.023 19.594 23.578 1 98.31 21 LEU B C 1
ATOM 3793 O O . LEU B 1 21 ? -14.242 19.766 24.516 1 98.31 21 LEU B O 1
ATOM 3797 N N . ALA B 1 22 ? -16.297 20 23.609 1 97.75 22 ALA B N 1
ATOM 3798 C CA . ALA B 1 22 ? -16.859 20.719 24.75 1 97.75 22 ALA B CA 1
ATOM 3799 C C . ALA B 1 22 ? -16.766 19.875 26.031 1 97.75 22 ALA B C 1
ATOM 3801 O O . ALA B 1 22 ? -16.391 20.391 27.094 1 97.75 22 ALA B O 1
ATOM 3802 N N . ARG B 1 23 ? -17.094 18.641 25.891 1 98.31 23 ARG B N 1
ATOM 3803 C CA . ARG B 1 23 ? -17.062 17.75 27.047 1 98.31 23 ARG B CA 1
ATOM 3804 C C . ARG B 1 23 ? -15.641 17.578 27.562 1 98.31 23 ARG B C 1
ATOM 3806 O O . ARG B 1 23 ? -15.406 17.625 28.766 1 98.31 23 ARG B O 1
ATOM 3813 N N . ALA B 1 24 ? -14.711 17.328 26.672 1 98.12 24 ALA B N 1
ATOM 3814 C CA . ALA B 1 24 ? -13.32 17.156 27.062 1 98.12 24 ALA B CA 1
ATOM 3815 C C . ALA B 1 24 ? -12.773 18.406 27.75 1 98.12 24 ALA B C 1
ATOM 3817 O O . ALA B 1 24 ? -12.055 18.312 28.75 1 98.12 24 ALA B O 1
ATOM 3818 N N . GLU B 1 25 ? -13.102 19.562 27.156 1 97.81 25 GLU B N 1
ATOM 3819 C CA . GLU B 1 25 ? -12.648 20.828 27.719 1 97.81 25 GLU B CA 1
ATOM 3820 C C . GLU B 1 25 ? -13.266 21.062 29.094 1 97.81 25 GLU B C 1
ATOM 3822 O O . GLU B 1 25 ? -12.586 21.516 30.031 1 97.81 25 GLU B O 1
ATOM 3827 N N . MET B 1 26 ? -14.508 20.797 29.234 1 97.5 26 MET B N 1
ATOM 3828 C CA . MET B 1 26 ? -15.195 20.906 30.531 1 97.5 26 MET B CA 1
ATOM 3829 C C . MET B 1 26 ? -14.539 20 31.578 1 97.5 26 MET B C 1
ATOM 3831 O O . MET B 1 26 ? -14.258 20.438 32.688 1 97.5 26 MET B O 1
ATOM 3835 N N . GLU B 1 27 ? -14.273 18.812 31.203 1 97.62 27 GLU B N 1
ATOM 3836 C CA . GLU B 1 27 ? -13.703 17.812 32.125 1 97.62 27 GLU B CA 1
ATOM 3837 C C . GLU B 1 27 ? -12.289 18.219 32.531 1 97.62 27 GLU B C 1
ATOM 3839 O O . GLU B 1 27 ? -11.852 17.875 33.656 1 97.62 27 GLU B O 1
ATOM 3844 N N . GLN B 1 28 ? -11.602 18.984 31.656 1 97.06 28 GLN B N 1
ATOM 3845 C CA . GLN B 1 28 ? -10.242 19.391 31.969 1 97.06 28 GLN B CA 1
ATOM 3846 C C . GLN B 1 28 ? -10.227 20.75 32.656 1 97.06 28 GLN B C 1
ATOM 3848 O O . GLN B 1 28 ? -9.156 21.328 32.875 1 97.06 28 GLN B O 1
ATOM 3853 N N . GLY B 1 29 ? -11.406 21.359 32.938 1 95.38 29 GLY B N 1
ATOM 3854 C CA . GLY B 1 29 ? -11.453 22.438 33.906 1 95.38 29 GLY B CA 1
ATOM 3855 C C . GLY B 1 29 ? -11.805 23.781 33.312 1 95.38 29 GLY B C 1
ATOM 3856 O O . GLY B 1 29 ? -11.727 24.812 33.969 1 95.38 29 GLY B O 1
ATOM 3857 N N . LEU B 1 30 ? -12.172 23.828 32.062 1 95.25 30 LEU B N 1
ATOM 3858 C CA . LEU B 1 30 ? -12.648 25.109 31.547 1 95.25 30 LEU B CA 1
ATOM 3859 C C . LEU B 1 30 ? -14 25.469 32.156 1 95.25 30 LEU B C 1
ATOM 3861 O O . LEU B 1 30 ? -15.031 24.891 31.797 1 95.25 30 LEU B O 1
ATOM 3865 N N . THR B 1 31 ? -14.031 26.516 32.938 1 93.38 31 THR B N 1
ATOM 3866 C CA . THR B 1 31 ? -15.172 26.812 33.781 1 93.38 31 THR B CA 1
ATOM 3867 C C . THR B 1 31 ? -16.281 27.5 33 1 93.38 31 THR B C 1
ATOM 3869 O O . THR B 1 31 ? -17.438 27.531 33.438 1 93.38 31 THR B O 1
ATOM 3872 N N . ASN B 1 32 ? -15.984 28.031 31.922 1 93.25 32 ASN B N 1
ATOM 3873 C CA . ASN B 1 32 ? -17 28.688 31.109 1 93.25 32 ASN B CA 1
ATOM 3874 C C . ASN B 1 32 ? -17.859 27.688 30.359 1 93.25 32 ASN B C 1
ATOM 3876 O O . ASN B 1 32 ? -18.828 28.062 29.688 1 93.25 32 ASN B O 1
ATOM 3880 N N . ILE B 1 33 ? -17.531 26.453 30.422 1 96.81 33 ILE B N 1
ATOM 3881 C CA . ILE B 1 33 ? -18.344 25.391 29.828 1 96.81 33 ILE B CA 1
ATOM 3882 C C . ILE B 1 33 ? -19.078 24.625 30.922 1 96.81 33 ILE B C 1
ATOM 3884 O O . ILE B 1 33 ? -18.469 24.062 31.828 1 96.81 33 ILE B O 1
ATOM 3888 N N . THR B 1 34 ? -20.422 24.578 30.875 1 97.19 34 THR B N 1
ATOM 3889 C CA . THR B 1 34 ? -21.234 23.953 31.906 1 97.19 34 THR B CA 1
ATOM 3890 C C . THR B 1 34 ? -21.875 22.672 31.391 1 97.19 34 THR B C 1
ATOM 3892 O O . THR B 1 34 ? -21.969 22.453 30.188 1 97.19 34 THR B O 1
ATOM 3895 N N . PRO B 1 35 ? -22.266 21.812 32.312 1 97.62 35 PRO B N 1
ATOM 3896 C CA . PRO B 1 35 ? -22.953 20.578 31.922 1 97.62 35 PRO B CA 1
ATOM 3897 C C . PRO B 1 35 ? -24.203 20.859 31.109 1 97.62 35 PRO B C 1
ATOM 3899 O O . PRO B 1 35 ? -24.547 20.078 30.203 1 97.62 35 PRO B O 1
ATOM 3902 N N . GLU B 1 36 ? -24.844 21.922 31.438 1 97.81 36 GLU B N 1
ATOM 3903 C CA . GLU B 1 36 ? -26.062 22.281 30.719 1 97.81 36 GLU B CA 1
ATOM 3904 C C . GLU B 1 36 ? -25.766 22.609 29.266 1 97.81 36 GLU B C 1
ATOM 3906 O O . GLU B 1 36 ? -26.562 22.266 28.375 1 97.81 36 GLU B O 1
ATOM 3911 N N . MET B 1 37 ? -24.703 23.312 28.984 1 97.81 37 MET B N 1
ATOM 3912 C CA . MET B 1 37 ? -24.297 23.656 27.625 1 97.81 37 MET B CA 1
ATOM 3913 C C . MET B 1 37 ? -23.984 22.406 26.812 1 97.81 37 MET B C 1
ATOM 3915 O O . MET B 1 37 ? -24.422 22.281 25.672 1 97.81 37 MET B O 1
ATOM 3919 N N . VAL B 1 38 ? -23.281 21.469 27.422 1 98.25 38 VAL B N 1
ATOM 3920 C CA . VAL B 1 38 ? -22.922 20.219 26.766 1 98.25 38 VAL B CA 1
ATOM 3921 C C . VAL B 1 38 ? -24.172 19.406 26.453 1 98.25 38 VAL B C 1
ATOM 3923 O O . VAL B 1 38 ? -24.312 18.844 25.359 1 98.25 38 VAL B O 1
ATOM 3926 N N . ALA B 1 39 ? -25.078 19.328 27.422 1 98.31 39 ALA B N 1
ATOM 3927 C CA . ALA B 1 39 ? -26.344 18.609 27.234 1 98.31 39 ALA B CA 1
ATOM 3928 C C . ALA B 1 39 ? -27.156 19.203 26.078 1 98.31 39 ALA B C 1
ATOM 3930 O O . ALA B 1 39 ? -27.812 18.484 25.328 1 98.31 39 ALA B O 1
ATOM 3931 N N . GLU B 1 40 ? -27.156 20.5 26.016 1 98.31 40 GLU B N 1
ATOM 3932 C CA . GLU B 1 40 ? -27.859 21.188 24.938 1 98.31 40 GLU B CA 1
ATOM 3933 C C . GLU B 1 40 ? -27.297 20.812 23.578 1 98.31 40 GLU B C 1
ATOM 3935 O O . GLU B 1 40 ? -28.047 20.578 22.625 1 98.31 40 GLU B O 1
ATOM 3940 N N . LEU B 1 41 ? -25.984 20.812 23.453 1 98.5 41 LEU B N 1
ATOM 3941 C CA . LEU B 1 41 ? -25.328 20.406 22.219 1 98.5 41 LEU B CA 1
ATOM 3942 C C . LEU B 1 41 ? -25.688 18.969 21.859 1 98.5 41 LEU B C 1
ATOM 3944 O O . LEU B 1 41 ? -26.031 18.672 20.703 1 98.5 41 LEU B O 1
ATOM 3948 N N . GLU B 1 42 ? -25.641 18.094 22.812 1 98.19 42 GLU B N 1
ATOM 3949 C CA . GLU B 1 42 ? -25.938 16.688 22.609 1 98.19 42 GLU B CA 1
ATOM 3950 C C . GLU B 1 42 ? -27.344 16.469 22.078 1 98.19 42 GLU B C 1
ATOM 3952 O O . GLU B 1 42 ? -27.594 15.586 21.266 1 98.19 42 GLU B O 1
ATOM 3957 N N . ALA B 1 43 ? -28.203 17.25 22.547 1 98.19 43 ALA B N 1
ATOM 3958 C CA . ALA B 1 43 ? -29.625 17.094 22.203 1 98.19 43 ALA B CA 1
ATOM 3959 C C . ALA B 1 43 ? -29.875 17.391 20.734 1 98.19 43 ALA B C 1
ATOM 3961 O O . ALA B 1 43 ? -30.891 16.984 20.172 1 98.19 43 ALA B O 1
ATOM 3962 N N . HIS B 1 44 ? -28.922 18.062 20.078 1 98.31 44 HIS B N 1
ATOM 3963 C CA . HIS B 1 44 ? -29.172 18.5 18.719 1 98.31 44 HIS B CA 1
ATOM 3964 C C . HIS B 1 44 ? -28.094 18 17.766 1 98.31 44 HIS B C 1
ATOM 3966 O O . HIS B 1 44 ? -27.781 18.656 16.766 1 98.31 44 HIS B O 1
ATOM 3972 N N . VAL B 1 45 ? -27.516 16.906 18.062 1 97.94 45 VAL B N 1
ATOM 3973 C CA . VAL B 1 45 ? -26.453 16.328 17.234 1 97.94 45 VAL B CA 1
ATOM 3974 C C . VAL B 1 45 ? -27.047 15.828 15.922 1 97.94 45 VAL B C 1
ATOM 3976 O O . VAL B 1 45 ? -26.422 15.961 14.867 1 97.94 45 VAL B O 1
ATOM 3979 N N . ASP B 1 46 ? -28.297 15.359 15.914 1 97.12 46 ASP B N 1
ATOM 3980 C CA . ASP B 1 46 ? -28.812 14.625 14.766 1 97.12 46 ASP B CA 1
ATOM 3981 C C . ASP B 1 46 ? -29.828 15.453 13.984 1 97.12 46 ASP B C 1
ATOM 3983 O O . ASP B 1 46 ? -30.156 15.133 12.844 1 97.12 46 ASP B O 1
ATOM 3987 N N . ASP B 1 47 ? -30.359 16.453 14.539 1 96.44 47 ASP B N 1
ATOM 3988 C CA . ASP B 1 47 ? -31.344 17.281 13.844 1 96.44 47 ASP B CA 1
ATOM 3989 C C . ASP B 1 47 ? -30.719 18.562 13.305 1 96.44 47 ASP B C 1
ATOM 3991 O O . ASP B 1 47 ? -31.016 19.656 13.773 1 96.44 47 ASP B O 1
ATOM 3995 N N . ILE B 1 48 ? -30.078 18.516 12.203 1 97.56 48 ILE B N 1
ATOM 3996 C CA . ILE B 1 48 ? -29.297 19.594 11.625 1 97.56 48 ILE B CA 1
ATOM 3997 C C . ILE B 1 48 ? -30.219 20.578 10.906 1 97.56 48 ILE B C 1
ATOM 3999 O O . ILE B 1 48 ? -31.047 20.172 10.078 1 97.56 48 ILE B O 1
ATOM 4003 N N . ASN B 1 49 ? -30.156 21.766 11.211 1 97.69 49 ASN B N 1
ATOM 4004 C CA . ASN B 1 49 ? -30.875 22.828 10.508 1 97.69 49 ASN B CA 1
ATOM 4005 C C . ASN B 1 49 ? -30.125 23.281 9.258 1 97.69 49 ASN B C 1
ATOM 4007 O O . ASN B 1 49 ? -29.672 24.422 9.188 1 97.69 49 ASN B O 1
ATOM 4011 N N . TYR B 1 50 ? -30.266 22.578 8.195 1 97.44 50 TYR B N 1
ATOM 4012 C CA . TYR B 1 50 ? -29.516 22.75 6.965 1 97.44 50 TYR B CA 1
ATOM 4013 C C . TYR B 1 50 ? -29.844 24.094 6.309 1 97.44 50 TYR B C 1
ATOM 4015 O O . TYR B 1 50 ? -28.969 24.75 5.746 1 97.44 50 TYR B O 1
ATOM 4023 N N . GLU B 1 51 ? -31.016 24.453 6.359 1 97.44 51 GLU B N 1
ATOM 4024 C CA . GLU B 1 51 ? -31.453 25.688 5.723 1 97.44 51 GLU B CA 1
ATOM 4025 C C . GLU B 1 51 ? -30.719 26.891 6.312 1 97.44 51 GLU B C 1
ATOM 4027 O O . GLU B 1 51 ? -30.328 27.812 5.586 1 97.44 51 GLU B O 1
ATOM 4032 N N . VAL B 1 52 ? -30.5 26.906 7.629 1 97.56 52 VAL B N 1
ATOM 4033 C CA . VAL B 1 52 ? -29.797 27.984 8.312 1 97.56 52 VAL B CA 1
ATOM 4034 C C . VAL B 1 52 ? -28.328 27.984 7.898 1 97.56 52 VAL B C 1
ATOM 4036 O O . VAL B 1 52 ? -27.75 29.031 7.617 1 97.56 52 VAL B O 1
ATOM 4039 N N . ALA B 1 53 ? -27.734 26.812 7.855 1 96.88 53 ALA B N 1
ATOM 4040 C CA . ALA B 1 53 ? -26.328 26.688 7.484 1 96.88 53 ALA B CA 1
ATOM 4041 C C . ALA B 1 53 ? -26.094 27.172 6.055 1 96.88 53 ALA B C 1
ATOM 4043 O O . ALA B 1 53 ? -25.141 27.891 5.781 1 96.88 53 ALA B O 1
ATOM 4044 N N . ILE B 1 54 ? -26.969 26.781 5.145 1 96.62 54 ILE B N 1
ATOM 4045 C CA . ILE B 1 54 ? -26.844 27.141 3.734 1 96.62 54 ILE B CA 1
ATOM 4046 C C . ILE B 1 54 ? -26.984 28.656 3.57 1 96.62 54 ILE B C 1
ATOM 4048 O O . ILE B 1 54 ? -26.203 29.266 2.832 1 96.62 54 ILE B O 1
ATOM 4052 N N . ALA B 1 55 ? -27.938 29.203 4.238 1 96.62 55 ALA B N 1
ATOM 4053 C CA . ALA B 1 55 ? -28.141 30.656 4.18 1 96.62 55 ALA B CA 1
ATOM 4054 C C . ALA B 1 55 ? -26.922 31.406 4.707 1 96.62 55 ALA B C 1
ATOM 4056 O O . ALA B 1 55 ? -26.5 32.406 4.133 1 96.62 55 ALA B O 1
ATOM 4057 N N . ARG B 1 56 ? -26.438 30.922 5.785 1 95 56 ARG B N 1
ATOM 4058 C CA . ARG B 1 56 ? -25.266 31.547 6.391 1 95 56 ARG B CA 1
ATOM 4059 C C . ARG B 1 56 ? -24.047 31.422 5.488 1 95 56 ARG B C 1
ATOM 4061 O O . ARG B 1 56 ? -23.234 32.344 5.398 1 95 56 ARG B O 1
ATOM 4068 N N . GLU B 1 57 ? -23.844 30.281 4.863 1 92.94 57 GLU B N 1
ATOM 4069 C CA . GLU B 1 57 ? -22.703 30.062 3.979 1 92.94 57 GLU B CA 1
ATOM 4070 C C . GLU B 1 57 ? -22.734 31 2.781 1 92.94 57 GLU B C 1
ATOM 4072 O O . GLU B 1 57 ? -21.688 31.438 2.293 1 92.94 57 GLU B O 1
ATOM 4077 N N . LYS B 1 58 ? -23.859 31.281 2.273 1 93.94 58 LYS B N 1
ATOM 4078 C CA . LYS B 1 58 ? -24.016 32.219 1.169 1 93.94 58 LYS B CA 1
ATOM 4079 C C . LYS B 1 58 ? -23.531 33.625 1.566 1 93.94 58 LYS B C 1
ATOM 4081 O O . LYS B 1 58 ? -23.016 34.375 0.73 1 93.94 58 LYS B O 1
ATOM 4086 N N . LEU B 1 59 ? -23.562 33.906 2.859 1 93.31 59 LEU B N 1
ATOM 4087 C CA . LEU B 1 59 ? -23.203 35.219 3.371 1 93.31 59 LEU B CA 1
ATOM 4088 C C . LEU B 1 59 ? -21.719 35.281 3.682 1 93.31 59 LEU B C 1
ATOM 4090 O O . LEU B 1 59 ? -21.031 36.25 3.309 1 93.31 59 LEU B O 1
ATOM 4094 N N . VAL B 1 60 ? -21.203 34.219 4.297 1 91.31 60 VAL B N 1
ATOM 4095 C CA . VAL B 1 60 ? -19.859 34.344 4.863 1 91.31 60 VAL B CA 1
ATOM 4096 C C . VAL B 1 60 ? -18.875 33.531 4.02 1 91.31 60 VAL B C 1
ATOM 4098 O O . VAL B 1 60 ? -17.656 33.688 4.141 1 91.31 60 VAL B O 1
ATOM 4101 N N . ARG B 1 61 ? -19.391 32.625 3.148 1 89.62 61 ARG B N 1
ATOM 4102 C CA . ARG B 1 61 ? -18.609 31.812 2.215 1 89.62 61 ARG B CA 1
ATOM 4103 C C . ARG B 1 61 ? -17.625 30.906 2.959 1 89.62 61 ARG B C 1
ATOM 4105 O O . ARG B 1 61 ? -16.453 30.797 2.566 1 89.62 61 ARG B O 1
ATOM 4112 N N . HIS B 1 62 ? -18 30.391 4.047 1 89.38 62 HIS B N 1
ATOM 4113 C CA . HIS B 1 62 ? -17.234 29.453 4.871 1 89.38 62 HIS B CA 1
ATOM 4114 C C . HIS B 1 62 ? -18.125 28.391 5.473 1 89.38 62 HIS B C 1
ATOM 4116 O O . HIS B 1 62 ? -18.969 28.672 6.324 1 89.38 62 HIS B O 1
ATOM 4122 N N . ASP B 1 63 ? -17.812 27.234 5.141 1 91.25 63 ASP B N 1
ATOM 4123 C CA . ASP B 1 63 ? -18.719 26.125 5.449 1 91.25 63 ASP B CA 1
ATOM 4124 C C . ASP B 1 63 ? -18.703 25.797 6.941 1 91.25 63 ASP B C 1
ATOM 4126 O O . ASP B 1 63 ? -19.75 25.781 7.59 1 91.25 63 ASP B O 1
ATOM 4130 N N . VAL B 1 64 ? -17.547 25.641 7.582 1 93.06 64 VAL B N 1
ATOM 4131 C CA . VAL B 1 64 ? -17.453 25.234 8.977 1 93.06 64 VAL B CA 1
ATOM 4132 C C . VAL B 1 64 ? -18.094 26.281 9.867 1 93.06 64 VAL B C 1
ATOM 4134 O O . VAL B 1 64 ? -18.906 25.969 10.742 1 93.06 64 VAL B O 1
ATOM 4137 N N . MET B 1 65 ? -17.812 27.531 9.625 1 92.06 65 MET B N 1
ATOM 4138 C CA . MET B 1 65 ? -18.344 28.609 10.469 1 92.06 65 MET B CA 1
ATOM 4139 C C . MET B 1 65 ? -19.844 28.75 10.273 1 92.06 65 MET B C 1
ATOM 4141 O O . MET B 1 65 ? -20.562 29.141 11.203 1 92.06 65 MET B O 1
ATOM 4145 N N . SER B 1 66 ? -20.344 28.406 9.07 1 95 66 SER B N 1
ATOM 4146 C CA . SER B 1 66 ? -21.781 28.406 8.82 1 95 66 SER B CA 1
ATOM 4147 C C . SER B 1 66 ? -22.484 27.344 9.641 1 95 66 SER B C 1
ATOM 4149 O O . SER B 1 66 ? -23.578 27.562 10.164 1 95 66 SER B O 1
ATOM 4151 N N . HIS B 1 67 ? -21.844 26.266 9.766 1 97.06 67 HIS B N 1
ATOM 4152 C CA . HIS B 1 67 ? -22.438 25.188 10.555 1 97.06 67 HIS B CA 1
ATOM 4153 C C . HIS B 1 67 ? -22.328 25.469 12.047 1 97.06 67 HIS B C 1
ATOM 4155 O O . HIS B 1 67 ? -23.188 25.062 12.828 1 97.06 67 HIS B O 1
ATOM 4161 N N . VAL B 1 68 ? -21.25 26.141 12.508 1 96.12 68 VAL B N 1
ATOM 4162 C CA . VAL B 1 68 ? -21.141 26.594 13.891 1 96.12 68 VAL B CA 1
ATOM 4163 C C . VAL B 1 68 ? -22.297 27.547 14.219 1 96.12 68 VAL B C 1
ATOM 4165 O O . VAL B 1 68 ? -22.938 27.422 15.266 1 96.12 68 VAL B O 1
ATOM 4168 N N . TYR B 1 69 ? -22.516 28.484 13.312 1 95.81 69 TYR B N 1
ATOM 4169 C CA . TYR B 1 69 ? -23.594 29.453 13.477 1 95.81 69 TYR B CA 1
ATOM 4170 C C . TYR B 1 69 ? -24.938 28.734 13.555 1 95.81 69 TYR B C 1
ATOM 4172 O O . TYR B 1 69 ? -25.734 29 14.453 1 95.81 69 TYR B O 1
ATOM 4180 N N . ALA B 1 70 ? -25.219 27.875 12.609 1 98 70 ALA B N 1
ATOM 4181 C CA . ALA B 1 70 ? -26.469 27.141 12.562 1 98 70 ALA B CA 1
ATOM 4182 C C . ALA B 1 70 ? -26.688 26.328 13.844 1 98 70 ALA B C 1
ATOM 4184 O O . ALA B 1 70 ? -27.781 26.328 14.406 1 98 70 ALA B O 1
ATOM 4185 N N . TYR B 1 71 ? -25.672 25.672 14.328 1 97.88 71 TYR B N 1
ATOM 4186 C CA . TYR B 1 71 ? -25.734 24.891 15.562 1 97.88 71 TYR B CA 1
ATOM 4187 C C . TYR B 1 71 ? -26.016 25.797 16.766 1 97.88 71 TYR B C 1
ATOM 4189 O O . TYR B 1 71 ? -26.797 25.438 17.656 1 97.88 71 TYR B O 1
ATOM 4197 N N . GLY B 1 72 ? -25.406 26.938 16.781 1 97.75 72 GLY B N 1
ATOM 4198 C CA . GLY B 1 72 ? -25.609 27.922 17.828 1 97.75 72 GLY B CA 1
ATOM 4199 C C . GLY B 1 72 ? -27.047 28.422 17.922 1 97.75 72 GLY B C 1
ATOM 4200 O O . GLY B 1 72 ? -27.531 28.734 19 1 97.75 72 GLY B O 1
ATOM 4201 N N . GLN B 1 73 ? -27.672 28.484 16.797 1 97.81 73 GLN B N 1
ATOM 4202 C CA . GLN B 1 73 ? -29.062 28.906 16.797 1 97.81 73 GLN B CA 1
ATOM 4203 C C . GLN B 1 73 ? -29.953 27.891 17.516 1 97.81 73 GLN B C 1
ATOM 4205 O O . GLN B 1 73 ? -30.938 28.25 18.141 1 97.81 73 GLN B O 1
ATOM 4210 N N . GLN B 1 74 ? -29.594 26.625 17.406 1 98.19 74 GLN B N 1
ATOM 4211 C CA . GLN B 1 74 ? -30.344 25.562 18.062 1 98.19 74 GLN B CA 1
ATOM 4212 C C . GLN B 1 74 ? -29.875 25.391 19.516 1 98.19 74 GLN B C 1
ATOM 4214 O O . GLN B 1 74 ? -30.609 24.812 20.328 1 98.19 74 GLN B O 1
ATOM 4219 N N . CYS B 1 75 ? -28.703 25.859 19.797 1 98.19 75 CYS B N 1
ATOM 4220 C CA . CYS B 1 75 ? -28.109 25.734 21.125 1 98.19 75 CYS B CA 1
ATOM 4221 C C . CYS B 1 75 ? -27.672 27.109 21.641 1 98.19 75 CYS B C 1
ATOM 4223 O O . CYS B 1 75 ? -26.484 27.328 21.875 1 98.19 75 CYS B O 1
ATOM 4225 N N . PRO B 1 76 ? -28.578 27.969 22 1 97.44 76 PRO B N 1
ATOM 4226 C CA . PRO B 1 76 ? -28.234 29.344 22.359 1 97.44 76 PRO B CA 1
ATOM 4227 C C . PRO B 1 76 ? -27.344 29.422 23.594 1 97.44 76 PRO B C 1
ATOM 4229 O O . PRO B 1 76 ? -26.484 30.297 23.688 1 97.44 76 PRO B O 1
ATOM 4232 N N . LYS B 1 77 ? -27.531 28.562 24.578 1 96.31 77 LYS B N 1
ATOM 4233 C CA . LYS B 1 77 ? -26.703 28.594 25.781 1 96.31 77 LYS B CA 1
ATOM 4234 C C . LYS B 1 77 ? -25.266 28.234 25.484 1 96.31 77 LYS B C 1
ATOM 4236 O O . LYS B 1 77 ? -24.344 28.719 26.125 1 96.31 77 LYS B O 1
ATOM 4241 N N . ALA B 1 78 ? -25.109 27.328 24.453 1 97.06 78 ALA B N 1
ATOM 4242 C CA . ALA B 1 78 ? -23.781 26.781 24.156 1 97.06 78 ALA B CA 1
ATOM 4243 C C . ALA B 1 78 ? -23.156 27.469 22.953 1 97.06 78 ALA B C 1
ATOM 4245 O O . ALA B 1 78 ? -22.016 27.172 22.578 1 97.06 78 ALA B O 1
ATOM 4246 N N . ALA B 1 79 ? -23.797 28.406 22.344 1 96.19 79 ALA B N 1
ATOM 4247 C CA . ALA B 1 79 ? -23.375 29.016 21.094 1 96.19 79 ALA B CA 1
ATOM 4248 C C . ALA B 1 79 ? -21.938 29.547 21.203 1 96.19 79 ALA B C 1
ATOM 4250 O O . ALA B 1 79 ? -21.156 29.422 20.25 1 96.19 79 ALA B O 1
ATOM 4251 N N . GLY B 1 80 ? -21.609 30.062 22.328 1 93.62 80 GLY B N 1
ATOM 4252 C CA . GLY B 1 80 ? -20.328 30.719 22.516 1 93.62 80 GLY B CA 1
ATOM 4253 C C . GLY B 1 80 ? -19.172 29.75 22.719 1 93.62 80 GLY B C 1
ATOM 4254 O O . GLY B 1 80 ? -18.016 30.125 22.594 1 93.62 80 GLY B O 1
ATOM 4255 N N . ILE B 1 81 ? -19.5 28.484 22.922 1 94.94 81 ILE B N 1
ATOM 4256 C CA . ILE B 1 81 ? -18.422 27.562 23.234 1 94.94 81 ILE B CA 1
ATOM 4257 C C . ILE B 1 81 ? -18.25 26.547 22.109 1 94.94 81 ILE B C 1
ATOM 4259 O O . ILE B 1 81 ? -17.328 25.719 22.141 1 94.94 81 ILE B O 1
ATOM 4263 N N . ILE B 1 82 ? -19.141 26.641 21.125 1 95.56 82 ILE B N 1
ATOM 4264 C CA . ILE B 1 82 ? -18.984 25.75 19.969 1 95.56 82 ILE B CA 1
ATOM 4265 C C . ILE B 1 82 ? -17.656 26.047 19.281 1 95.56 82 ILE B C 1
ATOM 4267 O O . ILE B 1 82 ? -17.344 27.203 19 1 95.56 82 ILE B O 1
ATOM 4271 N N . HIS B 1 83 ? -16.781 25.047 19.016 1 94.38 83 HIS B N 1
ATOM 4272 C CA . HIS B 1 83 ? -15.562 25.203 18.234 1 94.38 83 HIS B CA 1
ATOM 4273 C C . HIS B 1 83 ? -14.484 25.953 19.016 1 94.38 83 HIS B C 1
ATOM 4275 O O . HIS B 1 83 ? -13.508 26.422 18.438 1 94.38 83 HIS B O 1
ATOM 4281 N N . LEU B 1 84 ? -14.633 26.047 20.344 1 93.12 84 LEU B N 1
ATOM 4282 C CA . LEU B 1 84 ? -13.703 26.812 21.188 1 93.12 84 LEU B CA 1
ATOM 4283 C C . LEU B 1 84 ? -12.289 26.25 21.062 1 93.12 84 LEU B C 1
ATOM 4285 O O . LEU B 1 84 ? -12.047 25.078 21.359 1 93.12 84 LEU B O 1
ATOM 4289 N N . GLY B 1 85 ? -11.438 27.078 20.625 1 90.62 85 GLY B N 1
ATOM 4290 C CA . GLY B 1 85 ? -10.023 26.734 20.516 1 90.62 85 GLY B CA 1
ATOM 4291 C C . GLY B 1 85 ? -9.695 25.922 19.281 1 90.62 85 GLY B C 1
ATOM 4292 O O . GLY B 1 85 ? -8.523 25.734 18.953 1 90.62 85 GLY B O 1
ATOM 4293 N N . ALA B 1 86 ? -10.703 25.516 18.578 1 93.06 86 ALA B N 1
ATOM 4294 C CA . ALA B 1 86 ? -10.5 24.578 17.469 1 93.06 86 ALA B CA 1
ATOM 4295 C C . ALA B 1 86 ? -10.391 25.312 16.141 1 93.06 86 ALA B C 1
ATOM 4297 O O . ALA B 1 86 ? -10.539 26.547 16.094 1 93.06 86 ALA B O 1
ATOM 4298 N N . THR B 1 87 ? -9.875 24.594 15.164 1 91.94 87 THR B N 1
ATOM 4299 C CA . THR B 1 87 ? -9.859 25.062 13.773 1 91.94 87 THR B CA 1
ATOM 4300 C C . THR B 1 87 ? -10.797 24.219 12.914 1 91.94 87 THR B C 1
ATOM 4302 O O . THR B 1 87 ? -11.367 23.234 13.383 1 91.94 87 THR B O 1
ATOM 4305 N N . SER B 1 88 ? -10.984 24.719 11.688 1 93 88 SER B N 1
ATOM 4306 C CA . SER B 1 88 ? -11.844 23.984 10.766 1 93 88 SER B CA 1
ATOM 4307 C C . SER B 1 88 ? -11.344 22.562 10.547 1 93 88 SER B C 1
ATOM 4309 O O . SER B 1 88 ? -12.141 21.641 10.344 1 93 88 SER B O 1
ATOM 4311 N N . CYS B 1 89 ? -10.055 22.391 10.648 1 94.25 89 CYS B N 1
ATOM 4312 C CA . CYS B 1 89 ? -9.484 21.078 10.406 1 94.25 89 CYS B CA 1
ATOM 4313 C C . CYS B 1 89 ? -9.789 20.125 11.562 1 94.25 89 CYS B C 1
ATOM 4315 O O . CYS B 1 89 ? -9.727 18.906 11.406 1 94.25 89 CYS B O 1
ATOM 4317 N N . TYR B 1 90 ? -10.141 20.656 12.688 1 96.44 90 TYR B N 1
ATOM 4318 C CA . TYR B 1 90 ? -10.578 19.797 13.773 1 96.44 90 TYR B CA 1
ATOM 4319 C C . TYR B 1 90 ? -11.781 18.969 13.352 1 96.44 90 TYR B C 1
ATOM 4321 O O . TYR B 1 90 ? -11.758 17.734 13.445 1 96.44 90 TYR B O 1
ATOM 4329 N N . VAL B 1 91 ? -12.773 19.594 12.898 1 97 91 VAL B N 1
ATOM 4330 C CA . VAL B 1 91 ? -13.953 18.828 12.523 1 97 91 VAL B CA 1
ATOM 4331 C C . VAL B 1 91 ? -13.766 18.234 11.133 1 97 91 VAL B C 1
ATOM 4333 O O . VAL B 1 91 ? -14.328 17.172 10.828 1 97 91 VAL B O 1
ATOM 4336 N N . GLY B 1 92 ? -13.117 18.953 10.227 1 96.31 92 GLY B N 1
ATOM 4337 C CA . GLY B 1 92 ? -12.93 18.453 8.875 1 96.31 92 GLY B CA 1
ATOM 4338 C C . GLY B 1 92 ? -12.109 17.172 8.828 1 96.31 92 GLY B C 1
ATOM 4339 O O . GLY B 1 92 ? -12.625 16.109 8.445 1 96.31 92 GLY B O 1
ATOM 4340 N N . ASP B 1 93 ? -10.867 17.25 9.289 1 97.38 93 ASP B N 1
ATOM 4341 C CA . ASP B 1 93 ? -9.914 16.156 9.156 1 97.38 93 ASP B CA 1
ATOM 4342 C C . ASP B 1 93 ? -10.289 14.984 10.07 1 97.38 93 ASP B C 1
ATOM 4344 O O . ASP B 1 93 ? -10.117 13.82 9.695 1 97.38 93 ASP B O 1
ATOM 4348 N N . ASN B 1 94 ? -10.695 15.25 11.289 1 98.5 94 ASN B N 1
ATOM 4349 C CA . ASN B 1 94 ? -11.148 14.156 12.141 1 98.5 94 ASN B CA 1
ATOM 4350 C C . ASN B 1 94 ? -12.336 13.422 11.523 1 98.5 94 ASN B C 1
ATOM 4352 O O . ASN B 1 94 ? -12.422 12.195 11.602 1 98.5 94 ASN B O 1
ATOM 4356 N N . THR B 1 95 ? -13.273 14.156 10.984 1 98.44 95 THR B N 1
ATOM 4357 C CA . THR B 1 95 ? -14.422 13.539 10.32 1 98.44 95 THR B CA 1
ATOM 4358 C C . THR B 1 95 ? -13.969 12.68 9.148 1 98.44 95 THR B C 1
ATOM 4360 O O . THR B 1 95 ? -14.477 11.57 8.945 1 98.44 95 THR B O 1
ATOM 4363 N N . ASP B 1 96 ? -13.039 13.219 8.32 1 98 96 ASP B N 1
ATOM 4364 C CA . ASP B 1 96 ? -12.523 12.438 7.203 1 98 96 ASP B CA 1
ATOM 4365 C C . ASP B 1 96 ? -11.992 11.086 7.676 1 98 96 ASP B C 1
ATOM 4367 O O . ASP B 1 96 ? -12.281 10.055 7.066 1 98 96 ASP B O 1
ATOM 4371 N N . ILE B 1 97 ? -11.234 11.094 8.75 1 98.56 97 ILE B N 1
ATOM 4372 C CA . ILE B 1 97 ? -10.648 9.867 9.289 1 98.56 97 ILE B CA 1
ATOM 4373 C C . ILE B 1 97 ? -11.758 8.93 9.758 1 98.56 97 ILE B C 1
ATOM 4375 O O . ILE B 1 97 ? -11.711 7.727 9.484 1 98.56 97 ILE B O 1
ATOM 4379 N N . ILE B 1 98 ? -12.703 9.453 10.438 1 98.75 98 ILE B N 1
ATOM 4380 C CA . ILE B 1 98 ? -13.805 8.656 10.969 1 98.75 98 ILE B CA 1
ATOM 4381 C C . ILE B 1 98 ? -14.609 8.062 9.82 1 98.75 98 ILE B C 1
ATOM 4383 O O . ILE B 1 98 ? -14.984 6.887 9.859 1 98.75 98 ILE B O 1
ATOM 4387 N N . VAL B 1 99 ? -14.883 8.859 8.82 1 98.56 99 VAL B N 1
ATOM 4388 C CA . VAL B 1 99 ? -15.641 8.422 7.656 1 98.56 99 VAL B CA 1
ATOM 4389 C C . VAL B 1 99 ? -14.875 7.328 6.922 1 98.56 99 VAL B C 1
ATOM 4391 O O . VAL B 1 99 ? -15.453 6.328 6.492 1 98.56 99 VAL B O 1
ATOM 4394 N N . MET B 1 100 ? -13.586 7.496 6.766 1 98.69 100 MET B N 1
ATOM 4395 C CA . MET B 1 100 ? -12.766 6.473 6.117 1 98.69 100 MET B CA 1
ATOM 4396 C C . MET B 1 100 ? -12.773 5.184 6.93 1 98.69 100 MET B C 1
ATOM 4398 O O . MET B 1 100 ? -12.797 4.086 6.363 1 98.69 100 MET B O 1
ATOM 4402 N N . ARG B 1 101 ? -12.703 5.32 8.258 1 98.69 101 ARG B N 1
ATOM 4403 C CA . ARG B 1 101 ? -12.797 4.137 9.109 1 98.69 101 ARG B CA 1
ATOM 4404 C C . ARG B 1 101 ? -14.117 3.408 8.883 1 98.69 101 ARG B C 1
ATOM 4406 O O . ARG B 1 101 ? -14.141 2.188 8.719 1 98.69 101 ARG B O 1
ATOM 4413 N N . GLN B 1 102 ? -15.203 4.152 8.883 1 98.75 102 GLN B N 1
ATOM 4414 C CA . GLN B 1 102 ? -16.516 3.572 8.633 1 98.75 102 GLN B CA 1
ATOM 4415 C C . GLN B 1 102 ? -16.562 2.875 7.273 1 98.75 102 GLN B C 1
ATOM 4417 O O . GLN B 1 102 ? -17.094 1.768 7.156 1 98.75 102 GLN B O 1
ATOM 4422 N N . GLY B 1 103 ? -16.047 3.566 6.289 1 98.81 103 GLY B N 1
ATOM 4423 C CA . GLY B 1 103 ? -15.984 2.975 4.965 1 98.81 103 GLY B CA 1
ATOM 4424 C C . GLY B 1 103 ? -15.195 1.684 4.922 1 98.81 103 GLY B C 1
ATOM 4425 O O . GLY B 1 103 ? -15.625 0.702 4.312 1 98.81 103 GLY B O 1
ATOM 4426 N N . LEU B 1 104 ? -14.031 1.694 5.559 1 98.88 104 LEU B N 1
ATOM 4427 C CA . LEU B 1 104 ? -13.172 0.512 5.602 1 98.88 104 LEU B CA 1
ATOM 4428 C C . LEU B 1 104 ? -13.875 -0.641 6.309 1 98.88 104 LEU B C 1
ATOM 4430 O O . LEU B 1 104 ? -13.727 -1.8 5.918 1 98.88 104 LEU B O 1
ATOM 4434 N N . GLU B 1 105 ? -14.547 -0.339 7.367 1 98.69 105 GLU B N 1
ATOM 4435 C CA . GLU B 1 105 ? -15.273 -1.369 8.102 1 98.69 105 GLU B CA 1
ATOM 4436 C C . GLU B 1 105 ? -16.328 -2.027 7.223 1 98.69 105 GLU B C 1
ATOM 4438 O O . GLU B 1 105 ? -16.516 -3.246 7.27 1 98.69 105 GLU B O 1
ATOM 4443 N N . LEU B 1 106 ? -17.016 -1.236 6.473 1 98.56 106 LEU B N 1
ATOM 4444 C CA . LEU B 1 106 ? -18.016 -1.771 5.555 1 98.56 106 LEU B CA 1
ATOM 4445 C C . LEU B 1 106 ? -17.359 -2.615 4.469 1 98.56 106 LEU B C 1
ATOM 4447 O O . LEU B 1 106 ? -17.859 -3.695 4.133 1 98.56 106 LEU B O 1
ATOM 4451 N N . ILE B 1 107 ? -16.312 -2.125 3.895 1 98.81 107 ILE B N 1
ATOM 4452 C CA . ILE B 1 107 ? -15.539 -2.846 2.887 1 98.81 107 ILE B CA 1
ATOM 4453 C C . ILE B 1 107 ? -15.078 -4.191 3.449 1 98.81 107 ILE B C 1
ATOM 4455 O O . ILE B 1 107 ? -15.188 -5.219 2.777 1 98.81 107 ILE B O 1
ATOM 4459 N N . ARG B 1 108 ? -14.516 -4.164 4.68 1 98.81 108 ARG B N 1
ATOM 4460 C CA . ARG B 1 108 ? -14.031 -5.359 5.355 1 98.81 108 ARG B CA 1
ATOM 4461 C C . ARG B 1 108 ? -15.125 -6.414 5.461 1 98.81 108 ARG B C 1
ATOM 4463 O O . ARG B 1 108 ? -14.891 -7.594 5.191 1 98.81 108 ARG B O 1
ATOM 4470 N N . LYS B 1 109 ? -16.281 -6.023 5.863 1 98.56 109 LYS B N 1
ATOM 4471 C CA . LYS B 1 109 ? -17.406 -6.93 6.016 1 98.56 109 LYS B CA 1
ATOM 4472 C C . LYS B 1 109 ? -17.781 -7.574 4.688 1 98.56 109 LYS B C 1
ATOM 4474 O O . LYS B 1 109 ? -17.984 -8.789 4.613 1 98.56 109 LYS B O 1
ATOM 4479 N N . LYS B 1 110 ? -17.891 -6.82 3.664 1 98.5 110 LYS B N 1
ATOM 4480 C CA . LYS B 1 110 ? -18.266 -7.336 2.348 1 98.5 110 LYS B CA 1
ATOM 4481 C C . LYS B 1 110 ? -17.172 -8.258 1.796 1 98.5 110 LYS B C 1
ATOM 4483 O O . LYS B 1 110 ? -17.484 -9.258 1.142 1 98.5 110 LYS B O 1
ATOM 4488 N N . LEU B 1 111 ? -15.938 -7.871 2.012 1 98.75 111 LEU B N 1
ATOM 4489 C CA . LEU B 1 111 ? -14.812 -8.688 1.575 1 98.75 111 LEU B CA 1
ATOM 4490 C C . LEU B 1 111 ? -14.867 -10.078 2.201 1 98.75 111 LEU B C 1
ATOM 4492 O O . LEU B 1 111 ? -14.664 -11.078 1.514 1 98.75 111 LEU B O 1
ATOM 4496 N N . ILE B 1 112 ? -15.164 -10.141 3.514 1 98.88 112 ILE B N 1
ATOM 4497 C CA . ILE B 1 112 ? -15.289 -11.414 4.211 1 98.88 112 ILE B CA 1
ATOM 4498 C C . ILE B 1 112 ? -16.469 -12.195 3.643 1 98.88 112 ILE B C 1
ATOM 4500 O O . ILE B 1 112 ? -16.391 -13.422 3.502 1 98.88 112 ILE B O 1
ATOM 4504 N N . GLY B 1 113 ? -17.547 -11.516 3.309 1 98.75 113 GLY B N 1
ATOM 4505 C CA . GLY B 1 113 ? -18.672 -12.164 2.654 1 98.75 113 GLY B CA 1
ATOM 4506 C C . GLY B 1 113 ? -18.297 -12.836 1.346 1 98.75 113 GLY B C 1
ATOM 4507 O O . GLY B 1 113 ? -18.719 -13.961 1.076 1 98.75 113 GLY B O 1
ATOM 4508 N N . VAL B 1 114 ? -17.547 -12.125 0.513 1 98.81 114 VAL B N 1
ATOM 4509 C CA . VAL B 1 114 ? -17.094 -12.68 -0.753 1 98.81 114 VAL B CA 1
ATOM 4510 C C . VAL B 1 114 ? -16.219 -13.906 -0.49 1 98.81 114 VAL B C 1
ATOM 4512 O O . VAL B 1 114 ? -16.344 -14.93 -1.168 1 98.81 114 VAL B O 1
ATOM 4515 N N . LEU B 1 115 ? -15.305 -13.812 0.519 1 98.88 115 LEU B N 1
ATOM 4516 C CA . LEU B 1 115 ? -14.43 -14.922 0.878 1 98.88 115 LEU B CA 1
ATOM 4517 C C . LEU B 1 115 ? -15.234 -16.141 1.296 1 98.88 115 LEU B C 1
ATOM 4519 O O . LEU B 1 115 ? -14.891 -17.281 0.949 1 98.88 115 LEU B O 1
ATOM 4523 N N . ALA B 1 116 ? -16.281 -15.914 2.025 1 98.81 116 ALA B N 1
ATOM 4524 C CA . ALA B 1 116 ? -17.125 -17.016 2.471 1 98.81 116 ALA B CA 1
ATOM 4525 C C . ALA B 1 116 ? -17.766 -17.734 1.282 1 98.81 116 ALA B C 1
ATOM 4527 O O . ALA B 1 116 ? -17.844 -18.969 1.256 1 98.81 116 ALA B O 1
ATOM 4528 N N . LYS B 1 117 ? -18.25 -17 0.36 1 98.44 117 LYS B N 1
ATOM 4529 C CA . LYS B 1 117 ? -18.875 -17.578 -0.827 1 98.44 117 LYS B CA 1
ATOM 4530 C C . LYS B 1 117 ? -17.859 -18.344 -1.663 1 98.44 117 LYS B C 1
ATOM 4532 O O . LYS B 1 117 ? -18.141 -19.438 -2.145 1 98.44 117 LYS B O 1
ATOM 4537 N N . LEU B 1 118 ? -16.672 -17.781 -1.857 1 98.75 118 LEU B N 1
ATOM 4538 C CA . LEU B 1 118 ? -15.609 -18.469 -2.594 1 98.75 118 LEU B CA 1
ATOM 4539 C C . LEU B 1 118 ? -15.172 -19.734 -1.864 1 98.75 118 LEU B C 1
ATOM 4541 O O . LEU B 1 118 ? -14.812 -20.719 -2.498 1 98.75 118 LEU B O 1
ATOM 4545 N N . SER B 1 119 ? -15.148 -19.641 -0.534 1 98.81 119 SER B N 1
ATOM 4546 C CA . SER B 1 119 ? -14.805 -20.812 0.271 1 98.81 119 SER B CA 1
ATOM 4547 C C . SER B 1 119 ? -15.773 -21.953 0.027 1 98.81 119 SER B C 1
ATOM 4549 O O . SER B 1 119 ? -15.344 -23.094 -0.17 1 98.81 119 SER B O 1
ATOM 4551 N N . ARG B 1 120 ? -17.047 -21.719 0.079 1 98.44 120 ARG B N 1
ATOM 4552 C CA . ARG B 1 120 ? -18.062 -22.734 -0.182 1 98.44 120 ARG B CA 1
ATOM 4553 C C . ARG B 1 120 ? -17.906 -23.312 -1.589 1 98.44 120 ARG B C 1
ATOM 4555 O O . ARG B 1 120 ? -18 -24.531 -1.785 1 98.44 120 ARG B O 1
ATOM 4562 N N . PHE B 1 121 ? -17.703 -22.422 -2.51 1 98.62 121 PHE B N 1
ATOM 4563 C CA . PHE B 1 121 ? -17.5 -22.844 -3.893 1 98.62 121 PHE B CA 1
ATOM 4564 C C . PHE B 1 121 ? -16.297 -23.75 -4.02 1 98.62 121 PHE B C 1
ATOM 4566 O O . PHE B 1 121 ? -16.359 -24.797 -4.664 1 98.62 121 PHE B O 1
ATOM 4573 N N . ALA B 1 122 ? -15.164 -23.312 -3.438 1 98.88 122 ALA B N 1
ATOM 4574 C CA . ALA B 1 122 ? -13.93 -24.109 -3.484 1 98.88 122 ALA B CA 1
ATOM 4575 C C . ALA B 1 122 ? -14.148 -25.484 -2.871 1 98.88 122 ALA B C 1
ATOM 4577 O O . ALA B 1 122 ? -13.664 -26.484 -3.402 1 98.88 122 ALA B O 1
ATOM 4578 N N . GLU B 1 123 ? -14.844 -25.531 -1.783 1 98.75 123 GLU B N 1
ATOM 4579 C CA . GLU B 1 123 ? -15.133 -26.797 -1.114 1 98.75 123 GLU B CA 1
ATOM 4580 C C . GLU B 1 123 ? -16.016 -27.688 -1.979 1 98.75 123 GLU B C 1
ATOM 4582 O O . GLU B 1 123 ? -15.758 -28.891 -2.111 1 98.75 123 GLU B O 1
ATOM 4587 N N . GLU B 1 124 ? -17 -27.141 -2.547 1 98.62 124 GLU B N 1
ATOM 4588 C CA . GLU B 1 124 ? -17.938 -27.875 -3.387 1 98.62 124 GLU B CA 1
ATOM 4589 C C . GLU B 1 124 ? -17.234 -28.547 -4.559 1 98.62 124 GLU B C 1
ATOM 4591 O O . GLU B 1 124 ? -17.562 -29.672 -4.941 1 98.62 124 GLU B O 1
ATOM 4596 N N . TYR B 1 125 ? -16.25 -27.891 -5.094 1 98.69 125 TYR B N 1
ATOM 4597 C CA . TYR B 1 125 ? -15.648 -28.391 -6.328 1 98.69 125 TYR B CA 1
ATOM 4598 C C . TYR B 1 125 ? -14.195 -28.797 -6.094 1 98.69 125 TYR B C 1
ATOM 4600 O O . TYR B 1 125 ? -13.406 -28.875 -7.035 1 98.69 125 TYR B O 1
ATOM 4608 N N . LYS B 1 126 ? -13.805 -29.109 -4.859 1 98.56 126 LYS B N 1
ATOM 4609 C CA . LYS B 1 126 ? -12.422 -29.391 -4.504 1 98.56 126 LYS B CA 1
ATOM 4610 C C . LYS B 1 126 ? -11.906 -30.625 -5.242 1 98.56 126 LYS B C 1
ATOM 4612 O O . LYS B 1 126 ? -10.719 -30.703 -5.574 1 98.56 126 LYS B O 1
ATOM 4617 N N . ASP B 1 127 ? -12.875 -31.531 -5.617 1 98.44 127 ASP B N 1
ATOM 4618 C CA . ASP B 1 127 ? -12.453 -32.812 -6.195 1 98.44 127 ASP B CA 1
ATOM 4619 C C . ASP B 1 127 ? -12.742 -32.844 -7.695 1 98.44 127 ASP B C 1
ATOM 4621 O O . ASP B 1 127 ? -12.578 -33.875 -8.328 1 98.44 127 ASP B O 1
ATOM 4625 N N . MET B 1 128 ? -13.188 -31.766 -8.328 1 98.62 128 MET B N 1
ATOM 4626 C CA . MET B 1 128 ? -13.531 -31.781 -9.742 1 98.62 128 MET B CA 1
ATOM 4627 C C . MET B 1 128 ? -12.328 -31.406 -10.602 1 98.62 128 MET B C 1
ATOM 4629 O O . MET B 1 128 ? -12 -30.219 -10.727 1 98.62 128 MET B O 1
ATOM 4633 N N . PRO B 1 129 ? -11.727 -32.406 -11.25 1 98.31 129 PRO B N 1
ATOM 4634 C CA . PRO B 1 129 ? -10.578 -32.094 -12.102 1 98.31 129 PRO B CA 1
ATOM 4635 C C . PRO B 1 129 ? -10.922 -31.141 -13.242 1 98.31 129 PRO B C 1
ATOM 4637 O O . PRO B 1 129 ? -12 -31.234 -13.828 1 98.31 129 PRO B O 1
ATOM 4640 N N . CYS B 1 130 ? -10.055 -30.234 -13.539 1 98.44 130 CYS B N 1
ATOM 4641 C CA . CYS B 1 130 ? -10.156 -29.359 -14.688 1 98.44 130 CYS B CA 1
ATOM 4642 C C . CYS B 1 130 ? -8.781 -29.062 -15.281 1 98.44 130 CYS B C 1
ATOM 4644 O O . CYS B 1 130 ? -7.762 -29.375 -14.672 1 98.44 130 CYS B O 1
ATOM 4646 N N . MET B 1 131 ? -8.812 -28.609 -16.531 1 97.5 131 MET B N 1
ATOM 4647 C CA . MET B 1 131 ? -7.574 -28.219 -17.203 1 97.5 131 MET B CA 1
ATOM 4648 C C . MET B 1 131 ? -6.961 -27 -16.516 1 97.5 131 MET B C 1
ATOM 4650 O O . MET B 1 131 ? -7.672 -26.047 -16.156 1 97.5 131 MET B O 1
ATOM 4654 N N . ALA B 1 132 ? -5.688 -27.047 -16.141 1 97.81 132 ALA B N 1
ATOM 4655 C CA . ALA B 1 132 ? -4.961 -25.844 -15.766 1 97.81 132 ALA B CA 1
ATOM 4656 C C . ALA B 1 132 ? -4.383 -25.156 -17 1 97.81 132 ALA B C 1
ATOM 4658 O O . ALA B 1 132 ? -4.184 -25.781 -18.031 1 97.81 132 ALA B O 1
ATOM 4659 N N . TYR B 1 133 ? -4.176 -23.844 -16.859 1 97.69 133 TYR B N 1
ATOM 4660 C CA . TYR B 1 133 ? -3.666 -23.078 -17.984 1 97.69 133 TYR B CA 1
ATOM 4661 C C . TYR B 1 133 ? -2.436 -22.281 -17.594 1 97.69 133 TYR B C 1
ATOM 4663 O O . TYR B 1 133 ? -2.451 -21.562 -16.578 1 97.69 133 TYR B O 1
ATOM 4671 N N . THR B 1 134 ? -1.398 -22.422 -18.281 1 95.62 134 THR B N 1
ATOM 4672 C CA . THR B 1 134 ? -0.25 -21.531 -18.328 1 95.62 134 THR B CA 1
ATOM 4673 C C . THR B 1 134 ? -0.1 -20.906 -19.719 1 95.62 134 THR B C 1
ATOM 4675 O O . THR B 1 134 ? -0.208 -21.594 -20.719 1 95.62 134 THR B O 1
ATOM 4678 N N . HIS B 1 135 ? 0.019 -19.609 -19.828 1 95.06 135 HIS B N 1
ATOM 4679 C CA . HIS B 1 135 ? -0.001 -18.891 -21.094 1 95.06 135 HIS B CA 1
ATOM 4680 C C . HIS B 1 135 ? -1.34 -19.062 -21.797 1 95.06 135 HIS B C 1
ATOM 4682 O O . HIS B 1 135 ? -1.424 -18.906 -23.016 1 95.06 135 HIS B O 1
ATOM 4688 N N . CYS B 1 136 ? -2.348 -19.5 -21.047 1 96.38 136 CYS B N 1
ATOM 4689 C CA . CYS B 1 136 ? -3.676 -19.859 -21.531 1 96.38 136 CYS B CA 1
ATOM 4690 C C . CYS B 1 136 ? -3.611 -21.062 -22.469 1 96.38 136 CYS B C 1
ATOM 4692 O O . CYS B 1 136 ? -4.465 -21.219 -23.344 1 96.38 136 CYS B O 1
ATOM 4694 N N . GLN B 1 137 ? -2.529 -21.812 -22.375 1 95.56 137 GLN B N 1
ATOM 4695 C CA . GLN B 1 137 ? -2.387 -23.125 -23.016 1 95.56 137 GLN B CA 1
ATOM 4696 C C . GLN B 1 137 ? -2.637 -24.25 -22.016 1 95.56 137 GLN B C 1
ATOM 4698 O O . GLN B 1 137 ? -2.35 -24.109 -20.828 1 95.56 137 GLN B O 1
ATOM 4703 N N . PRO B 1 138 ? -3.135 -25.359 -22.531 1 95 138 PRO B N 1
ATOM 4704 C CA . PRO B 1 138 ? -3.357 -26.484 -21.625 1 95 138 PRO B CA 1
ATOM 4705 C C . PRO B 1 138 ? -2.09 -26.906 -20.891 1 95 138 PRO B C 1
ATOM 4707 O O . PRO B 1 138 ? -1.032 -27.062 -21.5 1 95 138 PRO B O 1
ATOM 4710 N N . ALA B 1 139 ? -2.254 -27.031 -19.578 1 95.25 139 ALA B N 1
ATOM 4711 C CA . ALA B 1 139 ? -1.169 -27.469 -18.703 1 95.25 139 ALA B CA 1
ATOM 4712 C C . ALA B 1 139 ? -1.623 -28.609 -17.781 1 95.25 139 ALA B C 1
ATOM 4714 O O . ALA B 1 139 ? -2.689 -29.188 -18 1 95.25 139 ALA B O 1
ATOM 4715 N N . GLN B 1 140 ? -0.698 -28.969 -16.875 1 94.12 140 GLN B N 1
ATOM 4716 C CA . GLN B 1 140 ? -1.034 -30.016 -15.922 1 94.12 140 GLN B CA 1
ATOM 4717 C C . GLN B 1 140 ? -2.348 -29.719 -15.211 1 94.12 140 GLN B C 1
ATOM 4719 O O . GLN B 1 140 ? -2.561 -28.594 -14.75 1 94.12 140 GLN B O 1
ATOM 4724 N N . PRO B 1 141 ? -3.209 -30.719 -15.086 1 96.88 141 PRO B N 1
ATOM 4725 C CA . PRO B 1 141 ? -4.547 -30.5 -14.531 1 96.88 141 PRO B CA 1
ATOM 4726 C C . PRO B 1 141 ? -4.508 -30.047 -13.07 1 96.88 141 PRO B C 1
ATOM 4728 O O . PRO B 1 141 ? -3.506 -30.266 -12.383 1 96.88 141 PRO B O 1
ATOM 4731 N N . THR B 1 142 ? -5.562 -29.391 -12.656 1 98.25 142 THR B N 1
ATOM 4732 C CA . THR B 1 142 ? -5.91 -28.984 -11.305 1 98.25 142 THR B CA 1
ATOM 4733 C C . THR B 1 142 ? -7.375 -29.297 -11 1 98.25 142 THR B C 1
ATOM 4735 O O . THR B 1 142 ? -7.934 -30.25 -11.555 1 98.25 142 THR B O 1
ATOM 4738 N N . THR B 1 143 ? -7.938 -28.703 -9.992 1 98.75 143 THR B N 1
ATOM 4739 C CA . THR B 1 143 ? -9.375 -28.812 -9.758 1 98.75 143 THR B CA 1
ATOM 4740 C C . THR B 1 143 ? -10.039 -27.438 -9.805 1 98.75 143 THR B C 1
ATOM 4742 O O . THR B 1 143 ? -9.375 -26.422 -9.625 1 98.75 143 THR B O 1
ATOM 4745 N N . VAL B 1 144 ? -11.328 -27.453 -10.102 1 98.88 144 VAL B N 1
ATOM 4746 C CA . VAL B 1 144 ? -12.102 -26.219 -10.102 1 98.88 144 VAL B CA 1
ATOM 4747 C C . VAL B 1 144 ? -12 -25.547 -8.734 1 98.88 144 VAL B C 1
ATOM 4749 O O . VAL B 1 144 ? -11.82 -24.328 -8.648 1 98.88 144 VAL B O 1
ATOM 4752 N N . GLY B 1 145 ? -12.047 -26.328 -7.715 1 98.81 145 GLY B N 1
ATOM 4753 C CA . GLY B 1 145 ? -11.938 -25.797 -6.367 1 98.81 145 GLY B CA 1
ATOM 4754 C C . GLY B 1 145 ? -10.586 -25.172 -6.078 1 98.81 145 GLY B C 1
ATOM 4755 O O . GLY B 1 145 ? -10.508 -24.125 -5.438 1 98.81 145 GLY B O 1
ATOM 4756 N N . LYS B 1 146 ? -9.492 -25.828 -6.488 1 98.81 146 LYS B N 1
ATOM 4757 C CA . LYS B 1 146 ? -8.148 -25.312 -6.273 1 98.81 146 LYS B CA 1
ATOM 4758 C C . LYS B 1 146 ? -7.961 -23.969 -6.977 1 98.81 146 LYS B C 1
ATOM 4760 O O . LYS B 1 146 ? -7.336 -23.047 -6.43 1 98.81 146 LYS B O 1
ATOM 4765 N N . ARG B 1 147 ? -8.445 -23.797 -8.172 1 98.62 147 ARG B N 1
ATOM 4766 C CA . ARG B 1 147 ? -8.375 -22.516 -8.867 1 98.62 147 ARG B CA 1
ATOM 4767 C C . ARG B 1 147 ? -9.055 -21.406 -8.055 1 98.62 147 ARG B C 1
ATOM 4769 O O . ARG B 1 147 ? -8.555 -20.297 -7.977 1 98.62 147 ARG B O 1
ATOM 4776 N N . ALA B 1 148 ? -10.172 -21.766 -7.465 1 98.75 148 ALA B N 1
ATOM 4777 C CA . ALA B 1 148 ? -10.906 -20.781 -6.672 1 98.75 148 ALA B CA 1
ATOM 4778 C C . ALA B 1 148 ? -10.094 -20.328 -5.469 1 98.75 148 ALA B C 1
ATOM 4780 O O . ALA B 1 148 ? -10.211 -19.172 -5.031 1 98.75 148 ALA B O 1
ATOM 4781 N N . THR B 1 149 ? -9.297 -21.203 -4.91 1 98.81 149 THR B N 1
ATOM 4782 C CA . THR B 1 149 ? -8.469 -20.812 -3.771 1 98.81 149 THR B CA 1
ATOM 4783 C C . THR B 1 149 ? -7.441 -19.766 -4.18 1 98.81 149 THR B C 1
ATOM 4785 O O . THR B 1 149 ? -7.016 -18.953 -3.359 1 98.81 149 THR B O 1
ATOM 4788 N N . LEU B 1 150 ? -7.027 -19.734 -5.441 1 98.56 150 LEU B N 1
ATOM 4789 C CA . LEU B 1 150 ? -6.105 -18.703 -5.91 1 98.56 150 LEU B CA 1
ATOM 4790 C C . LEU B 1 150 ? -6.746 -17.312 -5.824 1 98.56 150 LEU B C 1
ATOM 4792 O O . LEU B 1 150 ? -6.113 -16.359 -5.375 1 98.56 150 LEU B O 1
ATOM 4796 N N . TRP B 1 151 ? -8.031 -17.25 -6.258 1 98.69 151 TRP B N 1
ATOM 4797 C CA . TRP B 1 151 ? -8.773 -16 -6.145 1 98.69 151 TRP B CA 1
ATOM 4798 C C . TRP B 1 151 ? -8.938 -15.602 -4.684 1 98.69 151 TRP B C 1
ATOM 4800 O O . TRP B 1 151 ? -8.703 -14.453 -4.32 1 98.69 151 TRP B O 1
ATOM 4810 N N . ALA B 1 152 ? -9.305 -16.578 -3.869 1 98.88 152 ALA B N 1
ATOM 4811 C CA . ALA B 1 152 ? -9.562 -16.328 -2.453 1 98.88 152 ALA B CA 1
ATOM 4812 C C . ALA B 1 152 ? -8.289 -15.867 -1.74 1 98.88 152 ALA B C 1
ATOM 4814 O O . ALA B 1 152 ? -8.336 -15 -0.87 1 98.88 152 ALA B O 1
ATOM 4815 N N . ASN B 1 153 ? -7.199 -16.484 -2.055 1 98.62 153 ASN B N 1
ATOM 4816 C CA . ASN B 1 153 ? -5.945 -16.156 -1.385 1 98.62 153 ASN B CA 1
ATOM 4817 C C . ASN B 1 153 ? -5.57 -14.688 -1.588 1 98.62 153 ASN B C 1
ATOM 4819 O O . ASN B 1 153 ? -5.066 -14.039 -0.671 1 98.62 153 ASN B O 1
ATOM 4823 N N . GLU B 1 154 ? -5.75 -14.164 -2.791 1 98.5 154 GLU B N 1
ATOM 4824 C CA . GLU B 1 154 ? -5.453 -12.75 -3.035 1 98.5 154 GLU B CA 1
ATOM 4825 C C . GLU B 1 154 ? -6.383 -11.844 -2.234 1 98.5 154 GLU B C 1
ATOM 4827 O O . GLU B 1 154 ? -5.965 -10.797 -1.736 1 98.5 154 GLU B O 1
ATOM 4832 N N . LEU B 1 155 ? -7.629 -12.266 -2.1 1 98.88 155 LEU B N 1
ATOM 4833 C CA . LEU B 1 155 ? -8.57 -11.484 -1.301 1 98.88 155 LEU B CA 1
ATOM 4834 C C . LEU B 1 155 ? -8.227 -11.57 0.182 1 98.88 155 LEU B C 1
ATOM 4836 O O . LEU B 1 155 ? -8.445 -10.625 0.935 1 98.88 155 LEU B O 1
ATOM 4840 N N . VAL B 1 156 ? -7.688 -12.727 0.609 1 98.81 156 VAL B N 1
ATOM 4841 C CA . VAL B 1 156 ? -7.199 -12.859 1.978 1 98.81 156 VAL B CA 1
ATOM 4842 C C . VAL B 1 156 ? -6.07 -11.859 2.223 1 98.81 156 VAL B C 1
ATOM 4844 O O . VAL B 1 156 ? -6.008 -11.234 3.281 1 98.81 156 VAL B O 1
ATOM 4847 N N . MET B 1 157 ? -5.191 -11.734 1.264 1 98.5 157 MET B N 1
ATOM 4848 C CA . MET B 1 157 ? -4.117 -10.742 1.354 1 98.5 157 MET B CA 1
ATOM 4849 C C . MET B 1 157 ? -4.688 -9.336 1.471 1 98.5 157 MET B C 1
ATOM 4851 O O . MET B 1 157 ? -4.168 -8.516 2.229 1 98.5 157 MET B O 1
ATOM 4855 N N . ASP B 1 158 ? -5.75 -9.039 0.71 1 98.81 158 ASP B N 1
ATOM 4856 C CA . ASP B 1 158 ? -6.398 -7.734 0.778 1 98.81 158 ASP B CA 1
ATOM 4857 C C . ASP B 1 158 ? -7.031 -7.504 2.15 1 98.81 158 ASP B C 1
ATOM 4859 O O . ASP B 1 158 ? -6.992 -6.395 2.68 1 98.81 158 ASP B O 1
ATOM 4863 N N . LEU B 1 159 ? -7.641 -8.562 2.678 1 98.88 159 LEU B N 1
ATOM 4864 C CA . LEU B 1 159 ? -8.242 -8.453 4 1 98.88 159 LEU B CA 1
ATOM 4865 C C . LEU B 1 159 ? -7.199 -8.086 5.047 1 98.88 159 LEU B C 1
ATOM 4867 O O . LEU B 1 159 ? -7.453 -7.25 5.922 1 98.88 159 LEU B O 1
ATOM 4871 N N . ALA B 1 160 ? -6.082 -8.688 4.953 1 98.31 160 ALA B N 1
ATOM 4872 C CA . ALA B 1 160 ? -5 -8.383 5.887 1 98.31 160 ALA B CA 1
ATOM 4873 C C . ALA B 1 160 ? -4.578 -6.922 5.785 1 98.31 160 ALA B C 1
ATOM 4875 O O . ALA B 1 160 ? -4.25 -6.293 6.793 1 98.31 160 ALA B O 1
ATOM 4876 N N . GLU B 1 161 ? -4.578 -6.379 4.574 1 98.38 161 GLU B N 1
ATOM 4877 C CA . GLU B 1 161 ? -4.238 -4.977 4.379 1 98.38 161 GLU B CA 1
ATOM 4878 C C . GLU B 1 161 ? -5.289 -4.059 4.996 1 98.38 161 GLU B C 1
ATOM 4880 O O . GLU B 1 161 ? -4.953 -3.041 5.605 1 98.38 161 GLU B O 1
ATOM 4885 N N . ILE B 1 162 ? -6.562 -4.391 4.75 1 98.81 162 ILE B N 1
ATOM 4886 C CA . ILE B 1 162 ? -7.648 -3.602 5.32 1 98.81 162 ILE B CA 1
ATOM 4887 C C . ILE B 1 162 ? -7.559 -3.625 6.844 1 98.81 162 ILE B C 1
ATOM 4889 O O . ILE B 1 162 ? -7.715 -2.59 7.496 1 98.81 162 ILE B O 1
ATOM 4893 N N . ASP B 1 163 ? -7.301 -4.781 7.387 1 98.5 163 ASP B N 1
ATOM 4894 C CA . ASP B 1 163 ? -7.156 -4.914 8.836 1 98.5 163 ASP B CA 1
ATOM 4895 C C . ASP B 1 163 ? -5.992 -4.07 9.344 1 98.5 163 ASP B C 1
ATOM 4897 O O . ASP B 1 163 ? -6.09 -3.447 10.406 1 98.5 163 ASP B O 1
ATOM 4901 N N . HIS B 1 164 ? -4.938 -4.066 8.609 1 97.62 164 HIS B N 1
ATOM 4902 C CA . HIS B 1 164 ? -3.773 -3.266 8.969 1 97.62 164 HIS B CA 1
ATOM 4903 C C . HIS B 1 164 ? -4.109 -1.778 8.977 1 97.62 164 HIS B C 1
ATOM 4905 O O . HIS B 1 164 ? -3.689 -1.049 9.883 1 97.62 164 HIS B O 1
ATOM 4911 N N . ARG B 1 165 ? -4.824 -1.299 7.969 1 98.38 165 ARG B N 1
ATOM 4912 C CA . ARG B 1 165 ? -5.227 0.102 7.898 1 98.38 165 ARG B CA 1
ATOM 4913 C C . ARG B 1 165 ? -6.125 0.475 9.07 1 98.38 165 ARG B C 1
ATOM 4915 O O . ARG B 1 165 ? -5.953 1.533 9.68 1 98.38 165 ARG B O 1
ATOM 4922 N N . LEU B 1 166 ? -7.062 -0.409 9.391 1 98.31 166 LEU B N 1
ATOM 4923 C CA . LEU B 1 166 ? -7.984 -0.159 10.5 1 98.31 166 LEU B CA 1
ATOM 4924 C C . LEU B 1 166 ? -7.238 -0.117 11.828 1 98.31 166 LEU B C 1
ATOM 4926 O O . LEU B 1 166 ? -7.516 0.735 12.672 1 98.31 166 LEU B O 1
ATOM 4930 N N . ALA B 1 167 ? -6.273 -0.969 11.961 1 96.69 167 ALA B N 1
ATOM 4931 C CA . ALA B 1 167 ? -5.559 -1.111 13.227 1 96.69 167 ALA B CA 1
ATOM 4932 C C . ALA B 1 167 ? -4.625 0.07 13.469 1 96.69 167 ALA B C 1
ATOM 4934 O O . ALA B 1 167 ? -4.309 0.396 14.617 1 96.69 167 ALA B O 1
ATOM 4935 N N . THR B 1 168 ? -4.195 0.763 12.391 1 95.62 168 THR B N 1
ATOM 4936 C CA . THR B 1 168 ? -3.152 1.773 12.539 1 95.62 168 THR B CA 1
ATOM 4937 C C . THR B 1 168 ? -3.729 3.174 12.359 1 95.62 168 THR B C 1
ATOM 4939 O O . THR B 1 168 ? -3.01 4.168 12.484 1 95.62 168 THR B O 1
ATOM 4942 N N . LEU B 1 169 ? -4.984 3.27 12.094 1 97.31 169 LEU B N 1
ATOM 4943 C CA . LEU B 1 169 ? -5.621 4.562 11.867 1 97.31 169 LEU B CA 1
ATOM 4944 C C . LEU B 1 169 ? -5.645 5.391 13.141 1 97.31 169 LEU B C 1
ATOM 4946 O O . LEU B 1 169 ? -5.973 4.879 14.219 1 97.31 169 LEU B O 1
ATOM 4950 N N . GLN B 1 170 ? -5.219 6.656 13.055 1 97.5 170 GLN B N 1
ATOM 4951 C CA . GLN B 1 170 ? -5.18 7.562 14.195 1 97.5 170 GLN B CA 1
ATOM 4952 C C . GLN B 1 170 ? -5.984 8.828 13.922 1 97.5 170 GLN B C 1
ATOM 4954 O O . GLN B 1 170 ? -6.004 9.328 12.789 1 97.5 170 GLN B O 1
ATOM 4959 N N . LEU B 1 171 ? -6.605 9.289 14.938 1 97.94 171 LEU B N 1
ATOM 4960 C CA . LEU B 1 171 ? -7.328 10.547 14.836 1 97.94 171 LEU B CA 1
ATOM 4961 C C . LEU B 1 171 ? -6.359 11.727 14.797 1 97.94 171 LEU B C 1
ATOM 4963 O O . LEU B 1 171 ? -5.262 11.656 15.359 1 97.94 171 LEU B O 1
ATOM 4967 N N . ARG B 1 172 ? -6.734 12.812 14.078 1 97.19 172 ARG B N 1
ATOM 4968 C CA . ARG B 1 172 ? -5.922 14.023 14.078 1 97.19 172 ARG B CA 1
ATOM 4969 C C . ARG B 1 172 ? -5.879 14.648 15.469 1 97.19 172 ARG B C 1
ATOM 4971 O O . ARG B 1 172 ? -4.824 15.109 15.922 1 97.19 172 ARG B O 1
ATOM 4978 N N . GLY B 1 173 ? -7.098 14.711 16.141 1 95.62 173 GLY B N 1
ATOM 4979 C CA . GLY B 1 173 ? -7.191 15.336 17.453 1 95.62 173 GLY B CA 1
ATOM 4980 C C . GLY B 1 173 ? -7.27 16.844 17.391 1 95.62 173 GLY B C 1
ATOM 4981 O O . GLY B 1 173 ? -7.812 17.406 16.438 1 95.62 173 GLY B O 1
ATOM 4982 N N . VAL B 1 174 ? -6.895 17.547 18.5 1 95.62 174 VAL B N 1
ATOM 4983 C CA . VAL B 1 174 ? -6.891 19.016 18.594 1 95.62 174 VAL B CA 1
ATOM 4984 C C . VAL B 1 174 ? -5.469 19.531 18.406 1 95.62 174 VAL B C 1
ATOM 4986 O O . VAL B 1 174 ? -4.68 19.562 19.359 1 95.62 174 VAL B O 1
ATOM 4989 N N . LYS B 1 175 ? -5.172 20.062 17.234 1 95.19 175 LYS B N 1
ATOM 4990 C CA . LYS B 1 175 ? -3.785 20.344 16.891 1 95.19 175 LYS B CA 1
ATOM 4991 C C . LYS B 1 175 ? -3.58 21.844 16.641 1 95.19 175 LYS B C 1
ATOM 4993 O O . LYS B 1 175 ? -2.447 22.328 16.656 1 95.19 175 LYS B O 1
ATOM 4998 N N . GLY B 1 176 ? -4.676 22.609 16.484 1 92 176 GLY B N 1
ATOM 4999 C CA . GLY B 1 176 ? -4.562 24.047 16.25 1 92 176 GLY B CA 1
ATOM 5000 C C . GLY B 1 176 ? -4.266 24.406 14.812 1 92 176 GLY B C 1
ATOM 5001 O O . GLY B 1 176 ? -4.344 23.547 13.93 1 92 176 GLY B O 1
ATOM 5002 N N . THR B 1 177 ? -3.959 25.609 14.562 1 91.69 177 THR B N 1
ATOM 5003 C CA . THR B 1 177 ? -3.873 26.188 13.227 1 91.69 177 THR B CA 1
ATOM 5004 C C . THR B 1 177 ? -2.682 25.625 12.461 1 91.69 177 THR B C 1
ATOM 5006 O O . THR B 1 177 ? -2.771 25.359 11.266 1 91.69 177 THR B O 1
ATOM 5009 N N . THR B 1 178 ? -1.56 25.469 13.117 1 95.75 178 THR B N 1
ATOM 5010 C CA . THR B 1 178 ? -0.373 24.969 12.438 1 95.75 178 THR B CA 1
ATOM 5011 C C . THR B 1 178 ? 0.181 23.734 13.141 1 95.75 178 THR B C 1
ATOM 5013 O O . THR B 1 178 ? 1.36 23.406 13 1 95.75 178 THR B O 1
ATOM 5016 N N . GLY B 1 179 ? -0.636 23.172 13.977 1 96.75 179 GLY B N 1
ATOM 5017 C CA . GLY B 1 179 ? -0.272 21.922 14.609 1 96.75 179 GLY B CA 1
ATOM 5018 C C . GLY B 1 179 ? 0.492 22.109 15.906 1 96.75 179 GLY B C 1
ATOM 5019 O O . GLY B 1 179 ? 0.886 21.125 16.547 1 96.75 179 GLY B O 1
ATOM 5020 N N . THR B 1 180 ? 0.628 23.344 16.406 1 96.62 180 THR B N 1
ATOM 5021 C CA . THR B 1 180 ? 1.433 23.609 17.594 1 96.62 180 THR B CA 1
ATOM 5022 C C . THR B 1 180 ? 0.561 23.625 18.859 1 96.62 180 THR B C 1
ATOM 5024 O O . THR B 1 180 ? 1.075 23.641 19.969 1 96.62 180 THR B O 1
ATOM 5027 N N . GLN B 1 181 ? -0.722 23.641 18.688 1 95.38 181 GLN B N 1
ATOM 5028 C CA . GLN B 1 181 ? -1.689 23.672 19.781 1 95.38 181 GLN B CA 1
ATOM 5029 C C . GLN B 1 181 ? -1.573 24.969 20.594 1 95.38 181 GLN B C 1
ATOM 5031 O O . GLN B 1 181 ? -1.843 24.984 21.797 1 95.38 181 GLN B O 1
ATOM 5036 N N . ALA B 1 182 ? -1.21 26.016 19.875 1 92.25 182 ALA B N 1
ATOM 5037 C CA . ALA B 1 182 ? -1.015 27.312 20.531 1 92.25 182 ALA B CA 1
ATOM 5038 C C . ALA B 1 182 ? -2.312 27.812 21.156 1 92.25 182 ALA B C 1
ATOM 5040 O O . ALA B 1 182 ? -2.312 28.328 22.281 1 92.25 182 ALA B O 1
ATOM 5041 N N . SER B 1 183 ? -3.398 27.672 20.484 1 89.56 183 SER B N 1
ATOM 5042 C CA . SER B 1 183 ? -4.68 28.156 20.984 1 89.56 183 SER B CA 1
ATOM 5043 C C . SER B 1 183 ? -5.086 27.406 22.25 1 89.56 183 SER B C 1
ATOM 5045 O O . SER B 1 183 ? -5.66 28 23.172 1 89.56 183 SER B O 1
ATOM 5047 N N . PHE B 1 184 ? -4.754 26.188 22.344 1 93.19 184 PHE B N 1
ATOM 5048 C CA . PHE B 1 184 ? -5.105 25.391 23.5 1 93.19 184 PHE B CA 1
ATOM 5049 C C . PHE B 1 184 ? -4.164 25.688 24.672 1 93.19 184 PHE B C 1
ATOM 5051 O O . PHE B 1 184 ? -4.566 25.641 25.828 1 93.19 184 PHE B O 1
ATOM 5058 N N . MET B 1 185 ? -2.924 26.016 24.328 1 93 185 MET B N 1
ATOM 5059 C CA . MET B 1 185 ? -2.014 26.469 25.359 1 93 185 MET B CA 1
ATOM 5060 C C . MET B 1 185 ? -2.549 27.734 26.031 1 93 185 MET B C 1
ATOM 5062 O O . MET B 1 185 ? -2.432 27.891 27.25 1 93 185 MET B O 1
ATOM 5066 N N . GLU B 1 186 ? -3.133 28.531 25.172 1 87.94 186 GLU B N 1
ATOM 5067 C CA . GLU B 1 186 ? -3.744 29.75 25.703 1 87.94 186 GLU B CA 1
ATOM 5068 C C . GLU B 1 186 ? -4.973 29.422 26.547 1 87.94 186 GLU B C 1
ATOM 5070 O O . GLU B 1 186 ? -5.129 29.938 27.656 1 87.94 186 GLU B O 1
ATOM 5075 N N . LEU B 1 187 ? -5.773 28.547 26.062 1 90.25 187 LEU B N 1
ATOM 5076 C CA . LEU B 1 187 ? -7.02 28.188 26.734 1 90.25 187 LEU B CA 1
ATOM 5077 C C . LEU B 1 187 ? -6.742 27.531 28.078 1 90.25 187 LEU B C 1
ATOM 5079 O O . LEU B 1 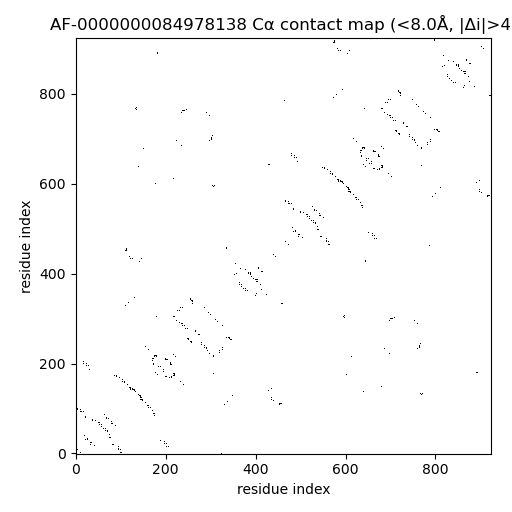187 ? -7.473 27.766 29.047 1 90.25 187 LEU B O 1
ATOM 5083 N N . PHE B 1 188 ? -5.691 26.766 28.172 1 94.5 188 PHE B N 1
ATOM 5084 C CA . PHE B 1 188 ? -5.418 26 29.391 1 94.5 188 PHE B CA 1
ATOM 5085 C C . PHE B 1 188 ? -4.246 26.594 30.156 1 94.5 188 PHE B C 1
ATOM 5087 O O . PHE B 1 188 ? -3.637 25.922 30.984 1 94.5 188 PHE B O 1
ATOM 5094 N N . LYS B 1 189 ? -3.936 27.812 29.844 1 92.5 189 LYS B N 1
ATOM 5095 C CA . LYS B 1 189 ? -2.957 28.609 30.562 1 92.5 189 LYS B CA 1
ATOM 5096 C C . LYS B 1 189 ? -1.622 27.875 30.688 1 92.5 189 LYS B C 1
ATOM 5098 O O . LYS B 1 189 ? -1.062 27.766 31.781 1 92.5 189 LYS B O 1
ATOM 5103 N N . GLY B 1 190 ? -1.29 27.234 29.609 1 93.25 190 GLY B N 1
ATOM 5104 C CA . GLY B 1 190 ? 0.041 26.656 29.484 1 93.25 190 GLY B CA 1
ATOM 5105 C C . GLY B 1 190 ? 0.128 25.234 30 1 93.25 190 GLY B C 1
ATOM 5106 O O . GLY B 1 190 ? 1.215 24.656 30.062 1 93.25 190 GLY B O 1
ATOM 5107 N N . ASP B 1 191 ? -0.958 24.594 30.344 1 95.88 191 ASP B N 1
ATOM 5108 C CA . ASP B 1 191 ? -0.953 23.234 30.891 1 95.88 191 ASP B CA 1
ATOM 5109 C C . ASP B 1 191 ? -1.017 22.203 29.781 1 95.88 191 ASP B C 1
ATOM 5111 O O . ASP B 1 191 ? -2.104 21.766 29.391 1 95.88 191 ASP B O 1
ATOM 5115 N N . ALA B 1 192 ? 0.138 21.719 29.406 1 95.19 192 ALA B N 1
ATOM 5116 C CA . ALA B 1 192 ? 0.258 20.75 28.312 1 95.19 192 ALA B CA 1
ATOM 5117 C C . ALA B 1 192 ? -0.442 19.438 28.641 1 95.19 192 ALA B C 1
ATOM 5119 O O . ALA B 1 192 ? -0.979 18.766 27.766 1 95.19 192 ALA B O 1
ATOM 5120 N N . ASN B 1 193 ? -0.457 19.078 29.875 1 96.62 193 ASN B N 1
ATOM 5121 C CA . ASN B 1 193 ? -1.085 17.828 30.297 1 96.62 193 ASN B CA 1
ATOM 5122 C C . ASN B 1 193 ? -2.59 17.844 30.031 1 96.62 193 ASN B C 1
ATOM 5124 O O . ASN B 1 193 ? -3.162 16.828 29.609 1 96.62 193 ASN B O 1
ATOM 5128 N N . LYS B 1 194 ? -3.188 18.953 30.312 1 96.88 194 LYS B N 1
ATOM 5129 C CA . LYS B 1 194 ? -4.617 19.078 30.047 1 96.88 194 LYS B CA 1
ATOM 5130 C C . LYS B 1 194 ? -4.922 18.969 28.562 1 96.88 194 LYS B C 1
ATOM 5132 O O . LYS B 1 194 ? -5.941 18.391 28.172 1 96.88 194 LYS B O 1
ATOM 5137 N N . ILE B 1 195 ? -4.07 19.484 27.719 1 96.5 195 ILE B N 1
ATOM 5138 C CA . ILE B 1 195 ? -4.254 19.453 26.281 1 96.5 195 ILE B CA 1
ATOM 5139 C C . ILE B 1 195 ? -4.156 18 25.781 1 96.5 195 ILE B C 1
ATOM 5141 O O . ILE B 1 195 ? -4.977 17.562 24.984 1 96.5 195 ILE B O 1
ATOM 5145 N N . ARG B 1 196 ? -3.176 17.219 26.281 1 95.69 196 ARG B N 1
ATOM 5146 C CA . ARG B 1 196 ? -3.041 15.812 25.938 1 95.69 196 ARG B CA 1
ATOM 5147 C C . ARG B 1 196 ? -4.266 15.016 26.375 1 95.69 196 ARG B C 1
ATOM 5149 O O . ARG B 1 196 ? -4.715 14.109 25.688 1 95.69 196 ARG B O 1
ATOM 5156 N N . ALA B 1 197 ? -4.727 15.406 27.562 1 97.31 197 ALA B N 1
ATOM 5157 C CA . ALA B 1 197 ? -5.91 14.727 28.078 1 97.31 197 ALA B CA 1
ATOM 5158 C C . ALA B 1 197 ? -7.129 15 27.203 1 97.31 197 ALA B C 1
ATOM 5160 O O . ALA B 1 197 ? -7.965 14.117 27 1 97.31 197 ALA B O 1
ATOM 5161 N N . VAL B 1 198 ? -7.262 16.203 26.703 1 97.5 198 VAL B N 1
ATOM 5162 C CA . VAL B 1 198 ? -8.352 16.547 25.812 1 97.5 198 VAL B CA 1
ATOM 5163 C C . VAL B 1 198 ? -8.281 15.695 24.547 1 97.5 198 VAL B C 1
ATOM 5165 O O . VAL B 1 198 ? -9.289 15.125 24.125 1 97.5 198 VAL B O 1
ATOM 5168 N N . ASP B 1 199 ? -7.102 15.586 23.969 1 96.5 199 ASP B N 1
ATOM 5169 C CA . ASP B 1 199 ? -6.891 14.766 22.781 1 96.5 199 ASP B CA 1
ATOM 5170 C C . ASP B 1 199 ? -7.305 13.32 23.031 1 96.5 199 ASP B C 1
ATOM 5172 O O . ASP B 1 199 ? -8.023 12.719 22.219 1 96.5 199 ASP B O 1
ATOM 5176 N N . ALA B 1 200 ? -6.855 12.781 24.094 1 97.12 200 ALA B N 1
ATOM 5177 C CA . ALA B 1 200 ? -7.125 11.391 24.453 1 97.12 200 ALA B CA 1
ATOM 5178 C C . ALA B 1 200 ? -8.617 11.156 24.656 1 97.12 200 ALA B C 1
ATOM 5180 O O . ALA B 1 200 ? -9.156 10.125 24.25 1 97.12 200 ALA B O 1
ATOM 5181 N N . SER B 1 201 ? -9.258 12.102 25.328 1 97.88 201 SER B N 1
ATOM 5182 C CA . SER B 1 201 ? -10.688 11.992 25.594 1 97.88 201 SER B CA 1
ATOM 5183 C C . SER B 1 201 ? -11.508 12 24.312 1 97.88 201 SER B C 1
ATOM 5185 O O . SER B 1 201 ? -12.477 11.258 24.188 1 97.88 201 SER B O 1
ATOM 5187 N N . ILE B 1 202 ? -11.141 12.82 23.406 1 98.06 202 ILE B N 1
ATOM 5188 C CA . ILE B 1 202 ? -11.859 12.922 22.141 1 98.06 202 ILE B CA 1
ATOM 5189 C C . ILE B 1 202 ? -11.68 11.633 21.344 1 98.06 202 ILE B C 1
ATOM 5191 O O . ILE B 1 202 ? -12.633 11.102 20.781 1 98.06 202 ILE B O 1
ATOM 5195 N N . ALA B 1 203 ? -10.43 11.156 21.281 1 97.81 203 ALA B N 1
ATOM 5196 C CA . ALA B 1 203 ? -10.172 9.891 20.594 1 97.81 203 ALA B CA 1
ATOM 5197 C C . ALA B 1 203 ? -11.039 8.773 21.156 1 97.81 203 ALA B C 1
ATOM 5199 O O . ALA B 1 203 ? -11.711 8.062 20.406 1 97.81 203 ALA B O 1
ATOM 5200 N N . LYS B 1 204 ? -11.086 8.688 22.469 1 97.75 204 LYS B N 1
ATOM 5201 C CA . LYS B 1 204 ? -11.867 7.656 23.141 1 97.75 204 LYS B CA 1
ATOM 5202 C C . LYS B 1 204 ? -13.352 7.785 22.797 1 97.75 204 LYS B C 1
ATOM 5204 O O . LYS B 1 204 ? -14 6.797 22.469 1 97.75 204 LYS B O 1
ATOM 5209 N N . GLU B 1 205 ? -13.82 8.953 22.891 1 97.69 205 GLU B N 1
ATOM 5210 C CA . GLU B 1 205 ? -15.234 9.18 22.641 1 97.69 205 GLU B CA 1
ATOM 5211 C C . GLU B 1 205 ? -15.602 8.852 21.203 1 97.69 205 GLU B C 1
ATOM 5213 O O . GLU B 1 205 ? -16.719 8.406 20.922 1 97.69 205 GLU B O 1
ATOM 5218 N N . MET B 1 206 ? -14.641 9.055 20.297 1 98.06 206 MET B N 1
ATOM 5219 C CA . MET B 1 206 ? -14.914 8.82 18.891 1 98.06 206 MET B CA 1
ATOM 5220 C C . MET B 1 206 ? -14.586 7.379 18.5 1 98.06 206 MET B C 1
ATOM 5222 O O . MET B 1 206 ? -14.586 7.031 17.328 1 98.06 206 MET B O 1
ATOM 5226 N N . GLY B 1 207 ? -14.242 6.555 19.469 1 96.94 207 GLY B N 1
ATOM 5227 C CA . GLY B 1 207 ? -14.109 5.129 19.234 1 96.94 207 GLY B CA 1
ATOM 5228 C C . GLY B 1 207 ? -12.688 4.711 18.906 1 96.94 207 GLY B C 1
ATOM 5229 O O . GLY B 1 207 ? -12.461 3.629 18.359 1 96.94 207 GLY B O 1
ATOM 5230 N N . PHE B 1 208 ? -11.742 5.527 19.141 1 97.5 208 PHE B N 1
ATOM 5231 C CA . PHE B 1 208 ? -10.328 5.203 19 1 97.5 208 PHE B CA 1
ATOM 5232 C C . PHE B 1 208 ? -9.688 4.93 20.359 1 97.5 208 PHE B C 1
ATOM 5234 O O . PHE B 1 208 ? -10.234 5.312 21.391 1 97.5 208 PHE B O 1
ATOM 5241 N N . ALA B 1 209 ? -8.531 4.238 20.312 1 95.94 209 ALA B N 1
ATOM 5242 C CA . ALA B 1 209 ? -7.742 4.172 21.531 1 95.94 209 ALA B CA 1
ATOM 5243 C C . ALA B 1 209 ? -7.277 5.559 21.969 1 95.94 209 ALA B C 1
ATOM 5245 O O . ALA B 1 209 ? -6.992 6.414 21.125 1 95.94 209 ALA B O 1
ATOM 5246 N N . PRO B 1 210 ? -7.176 5.777 23.25 1 95.06 210 PRO B N 1
ATOM 5247 C CA . PRO B 1 210 ? -6.797 7.109 23.734 1 95.06 210 PRO B CA 1
ATOM 5248 C C . PRO B 1 210 ? -5.449 7.574 23.172 1 95.06 210 PRO B C 1
ATOM 5250 O O . PRO B 1 210 ? -5.23 8.773 23.016 1 95.06 210 PRO B O 1
ATOM 5253 N N . ASP B 1 211 ? -4.633 6.59 22.875 1 94.25 211 ASP B N 1
ATOM 5254 C CA . ASP B 1 211 ? -3.314 6.965 22.375 1 94.25 211 ASP B CA 1
ATOM 5255 C C . ASP B 1 211 ? -3.264 6.902 20.844 1 94.25 211 ASP B C 1
ATOM 5257 O O . ASP B 1 211 ? -2.203 7.09 20.25 1 94.25 211 ASP B O 1
ATOM 5261 N N . ALA B 1 212 ? -4.426 6.645 20.25 1 96.06 212 ALA B N 1
ATOM 5262 C CA . ALA B 1 212 ? -4.492 6.605 18.797 1 96.06 212 ALA B CA 1
ATOM 5263 C C . ALA B 1 212 ? -4.785 7.988 18.219 1 96.06 212 ALA B C 1
ATOM 5265 O O . ALA B 1 212 ? -5.762 8.172 17.484 1 96.06 212 ALA B O 1
ATOM 5266 N N . VAL B 1 213 ? -3.932 8.914 18.562 1 97.12 213 VAL B N 1
ATOM 5267 C CA . VAL B 1 213 ? -3.91 10.273 18.047 1 97.12 213 VAL B CA 1
ATOM 5268 C C . VAL B 1 213 ? -2.566 10.555 17.375 1 97.12 213 VAL B C 1
ATOM 5270 O O . VAL B 1 213 ? -1.523 10.102 17.859 1 97.12 213 VAL B O 1
ATOM 5273 N N . ILE B 1 214 ? -2.549 11.203 16.234 1 96.69 214 ILE B N 1
ATOM 5274 C CA . ILE B 1 214 ? -1.325 11.461 15.477 1 96.69 214 ILE B CA 1
ATOM 5275 C C . ILE B 1 214 ? -0.308 12.164 16.375 1 96.69 214 ILE B C 1
ATOM 5277 O O . ILE B 1 214 ? -0.644 13.133 17.062 1 96.69 214 ILE B O 1
ATOM 5281 N N . PRO B 1 215 ? 0.88 11.789 16.312 1 95.75 215 PRO B N 1
ATOM 5282 C CA . PRO B 1 215 ? 1.851 12.328 17.266 1 95.75 215 PRO B CA 1
ATOM 5283 C C . PRO B 1 215 ? 2.271 13.758 16.938 1 95.75 215 PRO B C 1
ATOM 5285 O O . PRO B 1 215 ? 2.482 14.57 17.844 1 95.75 215 PRO B O 1
ATOM 5288 N N . VAL B 1 216 ? 2.451 14.039 15.664 1 96.88 216 VAL B N 1
ATOM 5289 C CA . VAL B 1 216 ? 2.768 15.383 15.195 1 96.88 216 VAL B CA 1
ATOM 5290 C C . VAL B 1 216 ? 2.049 15.656 13.875 1 96.88 216 VAL B C 1
ATOM 5292 O O . VAL B 1 216 ? 1.875 14.75 13.055 1 96.88 216 VAL B O 1
ATOM 5295 N N . SER B 1 217 ? 1.643 16.844 13.766 1 96.31 217 SER B N 1
ATOM 5296 C CA . SER B 1 217 ? 0.978 17.25 12.531 1 96.31 217 SER B CA 1
ATOM 5297 C C . SER B 1 217 ? 1.188 18.719 12.25 1 96.31 217 SER B C 1
ATOM 5299 O O . SER B 1 217 ? 1.609 19.484 13.133 1 96.31 217 SER B O 1
ATOM 5301 N N . GLY B 1 218 ? 1.019 19.062 10.938 1 96.62 218 GLY B N 1
ATOM 5302 C CA . GLY B 1 218 ? 0.727 20.453 10.656 1 96.62 218 GLY B CA 1
ATOM 5303 C C . GLY B 1 218 ? -0.699 20.844 10.992 1 96.62 218 GLY B C 1
ATOM 5304 O O . GLY B 1 218 ? -1.182 20.562 12.094 1 96.62 218 GLY B O 1
ATOM 5305 N N . GLN B 1 219 ? -1.307 21.531 10.023 1 95.56 219 GLN B N 1
ATOM 5306 C CA . GLN B 1 219 ? -2.719 21.828 10.25 1 95.56 219 GLN B CA 1
ATOM 5307 C C . GLN B 1 219 ? -3.584 20.594 10.008 1 95.56 219 GLN B C 1
ATOM 5309 O O . GLN B 1 219 ? -4.555 20.359 10.727 1 95.56 219 GLN B O 1
ATOM 5314 N N . THR B 1 220 ? -3.15 19.797 9.016 1 96.56 220 THR B N 1
ATOM 5315 C CA . THR B 1 220 ? -3.889 18.609 8.625 1 96.56 220 THR B CA 1
ATOM 5316 C C . THR B 1 220 ? -3.139 17.344 9.039 1 96.56 220 THR B C 1
ATOM 5318 O O . THR B 1 220 ? -1.953 17.391 9.375 1 96.56 220 THR B O 1
ATOM 5321 N N . TYR B 1 221 ? -3.887 16.188 9.125 1 96.94 221 TYR B N 1
ATOM 5322 C CA . TYR B 1 221 ? -3.164 14.93 9.148 1 96.94 221 TYR B CA 1
ATOM 5323 C C . TYR B 1 221 ? -2.42 14.695 7.836 1 96.94 221 TYR B C 1
ATOM 5325 O O . TYR B 1 221 ? -2.758 15.297 6.812 1 96.94 221 TYR B O 1
ATOM 5333 N N . SER B 1 222 ? -1.376 13.883 7.887 1 97.19 222 SER B N 1
ATOM 5334 C CA . SER B 1 222 ? -0.626 13.586 6.672 1 97.19 222 SER B CA 1
ATOM 5335 C C . SER B 1 222 ? -1.517 12.938 5.617 1 97.19 222 SER B C 1
ATOM 5337 O O . SER B 1 222 ? -2.246 11.984 5.91 1 97.19 222 SER B O 1
ATOM 5339 N N . ARG B 1 223 ? -1.413 13.422 4.391 1 97.38 223 ARG B N 1
ATOM 5340 C CA . ARG B 1 223 ? -2.211 12.867 3.305 1 97.38 223 ARG B CA 1
ATOM 5341 C C . ARG B 1 223 ? -1.687 11.5 2.885 1 97.38 223 ARG B C 1
ATOM 5343 O O . ARG B 1 223 ? -2.307 10.812 2.07 1 97.38 223 ARG B O 1
ATOM 5350 N N . LYS B 1 224 ? -0.655 11.117 3.52 1 97.19 224 LYS B N 1
ATOM 5351 C CA . LYS B 1 224 ? -0.163 9.75 3.363 1 97.19 224 LYS B CA 1
ATOM 5352 C C . LYS B 1 224 ? -1.209 8.734 3.812 1 97.19 224 LYS B C 1
ATOM 5354 O O . LYS B 1 224 ? -1.282 7.625 3.27 1 97.19 224 LYS B O 1
ATOM 5359 N N . VAL B 1 225 ? -1.99 9.125 4.781 1 98.19 225 VAL B N 1
ATOM 5360 C CA . VAL B 1 225 ? -3.059 8.25 5.266 1 98.19 225 VAL B CA 1
ATOM 5361 C C . VAL B 1 225 ? -4.02 7.93 4.121 1 98.19 225 VAL B C 1
ATOM 5363 O O . VAL B 1 225 ? -4.414 6.777 3.939 1 98.19 225 VAL B O 1
ATOM 5366 N N . ASP B 1 226 ? -4.332 8.984 3.34 1 98.44 226 ASP B N 1
ATOM 5367 C CA . ASP B 1 226 ? -5.203 8.781 2.186 1 98.44 226 ASP B CA 1
ATOM 5368 C C . ASP B 1 226 ? -4.566 7.836 1.172 1 98.44 226 ASP B C 1
ATOM 5370 O O . ASP B 1 226 ? -5.246 6.98 0.604 1 98.44 226 ASP B O 1
ATOM 5374 N N . ALA B 1 227 ? -3.279 8.016 0.917 1 98.5 227 ALA B N 1
ATOM 5375 C CA . ALA B 1 227 ? -2.562 7.16 -0.025 1 98.5 227 ALA B CA 1
ATOM 5376 C C . ALA B 1 227 ? -2.58 5.707 0.431 1 98.5 227 ALA B C 1
ATOM 5378 O O . ALA B 1 227 ? -2.803 4.797 -0.374 1 98.5 227 ALA B O 1
ATOM 5379 N N . PHE B 1 228 ? -2.328 5.484 1.744 1 98.44 228 PHE B N 1
ATOM 5380 C CA . PHE B 1 228 ? -2.352 4.137 2.301 1 98.44 228 PHE B CA 1
ATOM 5381 C C . PHE B 1 228 ? -3.715 3.488 2.092 1 98.44 228 PHE B C 1
ATOM 5383 O O . PHE B 1 228 ? -3.801 2.34 1.655 1 98.44 228 PHE B O 1
ATOM 5390 N N . ILE B 1 229 ? -4.711 4.25 2.398 1 98.69 229 ILE B N 1
ATOM 5391 C CA . ILE B 1 229 ? -6.066 3.707 2.367 1 98.69 229 ILE B CA 1
ATOM 5392 C C . ILE B 1 229 ? -6.473 3.422 0.922 1 98.69 229 ILE B C 1
ATOM 5394 O O . ILE B 1 229 ? -7.004 2.35 0.62 1 98.69 229 ILE B O 1
ATOM 5398 N N . LEU B 1 230 ? -6.238 4.332 0.044 1 98.62 230 LEU B N 1
ATOM 5399 C CA . LEU B 1 230 ? -6.652 4.137 -1.342 1 98.62 230 LEU B CA 1
ATOM 5400 C C . LEU B 1 230 ? -5.879 2.99 -1.982 1 98.62 230 LEU B C 1
ATOM 5402 O O . LEU B 1 230 ? -6.414 2.266 -2.824 1 98.62 230 LEU B O 1
ATOM 5406 N N . ASN B 1 231 ? -4.609 2.805 -1.644 1 98.62 231 ASN B N 1
ATOM 5407 C CA . ASN B 1 231 ? -3.832 1.666 -2.121 1 98.62 231 ASN B CA 1
ATOM 5408 C C . ASN B 1 231 ? -4.434 0.342 -1.661 1 98.62 231 ASN B C 1
ATOM 5410 O O . ASN B 1 231 ? -4.418 -0.644 -2.4 1 98.62 231 ASN B O 1
ATOM 5414 N N . ALA B 1 232 ? -4.871 0.317 -0.425 1 98.69 232 ALA B N 1
ATOM 5415 C CA . ALA B 1 232 ? -5.508 -0.896 0.078 1 98.69 232 ALA B CA 1
ATOM 5416 C C . ALA B 1 232 ? -6.773 -1.22 -0.715 1 98.69 232 ALA B C 1
ATOM 5418 O O . ALA B 1 232 ? -7.023 -2.379 -1.052 1 98.69 232 ALA B O 1
ATOM 5419 N N . LEU B 1 233 ? -7.578 -0.197 -1.02 1 98.88 233 LEU B N 1
ATOM 5420 C CA . LEU B 1 233 ? -8.781 -0.39 -1.818 1 98.88 233 LEU B CA 1
ATOM 5421 C C . LEU B 1 233 ? -8.438 -0.856 -3.227 1 98.88 233 LEU B C 1
ATOM 5423 O O . LEU B 1 233 ? -9.109 -1.727 -3.783 1 98.88 233 LEU B O 1
ATOM 5427 N N . ALA B 1 234 ? -7.395 -0.269 -3.783 1 98.75 234 ALA B N 1
ATOM 5428 C CA . ALA B 1 234 ? -6.949 -0.651 -5.121 1 98.75 234 ALA B CA 1
ATOM 5429 C C . ALA B 1 234 ? -6.465 -2.098 -5.145 1 98.75 234 ALA B C 1
ATOM 5431 O O . ALA B 1 234 ? -6.59 -2.783 -6.164 1 98.75 234 ALA B O 1
ATOM 5432 N N . GLY B 1 235 ? -5.895 -2.543 -4.012 1 98.75 235 GLY B N 1
ATOM 5433 C CA . GLY B 1 235 ? -5.551 -3.951 -3.9 1 98.75 235 GLY B CA 1
ATOM 5434 C C . GLY B 1 235 ? -6.734 -4.875 -4.121 1 98.75 235 GLY B C 1
ATOM 5435 O O . GLY B 1 235 ? -6.617 -5.879 -4.824 1 98.75 235 GLY B O 1
ATOM 5436 N N . ILE B 1 236 ? -7.836 -4.539 -3.535 1 98.88 236 ILE B N 1
ATOM 5437 C CA . ILE B 1 236 ? -9.062 -5.309 -3.725 1 98.88 236 ILE B CA 1
ATOM 5438 C C . ILE B 1 236 ? -9.438 -5.32 -5.203 1 98.88 236 ILE B C 1
ATOM 5440 O O . ILE B 1 236 ? -9.812 -6.363 -5.746 1 98.88 236 ILE B O 1
ATOM 5444 N N . ALA B 1 237 ? -9.32 -4.172 -5.828 1 98.88 237 ALA B N 1
ATOM 5445 C CA . ALA B 1 237 ? -9.633 -4.055 -7.25 1 98.88 237 ALA B CA 1
ATOM 5446 C C . ALA B 1 237 ? -8.758 -4.984 -8.086 1 98.88 237 ALA B C 1
ATOM 5448 O O . ALA B 1 237 ? -9.234 -5.609 -9.039 1 98.88 237 ALA B O 1
ATOM 5449 N N . GLN B 1 238 ? -7.5 -5.078 -7.766 1 98.81 238 GLN B N 1
ATOM 5450 C CA . GLN B 1 238 ? -6.574 -5.977 -8.453 1 98.81 238 GLN B CA 1
ATOM 5451 C C . GLN B 1 238 ? -7.074 -7.418 -8.398 1 98.81 238 GLN B C 1
ATOM 5453 O O . GLN B 1 238 ? -7.16 -8.086 -9.43 1 98.81 238 GLN B O 1
ATOM 5458 N N . SER B 1 239 ? -7.359 -7.867 -7.199 1 98.88 239 SER B N 1
ATOM 5459 C CA . SER B 1 239 ? -7.797 -9.242 -6.977 1 98.88 239 SER B CA 1
ATOM 5460 C C . SER B 1 239 ? -9.102 -9.531 -7.711 1 98.88 239 SER B C 1
ATOM 5462 O O . SER B 1 239 ? -9.258 -10.594 -8.312 1 98.88 239 SER B O 1
ATOM 5464 N N . CYS B 1 240 ? -10.023 -8.578 -7.637 1 98.88 240 CYS B N 1
ATOM 5465 C CA . CYS B 1 240 ? -11.328 -8.766 -8.25 1 98.88 240 CYS B CA 1
ATOM 5466 C C . CYS B 1 240 ? -11.227 -8.742 -9.773 1 98.88 240 CYS B C 1
ATOM 5468 O O . CYS B 1 240 ? -11.969 -9.438 -10.469 1 98.88 240 CYS B O 1
ATOM 5470 N N . MET B 1 241 ? -10.352 -7.922 -10.297 1 98.75 241 MET B N 1
ATOM 5471 C CA . MET B 1 241 ? -10.133 -7.891 -11.742 1 98.75 241 MET B CA 1
ATOM 5472 C C . MET B 1 241 ? -9.578 -9.219 -12.242 1 98.75 241 MET B C 1
ATOM 5474 O O . MET B 1 241 ? -9.984 -9.711 -13.297 1 98.75 241 MET B O 1
ATOM 5478 N N . LYS B 1 242 ? -8.664 -9.82 -11.523 1 98.62 242 LYS B N 1
ATOM 5479 C CA . LYS B 1 242 ? -8.141 -11.133 -11.875 1 98.62 242 LYS B CA 1
ATOM 5480 C C . LYS B 1 242 ? -9.25 -12.18 -11.914 1 98.62 242 LYS B C 1
ATOM 5482 O O . LYS B 1 242 ? -9.375 -12.922 -12.883 1 98.62 242 LYS B O 1
ATOM 5487 N N . PHE B 1 243 ? -9.969 -12.242 -10.828 1 98.75 243 PHE B N 1
ATOM 5488 C CA . PHE B 1 243 ? -11.102 -13.164 -10.766 1 98.75 243 PHE B CA 1
ATOM 5489 C C . PHE B 1 243 ? -12.023 -12.977 -11.969 1 98.75 243 PHE B C 1
ATOM 5491 O O . PHE B 1 243 ? -12.375 -13.945 -12.641 1 98.75 243 PHE B O 1
ATOM 5498 N N . ALA B 1 244 ? -12.445 -11.711 -12.172 1 98.75 244 ALA B N 1
ATOM 5499 C CA . ALA B 1 244 ? -13.414 -11.391 -13.219 1 98.75 244 ALA B CA 1
ATOM 5500 C C . ALA B 1 244 ? -12.867 -11.75 -14.594 1 98.75 244 ALA B C 1
ATOM 5502 O O . ALA B 1 244 ? -13.602 -12.242 -15.453 1 98.75 244 ALA B O 1
ATOM 5503 N N . THR B 1 245 ? -11.641 -11.523 -14.836 1 98.44 245 THR B N 1
ATOM 5504 C CA . THR B 1 245 ? -11.016 -11.867 -16.109 1 98.44 245 THR B CA 1
ATOM 5505 C C . THR B 1 245 ? -11 -13.375 -16.312 1 98.44 245 THR B C 1
ATOM 5507 O O . THR B 1 245 ? -11.336 -13.859 -17.406 1 98.44 245 THR B O 1
ATOM 5510 N N . ASP B 1 246 ? -10.625 -14.102 -15.273 1 98.56 246 ASP B N 1
ATOM 5511 C CA . ASP B 1 246 ? -10.641 -15.562 -15.359 1 98.56 246 ASP B CA 1
ATOM 5512 C C . ASP B 1 246 ? -12.047 -16.078 -15.688 1 98.56 246 ASP B C 1
ATOM 5514 O O . ASP B 1 246 ? -12.211 -16.953 -16.531 1 98.56 246 ASP B O 1
ATOM 5518 N N . LEU B 1 247 ? -13.039 -15.5 -15.008 1 98.56 247 LEU B N 1
ATOM 5519 C CA . LEU B 1 247 ? -14.406 -15.961 -15.211 1 98.56 247 LEU B CA 1
ATOM 5520 C C . LEU B 1 247 ? -14.883 -15.641 -16.625 1 98.56 247 LEU B C 1
ATOM 5522 O O . LEU B 1 247 ? -15.625 -16.422 -17.234 1 98.56 247 LEU B O 1
ATOM 5526 N N . ARG B 1 248 ? -14.523 -14.477 -17.141 1 98.25 248 ARG B N 1
ATOM 5527 C CA . ARG B 1 248 ? -14.867 -14.117 -18.516 1 98.25 248 ARG B CA 1
ATOM 5528 C C . ARG B 1 248 ? -14.289 -15.117 -19.516 1 98.25 248 ARG B C 1
ATOM 5530 O O . ARG B 1 248 ? -14.953 -15.516 -20.469 1 98.25 248 ARG B O 1
ATOM 5537 N N . LEU B 1 249 ? -13.047 -15.555 -19.266 1 98.44 249 LEU B N 1
ATOM 5538 C CA . LEU B 1 249 ? -12.398 -16.547 -20.125 1 98.44 249 LEU B CA 1
ATOM 5539 C C . LEU B 1 249 ? -13.062 -17.906 -19.984 1 98.44 249 LEU B C 1
ATOM 5541 O O . LEU B 1 249 ? -13.297 -18.609 -20.969 1 98.44 249 LEU B O 1
ATOM 5545 N N . LEU B 1 250 ? -13.391 -18.266 -18.797 1 98.5 250 LEU B N 1
ATOM 5546 C CA . LEU B 1 250 ? -14.039 -19.547 -18.547 1 98.5 250 LEU B CA 1
ATOM 5547 C C . LEU B 1 250 ? -15.43 -19.578 -19.156 1 98.5 250 LEU B C 1
ATOM 5549 O O . LEU B 1 250 ? -15.891 -20.641 -19.609 1 98.5 250 LEU B O 1
ATOM 5553 N N . ALA B 1 251 ? -16.094 -18.438 -19.094 1 97.31 251 ALA B N 1
ATOM 5554 C CA . ALA B 1 251 ? -17.375 -18.344 -19.781 1 97.31 251 ALA B CA 1
ATOM 5555 C C . ALA B 1 251 ? -17.234 -18.578 -21.281 1 97.31 251 ALA B C 1
ATOM 5557 O O . ALA B 1 251 ? -18.078 -19.234 -21.891 1 97.31 251 ALA B O 1
ATOM 5558 N N . ASN B 1 252 ? -16.219 -17.984 -21.859 1 97.12 252 ASN B N 1
ATOM 5559 C CA . ASN B 1 252 ? -15.945 -18.219 -23.266 1 97.12 252 ASN B CA 1
ATOM 5560 C C . ASN B 1 252 ? -15.688 -19.688 -23.562 1 97.12 252 ASN B C 1
ATOM 5562 O O . ASN B 1 252 ? -16.094 -20.203 -24.609 1 97.12 252 ASN B O 1
ATOM 5566 N N . PHE B 1 253 ? -15.047 -20.422 -22.594 1 97.25 253 PHE B N 1
ATOM 5567 C CA . PHE B 1 253 ? -14.789 -21.844 -22.719 1 97.25 253 PHE B CA 1
ATOM 5568 C C . PHE B 1 253 ? -16.062 -22.656 -22.469 1 97.25 253 PHE B C 1
ATOM 5570 O O . PHE B 1 253 ? -16.062 -23.875 -22.641 1 97.25 253 PHE B O 1
ATOM 5577 N N . LYS B 1 254 ? -17.125 -22 -22.016 1 96.81 254 LYS B N 1
ATOM 5578 C CA . LYS B 1 254 ? -18.406 -22.594 -21.672 1 96.81 254 LYS B CA 1
ATOM 5579 C C . LYS B 1 254 ? -18.297 -23.5 -20.453 1 96.81 254 LYS B C 1
ATOM 5581 O O . LYS B 1 254 ? -19.094 -24.422 -20.266 1 96.81 254 LYS B O 1
ATOM 5586 N N . GLU B 1 255 ? -17.266 -23.266 -19.625 1 98 255 GLU B N 1
ATOM 5587 C CA . GLU B 1 255 ? -17.062 -24.078 -18.422 1 98 255 GLU B CA 1
ATOM 5588 C C . GLU B 1 255 ? -17.828 -23.5 -17.234 1 98 255 GLU B C 1
ATOM 5590 O O . GLU B 1 255 ? -18.297 -24.25 -16.375 1 98 255 GLU B O 1
ATOM 5595 N N . MET B 1 256 ? -17.844 -22.203 -17.172 1 97.56 256 MET B N 1
ATOM 5596 C CA . MET B 1 256 ? -18.484 -21.5 -16.062 1 97.56 256 MET B CA 1
ATOM 5597 C C . MET B 1 256 ? -19.219 -20.25 -16.547 1 97.56 256 MET B C 1
ATOM 5599 O O . MET B 1 256 ? -18.922 -19.734 -17.625 1 97.56 256 MET B O 1
ATOM 5603 N N . GLU B 1 257 ? -20.188 -19.844 -15.797 1 95.56 257 GLU B N 1
ATOM 5604 C CA . GLU B 1 257 ? -20.906 -18.609 -16.094 1 95.56 257 GLU B CA 1
ATOM 5605 C C . GLU B 1 257 ? -21.312 -17.875 -14.805 1 95.56 257 GLU B C 1
ATOM 5607 O O . GLU B 1 257 ? -21.359 -18.484 -13.734 1 95.56 257 GLU B O 1
ATOM 5612 N N . GLU B 1 258 ? -21.438 -16.609 -14.906 1 94.06 258 GLU B N 1
ATOM 5613 C CA . GLU B 1 258 ? -22.047 -15.867 -13.812 1 94.06 258 GLU B CA 1
ATOM 5614 C C . GLU B 1 258 ? -23.531 -16.219 -13.68 1 94.06 258 GLU B C 1
ATOM 5616 O O . GLU B 1 258 ? -24.125 -16.812 -14.578 1 94.06 258 GLU B O 1
ATOM 5621 N N . PRO B 1 259 ? -24.094 -15.898 -12.523 1 90.12 259 PRO B N 1
ATOM 5622 C CA . PRO B 1 259 ? -25.516 -16.234 -12.352 1 90.12 259 PRO B CA 1
ATOM 5623 C C . PRO B 1 259 ? -26.406 -15.523 -13.359 1 90.12 259 PRO B C 1
ATOM 5625 O O . PRO B 1 259 ? -26.109 -14.406 -13.797 1 90.12 259 PRO B O 1
ATOM 5628 N N . PHE B 1 260 ? -27.344 -16.297 -13.758 1 81.19 260 PHE B N 1
ATOM 5629 C CA . PHE B 1 260 ? -28.328 -15.766 -14.703 1 81.19 260 PHE B CA 1
ATOM 5630 C C . PHE B 1 260 ? -29.734 -15.867 -14.141 1 81.19 260 PHE B C 1
ATOM 5632 O O . PHE B 1 260 ? -30.203 -16.953 -13.805 1 81.19 260 PHE B O 1
ATOM 5639 N N . GLU B 1 261 ? -30.297 -14.766 -13.984 1 73.06 261 GLU B N 1
ATOM 5640 C CA . GLU B 1 261 ? -31.672 -14.766 -13.477 1 73.06 261 GLU B CA 1
ATOM 5641 C C . GLU B 1 261 ? -32.656 -15.297 -14.516 1 73.06 261 GLU B C 1
ATOM 5643 O O . GLU B 1 261 ? -32.375 -15.211 -15.719 1 73.06 261 GLU B O 1
ATOM 5648 N N . LYS B 1 262 ? -33.75 -15.867 -14.156 1 66.69 262 LYS B N 1
ATOM 5649 C CA . LYS B 1 262 ? -34.75 -16.547 -15 1 66.69 262 LYS B CA 1
ATOM 5650 C C . LYS B 1 262 ? -35.25 -15.609 -16.094 1 66.69 262 LYS B C 1
ATOM 5652 O O . LYS B 1 262 ? -35.406 -16.016 -17.25 1 66.69 262 LYS B O 1
ATOM 5657 N N . ASN B 1 263 ? -35.344 -14.414 -15.789 1 71.06 263 ASN B N 1
ATOM 5658 C CA . ASN B 1 263 ? -35.969 -13.5 -16.75 1 71.06 263 ASN B CA 1
ATOM 5659 C C . ASN B 1 263 ? -34.906 -12.539 -17.344 1 71.06 263 ASN B C 1
ATOM 5661 O O . ASN B 1 263 ? -35.281 -11.594 -18.047 1 71.06 263 ASN B O 1
ATOM 5665 N N . GLN B 1 264 ? -33.75 -12.945 -17.125 1 71.5 264 GLN B N 1
ATOM 5666 C CA . GLN B 1 264 ? -32.688 -12.062 -17.609 1 71.5 264 GLN B CA 1
ATOM 5667 C C . GLN B 1 264 ? -32.438 -12.266 -19.094 1 71.5 264 GLN B C 1
ATOM 5669 O O . GLN B 1 264 ? -32.438 -13.398 -19.578 1 71.5 264 GLN B O 1
ATOM 5674 N N . ILE B 1 265 ? -32.594 -11.086 -19.891 1 67.31 265 ILE B N 1
ATOM 5675 C CA . ILE B 1 265 ? -32.312 -11.133 -21.328 1 67.31 265 ILE B CA 1
ATOM 5676 C C . ILE B 1 265 ? -30.797 -10.984 -21.547 1 67.31 265 ILE B C 1
ATOM 5678 O O . ILE B 1 265 ? -30.188 -10.008 -21.094 1 67.31 265 ILE B O 1
ATOM 5682 N N . GLY B 1 266 ? -30.062 -11.906 -22.047 1 64.12 266 GLY B N 1
ATOM 5683 C CA . GLY B 1 266 ? -28.641 -11.883 -22.297 1 64.12 266 GLY B CA 1
ATOM 5684 C C . GLY B 1 266 ? -28.25 -11.023 -23.484 1 64.12 266 GLY B C 1
ATOM 5685 O O . GLY B 1 266 ? -27.516 -10.039 -23.328 1 64.12 266 GLY B O 1
ATOM 5686 N N . SER B 1 267 ? -28.594 -11.484 -24.719 1 71.5 267 SER B N 1
ATOM 5687 C CA . SER B 1 267 ? -28.359 -10.742 -25.953 1 71.5 267 SER B CA 1
ATOM 5688 C C . SER B 1 267 ? -29.672 -10.406 -26.656 1 71.5 267 SER B C 1
ATOM 5690 O O . SER B 1 267 ? -30.578 -11.234 -26.719 1 71.5 267 SER B O 1
ATOM 5692 N N . SER B 1 268 ? -29.891 -9.203 -27.062 1 68.5 268 SER B N 1
ATOM 5693 C CA . SER B 1 268 ? -31.094 -8.734 -27.75 1 68.5 268 SER B CA 1
ATOM 5694 C C . SER B 1 268 ? -31.266 -9.438 -29.078 1 68.5 268 SER B C 1
ATOM 5696 O O . SER B 1 268 ? -32.406 -9.648 -29.547 1 68.5 268 SER B O 1
ATOM 5698 N N . ALA B 1 269 ? -30.078 -9.734 -29.656 1 72.25 269 ALA B N 1
ATOM 5699 C CA . ALA B 1 269 ? -30.141 -10.266 -31.031 1 72.25 269 ALA B CA 1
ATOM 5700 C C . ALA B 1 269 ? -29.938 -11.781 -31.031 1 72.25 269 ALA B C 1
ATOM 5702 O O . ALA B 1 269 ? -30.375 -12.461 -31.969 1 72.25 269 ALA B O 1
ATOM 5703 N N . MET B 1 270 ? -29.25 -12.25 -29.922 1 81.75 270 MET B N 1
ATOM 5704 C CA . MET B 1 270 ? -28.922 -13.672 -29.844 1 81.75 270 MET B CA 1
ATOM 5705 C C . MET B 1 270 ? -29.406 -14.266 -28.531 1 81.75 270 MET B C 1
ATOM 5707 O O . MET B 1 270 ? -28.672 -14.281 -27.531 1 81.75 270 MET B O 1
ATOM 5711 N N . PRO B 1 271 ? -30.547 -14.891 -28.531 1 75.5 271 PRO B N 1
ATOM 5712 C CA . PRO B 1 271 ? -31.203 -15.312 -27.281 1 75.5 271 PRO B CA 1
ATOM 5713 C C . PRO B 1 271 ? -30.375 -16.312 -26.484 1 75.5 271 PRO B C 1
ATOM 5715 O O . PRO B 1 271 ? -30.516 -16.422 -25.266 1 75.5 271 PRO B O 1
ATOM 5718 N N . TYR B 1 272 ? -29.406 -17 -27.141 1 79.56 272 TYR B N 1
ATOM 5719 C CA . TYR B 1 272 ? -28.656 -18.047 -26.453 1 79.56 272 TYR B CA 1
ATOM 5720 C C . TYR B 1 272 ? -27.391 -17.5 -25.812 1 79.56 272 TYR B C 1
ATOM 5722 O O . TYR B 1 272 ? -26.766 -18.156 -24.984 1 79.56 272 TYR B O 1
ATOM 5730 N N . LYS B 1 273 ? -27.078 -16.266 -26.219 1 86.69 273 LYS B N 1
ATOM 5731 C CA . LYS B 1 273 ? -25.781 -15.727 -25.797 1 86.69 273 LYS B CA 1
ATOM 5732 C C . LYS B 1 273 ? -25.875 -15.125 -24.391 1 86.69 273 LYS B C 1
ATOM 5734 O O . LYS B 1 273 ? -26.75 -14.312 -24.109 1 86.69 273 LYS B O 1
ATOM 5739 N N . ARG B 1 274 ? -25.078 -15.633 -23.422 1 86.5 274 ARG B N 1
ATOM 5740 C CA . ARG B 1 274 ? -24.953 -15.109 -22.062 1 86.5 274 ARG B CA 1
ATOM 5741 C C . ARG B 1 274 ? -23.625 -14.398 -21.875 1 86.5 274 ARG B C 1
ATOM 5743 O O . ARG B 1 274 ? -22.578 -15.039 -21.797 1 86.5 274 ARG B O 1
ATOM 5750 N N . ASN B 1 275 ? -23.703 -13.094 -21.828 1 91.12 275 ASN B N 1
ATOM 5751 C CA . ASN B 1 275 ? -22.5 -12.281 -21.688 1 91.12 275 ASN B CA 1
ATOM 5752 C C . ASN B 1 275 ? -22.141 -12.07 -20.219 1 91.12 275 ASN B C 1
ATOM 5754 O O . ASN B 1 275 ? -23.031 -11.875 -19.375 1 91.12 275 ASN B O 1
ATOM 5758 N N . PRO B 1 276 ? -20.891 -12.203 -19.812 1 95 276 PRO B N 1
ATOM 5759 C CA . PRO B 1 276 ? -20.469 -11.938 -18.438 1 95 276 PRO B CA 1
ATOM 5760 C C . PRO B 1 276 ? -20.359 -10.445 -18.125 1 95 276 PRO B C 1
ATOM 5762 O O . PRO B 1 276 ? -19.297 -9.953 -17.766 1 95 276 PRO B O 1
ATOM 5765 N N . MET B 1 277 ? -21.5 -9.75 -18.172 1 94.38 277 MET B N 1
ATOM 5766 C CA . MET B 1 277 ? -21.562 -8.289 -18.078 1 94.38 277 MET B CA 1
ATOM 5767 C C . MET B 1 277 ? -21.125 -7.824 -16.688 1 94.38 277 MET B C 1
ATOM 5769 O O . MET B 1 277 ? -20.531 -6.762 -16.547 1 94.38 277 MET B O 1
ATOM 5773 N N . ARG B 1 278 ? -21.469 -8.57 -15.648 1 95.94 278 ARG B N 1
ATOM 5774 C CA . ARG B 1 278 ? -21.109 -8.188 -14.289 1 95.94 278 ARG B CA 1
ATOM 5775 C C . ARG B 1 278 ? -19.594 -8.219 -14.102 1 95.94 278 ARG B C 1
ATOM 5777 O O . ARG B 1 278 ? -19.016 -7.293 -13.523 1 95.94 278 ARG B O 1
ATOM 5784 N N . CYS B 1 279 ? -18.953 -9.25 -14.633 1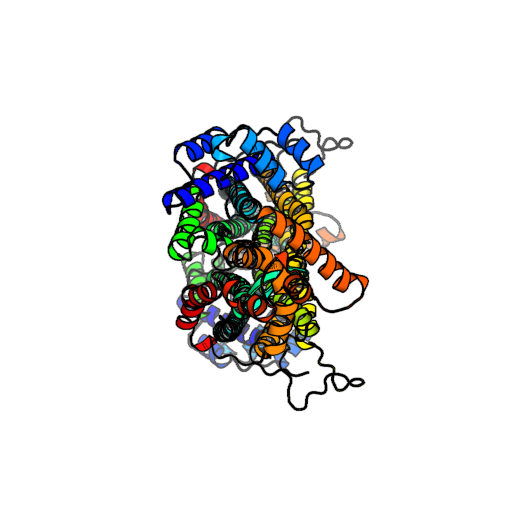 98 279 CYS B N 1
ATOM 5785 C CA . CYS B 1 279 ? -17.5 -9.352 -14.547 1 98 279 CYS B CA 1
ATOM 5786 C C . CYS B 1 279 ? -16.828 -8.266 -15.383 1 98 279 CYS B C 1
ATOM 5788 O O . CYS B 1 279 ? -15.758 -7.758 -15.008 1 98 279 CYS B O 1
ATOM 5790 N N . GLU B 1 280 ? -17.453 -7.926 -16.547 1 97.69 280 GLU B N 1
ATOM 5791 C CA . GLU B 1 280 ? -16.938 -6.805 -17.312 1 97.69 280 GLU B CA 1
ATOM 5792 C C . GLU B 1 280 ? -17 -5.504 -16.516 1 97.69 280 GLU B C 1
ATOM 5794 O O . GLU B 1 280 ? -16.078 -4.684 -16.594 1 97.69 280 GLU B O 1
ATOM 5799 N N . ARG B 1 281 ? -18.078 -5.336 -15.828 1 97.44 281 ARG B N 1
ATOM 5800 C CA . ARG B 1 281 ? -18.219 -4.141 -15 1 97.44 281 ARG B CA 1
ATOM 5801 C C . ARG B 1 281 ? -17.188 -4.109 -13.883 1 97.44 281 ARG B C 1
ATOM 5803 O O . ARG B 1 281 ? -16.641 -3.051 -13.562 1 97.44 281 ARG B O 1
ATOM 5810 N N . ILE B 1 282 ? -16.906 -5.266 -13.25 1 98.69 282 ILE B N 1
ATOM 5811 C CA . ILE B 1 282 ? -15.859 -5.363 -12.242 1 98.69 282 ILE B CA 1
ATOM 5812 C C . ILE B 1 282 ? -14.531 -4.91 -12.836 1 98.6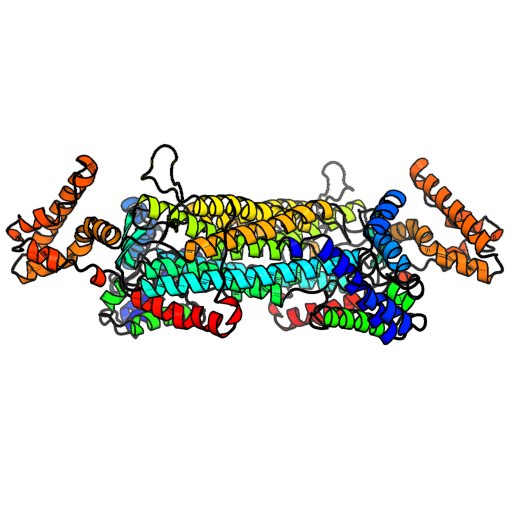9 282 ILE B C 1
ATOM 5814 O O . ILE B 1 282 ? -13.812 -4.105 -12.234 1 98.69 282 ILE B O 1
ATOM 5818 N N . CYS B 1 283 ? -14.156 -5.387 -14.031 1 98.56 283 CYS B N 1
ATOM 5819 C CA . CYS B 1 283 ? -12.898 -5.035 -14.68 1 98.56 283 CYS B CA 1
ATOM 5820 C C . CYS B 1 283 ? -12.82 -3.537 -14.938 1 98.56 283 CYS B C 1
ATOM 5822 O O . CYS B 1 283 ? -11.789 -2.912 -14.688 1 98.56 283 CYS B O 1
ATOM 5824 N N . ALA B 1 284 ? -13.938 -2.953 -15.422 1 98.38 284 ALA B N 1
ATOM 5825 C CA . ALA B 1 284 ? -13.969 -1.528 -15.75 1 98.38 284 ALA B CA 1
ATOM 5826 C C . ALA B 1 284 ? -13.742 -0.676 -14.508 1 98.38 284 ALA B C 1
ATOM 5828 O O . ALA B 1 284 ? -12.93 0.248 -14.516 1 98.38 284 ALA B O 1
ATOM 5829 N N . LEU B 1 285 ? -14.445 -0.963 -13.445 1 98.56 285 LEU B N 1
ATOM 5830 C CA . LEU B 1 285 ? -14.344 -0.203 -12.203 1 98.56 285 LEU B CA 1
ATOM 5831 C C . LEU B 1 285 ? -12.984 -0.416 -11.547 1 98.56 285 LEU B C 1
ATOM 5833 O O . LEU B 1 285 ? -12.445 0.496 -10.914 1 98.56 285 LEU B O 1
ATOM 5837 N N . SER B 1 286 ? -12.438 -1.62 -11.672 1 98.75 286 SER B N 1
ATOM 5838 C CA . SER B 1 286 ? -11.125 -1.922 -11.102 1 98.75 286 SER B CA 1
ATOM 5839 C C . SER B 1 286 ? -10.031 -1.069 -11.742 1 98.75 286 SER B C 1
ATOM 5841 O O . SER B 1 286 ? -9.141 -0.58 -11.055 1 98.75 286 SER B O 1
ATOM 5843 N N . ARG B 1 287 ? -10.086 -0.879 -13.047 1 98.12 287 ARG B N 1
ATOM 5844 C CA . ARG B 1 287 ? -9.109 -0.033 -13.727 1 98.12 287 ARG B CA 1
ATOM 5845 C C . ARG B 1 287 ? -9.141 1.39 -13.18 1 98.12 287 ARG B C 1
ATOM 5847 O O . ARG B 1 287 ? -8.086 1.991 -12.938 1 98.12 287 ARG B O 1
ATOM 5854 N N . TYR B 1 288 ? -10.375 1.908 -13.031 1 98.25 288 TYR B N 1
ATOM 5855 C CA . TYR B 1 288 ? -10.516 3.246 -12.469 1 98.25 288 TYR B CA 1
ATOM 5856 C C . TYR B 1 288 ? -9.82 3.35 -11.117 1 98.25 288 TYR B C 1
ATOM 5858 O O . TYR B 1 288 ? -9.039 4.273 -10.883 1 98.25 288 TYR B O 1
ATOM 5866 N N . LEU B 1 289 ? -10.125 2.43 -10.242 1 98.44 289 LEU B N 1
ATOM 5867 C CA . LEU B 1 289 ? -9.641 2.473 -8.867 1 98.44 289 LEU B CA 1
ATOM 5868 C C . LEU B 1 289 ? -8.125 2.314 -8.82 1 98.44 289 LEU B C 1
ATOM 5870 O O . LEU B 1 289 ? -7.449 2.967 -8.023 1 98.44 289 LEU B O 1
ATOM 5874 N N . MET B 1 290 ? -7.492 1.432 -9.625 1 98.38 290 MET B N 1
ATOM 5875 C CA . MET B 1 290 ? -6.047 1.214 -9.648 1 98.38 290 MET B CA 1
ATOM 5876 C C . MET B 1 290 ? -5.316 2.469 -10.117 1 98.38 290 MET B C 1
ATOM 5878 O O . MET B 1 290 ? -4.227 2.773 -9.633 1 98.38 290 MET B O 1
ATOM 5882 N N . VAL B 1 291 ? -5.91 3.227 -11.023 1 98.25 291 VAL B N 1
ATOM 5883 C CA . VAL B 1 291 ? -5.297 4.457 -11.516 1 98.25 291 VAL B CA 1
ATOM 5884 C C . VAL B 1 291 ? -5.469 5.566 -10.484 1 98.25 291 VAL B C 1
ATOM 5886 O O . VAL B 1 291 ? -4.582 6.41 -10.32 1 98.25 291 VAL B O 1
ATOM 5889 N N . ASP B 1 292 ? -6.559 5.539 -9.773 1 98.38 292 ASP B N 1
ATOM 5890 C CA . ASP B 1 292 ? -6.93 6.57 -8.805 1 98.38 292 ASP B CA 1
ATOM 5891 C C . ASP B 1 292 ? -5.879 6.691 -7.703 1 98.38 292 ASP B C 1
ATOM 5893 O O . ASP B 1 292 ? -5.766 7.734 -7.059 1 98.38 292 ASP B O 1
ATOM 5897 N N . VAL B 1 293 ? -4.992 5.707 -7.48 1 98 293 VAL B N 1
ATOM 5898 C CA . VAL B 1 293 ? -4.043 5.68 -6.375 1 98 293 VAL B CA 1
ATOM 5899 C C . VAL B 1 293 ? -2.996 6.777 -6.566 1 98 293 VAL B C 1
ATOM 5901 O O . VAL B 1 293 ? -2.377 7.227 -5.598 1 98 293 VAL B O 1
ATOM 5904 N N . LEU B 1 294 ? -2.842 7.273 -7.801 1 97.94 294 LEU B N 1
ATOM 5905 C CA . LEU B 1 294 ? -1.844 8.297 -8.086 1 97.94 294 LEU B CA 1
ATOM 5906 C C . LEU B 1 294 ? -2.244 9.633 -7.473 1 97.94 294 LEU B C 1
ATOM 5908 O O . LEU B 1 294 ? -1.385 10.43 -7.086 1 97.94 294 LEU B O 1
ATOM 5912 N N . ASN B 1 295 ? -3.537 9.875 -7.312 1 97.62 295 ASN B N 1
ATOM 5913 C CA . ASN B 1 295 ? -4.043 11.156 -6.824 1 97.62 295 ASN B CA 1
ATOM 5914 C C . ASN B 1 295 ? -3.549 11.445 -5.41 1 97.62 295 ASN B C 1
ATOM 5916 O O . ASN B 1 295 ? -2.852 12.438 -5.184 1 97.62 295 ASN B O 1
ATOM 5920 N N . PRO B 1 296 ? -3.861 10.578 -4.441 1 97.94 296 PRO B N 1
ATOM 5921 C CA . PRO B 1 296 ? -3.359 10.898 -3.102 1 97.94 296 PRO B CA 1
ATOM 5922 C C . PRO B 1 296 ? -1.839 10.797 -3.002 1 97.94 296 PRO B C 1
ATOM 5924 O O . PRO B 1 296 ? -1.225 11.477 -2.178 1 97.94 296 PRO B O 1
ATOM 5927 N N . SER B 1 297 ? -1.141 9.969 -3.824 1 97.81 297 SER B N 1
ATOM 5928 C CA . SER B 1 297 ? 0.314 9.859 -3.816 1 97.81 297 SER B CA 1
ATOM 5929 C C . SER B 1 297 ? 0.975 11.188 -4.176 1 97.81 297 SER B C 1
ATOM 5931 O O . SER B 1 297 ? 1.861 11.656 -3.461 1 97.81 297 SER B O 1
ATOM 5933 N N . PHE B 1 298 ? 0.509 11.773 -5.254 1 97.5 298 PHE B N 1
ATOM 5934 C CA . PHE B 1 298 ? 1.062 13.055 -5.676 1 97.5 298 PHE B CA 1
ATOM 5935 C C . PHE B 1 298 ? 0.675 14.156 -4.699 1 97.5 298 PHE B C 1
ATOM 5937 O O . PHE B 1 298 ? 1.452 15.086 -4.461 1 97.5 298 PHE B O 1
ATOM 5944 N N . THR B 1 299 ? -0.524 14.031 -4.164 1 97.94 299 THR B N 1
ATOM 5945 C CA . THR B 1 299 ? -0.946 15 -3.156 1 97.94 299 THR B CA 1
ATOM 5946 C C . THR B 1 299 ? -0.002 14.977 -1.957 1 97.94 299 THR B C 1
ATOM 5948 O O . THR B 1 299 ? 0.419 16.031 -1.474 1 97.94 299 THR B O 1
ATOM 5951 N N . THR B 1 300 ? 0.376 13.812 -1.491 1 97.38 300 THR B N 1
ATOM 5952 C CA . THR B 1 300 ? 1.299 13.68 -0.37 1 97.38 300 THR B CA 1
ATOM 5953 C C . THR B 1 300 ? 2.646 14.312 -0.7 1 97.38 300 THR B C 1
ATOM 5955 O O . THR B 1 300 ? 3.188 15.078 0.099 1 97.38 300 THR B O 1
ATOM 5958 N N . GLY B 1 301 ? 3.166 14.078 -1.87 1 96.69 301 GLY B N 1
ATOM 5959 C CA . GLY B 1 301 ? 4.496 14.523 -2.26 1 96.69 301 GLY B CA 1
ATOM 5960 C C . GLY B 1 301 ? 4.574 16.016 -2.514 1 96.69 301 GLY B C 1
ATOM 5961 O O . GLY B 1 301 ? 5.668 16.594 -2.549 1 96.69 301 GLY B O 1
ATOM 5962 N N . THR B 1 302 ? 3.357 16.641 -2.596 1 95.5 302 THR B N 1
ATOM 5963 C CA . THR B 1 302 ? 3.375 18.047 -3.002 1 95.5 302 THR B CA 1
ATOM 5964 C C . THR B 1 302 ? 2.709 18.922 -1.947 1 95.5 302 THR B C 1
ATOM 5966 O O . THR B 1 302 ? 2.414 20.094 -2.201 1 95.5 302 THR B O 1
ATOM 5969 N N . GLN B 1 303 ? 2.418 18.375 -0.856 1 96 303 GLN B N 1
ATOM 5970 C CA . GLN B 1 303 ? 1.905 19.203 0.231 1 96 303 GLN B CA 1
ATOM 5971 C C . GLN B 1 303 ? 3.025 20.016 0.884 1 96 303 GLN B C 1
ATOM 5973 O O . GLN B 1 303 ? 3.959 19.438 1.451 1 96 303 GLN B O 1
ATOM 5978 N N . TRP B 1 304 ? 2.85 21.344 0.854 1 96.88 304 TRP B N 1
ATOM 5979 C CA . TRP B 1 304 ? 3.941 22.188 1.321 1 96.88 304 TRP B CA 1
ATOM 5980 C C . TRP B 1 304 ? 3.785 22.5 2.805 1 96.88 304 TRP B C 1
ATOM 5982 O O . TRP B 1 304 ? 2.691 22.859 3.26 1 96.88 304 TRP B O 1
ATOM 5992 N N . PHE B 1 305 ? 4.883 22.391 3.574 1 97.94 305 PHE B N 1
ATOM 5993 C CA . PHE B 1 305 ? 5.008 22.891 4.945 1 97.94 305 PHE B CA 1
ATOM 5994 C C . PHE B 1 305 ? 3.869 22.359 5.809 1 97.94 305 PHE B C 1
ATOM 5996 O O . PHE B 1 305 ? 3.637 21.156 5.879 1 97.94 305 PHE B O 1
ATOM 6003 N N . GLU B 1 306 ? 3.232 23.203 6.504 1 97.19 306 GLU B N 1
ATOM 6004 C CA . GLU B 1 306 ? 2.203 22.781 7.449 1 97.19 306 GLU B CA 1
ATOM 6005 C C . GLU B 1 306 ? 0.89 22.469 6.738 1 97.19 306 GLU B C 1
ATOM 6007 O O . GLU B 1 306 ? 0.034 21.781 7.281 1 97.19 306 GLU B O 1
ATOM 6012 N N . ARG B 1 307 ? 0.648 23.047 5.504 1 94.69 307 ARG B N 1
ATOM 6013 C CA . ARG B 1 307 ? -0.418 22.547 4.641 1 94.69 307 ARG B CA 1
ATOM 6014 C C . ARG B 1 307 ? -0.616 23.469 3.434 1 94.69 307 ARG B C 1
ATOM 6016 O O . ARG B 1 307 ? -0.362 24.672 3.51 1 94.69 307 ARG B O 1
ATOM 6023 N N . THR B 1 308 ? -1.006 22.891 2.334 1 95.12 308 THR B N 1
ATOM 6024 C CA . THR B 1 308 ? -1.628 23.609 1.229 1 95.12 308 THR B CA 1
ATOM 6025 C C . THR B 1 308 ? -3.031 23.078 0.957 1 95.12 308 THR B C 1
ATOM 6027 O O . THR B 1 308 ? -3.398 22 1.44 1 95.12 308 THR B O 1
ATOM 6030 N N . LEU B 1 309 ? -3.795 23.875 0.243 1 93.25 309 LEU B N 1
ATOM 6031 C CA . LEU B 1 309 ? -5.207 23.547 0.107 1 93.25 309 LEU B CA 1
ATOM 6032 C C . LEU B 1 309 ? -5.461 22.781 -1.194 1 93.25 309 LEU B C 1
ATOM 6034 O O . LEU B 1 309 ? -6.605 22.438 -1.504 1 93.25 309 LEU B O 1
ATOM 6038 N N . ASP B 1 310 ? -4.477 22.516 -2.023 1 93.38 310 ASP B N 1
ATOM 6039 C CA . ASP B 1 310 ? -4.648 21.812 -3.291 1 93.38 310 ASP B CA 1
ATOM 6040 C C . ASP B 1 310 ? -4.945 20.328 -3.059 1 93.38 310 ASP B C 1
ATOM 6042 O O . ASP B 1 310 ? -5.254 19.594 -4 1 93.38 310 ASP B O 1
ATOM 6046 N N . ASP B 1 311 ? -4.949 19.906 -1.84 1 94.75 311 ASP B N 1
ATOM 6047 C CA . ASP B 1 311 ? -5.359 18.547 -1.489 1 94.75 311 ASP B CA 1
ATOM 6048 C C . ASP B 1 311 ? -6.879 18.438 -1.446 1 94.75 311 ASP B C 1
ATOM 6050 O O . ASP B 1 311 ? -7.43 17.359 -1.707 1 94.75 311 ASP B O 1
ATOM 6054 N N . SER B 1 312 ? -7.582 19.469 -1.132 1 92.56 312 SER B N 1
ATOM 6055 C CA . SER B 1 312 ? -8.992 19.438 -0.742 1 92.56 312 SER B CA 1
ATOM 6056 C C . SER B 1 312 ? -9.867 18.984 -1.897 1 92.56 312 SER B C 1
ATOM 6058 O O . SER B 1 312 ? -10.641 18.031 -1.758 1 92.56 312 SER B O 1
ATOM 6060 N N . ALA B 1 313 ? -9.758 19.719 -3.033 1 93.62 313 ALA B N 1
ATOM 6061 C CA . ALA B 1 313 ? -10.602 19.359 -4.176 1 93.62 313 ALA B CA 1
ATOM 6062 C C . ALA B 1 313 ? -10.305 17.953 -4.672 1 93.62 313 ALA B C 1
ATOM 6064 O O . ALA B 1 313 ? -11.211 17.219 -5.051 1 93.62 313 ALA B O 1
ATOM 6065 N N . ASN B 1 314 ? -9.117 17.609 -4.738 1 96.19 314 ASN B N 1
ATOM 6066 C CA . ASN B 1 314 ? -8.703 16.297 -5.203 1 96.19 314 ASN B CA 1
ATOM 6067 C C . ASN B 1 314 ? -9.203 15.188 -4.281 1 96.19 314 ASN B C 1
ATOM 6069 O O . ASN B 1 314 ? -9.805 14.219 -4.738 1 96.19 314 ASN B O 1
ATOM 6073 N N . LYS B 1 315 ? -9.039 15.328 -3.023 1 96.19 315 LYS B N 1
ATOM 6074 C CA . LYS B 1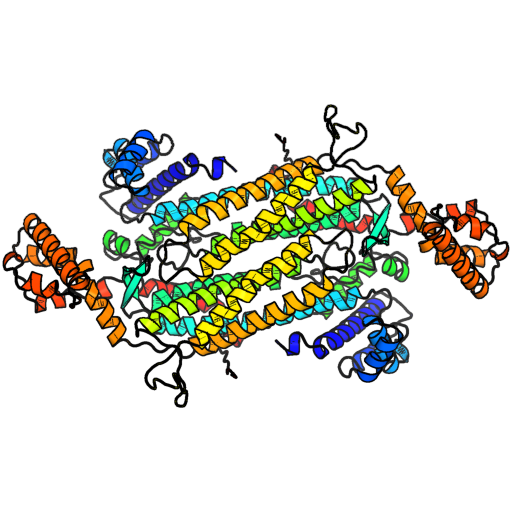 315 ? -9.398 14.32 -2.025 1 96.19 315 LYS B CA 1
ATOM 6075 C C . LYS B 1 315 ? -10.898 14.047 -2.041 1 96.19 315 LYS B C 1
ATOM 6077 O O . LYS B 1 315 ? -11.328 12.898 -1.915 1 96.19 315 LYS B O 1
ATOM 6082 N N . ARG B 1 316 ? -11.625 15.094 -2.137 1 93.62 316 ARG B N 1
ATOM 6083 C CA . ARG B 1 316 ? -13.078 14.953 -2.133 1 93.62 316 ARG B CA 1
ATOM 6084 C C . ARG B 1 316 ? -13.547 14.023 -3.246 1 93.62 316 ARG B C 1
ATOM 6086 O O . ARG B 1 316 ? -14.523 13.297 -3.082 1 93.62 316 ARG B O 1
ATOM 6093 N N . VAL B 1 317 ? -12.805 14.062 -4.32 1 96.25 317 VAL B N 1
ATOM 6094 C CA . VAL B 1 317 ? -13.18 13.227 -5.461 1 96.25 317 VAL B CA 1
ATOM 6095 C C . VAL B 1 317 ? -12.508 11.867 -5.344 1 96.25 317 VAL B C 1
ATOM 6097 O O . VAL B 1 317 ? -13.18 10.828 -5.344 1 96.25 317 VAL B O 1
ATOM 6100 N N . ALA B 1 318 ? -11.25 11.875 -5.137 1 97.94 318 ALA B N 1
ATOM 6101 C CA . ALA B 1 318 ? -10.445 10.656 -5.215 1 97.94 318 ALA B CA 1
ATOM 6102 C C . ALA B 1 318 ? -10.859 9.664 -4.133 1 97.94 318 ALA B C 1
ATOM 6104 O O . ALA B 1 318 ? -11.031 8.477 -4.406 1 97.94 318 ALA B O 1
ATOM 6105 N N . MET B 1 319 ? -11.047 10.125 -2.938 1 98.19 319 MET B N 1
ATOM 6106 C CA . MET B 1 319 ? -11.344 9.227 -1.824 1 98.19 319 MET B CA 1
ATOM 6107 C C . MET B 1 319 ? -12.789 8.734 -1.889 1 98.19 319 MET B C 1
ATOM 6109 O O . MET B 1 319 ? -13.047 7.535 -1.76 1 98.19 319 MET B O 1
ATOM 6113 N N . ALA B 1 320 ? -13.703 9.68 -2.061 1 97.75 320 ALA B N 1
ATOM 6114 C CA . ALA B 1 320 ? -15.117 9.289 -2.119 1 97.75 320 ALA B CA 1
ATOM 6115 C C . ALA B 1 320 ? -15.367 8.312 -3.266 1 97.75 320 ALA B C 1
ATOM 6117 O O . ALA B 1 320 ? -15.992 7.27 -3.076 1 97.75 320 ALA B O 1
ATOM 6118 N N . GLU B 1 321 ? -14.852 8.664 -4.453 1 97.88 321 GLU B N 1
ATOM 6119 C CA . GLU B 1 321 ? -15.039 7.809 -5.617 1 97.88 321 GLU B CA 1
ATOM 6120 C C . GLU B 1 321 ? -14.305 6.48 -5.449 1 97.88 321 GLU B C 1
ATOM 6122 O O . GLU B 1 321 ? -14.766 5.445 -5.934 1 97.88 321 GLU B O 1
ATOM 6127 N N . GLY B 1 322 ? -13.148 6.516 -4.789 1 98.62 322 GLY B N 1
ATOM 6128 C CA . GLY B 1 322 ? -12.438 5.277 -4.512 1 98.62 322 GLY B CA 1
ATOM 6129 C C . GLY B 1 322 ? -13.227 4.309 -3.654 1 98.62 322 GLY B C 1
ATOM 6130 O O . GLY B 1 322 ? -13.328 3.125 -3.977 1 98.62 322 GLY B O 1
ATOM 6131 N N . PHE B 1 323 ? -13.828 4.789 -2.586 1 98.81 323 PHE B N 1
ATOM 6132 C CA . PHE B 1 323 ? -14.633 3.961 -1.696 1 98.81 323 PHE B CA 1
ATOM 6133 C C . PHE B 1 323 ? -15.891 3.465 -2.404 1 98.81 323 PHE B C 1
ATOM 6135 O O . PHE B 1 323 ? -16.281 2.311 -2.24 1 98.81 323 PHE B O 1
ATOM 6142 N N . LEU B 1 324 ? -16.516 4.359 -3.143 1 98.44 324 LEU B N 1
ATOM 6143 C CA . LEU B 1 324 ? -17.734 3.979 -3.859 1 98.44 324 LEU B CA 1
ATOM 6144 C C . LEU B 1 324 ? -17.438 2.908 -4.902 1 98.44 324 LEU B C 1
ATOM 6146 O O . LEU B 1 324 ? -18.203 1.97 -5.078 1 98.44 324 LEU B O 1
ATOM 6150 N N . ALA B 1 325 ? -16.328 3.062 -5.633 1 98.62 325 ALA B N 1
ATOM 6151 C CA . ALA B 1 325 ? -15.922 2.068 -6.629 1 98.62 325 ALA B CA 1
ATOM 6152 C C . ALA B 1 325 ? -15.648 0.718 -5.973 1 98.62 325 ALA B C 1
ATOM 6154 O O . ALA B 1 325 ? -16.094 -0.32 -6.469 1 98.62 325 ALA B O 1
ATOM 6155 N N . ALA B 1 326 ? -14.875 0.718 -4.891 1 98.81 326 ALA B N 1
ATOM 6156 C CA . ALA B 1 326 ? -14.586 -0.524 -4.18 1 98.81 326 ALA B CA 1
ATOM 6157 C C . ALA B 1 326 ? -15.867 -1.193 -3.695 1 98.81 326 ALA B C 1
ATOM 6159 O O . ALA B 1 326 ? -16.016 -2.416 -3.777 1 98.81 326 ALA B O 1
ATOM 6160 N N . ASP B 1 327 ? -16.75 -0.377 -3.148 1 98.5 327 ASP B N 1
ATOM 6161 C CA . ASP B 1 327 ? -18.047 -0.873 -2.682 1 98.5 327 ASP B CA 1
ATOM 6162 C C . ASP B 1 327 ? -18.828 -1.515 -3.822 1 98.5 327 ASP B C 1
ATOM 6164 O O . ASP B 1 327 ? -19.406 -2.596 -3.658 1 98.5 327 ASP B O 1
ATOM 6168 N N . ALA B 1 328 ? -18.906 -0.864 -4.934 1 98.38 328 ALA B N 1
ATOM 6169 C CA . ALA B 1 328 ? -19.609 -1.379 -6.102 1 98.38 328 ALA B CA 1
ATOM 6170 C C . ALA B 1 328 ? -19 -2.691 -6.578 1 98.38 328 ALA B C 1
ATOM 6172 O O . ALA B 1 328 ? -19.719 -3.643 -6.891 1 98.38 328 ALA B O 1
ATOM 6173 N N . ILE B 1 329 ? -17.703 -2.754 -6.672 1 98.75 329 ILE B N 1
ATOM 6174 C CA . ILE B 1 329 ? -17 -3.951 -7.098 1 98.75 329 ILE B CA 1
ATOM 6175 C C . ILE B 1 329 ? -17.359 -5.125 -6.191 1 98.75 329 ILE B C 1
ATOM 6177 O O . ILE B 1 329 ? -17.703 -6.207 -6.668 1 98.75 329 ILE B O 1
ATOM 6181 N N . LEU B 1 330 ? -17.344 -4.895 -4.871 1 98.75 330 LEU B N 1
ATOM 6182 C CA . LEU B 1 330 ? -17.594 -5.965 -3.912 1 98.75 330 LEU B CA 1
ATOM 6183 C C . LEU B 1 330 ? -19.062 -6.387 -3.945 1 98.75 330 LEU B C 1
ATOM 6185 O O . LEU B 1 330 ? -19.375 -7.562 -3.744 1 98.75 330 LEU B O 1
ATOM 6189 N N . ASN B 1 331 ? -19.922 -5.422 -4.148 1 98.12 331 ASN B N 1
ATOM 6190 C CA . ASN B 1 331 ? -21.328 -5.785 -4.312 1 98.12 331 ASN B CA 1
ATOM 6191 C C . ASN B 1 331 ? -21.531 -6.723 -5.504 1 98.12 331 ASN B C 1
ATOM 6193 O O . ASN B 1 331 ? -22.266 -7.699 -5.41 1 98.12 331 ASN B O 1
ATOM 6197 N N . ILE B 1 332 ? -20.906 -6.422 -6.621 1 98.06 332 ILE B N 1
ATOM 6198 C CA . ILE B 1 332 ? -21.031 -7.27 -7.805 1 98.06 332 ILE B CA 1
ATOM 6199 C C . ILE B 1 332 ? -20.375 -8.617 -7.535 1 98.06 332 ILE B C 1
ATOM 6201 O O . ILE B 1 332 ? -20.906 -9.664 -7.926 1 98.06 332 ILE B O 1
ATOM 6205 N N . MET B 1 333 ? -19.203 -8.617 -6.84 1 98.62 333 MET B N 1
ATOM 6206 C CA . MET B 1 333 ? -18.531 -9.859 -6.473 1 98.62 333 MET B CA 1
ATOM 6207 C C . MET B 1 333 ? -19.438 -10.742 -5.629 1 98.62 333 MET B C 1
ATOM 6209 O O . MET B 1 333 ? -19.5 -11.953 -5.84 1 98.62 333 MET B O 1
ATOM 6213 N N . LEU B 1 334 ? -20.094 -10.141 -4.617 1 98.12 334 LEU B N 1
ATOM 6214 C CA . LEU B 1 334 ? -21.016 -10.883 -3.773 1 98.12 334 LEU B CA 1
ATOM 6215 C C . LEU B 1 334 ? -22.109 -11.547 -4.613 1 98.12 334 LEU B C 1
ATOM 6217 O O . LEU B 1 334 ? -22.453 -12.703 -4.379 1 98.12 334 LEU B O 1
ATOM 6221 N N . ASN B 1 335 ? -22.562 -10.836 -5.566 1 96.44 335 ASN B N 1
ATOM 6222 C CA . ASN B 1 335 ? -23.609 -11.359 -6.441 1 96.44 335 ASN B CA 1
ATOM 6223 C C . ASN B 1 335 ? -23.094 -12.5 -7.312 1 96.44 335 ASN B C 1
ATOM 6225 O O . ASN B 1 335 ? -23.703 -13.562 -7.391 1 96.44 335 ASN B O 1
ATOM 6229 N N . VAL B 1 336 ? -22 -12.281 -7.973 1 97.31 336 VAL B N 1
ATOM 6230 C CA . VAL B 1 336 ? -21.438 -13.242 -8.914 1 97.31 336 VAL B CA 1
ATOM 6231 C C . VAL B 1 336 ? -21.031 -14.516 -8.18 1 97.31 336 VAL B C 1
ATOM 6233 O O . VAL B 1 336 ? -21.344 -15.625 -8.609 1 97.31 336 VAL B O 1
ATOM 6236 N N . THR B 1 337 ? -20.359 -14.391 -7.008 1 97.69 337 THR B N 1
ATOM 6237 C CA . THR B 1 337 ? -19.812 -15.547 -6.293 1 97.69 337 THR B CA 1
ATOM 6238 C C . THR B 1 337 ? -20.938 -16.328 -5.605 1 97.69 337 THR B C 1
ATOM 6240 O O . THR B 1 337 ? -20.75 -17.484 -5.223 1 97.69 337 THR B O 1
ATOM 6243 N N . ASP B 1 338 ? -22.094 -15.742 -5.422 1 93.75 338 ASP B N 1
ATOM 6244 C CA . ASP B 1 338 ? -23.234 -16.391 -4.801 1 93.75 338 ASP B CA 1
ATOM 6245 C C . ASP B 1 338 ? -23.906 -17.359 -5.766 1 93.75 338 ASP B C 1
ATOM 6247 O O . ASP B 1 338 ? -24.672 -18.234 -5.344 1 93.75 338 ASP B O 1
ATOM 6251 N N . GLY B 1 339 ? -23.562 -17.234 -7.047 1 93.56 339 GLY B N 1
ATOM 6252 C CA . GLY B 1 339 ? -24.297 -18.062 -7.984 1 93.56 339 GLY B CA 1
ATOM 6253 C C . GLY B 1 339 ? -23.484 -18.469 -9.195 1 93.56 339 GLY B C 1
ATOM 6254 O O . GLY B 1 339 ? -24.016 -18.516 -10.312 1 93.56 339 GLY B O 1
ATOM 6255 N N . ILE B 1 340 ? -22.219 -18.688 -9.039 1 96.81 340 ILE B N 1
ATOM 6256 C CA . ILE B 1 340 ? -21.406 -19.172 -10.156 1 96.81 340 ILE B CA 1
ATOM 6257 C C . ILE B 1 340 ? -21.984 -20.5 -10.664 1 96.81 340 ILE B C 1
ATOM 6259 O O . ILE B 1 340 ? -22.297 -21.391 -9.875 1 96.81 340 ILE B O 1
ATOM 6263 N N . VAL B 1 341 ? -22.203 -20.578 -11.922 1 96.62 341 VAL B N 1
ATOM 6264 C CA . VAL B 1 341 ? -22.688 -21.812 -12.531 1 96.62 341 VAL B CA 1
ATOM 6265 C C . VAL B 1 341 ? -21.516 -22.562 -13.172 1 96.62 341 VAL B C 1
ATOM 6267 O O . VAL B 1 341 ? -20.766 -22 -13.961 1 96.62 341 VAL B O 1
ATOM 6270 N N . VAL B 1 342 ? -21.375 -23.875 -12.836 1 98.19 342 VAL B N 1
ATOM 6271 C CA . VAL B 1 342 ? -20.344 -24.734 -13.398 1 98.19 342 VAL B CA 1
ATOM 6272 C C . VAL B 1 342 ? -20.984 -25.797 -14.273 1 98.19 342 VAL B C 1
ATOM 6274 O O . VAL B 1 342 ? -22.047 -26.328 -13.938 1 98.19 342 VAL B O 1
ATOM 6277 N N . TYR B 1 343 ? -20.406 -26 -15.43 1 97.88 343 TYR B N 1
ATOM 6278 C CA . TYR B 1 343 ? -20.859 -27.047 -16.328 1 97.88 343 TYR B CA 1
ATOM 6279 C C . TYR B 1 343 ? -19.906 -28.234 -16.297 1 97.88 343 TYR B C 1
ATOM 6281 O O . TYR B 1 343 ? -19.016 -28.328 -17.156 1 97.88 343 TYR B O 1
ATOM 6289 N N . PRO B 1 344 ? -20.172 -29.219 -15.461 1 98 344 PRO B N 1
ATOM 6290 C CA . PRO B 1 344 ? -19.219 -30.297 -15.188 1 98 344 PRO B CA 1
ATOM 6291 C C . PRO B 1 344 ? -18.891 -31.109 -16.438 1 98 344 PRO B C 1
ATOM 6293 O O . PRO B 1 344 ? -17.75 -31.531 -16.609 1 98 344 PRO B O 1
ATOM 6296 N N . LYS B 1 345 ? -19.828 -31.328 -17.266 1 97.94 345 LYS B N 1
ATOM 6297 C CA . LYS B 1 345 ? -19.609 -32.156 -18.453 1 97.94 345 LYS B CA 1
ATOM 6298 C C . LYS B 1 345 ? -18.703 -31.438 -19.453 1 97.94 345 LYS B C 1
ATOM 6300 O O . LYS B 1 345 ? -17.891 -32.062 -20.125 1 97.94 345 LYS B O 1
ATOM 6305 N N . VAL B 1 346 ? -18.891 -30.125 -19.547 1 97.81 346 VAL B N 1
ATOM 6306 C CA . VAL B 1 346 ? -18.031 -29.344 -20.422 1 97.81 346 VAL B CA 1
ATOM 6307 C C . VAL B 1 346 ? -16.609 -29.328 -19.875 1 97.81 346 VAL B C 1
ATOM 6309 O O . VAL B 1 346 ? -15.648 -29.516 -20.625 1 97.81 346 VAL B O 1
ATOM 6312 N N . VAL B 1 347 ? -16.5 -29.141 -18.578 1 98.31 347 VAL B N 1
ATOM 6313 C CA . VAL B 1 347 ? -15.195 -29.141 -17.922 1 98.31 347 VAL B CA 1
ATOM 6314 C C . VAL B 1 347 ? -14.492 -30.484 -18.188 1 98.31 347 VAL B C 1
ATOM 6316 O O . VAL B 1 347 ? -13.32 -30.5 -18.562 1 98.31 347 VAL B O 1
ATOM 6319 N N . HIS B 1 348 ? -15.219 -31.516 -18.047 1 97.19 348 HIS B N 1
ATOM 6320 C CA . HIS B 1 348 ? -14.68 -32.875 -18.25 1 97.19 348 HIS B CA 1
ATOM 6321 C C . HIS B 1 348 ? -14.281 -33.062 -19.703 1 97.19 348 HIS B C 1
ATOM 6323 O O . HIS B 1 348 ? -13.203 -33.594 -19.984 1 97.19 348 HIS B O 1
ATOM 6329 N N . SER B 1 349 ? -15.156 -32.719 -20.578 1 96.25 349 SER B N 1
ATOM 6330 C CA . SER B 1 349 ? -14.898 -32.906 -22 1 96.25 349 SER B CA 1
ATOM 6331 C C . SER B 1 349 ? -13.641 -32.156 -22.453 1 96.25 349 SER B C 1
ATOM 6333 O O . SER B 1 349 ? -12.82 -32.719 -23.188 1 96.25 349 SER B O 1
ATOM 6335 N N . ARG B 1 350 ? -13.461 -30.953 -22.031 1 96.25 350 ARG B N 1
ATOM 6336 C CA . ARG B 1 350 ? -12.297 -30.141 -22.406 1 96.25 350 ARG B CA 1
ATOM 6337 C C . ARG B 1 350 ? -11.023 -30.734 -21.812 1 96.25 350 ARG B C 1
ATOM 6339 O O . ARG B 1 350 ? -9.969 -30.734 -22.453 1 96.25 350 ARG B O 1
ATOM 6346 N N . LEU B 1 351 ? -11.109 -31.25 -20.609 1 96.94 351 LEU B N 1
ATOM 6347 C CA . LEU B 1 351 ? -9.961 -31.891 -19.984 1 96.94 351 LEU B CA 1
ATOM 6348 C C . LEU B 1 351 ? -9.57 -33.156 -20.75 1 96.94 351 LEU B C 1
ATOM 6350 O O . LEU B 1 351 ? -8.391 -33.375 -21.047 1 96.94 351 LEU B O 1
ATOM 6354 N N . MET B 1 352 ? -10.531 -33.906 -21.141 1 93.81 352 MET B N 1
ATOM 6355 C CA . MET B 1 352 ? -10.289 -35.188 -21.766 1 93.81 352 MET B CA 1
ATOM 6356 C C . MET B 1 352 ? -9.727 -35 -23.172 1 93.81 352 MET B C 1
ATOM 6358 O O . MET B 1 352 ? -9.023 -35.875 -23.688 1 93.81 352 MET B O 1
ATOM 6362 N N . ALA B 1 353 ? -10.039 -33.938 -23.75 1 92.75 353 ALA B N 1
ATOM 6363 C CA . ALA B 1 353 ? -9.523 -33.625 -25.094 1 92.75 353 ALA B CA 1
ATOM 6364 C C . ALA B 1 353 ? -8.008 -33.469 -25.078 1 92.75 353 ALA B C 1
ATOM 6366 O O . ALA B 1 353 ? -7.336 -33.719 -26.078 1 92.75 353 ALA B O 1
ATOM 6367 N N . GLU B 1 354 ? -7.441 -33.125 -23.953 1 93.38 354 GLU B N 1
ATOM 6368 C CA . GLU B 1 354 ? -6.012 -32.844 -23.844 1 93.38 354 GLU B CA 1
ATOM 6369 C C . GLU B 1 354 ? -5.293 -33.875 -23.016 1 93.38 354 GLU B C 1
ATOM 6371 O O . GLU B 1 354 ? -4.078 -34.062 -23.141 1 93.38 354 GLU B O 1
ATOM 6376 N N . LEU B 1 355 ? -5.941 -34.656 -22.203 1 93.06 355 LEU B N 1
ATOM 6377 C CA . LEU B 1 355 ? -5.379 -35.531 -21.172 1 93.06 355 LEU B CA 1
ATOM 6378 C C . LEU B 1 355 ? -4.488 -36.594 -21.797 1 93.06 355 LEU B C 1
ATOM 6380 O O . LEU B 1 355 ? -3.457 -36.938 -21.219 1 93.06 355 LEU B O 1
ATOM 6384 N N . PRO B 1 356 ? -4.828 -37.062 -22.938 1 90.06 356 PRO B N 1
ATOM 6385 C CA . PRO B 1 356 ? -3.99 -38.125 -23.531 1 90.06 356 PRO B CA 1
ATOM 6386 C C . PRO B 1 356 ? -2.555 -37.656 -23.781 1 90.06 356 PRO B C 1
ATOM 6388 O O . PRO B 1 356 ? -1.618 -38.469 -23.656 1 90.06 356 PRO B O 1
ATOM 6391 N N . PHE B 1 357 ? -2.414 -36.438 -24.109 1 87.94 357 PHE B N 1
ATOM 6392 C CA . PHE B 1 357 ? -1.08 -35.875 -24.328 1 87.94 357 PHE B CA 1
ATOM 6393 C C . PHE B 1 357 ? -0.283 -35.875 -23.031 1 87.94 357 PHE B C 1
ATOM 6395 O O . PHE B 1 357 ? 0.935 -36.062 -23.047 1 87.94 357 PHE B O 1
ATOM 6402 N N . MET B 1 358 ? -0.984 -35.75 -21.953 1 86.5 358 MET B N 1
ATOM 6403 C CA . MET B 1 358 ? -0.34 -35.625 -20.641 1 86.5 358 MET B CA 1
ATOM 6404 C C . MET B 1 358 ? -0.116 -37 -20.016 1 86.5 358 MET B C 1
ATOM 6406 O O . MET B 1 358 ? 0.715 -37.125 -19.109 1 86.5 358 MET B O 1
ATOM 6410 N N . ALA B 1 359 ? -0.791 -37.938 -20.5 1 85.19 359 ALA B N 1
ATOM 6411 C CA . ALA B 1 359 ? -0.745 -39.281 -19.922 1 85.19 359 ALA B CA 1
ATOM 6412 C C . ALA B 1 359 ? 0.154 -40.219 -20.75 1 85.19 359 ALA B C 1
ATOM 6414 O O . ALA B 1 359 ? -0.016 -41.438 -20.719 1 85.19 359 ALA B O 1
ATOM 6415 N N . SER B 1 360 ? 1.022 -39.562 -21.484 1 82.5 360 SER B N 1
ATOM 6416 C CA . SER B 1 360 ? 1.885 -40.344 -22.375 1 82.5 360 SER B CA 1
ATOM 6417 C C . SER B 1 360 ? 2.697 -41.375 -21.578 1 82.5 360 SER B C 1
ATOM 6419 O O . SER B 1 360 ? 2.826 -42.531 -22 1 82.5 360 SER B O 1
ATOM 6421 N N . GLU B 1 361 ? 3.189 -40.938 -20.469 1 78.19 361 GLU B N 1
ATOM 6422 C CA . GLU B 1 361 ? 3.986 -41.844 -19.656 1 78.19 361 GLU B CA 1
ATOM 6423 C C . GLU B 1 361 ? 3.137 -42.969 -19.109 1 78.19 361 GLU B C 1
ATOM 6425 O O . GLU B 1 361 ? 3.613 -44.125 -18.984 1 78.19 361 GLU B O 1
ATOM 6430 N N . ASN B 1 362 ? 1.951 -42.719 -18.75 1 82.31 362 ASN B N 1
ATOM 6431 C CA . ASN B 1 362 ? 1.032 -43.75 -18.266 1 82.31 362 ASN B CA 1
ATOM 6432 C C . ASN B 1 362 ? 0.693 -44.781 -19.344 1 82.31 362 ASN B C 1
ATOM 6434 O O . ASN B 1 362 ? 0.652 -45.969 -19.078 1 82.31 362 ASN B O 1
ATOM 6438 N N . ILE B 1 363 ? 0.551 -44.312 -20.484 1 87.25 363 ILE B N 1
ATOM 6439 C CA . ILE B 1 363 ? 0.232 -45.156 -21.625 1 87.25 363 ILE B CA 1
ATOM 6440 C C . ILE B 1 363 ? 1.427 -46.062 -21.953 1 87.25 363 ILE B C 1
ATOM 6442 O O . ILE B 1 363 ? 1.27 -47.25 -22.156 1 87.25 363 ILE B O 1
ATOM 6446 N N . MET B 1 364 ? 2.533 -45.438 -21.906 1 86.31 364 MET B N 1
ATOM 6447 C CA . MET B 1 364 ? 3.768 -46.188 -22.172 1 86.31 364 MET B CA 1
ATOM 6448 C C . MET B 1 364 ? 3.979 -47.281 -21.141 1 86.31 364 MET B C 1
ATOM 6450 O O . MET B 1 364 ? 4.301 -48.438 -21.5 1 86.31 364 MET B O 1
ATOM 6454 N N . MET B 1 365 ? 3.707 -47 -19.984 1 84.62 365 MET B N 1
ATOM 6455 C CA . MET B 1 365 ? 3.898 -47.969 -18.906 1 84.62 365 MET B CA 1
ATOM 6456 C C . MET B 1 365 ? 2.938 -49.156 -19.047 1 84.62 365 MET B C 1
ATOM 6458 O O . MET B 1 365 ? 3.326 -50.281 -18.859 1 84.62 365 MET B O 1
ATOM 6462 N N . GLN B 1 366 ? 1.77 -48.875 -19.344 1 87.69 366 GLN B N 1
ATOM 6463 C CA . GLN B 1 366 ? 0.773 -49.906 -19.547 1 87.69 366 GLN B CA 1
ATOM 6464 C C . GLN B 1 366 ? 1.158 -50.812 -20.703 1 87.69 366 GLN B C 1
ATOM 6466 O O . GLN B 1 366 ? 1.019 -52.031 -20.625 1 87.69 366 GLN B O 1
ATOM 6471 N N . ALA B 1 367 ? 1.671 -50.25 -21.766 1 90.5 367 ALA B N 1
ATOM 6472 C CA . ALA B 1 367 ? 2.068 -51 -22.953 1 90.5 367 ALA B CA 1
ATOM 6473 C C . ALA B 1 367 ? 3.289 -51.875 -22.672 1 90.5 367 ALA B C 1
ATOM 6475 O O . ALA B 1 367 ? 3.379 -53 -23.141 1 90.5 367 ALA B O 1
ATOM 6476 N N . VAL B 1 368 ? 4.152 -51.406 -21.922 1 89.81 368 VAL B N 1
ATOM 6477 C CA . VAL B 1 368 ? 5.355 -52.156 -21.562 1 89.81 368 VAL B CA 1
ATOM 6478 C C . VAL B 1 368 ? 4.988 -53.312 -20.672 1 89.81 368 VAL B C 1
ATOM 6480 O O . VAL B 1 368 ? 5.57 -54.406 -20.781 1 89.81 368 VAL B O 1
ATOM 6483 N N . GLU B 1 369 ? 4.102 -53.094 -19.844 1 88.31 369 GLU B N 1
ATOM 6484 C CA . GLU B 1 369 ? 3.631 -54.156 -18.969 1 88.31 369 GLU B CA 1
ATOM 6485 C C . GLU B 1 369 ? 3.016 -55.281 -19.766 1 88.31 369 GLU B C 1
ATOM 6487 O O . GLU B 1 369 ? 3.055 -56.438 -19.344 1 88.31 369 GLU B O 1
ATOM 6492 N N . LYS B 1 370 ? 2.586 -54.938 -20.938 1 89.38 370 LYS B N 1
ATOM 6493 C CA . LYS B 1 370 ? 1.972 -55.938 -21.797 1 89.38 370 LYS B CA 1
ATOM 6494 C C . LYS B 1 370 ? 2.998 -56.531 -22.766 1 89.38 370 LYS B C 1
ATOM 6496 O O . LYS B 1 370 ? 2.637 -57.25 -23.703 1 89.38 370 LYS B O 1
ATOM 6501 N N . GLY B 1 371 ? 4.242 -56.125 -22.594 1 84.88 371 GLY B N 1
ATOM 6502 C CA . GLY B 1 371 ? 5.301 -56.781 -23.328 1 84.88 371 GLY B CA 1
ATOM 6503 C C . GLY B 1 371 ? 5.926 -55.906 -24.406 1 84.88 371 GLY B C 1
ATOM 6504 O O . GLY B 1 371 ? 6.785 -56.344 -25.156 1 84.88 371 GLY B O 1
ATOM 6505 N N . GLY B 1 372 ? 5.531 -54.688 -24.422 1 86.56 372 GLY B N 1
ATOM 6506 C CA . GLY B 1 372 ? 6.09 -53.812 -25.422 1 86.56 372 GLY B CA 1
ATOM 6507 C C . GLY B 1 372 ? 7.492 -53.312 -25.078 1 86.56 372 GLY B C 1
ATOM 6508 O O . GLY B 1 372 ? 7.887 -53.344 -23.906 1 86.56 372 GLY B O 1
ATOM 6509 N N . ASN B 1 373 ? 8.266 -52.969 -26.078 1 88.88 373 ASN B N 1
ATOM 6510 C CA . ASN B 1 373 ? 9.602 -52.406 -25.906 1 88.88 373 ASN B CA 1
ATOM 6511 C C . ASN B 1 373 ? 9.531 -50.906 -25.609 1 88.88 373 ASN B C 1
ATOM 6513 O O . ASN B 1 373 ? 9.062 -50.125 -26.422 1 88.88 373 ASN B O 1
ATOM 6517 N N . ARG B 1 374 ? 10.148 -50.531 -24.531 1 87.56 374 ARG B N 1
ATOM 6518 C CA . ARG B 1 374 ? 10.023 -49.156 -24.031 1 87.56 374 ARG B CA 1
ATOM 6519 C C . ARG B 1 374 ? 10.57 -48.156 -25.031 1 87.56 374 ARG B C 1
ATOM 6521 O O . ARG B 1 374 ? 9.938 -47.125 -25.297 1 87.56 374 ARG B O 1
ATOM 6528 N N . GLN B 1 375 ? 11.688 -48.375 -25.547 1 85.44 375 GLN B N 1
ATOM 6529 C CA . GLN B 1 375 ? 12.328 -47.438 -26.453 1 85.44 375 GLN B CA 1
ATOM 6530 C C . GLN B 1 375 ? 11.531 -47.312 -27.75 1 85.44 375 GLN B C 1
ATOM 6532 O O . GLN B 1 375 ? 11.336 -46.188 -28.25 1 85.44 375 GLN B O 1
ATOM 6537 N N . GLU B 1 376 ? 11.094 -48.312 -28.203 1 88.5 376 GLU B N 1
ATOM 6538 C CA . GLU B 1 376 ? 10.297 -48.281 -29.438 1 88.5 376 GLU B CA 1
ATOM 6539 C C . GLU B 1 376 ? 8.953 -47.594 -29.203 1 88.5 376 GLU B C 1
ATOM 6541 O O . GLU B 1 376 ? 8.516 -46.812 -30.031 1 88.5 376 GLU B O 1
ATOM 6546 N N . LEU B 1 377 ? 8.375 -47.969 -28.125 1 91.69 377 LEU B N 1
ATOM 6547 C CA . LEU B 1 377 ? 7.066 -47.406 -27.812 1 91.69 377 LEU B CA 1
ATOM 6548 C C . LEU B 1 377 ? 7.152 -45.906 -27.594 1 91.69 377 LEU B C 1
ATOM 6550 O O . LEU B 1 377 ? 6.234 -45.156 -27.953 1 91.69 377 LEU B O 1
ATOM 6554 N N . HIS B 1 378 ? 8.25 -45.531 -27.016 1 90.31 378 HIS B N 1
ATOM 6555 C CA . HIS B 1 378 ? 8.461 -44.125 -26.797 1 90.31 378 HIS B CA 1
ATOM 6556 C C . HIS B 1 378 ? 8.492 -43.344 -28.125 1 90.31 378 HIS B C 1
ATOM 6558 O O . HIS B 1 378 ? 7.855 -42.312 -28.266 1 90.31 378 HIS B O 1
ATOM 6564 N N . GLU B 1 379 ? 9.18 -43.812 -28.984 1 90.12 379 GLU B N 1
ATOM 6565 C CA . GLU B 1 379 ? 9.281 -43.188 -30.297 1 90.12 379 GLU B CA 1
ATOM 6566 C C . GLU B 1 379 ? 7.945 -43.188 -31.031 1 90.12 379 GLU B C 1
ATOM 6568 O O . GLU B 1 379 ? 7.555 -42.188 -31.625 1 90.12 379 GLU B O 1
ATOM 6573 N N . ARG B 1 380 ? 7.266 -44.219 -30.938 1 92.5 380 ARG B N 1
ATOM 6574 C CA . ARG B 1 380 ? 5.969 -44.344 -31.594 1 92.5 380 ARG B CA 1
ATOM 6575 C C . ARG B 1 380 ? 4.941 -43.406 -30.938 1 92.5 380 ARG B C 1
ATOM 6577 O O . ARG B 1 380 ? 4.145 -42.781 -31.641 1 92.5 380 ARG B O 1
ATOM 6584 N N . LEU B 1 381 ? 5 -43.438 -29.688 1 91.75 381 LEU B N 1
ATOM 6585 C CA . LEU B 1 381 ? 4.086 -42.562 -28.969 1 91.75 381 LEU B CA 1
ATOM 6586 C C . LEU B 1 381 ? 4.324 -41.125 -29.344 1 91.75 381 LEU B C 1
ATOM 6588 O O . LEU B 1 381 ? 3.373 -40.344 -29.5 1 91.75 381 LEU B O 1
ATOM 6592 N N . ARG B 1 382 ? 5.531 -40.719 -29.422 1 90.88 382 ARG B N 1
ATOM 6593 C CA . ARG B 1 382 ? 5.895 -39.375 -29.859 1 90.88 382 ARG B CA 1
ATOM 6594 C C . ARG B 1 382 ? 5.32 -39.062 -31.234 1 90.88 382 ARG B C 1
ATOM 6596 O O . ARG B 1 382 ? 4.758 -38 -31.453 1 90.88 382 ARG B O 1
ATOM 6603 N N . GLN B 1 383 ? 5.426 -39.938 -32.094 1 92.81 383 GLN B N 1
ATOM 6604 C CA . GLN B 1 383 ? 4.91 -39.781 -33.438 1 92.81 383 GLN B CA 1
ATOM 6605 C C . GLN B 1 383 ? 3.391 -39.625 -33.438 1 92.81 383 GLN B C 1
ATOM 6607 O O . GLN B 1 383 ? 2.842 -38.781 -34.156 1 92.81 383 GLN B O 1
ATOM 6612 N N . HIS B 1 384 ? 2.754 -40.5 -32.656 1 94.5 384 HIS B N 1
ATOM 6613 C CA . HIS B 1 384 ? 1.302 -40.406 -32.562 1 94.5 384 HIS B CA 1
ATOM 6614 C C . HIS B 1 384 ? 0.862 -39.062 -31.953 1 94.5 384 HIS B C 1
ATOM 6616 O O . HIS B 1 384 ? -0.133 -38.5 -32.406 1 94.5 384 HIS B O 1
ATOM 6622 N N . ALA B 1 385 ? 1.568 -38.656 -30.984 1 92 385 ALA B N 1
ATOM 6623 C CA . ALA B 1 385 ? 1.255 -37.375 -30.359 1 92 385 ALA B CA 1
ATOM 6624 C C . ALA B 1 385 ? 1.407 -36.219 -31.344 1 92 385 ALA B C 1
ATOM 6626 O O . ALA B 1 385 ? 0.567 -35.312 -31.391 1 92 385 ALA B O 1
ATOM 6627 N N . ILE B 1 386 ? 2.455 -36.219 -32.094 1 92.94 386 ILE B N 1
ATOM 6628 C CA . ILE B 1 386 ? 2.707 -35.188 -33.094 1 92.94 386 ILE B CA 1
ATOM 6629 C C . ILE B 1 386 ? 1.601 -35.219 -34.156 1 92.94 386 ILE B C 1
ATOM 6631 O O . ILE B 1 386 ? 1.086 -34.156 -34.531 1 92.94 386 ILE B O 1
ATOM 6635 N N . ALA B 1 387 ? 1.29 -36.375 -34.562 1 94.25 387 ALA B N 1
ATOM 6636 C CA . ALA B 1 387 ? 0.248 -36.531 -35.562 1 94.25 387 ALA B CA 1
ATOM 6637 C C . ALA B 1 387 ? -1.103 -36.062 -35.031 1 94.25 387 ALA B C 1
ATOM 6639 O O . ALA B 1 387 ? -1.862 -35.406 -35.75 1 94.25 387 ALA B O 1
ATOM 6640 N N . ALA B 1 388 ? -1.398 -36.469 -33.906 1 94.56 388 ALA B N 1
ATOM 6641 C CA . ALA B 1 388 ? -2.643 -36.031 -33.281 1 94.56 388 ALA B CA 1
ATOM 6642 C C . ALA B 1 388 ? -2.676 -34.5 -33.156 1 94.56 388 ALA B C 1
ATOM 6644 O O . ALA B 1 388 ? -3.717 -33.875 -33.375 1 94.56 388 ALA B O 1
ATOM 6645 N N . GLY B 1 389 ? -1.624 -33.906 -32.812 1 92.75 389 GLY B N 1
ATOM 6646 C CA . GLY B 1 389 ? -1.516 -32.469 -32.75 1 92.75 389 GLY B CA 1
ATOM 6647 C C . GLY B 1 389 ? -1.755 -31.781 -34.062 1 92.75 389 GLY B C 1
ATOM 6648 O O . GLY B 1 389 ? -2.41 -30.734 -34.125 1 92.75 389 GLY B O 1
ATOM 6649 N N . LYS B 1 390 ? -1.171 -32.312 -35.031 1 93.44 390 LYS B N 1
ATOM 6650 C CA . LYS B 1 390 ? -1.362 -31.781 -36.375 1 93.44 390 LYS B CA 1
ATOM 6651 C C . LYS B 1 390 ? -2.83 -31.844 -36.781 1 93.44 390 LYS B C 1
ATOM 6653 O O . LYS B 1 390 ? -3.342 -30.922 -37.438 1 93.44 390 LYS B O 1
ATOM 6658 N N . GLN B 1 391 ? -3.416 -32.969 -36.469 1 93.94 391 GLN B N 1
ATOM 6659 C CA . GLN B 1 391 ? -4.832 -33.125 -36.781 1 93.94 391 GLN B CA 1
ATOM 6660 C C . GLN B 1 391 ? -5.66 -32 -36.156 1 93.94 391 GLN B C 1
ATOM 6662 O O . GLN B 1 391 ? -6.539 -31.438 -36.812 1 93.94 391 GLN B O 1
ATOM 6667 N N . VAL B 1 392 ? -5.414 -31.719 -34.969 1 92.5 392 VAL B N 1
ATOM 6668 C CA . VAL B 1 392 ? -6.148 -30.703 -34.25 1 92.5 392 VAL B CA 1
ATOM 6669 C C . VAL B 1 392 ? -5.848 -29.328 -34.844 1 92.5 392 VAL B C 1
ATOM 6671 O O . VAL B 1 392 ? -6.766 -28.547 -35.125 1 92.5 392 VAL B O 1
ATOM 6674 N N . LYS B 1 393 ? -4.637 -28.969 -35.094 1 93.38 393 LYS B N 1
ATOM 6675 C CA . LYS B 1 393 ? -4.215 -27.609 -35.406 1 93.38 393 LYS B CA 1
ATOM 6676 C C . LYS B 1 393 ? -4.348 -27.328 -36.906 1 93.38 393 LYS B C 1
ATOM 6678 O O . LYS B 1 393 ? -4.711 -26.234 -37.312 1 93.38 393 LYS B O 1
ATOM 6683 N N . GLU B 1 394 ? -4.078 -28.328 -37.656 1 94.19 394 GLU B N 1
ATOM 6684 C CA . GLU B 1 394 ? -4.043 -28.109 -39.094 1 94.19 394 GLU B CA 1
ATOM 6685 C C . GLU B 1 394 ? -5.355 -28.516 -39.75 1 94.19 394 GLU B C 1
ATOM 6687 O O . GLU B 1 394 ? -5.762 -27.938 -40.781 1 94.19 394 GLU B O 1
ATOM 6692 N N . GLU B 1 395 ? -6.051 -29.469 -39.188 1 95.31 395 GLU B N 1
ATOM 6693 C CA . GLU B 1 395 ? -7.262 -29.969 -39.844 1 95.31 395 GLU B CA 1
ATOM 6694 C C . GLU B 1 395 ? -8.508 -29.547 -39.062 1 95.31 395 GLU B C 1
ATOM 6696 O O . GLU B 1 395 ? -9.633 -29.688 -39.562 1 95.31 395 GLU B O 1
ATOM 6701 N N . GLY B 1 396 ? -8.336 -29.125 -37.969 1 93.56 396 GLY B N 1
ATOM 6702 C CA . GLY B 1 396 ? -9.469 -28.672 -37.156 1 93.56 396 GLY B CA 1
ATOM 6703 C C . GLY B 1 396 ? -10.32 -29.828 -36.656 1 93.56 396 GLY B C 1
ATOM 6704 O O . GLY B 1 396 ? -11.523 -29.656 -36.438 1 93.56 396 GLY B O 1
ATOM 6705 N N . LEU B 1 397 ? -9.797 -30.969 -36.438 1 93.88 397 LEU B N 1
ATOM 6706 C CA . LEU B 1 397 ? -10.5 -32.156 -36 1 93.88 397 LEU B CA 1
ATOM 6707 C C . LEU B 1 397 ? -10.148 -32.469 -34.531 1 93.88 397 LEU B C 1
ATOM 6709 O O . LEU B 1 397 ? -9.164 -31.953 -34 1 93.88 397 LEU B O 1
ATOM 6713 N N . PRO B 1 398 ? -10.93 -33.25 -33.906 1 93.31 398 PRO B N 1
ATOM 6714 C CA . PRO B 1 398 ? -10.648 -33.594 -32.5 1 93.31 398 PRO B CA 1
ATOM 6715 C C . PRO B 1 398 ? -9.359 -34.406 -32.312 1 93.31 398 PRO B C 1
ATOM 6717 O O . PRO B 1 398 ? -8.906 -35.031 -33.281 1 93.31 398 PRO B O 1
ATOM 6720 N N . ASN B 1 399 ? -8.836 -34.312 -31.109 1 92.94 399 ASN B N 1
ATOM 6721 C CA . ASN B 1 399 ? -7.684 -35.125 -30.719 1 92.94 399 ASN B CA 1
ATOM 6722 C C . ASN B 1 399 ? -7.984 -36.625 -30.828 1 92.94 399 ASN B C 1
ATOM 6724 O O . ASN B 1 399 ? -8.875 -37.125 -30.141 1 92.94 399 ASN B O 1
ATOM 6728 N N . ASP B 1 400 ? -7.176 -37.312 -31.688 1 94.38 400 ASP B N 1
ATOM 6729 C CA . ASP B 1 400 ? -7.43 -38.75 -31.875 1 94.38 400 ASP B CA 1
ATOM 6730 C C . ASP B 1 400 ? -6.246 -39.594 -31.406 1 94.38 400 ASP B C 1
ATOM 6732 O O . ASP B 1 400 ? -6.008 -40.688 -31.922 1 94.38 400 ASP B O 1
ATOM 6736 N N . MET B 1 401 ? -5.477 -39.094 -30.5 1 94.31 401 MET B N 1
ATOM 6737 C CA . MET B 1 401 ? -4.285 -39.781 -30.016 1 94.31 401 MET B CA 1
ATOM 6738 C C . MET B 1 401 ? -4.637 -41.156 -29.5 1 94.31 401 MET B C 1
ATOM 6740 O O . MET B 1 401 ? -3.941 -42.125 -29.797 1 94.31 401 MET B O 1
ATOM 6744 N N . VAL B 1 402 ? -5.684 -41.281 -28.781 1 94.25 402 VAL B N 1
ATOM 6745 C CA . VAL B 1 402 ? -6.102 -42.562 -28.188 1 94.25 402 VAL B CA 1
ATOM 6746 C C . VAL B 1 402 ? -6.41 -43.562 -29.297 1 94.25 402 VAL B C 1
ATOM 6748 O O . VAL B 1 402 ? -6.008 -44.719 -29.203 1 94.25 402 VAL B O 1
ATOM 6751 N N . ASP B 1 403 ? -7.062 -43.062 -30.312 1 95.25 403 ASP B N 1
ATOM 6752 C CA . ASP B 1 403 ? -7.398 -43.906 -31.438 1 95.25 403 ASP B CA 1
ATOM 6753 C C . ASP B 1 403 ? -6.141 -44.375 -32.188 1 95.25 403 ASP B C 1
ATOM 6755 O O . ASP B 1 403 ? -6.051 -45.531 -32.594 1 95.25 403 ASP B O 1
ATOM 6759 N N . ARG B 1 404 ? -5.262 -43.5 -32.281 1 95.81 404 ARG B N 1
ATOM 6760 C CA . ARG B 1 404 ? -4.008 -43.812 -32.938 1 95.81 404 ARG B CA 1
ATOM 6761 C C . ARG B 1 404 ? -3.217 -44.875 -32.188 1 95.81 404 ARG B C 1
ATOM 6763 O O . ARG B 1 404 ? -2.707 -45.812 -32.781 1 95.81 404 ARG B O 1
ATOM 6770 N N . VAL B 1 405 ? -3.107 -44.688 -30.953 1 95.25 405 VAL B N 1
ATOM 6771 C CA . VAL B 1 405 ? -2.35 -45.594 -30.109 1 95.25 405 VAL B CA 1
ATOM 6772 C C . VAL B 1 405 ? -3.043 -46.969 -30.078 1 95.25 405 VAL B C 1
ATOM 6774 O O . VAL B 1 405 ? -2.385 -48 -30.141 1 95.25 405 VAL B O 1
ATOM 6777 N N . ALA B 1 406 ? -4.32 -46.938 -30.016 1 94.88 406 ALA B N 1
ATOM 6778 C CA . ALA B 1 406 ? -5.098 -48.156 -29.969 1 94.88 406 ALA B CA 1
ATOM 6779 C C . ALA B 1 406 ? -4.973 -48.938 -31.281 1 94.88 406 ALA B C 1
ATOM 6781 O O . ALA B 1 406 ? -5.027 -50.156 -31.297 1 94.88 406 ALA B O 1
ATOM 6782 N N . ALA B 1 407 ? -4.734 -48.219 -32.344 1 95.44 407 ALA B N 1
ATOM 6783 C CA . ALA B 1 407 ? -4.66 -48.812 -33.656 1 95.44 407 ALA B CA 1
ATOM 6784 C C . ALA B 1 407 ? -3.256 -49.375 -33.938 1 95.44 407 ALA B C 1
ATOM 6786 O O . ALA B 1 407 ? -3.055 -50.156 -34.875 1 95.44 407 ALA B O 1
ATOM 6787 N N . ASP B 1 408 ? -2.348 -48.969 -33.125 1 95.69 408 ASP B N 1
ATOM 6788 C CA . ASP B 1 408 ? -0.968 -49.406 -33.281 1 95.69 408 ASP B CA 1
ATOM 6789 C C . ASP B 1 408 ? -0.715 -50.719 -32.5 1 95.69 408 ASP B C 1
ATOM 6791 O O . ASP B 1 408 ? -0.652 -50.688 -31.281 1 95.69 408 ASP B O 1
ATOM 6795 N N . PRO B 1 409 ? -0.504 -51.75 -33.219 1 93.44 409 PRO B N 1
ATOM 6796 C CA . PRO B 1 409 ? -0.367 -53.062 -32.531 1 93.44 409 PRO B CA 1
ATOM 6797 C C . PRO B 1 409 ? 0.852 -53.125 -31.625 1 93.44 409 PRO B C 1
ATOM 6799 O O . PRO B 1 409 ? 0.895 -53.938 -30.703 1 93.44 409 PRO B O 1
ATOM 6802 N N . ALA B 1 410 ? 1.732 -52.25 -31.859 1 93.19 410 ALA B N 1
ATOM 6803 C CA . ALA B 1 410 ? 2.939 -52.25 -31.047 1 93.19 410 ALA B CA 1
ATOM 6804 C C . ALA B 1 410 ? 2.609 -51.969 -29.578 1 93.19 410 ALA B C 1
ATOM 6806 O O . ALA B 1 410 ? 3.33 -52.406 -28.672 1 93.19 410 ALA B O 1
ATOM 6807 N N . PHE B 1 411 ? 1.571 -51.344 -29.266 1 94.56 411 PHE B N 1
ATOM 6808 C CA . PHE B 1 411 ? 1.215 -50.938 -27.906 1 94.56 411 PHE B CA 1
ATOM 6809 C C . PHE B 1 411 ? 0.412 -52.062 -27.219 1 94.56 411 PHE B C 1
ATOM 6811 O O . PHE B 1 411 ? 0.397 -52.156 -26 1 94.56 411 PHE B O 1
ATOM 6818 N N . GLY B 1 412 ? -0.302 -52.812 -28.016 1 92.38 412 GLY B N 1
ATOM 6819 C CA . GLY B 1 412 ? -1.094 -53.906 -27.453 1 92.38 412 GLY B CA 1
ATOM 6820 C C . GLY B 1 412 ? -2.221 -53.438 -26.562 1 92.38 412 GLY B C 1
ATOM 6821 O O . GLY B 1 412 ? -2.635 -54.156 -25.641 1 92.38 412 GLY B O 1
ATOM 6822 N N . LEU B 1 413 ? -2.648 -52.281 -26.688 1 94.56 413 LEU B N 1
ATOM 6823 C CA . LEU B 1 413 ? -3.715 -51.688 -25.875 1 94.56 413 LEU B CA 1
ATOM 6824 C C . LEU B 1 413 ? -4.957 -51.438 -26.719 1 94.56 413 LEU B C 1
ATOM 6826 O O . LEU B 1 413 ? -4.848 -51 -27.875 1 94.56 413 LEU B O 1
ATOM 6830 N N . THR B 1 414 ? -6.082 -51.75 -26.094 1 93.94 414 THR B N 1
ATOM 6831 C CA . THR B 1 414 ? -7.336 -51.344 -26.734 1 93.94 414 THR B CA 1
ATOM 6832 C C . THR B 1 414 ? -7.703 -49.906 -26.359 1 93.94 414 THR B C 1
ATOM 6834 O O . THR B 1 414 ? -7.148 -49.344 -25.422 1 93.94 414 THR B O 1
ATOM 6837 N N . LYS B 1 415 ? -8.555 -49.375 -27.141 1 94 415 LYS B N 1
ATOM 6838 C CA . LYS B 1 415 ? -9.055 -48.031 -26.844 1 94 415 LYS B CA 1
ATOM 6839 C C . LYS B 1 415 ? -9.656 -47.969 -25.438 1 94 415 LYS B C 1
ATOM 6841 O O . LYS B 1 415 ? -9.422 -47 -24.703 1 94 415 LYS B O 1
ATOM 6846 N N . GLU B 1 416 ? -10.336 -48.969 -25.125 1 93.44 416 GLU B N 1
ATOM 6847 C CA . GLU B 1 416 ? -10.992 -49.031 -23.828 1 93.44 416 GLU B CA 1
ATOM 6848 C C . GLU B 1 416 ? -9.969 -49.062 -22.688 1 93.44 416 GLU B C 1
ATOM 6850 O O . GLU B 1 416 ? -10.148 -48.406 -21.672 1 93.44 416 GLU B O 1
ATOM 6855 N N . GLU B 1 417 ? -8.945 -49.75 -22.922 1 91.25 417 GLU B N 1
ATOM 6856 C CA . GLU B 1 417 ? -7.887 -49.875 -21.906 1 91.25 417 GLU B CA 1
ATOM 6857 C C . GLU B 1 417 ? -7.172 -48.531 -21.719 1 91.25 417 GLU B C 1
ATOM 6859 O O . GLU B 1 417 ? -6.871 -48.125 -20.594 1 91.25 417 GLU B O 1
ATOM 6864 N N . ILE B 1 418 ? -6.918 -47.906 -22.812 1 92 418 ILE B N 1
ATOM 6865 C CA . ILE B 1 418 ? -6.238 -46.594 -22.75 1 92 418 ILE B CA 1
ATOM 6866 C C . ILE B 1 418 ? -7.113 -45.594 -22.016 1 92 418 ILE B C 1
ATOM 6868 O O . ILE B 1 418 ? -6.648 -44.906 -21.094 1 92 418 ILE B O 1
ATOM 6872 N N . VAL B 1 419 ? -8.352 -45.531 -22.406 1 89.75 419 VAL B N 1
ATOM 6873 C CA . VAL B 1 419 ? -9.289 -44.562 -21.844 1 89.75 419 VAL B CA 1
ATOM 6874 C C . VAL B 1 419 ? -9.484 -44.875 -20.359 1 89.75 419 VAL B C 1
ATOM 6876 O O . VAL B 1 419 ? -9.609 -43.938 -19.547 1 89.75 419 VAL B O 1
ATOM 6879 N N . ALA B 1 420 ? -9.508 -46.125 -19.984 1 87.81 420 ALA B N 1
ATOM 6880 C CA . ALA B 1 420 ? -9.664 -46.5 -18.594 1 87.81 420 ALA B CA 1
ATOM 6881 C C . ALA B 1 420 ? -8.484 -46 -17.75 1 87.81 420 ALA B C 1
ATOM 6883 O O . ALA B 1 420 ? -8.648 -45.719 -16.562 1 87.81 420 ALA B O 1
ATOM 6884 N N . GLY B 1 421 ? -7.453 -45.844 -18.375 1 86 421 GLY B N 1
ATOM 6885 C CA . GLY B 1 421 ? -6.266 -45.375 -17.688 1 86 421 GLY B CA 1
ATOM 6886 C C . GLY B 1 421 ? -6.195 -43.875 -17.609 1 86 421 GLY B C 1
ATOM 6887 O O . GLY B 1 421 ? -5.422 -43.312 -16.812 1 86 421 GLY B O 1
ATOM 6888 N N . LEU B 1 422 ? -7.012 -43.25 -18.391 1 91 422 LEU B N 1
ATOM 6889 C CA . LEU B 1 422 ? -7.059 -41.781 -18.406 1 91 422 LEU B CA 1
ATOM 6890 C C . LEU B 1 422 ? -8.008 -41.281 -17.328 1 91 422 LEU B C 1
ATOM 6892 O O . LEU B 1 422 ? -9.07 -40.719 -17.641 1 91 422 LEU B O 1
ATOM 6896 N N . VAL B 1 423 ? -7.59 -41.375 -16.047 1 92.12 423 VAL B N 1
ATOM 6897 C CA . VAL B 1 423 ? -8.375 -40.938 -14.891 1 92.12 423 VAL B CA 1
ATOM 6898 C C . VAL B 1 423 ? -7.93 -39.562 -14.461 1 92.12 423 VAL B C 1
ATOM 6900 O O . VAL B 1 423 ? -6.922 -39.406 -13.766 1 92.12 423 VAL B O 1
ATOM 6903 N N . PRO B 1 424 ? -8.75 -38.594 -14.812 1 94.62 424 PRO B N 1
ATOM 6904 C CA . PRO B 1 424 ? -8.352 -37.188 -14.555 1 94.62 424 PRO B CA 1
ATOM 6905 C C . PRO B 1 424 ? -7.914 -36.969 -13.109 1 94.62 424 PRO B C 1
ATOM 6907 O O . PRO B 1 424 ? -6.992 -36.188 -12.859 1 94.62 424 PRO B O 1
ATOM 6910 N N . GLU B 1 425 ? -8.516 -37.656 -12.141 1 94.31 425 GLU B N 1
ATOM 6911 C CA . GLU B 1 425 ? -8.258 -37.469 -10.711 1 94.31 425 GLU B CA 1
ATOM 6912 C C . GLU B 1 425 ? -6.809 -37.812 -10.367 1 94.31 425 GLU B C 1
ATOM 6914 O O . GLU B 1 425 ? -6.262 -37.281 -9.391 1 94.31 425 GLU B O 1
ATOM 6919 N N . ASN B 1 426 ? -6.223 -38.594 -11.219 1 91.88 426 ASN B N 1
ATOM 6920 C CA . ASN B 1 426 ? -4.852 -39.031 -10.961 1 91.88 426 ASN B CA 1
ATOM 6921 C C . ASN B 1 426 ? -3.846 -37.938 -11.359 1 91.88 426 ASN B C 1
ATOM 6923 O O . ASN B 1 426 ? -2.662 -38.031 -11.031 1 91.88 426 ASN B O 1
ATOM 6927 N N . PHE B 1 427 ? -4.297 -36.875 -11.945 1 93.5 427 PHE B N 1
ATOM 6928 C CA . PHE B 1 427 ? -3.381 -35.906 -12.531 1 93.5 427 PHE B CA 1
ATOM 6929 C C . PHE B 1 427 ? -3.49 -34.562 -11.82 1 93.5 427 PHE B C 1
ATOM 6931 O O . PHE B 1 427 ? -2.91 -33.562 -12.258 1 93.5 427 PHE B O 1
ATOM 6938 N N . VAL B 1 428 ? -4.184 -34.5 -10.68 1 96.5 428 VAL B N 1
ATOM 6939 C CA . VAL B 1 428 ? -4.457 -33.219 -10.062 1 96.5 428 VAL B CA 1
ATOM 6940 C C . VAL B 1 428 ? -3.568 -33.031 -8.836 1 96.5 428 VAL B C 1
ATOM 6942 O O . VAL B 1 428 ? -3.744 -32.062 -8.078 1 96.5 428 VAL B O 1
ATOM 6945 N N . GLY B 1 429 ? -2.674 -33.938 -8.586 1 94.81 429 GLY B N 1
ATOM 6946 C CA . GLY B 1 429 ? -1.747 -33.812 -7.473 1 94.81 429 GLY B CA 1
ATOM 6947 C C . GLY B 1 429 ? -2.439 -33.656 -6.133 1 94.81 429 GLY B C 1
ATOM 6948 O O . GLY B 1 429 ? -3.346 -34.438 -5.805 1 94.81 429 GLY B O 1
ATOM 6949 N N . ARG B 1 430 ? -2.033 -32.656 -5.391 1 96.75 430 ARG B N 1
ATOM 6950 C CA . ARG B 1 430 ? -2.535 -32.406 -4.039 1 96.75 430 ARG B CA 1
ATOM 6951 C C . ARG B 1 430 ? -3.684 -31.406 -4.047 1 96.75 430 ARG B C 1
ATOM 6953 O O . ARG B 1 430 ? -4.102 -30.938 -2.988 1 96.75 430 ARG B O 1
ATOM 6960 N N . ALA B 1 431 ? -4.207 -31.078 -5.199 1 97.94 431 ALA B N 1
ATOM 6961 C CA . ALA B 1 431 ? -5.156 -29.969 -5.328 1 97.94 431 ALA B CA 1
ATOM 6962 C C . ALA B 1 431 ? -6.301 -30.109 -4.328 1 97.94 431 ALA B C 1
ATOM 6964 O O . ALA B 1 431 ? -6.602 -29.172 -3.584 1 97.94 431 ALA B O 1
ATOM 6965 N N . PRO B 1 432 ? -6.934 -31.312 -4.207 1 98.25 432 PRO B N 1
ATOM 6966 C CA . PRO B 1 432 ? -8.023 -31.438 -3.234 1 98.25 432 PRO B CA 1
ATOM 6967 C C . PRO B 1 432 ? -7.566 -31.172 -1.801 1 98.25 432 PRO B C 1
ATOM 6969 O O . PRO B 1 432 ? -8.242 -30.469 -1.055 1 98.25 432 PRO B O 1
ATOM 6972 N N . GLN B 1 433 ? -6.391 -31.688 -1.44 1 97.75 433 GLN B N 1
ATOM 6973 C CA . GLN B 1 433 ? -5.859 -31.5 -0.094 1 97.75 433 GLN B CA 1
ATOM 6974 C C . GLN B 1 433 ? -5.512 -30.031 0.159 1 97.75 433 GLN B C 1
ATOM 6976 O O . GLN B 1 433 ? -5.699 -29.531 1.269 1 97.75 433 GLN B O 1
ATOM 6981 N N . GLN B 1 434 ? -4.973 -29.391 -0.839 1 98.12 434 GLN B N 1
ATOM 6982 C CA . GLN B 1 434 ? -4.613 -27.984 -0.705 1 98.12 434 GLN B CA 1
ATOM 6983 C C . GLN B 1 434 ? -5.844 -27.125 -0.431 1 98.12 434 GLN B C 1
ATOM 6985 O O . GLN B 1 434 ? -5.785 -26.172 0.351 1 98.12 434 GLN B O 1
ATOM 6990 N N . VAL B 1 435 ? -6.988 -27.453 -1.101 1 98.75 435 VAL B N 1
ATOM 6991 C CA . VAL B 1 435 ? -8.234 -26.734 -0.864 1 98.75 435 VAL B CA 1
ATOM 6992 C C . VAL B 1 435 ? -8.672 -26.922 0.588 1 98.75 435 VAL B C 1
ATOM 6994 O O . VAL B 1 435 ? -8.984 -25.938 1.277 1 98.75 435 VAL B O 1
ATOM 6997 N N . GLU B 1 436 ? -8.617 -28.172 1.045 1 98.56 436 GLU B N 1
ATOM 6998 C CA . GLU B 1 436 ? -9.039 -28.484 2.41 1 98.56 436 GLU B CA 1
ATOM 6999 C C . GLU B 1 436 ? -8.164 -27.766 3.432 1 98.56 436 GLU B C 1
ATOM 7001 O O . GLU B 1 436 ? -8.672 -27.172 4.391 1 98.56 436 GLU B O 1
ATOM 7006 N N . GLU B 1 437 ? -6.887 -27.797 3.225 1 98.06 437 GLU B N 1
ATOM 7007 C CA . GLU B 1 437 ? -5.938 -27.172 4.141 1 98.06 437 GLU B CA 1
ATOM 7008 C C . GLU B 1 437 ? -6.105 -25.641 4.156 1 98.06 437 GLU B C 1
ATOM 7010 O O . GLU B 1 437 ? -6.035 -25.016 5.219 1 98.06 437 GLU B O 1
ATOM 7015 N N . PHE B 1 438 ? -6.289 -25.078 2.992 1 98.69 438 PHE B N 1
ATOM 7016 C CA . PHE B 1 438 ? -6.457 -23.625 2.895 1 98.69 438 PHE B CA 1
ATOM 7017 C C . PHE B 1 438 ? -7.715 -23.172 3.627 1 98.69 438 PHE B C 1
ATOM 7019 O O . PHE B 1 438 ? -7.691 -22.188 4.355 1 98.69 438 PHE B O 1
ATOM 7026 N N . ILE B 1 439 ? -8.781 -23.891 3.432 1 98.81 439 ILE B N 1
ATOM 7027 C CA . ILE B 1 439 ? -10.039 -23.547 4.094 1 98.81 439 ILE B CA 1
ATOM 7028 C C . ILE B 1 439 ? -9.883 -23.703 5.605 1 98.81 439 ILE B C 1
ATOM 7030 O O . ILE B 1 439 ? -10.227 -22.797 6.367 1 98.81 439 ILE B O 1
ATOM 7034 N N . ALA B 1 440 ? -9.305 -24.766 6.027 1 98.5 440 ALA B N 1
ATOM 7035 C CA . ALA B 1 440 ? -9.211 -25.078 7.453 1 98.5 440 ALA B CA 1
ATOM 7036 C C . ALA B 1 440 ? -8.258 -24.125 8.164 1 98.5 440 ALA B C 1
ATOM 7038 O O . ALA B 1 440 ? -8.516 -23.703 9.297 1 98.5 440 ALA B O 1
ATOM 7039 N N . ASN B 1 441 ? -7.145 -23.781 7.48 1 97.94 441 ASN B N 1
ATOM 7040 C CA . ASN B 1 441 ? -6.059 -23.109 8.188 1 97.94 441 ASN B CA 1
ATOM 7041 C C . ASN B 1 441 ? -6.078 -21.609 7.93 1 97.94 441 ASN B C 1
ATOM 7043 O O . ASN B 1 441 ? -5.484 -20.844 8.688 1 97.94 441 ASN B O 1
ATOM 7047 N N . VAL B 1 442 ? -6.727 -21.156 6.859 1 98.44 442 VAL B N 1
ATOM 7048 C CA . VAL B 1 442 ? -6.66 -19.75 6.508 1 98.44 442 VAL B CA 1
ATOM 7049 C C . VAL B 1 442 ? -8.055 -19.125 6.574 1 98.44 442 VAL B C 1
ATOM 7051 O O . VAL B 1 442 ? -8.289 -18.172 7.316 1 98.44 442 VAL B O 1
ATOM 7054 N N . LEU B 1 443 ? -9.039 -19.734 5.922 1 98.81 443 LEU B N 1
ATOM 7055 C CA . LEU B 1 443 ? -10.344 -19.109 5.75 1 98.81 443 LEU B CA 1
ATOM 7056 C C . LEU B 1 443 ? -11.203 -19.297 6.996 1 98.81 443 LEU B C 1
ATOM 7058 O O . LEU B 1 443 ? -11.828 -18.359 7.48 1 98.81 443 LEU B O 1
ATOM 7062 N N . GLN B 1 444 ? -11.234 -20.516 7.508 1 98.69 444 GLN B N 1
ATOM 7063 C CA . GLN B 1 444 ? -12.133 -20.812 8.617 1 98.69 444 GLN B CA 1
ATOM 7064 C C . GLN B 1 444 ? -11.82 -19.938 9.828 1 98.69 444 GLN B C 1
ATOM 7066 O O . GLN B 1 444 ? -12.727 -19.453 10.5 1 98.69 444 GLN B O 1
ATOM 7071 N N . PRO B 1 445 ? -10.531 -19.781 10.203 1 98.62 445 PRO B N 1
ATOM 7072 C CA . PRO B 1 445 ? -10.227 -18.875 11.32 1 98.62 445 PRO B CA 1
ATOM 7073 C C . PRO B 1 445 ? -10.773 -17.469 11.102 1 98.62 445 PRO B C 1
ATOM 7075 O O . PRO B 1 445 ? -11.195 -16.812 12.062 1 98.62 445 PRO B O 1
ATOM 7078 N N . ILE B 1 446 ? -10.734 -16.938 9.898 1 98.69 446 ILE B N 1
ATOM 7079 C CA . ILE B 1 446 ? -11.281 -15.625 9.578 1 98.69 446 ILE B CA 1
ATOM 7080 C C . ILE B 1 446 ? -12.789 -15.609 9.852 1 98.69 446 ILE B C 1
ATOM 7082 O O . ILE B 1 446 ? -13.305 -14.68 10.469 1 98.69 446 ILE B O 1
ATOM 7086 N N . PHE B 1 447 ? -13.508 -16.688 9.438 1 98.62 447 PHE B N 1
ATOM 7087 C CA . PHE B 1 447 ? -14.953 -16.781 9.609 1 98.62 447 PHE B CA 1
ATOM 7088 C C . PHE B 1 447 ? -15.32 -16.906 11.086 1 98.62 447 PHE B C 1
ATOM 7090 O O . PHE B 1 447 ? -16.281 -16.281 11.555 1 98.62 447 PHE B O 1
ATOM 7097 N N . ASP B 1 448 ? -14.539 -17.734 11.781 1 98.56 448 ASP B N 1
ATOM 7098 C CA . ASP B 1 448 ? -14.781 -17.938 13.203 1 98.56 448 ASP B CA 1
ATOM 7099 C C . ASP B 1 448 ? -14.648 -16.625 13.969 1 98.56 448 ASP B C 1
ATOM 7101 O O . ASP B 1 448 ? -15.391 -16.375 14.922 1 98.56 448 ASP B O 1
ATOM 7105 N N . ALA B 1 449 ? -13.75 -15.766 13.531 1 98.25 449 ALA B N 1
ATOM 7106 C CA . ALA B 1 449 ? -13.484 -14.5 14.211 1 98.25 449 ALA B CA 1
ATOM 7107 C C . ALA B 1 449 ? -14.492 -13.438 13.805 1 98.25 449 ALA B C 1
ATOM 7109 O O . ALA B 1 449 ? -14.617 -12.406 14.461 1 98.25 449 ALA B O 1
ATOM 7110 N N . ASN B 1 450 ? -15.242 -13.719 12.703 1 98 450 ASN B N 1
ATOM 7111 C CA . ASN B 1 450 ? -16.141 -12.703 12.164 1 98 450 ASN B CA 1
ATOM 7112 C C . ASN B 1 450 ? -17.469 -13.32 11.719 1 98 450 ASN B C 1
ATOM 7114 O O . ASN B 1 450 ? -17.875 -13.164 10.562 1 98 450 ASN B O 1
ATOM 7118 N N . PRO B 1 451 ? -18.25 -13.961 12.555 1 97 451 PRO B N 1
ATOM 7119 C CA . PRO B 1 451 ? -19.453 -14.688 12.148 1 97 451 PRO B CA 1
ATOM 7120 C C . PRO B 1 451 ? -20.5 -13.773 11.508 1 97 451 PRO B C 1
ATOM 7122 O O . PRO B 1 451 ? -21.234 -14.211 10.617 1 97 451 PRO B O 1
ATOM 7125 N N . ASP B 1 452 ? -20.531 -12.492 11.875 1 95.38 452 ASP B N 1
ATOM 7126 C CA . ASP B 1 452 ? -21.562 -11.57 11.398 1 95.38 452 ASP B CA 1
ATOM 7127 C C . ASP B 1 452 ? -21.266 -11.133 9.961 1 95.38 452 ASP B C 1
ATOM 7129 O O . ASP B 1 452 ? -22.141 -10.594 9.281 1 95.38 452 ASP B O 1
ATOM 7133 N N . ALA B 1 453 ? -20.031 -11.367 9.508 1 95.31 453 ALA B N 1
AT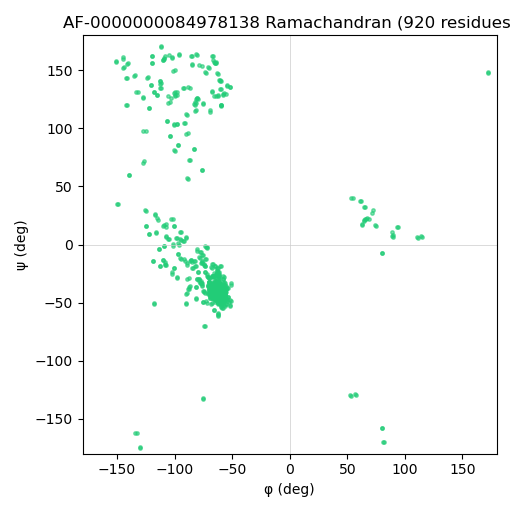OM 7134 C CA . ALA B 1 453 ? -19.625 -10.891 8.188 1 95.31 453 ALA B CA 1
ATOM 7135 C C . ALA B 1 453 ? -19.75 -12 7.148 1 95.31 453 ALA B C 1
ATOM 7137 O O . ALA B 1 453 ? -19.656 -11.742 5.945 1 95.31 453 ALA B O 1
ATOM 7138 N N . VAL B 1 454 ? -20.016 -13.195 7.555 1 94.88 454 VAL B N 1
ATOM 7139 C CA . VAL B 1 454 ? -19.969 -14.375 6.691 1 94.88 454 VAL B CA 1
ATOM 7140 C C . VAL B 1 454 ? -21.156 -14.375 5.746 1 94.88 454 VAL B C 1
ATOM 7142 O O . VAL B 1 454 ? -21.031 -14.68 4.559 1 94.88 454 VAL B O 1
ATOM 7145 N N . GLU B 1 455 ? -22.328 -14.008 6.301 1 91.56 455 GLU B N 1
ATOM 7146 C CA . GLU B 1 455 ? -23.531 -14.016 5.477 1 91.56 455 GLU B CA 1
ATOM 7147 C C . GLU B 1 455 ? -23.844 -12.633 4.922 1 91.56 455 GLU B C 1
ATOM 7149 O O . GLU B 1 455 ? -24.516 -11.828 5.574 1 91.56 455 GLU B O 1
ATOM 7154 N N . GLN B 1 456 ? -23.25 -12.336 3.84 1 88.75 456 GLN B N 1
ATOM 7155 C CA . GLN B 1 456 ? -23.516 -11.094 3.113 1 88.75 456 GLN B CA 1
ATOM 7156 C C . GLN B 1 456 ? -24.188 -11.375 1.775 1 88.75 456 GLN B C 1
ATOM 7158 O O . GLN B 1 456 ? -23.906 -12.391 1.131 1 88.75 456 GLN B O 1
ATOM 7163 N N . HIS B 1 457 ? -25.125 -10.5 1.465 1 85.25 457 HIS B N 1
ATOM 7164 C CA . HIS B 1 457 ? -25.812 -10.602 0.182 1 85.25 457 HIS B CA 1
ATOM 7165 C C . HIS B 1 457 ? -25.922 -9.242 -0.489 1 85.25 457 HIS B C 1
ATOM 7167 O O . HIS B 1 457 ? -25.906 -8.211 0.186 1 85.25 457 HIS B O 1
ATOM 7173 N N . ALA B 1 458 ? -25.844 -9.312 -1.85 1 83.62 458 ALA B N 1
ATOM 7174 C CA . ALA B 1 458 ? -26.031 -8.062 -2.576 1 83.62 458 ALA B CA 1
ATOM 7175 C C . ALA B 1 458 ? -27 -8.25 -3.74 1 83.62 458 ALA B C 1
ATOM 7177 O O . ALA B 1 458 ? -26.922 -9.234 -4.473 1 83.62 458 ALA B O 1
ATOM 7178 N N . SER B 1 459 ? -27.938 -7.258 -3.721 1 79.31 459 SER B N 1
ATOM 7179 C CA . SER B 1 459 ? -28.797 -7.141 -4.891 1 79.31 459 SER B CA 1
ATOM 7180 C C . SER B 1 459 ? -28.344 -6.016 -5.812 1 79.31 459 SER B C 1
ATOM 7182 O O . SER B 1 459 ? -27.922 -4.953 -5.344 1 79.31 459 SER B O 1
ATOM 7184 N N . LEU B 1 460 ? -28.234 -6.359 -7.098 1 80.94 460 LEU B N 1
ATOM 7185 C CA . LEU B 1 460 ? -27.719 -5.363 -8.031 1 80.94 460 LEU B CA 1
ATOM 7186 C C . LEU B 1 460 ? -28.859 -4.656 -8.758 1 80.94 460 LEU B C 1
ATOM 7188 O O . LEU B 1 460 ? -29.844 -5.289 -9.141 1 80.94 460 LEU B O 1
ATOM 7192 N N . SER B 1 461 ? -28.734 -3.422 -8.688 1 69.19 461 SER B N 1
ATOM 7193 C CA . SER B 1 461 ? -29.641 -2.617 -9.5 1 69.19 461 SER B CA 1
ATOM 7194 C C . SER B 1 461 ? -28.938 -2.07 -10.734 1 69.19 461 SER B C 1
ATOM 7196 O O . SER B 1 461 ? -27.781 -1.625 -10.656 1 69.19 461 SER B O 1
ATOM 7198 N N . VAL B 1 462 ? -29.562 -2.344 -11.945 1 57.56 462 VAL B N 1
ATOM 7199 C CA . VAL B 1 462 ? -28.969 -1.857 -13.188 1 57.56 462 VAL B CA 1
ATOM 7200 C C . VAL B 1 462 ? -29.5 -0.457 -13.5 1 57.56 462 VAL B C 1
ATOM 7202 O O . VAL B 1 462 ? -30.688 -0.189 -13.352 1 57.56 462 VAL B O 1
#

Radius of gyration: 33.82 Å; Cα contacts (8 Å, |Δi|>4): 1438; chains: 2; bounding box: 71×115×74 Å

Sequence (924 aa):
MQYIFSDDNKFRTWRRLWVALARAEMEQGLTNITPEMVAELEAHVDDINYEVAIAREKLVRHDVMSHVYAYGQQCPKAAGIIHLGATSCYVGDNTDIIVMRQGLELIRKKLIGVLAKLSRFAEEYKDMPCMAYTHCQPAQPTTVGKRATLWANELVMDLAEIDHRLATLQLRGVKGTTGTQASFMELFKGDANKIRAVDASIAKEMGFAPDAVIPVSGQTYSRKVDAFILNALAGIAQSCMKFATDLRLLANFKEMEEPFEKNQIGSSAMPYKRNPMRCERICALSRYLMVDVLNPSFTTGTQWFERTLDDSANKRVAMAEGFLAADAILNIMLNVTDGIVVYPKVVHSRLMAELPFMASENIMMQAVEKGGNRQELHERLRQHAIAAGKQVKEEGLPNDMVDRVAADPAFGLTKEEIVAGLVPENFVGRAPQQVEEFIANVLQPIFDANPDAVEQHASLSVMQYIFSDDNKFRTWRRLWVALARAEMEQGLTNITPEMVAELEAHVDDINYEVAIAREKLVRHDVMSHVYAYGQQCPKAAGIIHLGATSCYVGDNTDIIVMRQGLELIRKKLIGVLAKLSRFAEEYKDMPCMAYTHCQPAQPTTVGKRATLWANELVMDLAEIDHRLATLQLRGVKGTTGTQASFMELFKGDANKIRAVDASIAKEMGFAPDAVIPVSGQTYSRKVDAFILNALAGIAQSCMKFATDLRLLANFKEMEEPFEKNQIGSSAMPYKRNPMRCERICALSRYLMVDVLNPSFTTGTQWFERTLDDSANKRVAMAEGFLAADAILNIMLNVTDGIVVYPKVVHSRLMAELPFMASENIMMQAVEKGGNRQELHERLRQHAIAAGKQVKEEGLPNDMVDRVAADPAFGLTKEEIVAGLVPENFVGRAPQQVEEFIANVLQPIFDANPDAVEQHASLSV